Protein AF-A0A2Z7CE31-F1 (afdb_monomer)

Solvent-accessible surface area (backbone atoms only — not comparable to full-atom values): 53200 Å² total; per-residue (Å²): 110,72,85,60,47,41,34,57,87,75,77,52,59,68,64,74,80,53,51,58,86,46,82,67,89,71,88,80,63,85,91,50,94,76,80,75,41,53,88,39,74,42,76,45,78,42,63,72,42,73,66,54,48,52,50,51,48,63,40,43,36,76,95,76,28,34,38,52,33,36,34,39,34,23,24,37,86,67,54,70,67,60,54,52,55,57,65,70,40,66,67,36,58,78,31,50,78,43,79,46,69,64,26,63,40,55,28,48,75,54,100,46,32,34,26,49,78,36,78,56,40,42,40,55,54,67,31,79,73,84,48,59,66,60,28,52,52,50,38,47,51,46,17,52,21,55,36,14,52,32,61,64,71,53,47,26,61,42,43,27,22,41,50,57,81,84,61,62,102,84,59,80,85,50,75,61,51,40,46,30,49,54,32,49,52,43,25,49,56,48,46,57,48,40,56,77,71,45,86,90,44,52,91,58,74,56,30,38,31,40,33,41,46,42,50,75,48,74,46,66,49,54,58,82,50,58,27,37,45,48,36,44,54,65,74,40,97,45,65,80,57,37,42,79,43,77,41,80,36,95,83,76,55,75,62,40,80,43,80,46,73,70,46,84,88,38,68,66,50,61,69,31,37,78,30,44,46,67,60,38,50,51,52,51,50,50,52,51,52,52,52,40,69,74,32,70,81,52,52,80,75,66,76,93,67,87,84,45,78,67,54,52,52,53,46,40,72,75,37,66,94,47,31,69,59,51,50,55,52,52,50,52,51,50,51,50,51,50,50,57,47,51,40,61,76,57,48,40,66,61,54,40,42,51,50,50,27,39,40,52,28,78,40,54,74,66,54,54,54,48,47,47,68,74,50,71,84,52,52,72,65,60,57,48,39,52,51,38,46,48,40,72,54,42,58,82,60,70,77,72,65,55,54,61,56,52,41,60,64,63,68,63,58,73,68,58,50,43,33,45,60,44,52,63,74,44,54,59,89,69,84,74,73,75,84,71,90,69,82,92,74,98,70,94,75,90,72,82,77,71,71,33,77,47,75,88,62,91,89,61,82,59,93,41,84,68,55,69,81,75,54,59,62,55,60,51,51,54,27,50,76,72,70,67,54,56,57,82,54,39,39,51,75,75,56,83,76,87,76,90,73,78,97,73,90,79,90,81,80,88,80,88,80,82,82,82,85,80,81,88,71,90,74,90,76,81,97,80,79,75,81,78,82,76,93,69,89,79,58,81,70,55,61,63,48,49,60,65,59,54,58,80,75,33,51,69,38,38,36,39,34,28,40,48,38,34,32,60,68,53,50,46,43,30,58,54,44,21,69,74,68,44,24,51,34,33,40,36,18,25,25,80,38,44,39,70,55,45,52,51,54,48,26,57,39,63,62,82,57,70,71,63,76,63,71,82,81,75,91,78,84,85,89,84,91,85,92,88,84,83,86,86,84,80,89,80,88,78,85,89,85,89,88,82,86,84,89,84,88,86,89,84,84,83,88,80,82,68,68,58,66,62,55,56,65,64,64,73,77,76,74,94,75,81,90,78,86,61,78,87,78,76,84,76,75,73,77,56,68,41,83,43,67,42,85,91,76,72,47,76,41,81,38,45,46,67,62,53,34,48,75,56,31,38,47,76,44,63,54,70,31,42,65,69,56,30,52,52,51,47,53,50,50,54,49,51,36,71,75,46,42,88,50,62,35,36,38,40,33,34,27,62,21,55,44,68,68,36,49,48,53,49,51,55,48,64,71,70,50,78,25,53,40,27,17,33,29,66,47,28,21,22,37,57,28,32,50,55,35,32,67,25,40,88,82,39,13,33,26,22,82,81,15,42,37,28,39,44,64,83,85,86,86,73,83,73,55,74,66,55,36,48,53,52,49,52,50,53,51,52,53,42,55,50,54,45,53,51,48,20,66,56,31,72,47,60,55,69,55,52,54,62,52,28,73,44,78,38,77,27,51,39,66,55,28,39,77,57,27,48,28,64,47,77,49,74,86,77,79,81,58,93,84,62,75,84,73,71,96,81,68,62,99,114

Sequence (894 aa):
MHRFYGNVRCGIVEFEWTMDYVIFAVVEDIHKRRQPLPTMDAIYFIQPTKENIVIFLSDMSGRSPLYRKAFVFFSSPVSRELVSHIKKDGTVLSRIGALREMNLEYFSIDSQGFVTDNDRALEDLFGDEESSRKGDACLNLMATRIATVFASLREFPSVRYRAAKSLDPNTMTTFRDLIPTKLAAAIWNCLMKYKSSLPNFPQAETCELIILDRSIDQIAPIIHEWTYDAMCHDLLNMEGNKYVHQVPSKTGGPPEKKEVLLEDHDPIWLELRHSHIADASERLHEKMTNFVSKNKAAQIHGRDGELSTRDLQKMVQALPQYSEQIEKLSLHVDIAGKLNKTIRESGLKEVGQLEQDLVFGDAGTKDLINFLRVKEDVSRENKLRLLMIYAAVYPEKFEDGKIAKLMELARLPMDDMNAVYNMKFLEGSSETKKSSIVPFSLKFDVNKKKHGARKDRPGEESTWQLSRFYPVIEDLVEKLSKGELPKNDYPCMNDPSPTFHGTAQGASARTGQLPPPHSMRSRRTPTWARPRNSDDGYSSDSILRHASSDFTKMGQRIFVFIVGGATRSELRVCHKLSTKLKREIVLGSSSLDDPPQFITSFSLCYKFFSCWNCHLSLFFMDYHFSLFPFCSCASKVFVGLRAQFPNSYGIGKPNLNVEFHNQVYKSIALSGIKPIQGRVSMMPIGTPRVPYRNVAEGTWQWVDLWNALYRERVIFIGQHIDEEFSNQILATMLYLDSVDDSKKLFFYINGPGGDLTPSMAIYDTMQSLKSPIGTHCVGFAYNLATFLLAAGEKGYRYAMPLSRIALQSPAGSARGQADDIRNEADELLRIRDYLFKELAKKTGQPIDKIYSDLSRMKRFNSQEALEYGLIDRIVRPSRIKADAPPKDSTVGLG

Secondary structure (DSSP, 8-state):
-HHHHTTGGGT---HHHHTTTS--S----TTS----BTTS-EEEEE---HHHHHHHHHHH-SSS-SBS-EEEEESSPPPHHHHHHHHT-HHHHTTEEEEEE----SEEEETTEEE---TTHHHHHHSS---HHHHHHHHHHHHHHHHHHHHHHT--EEEEEPPP----TTSPPPTTTTHHHHHHHHHHHHHHHHHHHSTT--SS--EEEEEEEGGG-SSTTTS---BHHHHHHHHS--BTTEEEEEEPPTTSSSPEEEEEE--TT-HHHHHHTTSBHHHHHHHHHHHHHHHHHH-HHHHTT-SSSPPPHHHHHHHHHH-GGGHHHHHHHHHHHHHHHHHHHHHHHTTHHHHHHHHHHHHHTSS-HHHHHHHHHH-TTS-HHHHHHHHHHHHHH-GGGGSSSHHHHHHHHHT--HHHHHHHHHGGGG--------------------------SS-PPTT---S-GGG----HHHHHHHHHHHT-S-TTTS-BTTSPP----------------PPPP---------S--PPP-------HHHHHHHHHHHGGG-EEEEEEEEET-B-HHHHHHHHHHHHHHTEEEEEEES-B--HHHHHHHHHHTTTTSTTTTTTTS----------------------------------------SSHHHHHHHHTTS---PPP-PPP-PPPPP--EEEEE-TTT--EEEEEHHHHHHHTTEEEE-S-B-HHHHHHHHHHHHHHHHH-TTS-EEEEEEE--B-HHHHHHHHHHHHH-SS-EEEEEEEEEETHHHHHHHHSPTT-EEE-TT-EEEE--------SSHHHHHHHHHHHHHHHHHHHHHHHHHH---HHHHHHHHSS-EEE-HHHHHHHTS-SEE--PPP--TTPPPPPTTS---

Nearest PDB structures (foldseek):
  6ttz-assembly1_D-2  TM=9.715E-01  e=7.898E-20  Staphylococcus aureus
  8oll-assembly1_H  TM=9.672E-01  e=2.491E-19  Staphylococcus aureus
  3sta-assembly1_A  TM=9.580E-01  e=3.782E-19  Staphylococcus aureus subsp. aureus MW2
  4ryf-assembly1_J  TM=9.826E-01  e=1.548E-18  Listeria monocytogenes
  8wuz-assembly1_A  TM=9.743E-01  e=7.035E-18  Homo sapiens

pLDDT: mean 73.2, std 24.53, range [20.45, 97.5]

Mean predicted aligned error: 19.74 Å

InterPro domains:
  IPR001619 Sec1-like protein [PF00995] (27-600)
  IPR001619 Sec1-like protein [PTHR11679] (26-601)
  IPR001907 ATP-dependent Clp protease proteolytic subunit [MF_00444] (686-878)
  IPR001907 ATP-dependent Clp protease proteolytic subunit [PR00127] (704-719)
  IPR001907 ATP-dependent Clp protease proteolytic subunit [PR00127] (744-764)
  IPR001907 ATP-dependent Clp protease proteolytic subunit [PR00127] (775-792)
  IPR001907 ATP-dependent Clp protease proteolytic subunit [PR00127] (796-815)
  IPR001907 ATP-dependent Clp protease proteolytic subunit [PR00127] (853-872)
  IPR001907 ATP-dependent Clp protease proteolytic subunit [cd07017] (704-874)
  IPR023562 Clp protease proteolytic subunit /Translocation-enhancing protein TepA [PF00574] (701-876)
  IPR027482 Sec1-like, domain 2 [G3DSA:3.40.50.1910] (113-600)
  IPR029045 ClpP/crotonase-like domain superfamily [SSF52096] (698-878)
  IPR036045 Sec1-like superfamily [SSF56815] (26-603)
  IPR043127 Sec1-like, domain 3a [G3DSA:3.90.830.10] (225-345)
  IPR043154 Sec1-like, domain 1 [G3DSA:3.40.50.2060] (16-101)

Radius of gyration: 35.06 Å; Cα contacts (8 Å, |Δi|>4): 1117; chains: 1; bounding box: 99×90×94 Å

Structure (mmCIF, N/CA/C/O backbone):
data_AF-A0A2Z7CE31-F1
#
_entry.id   AF-A0A2Z7CE31-F1
#
loop_
_atom_site.group_PDB
_atom_site.id
_atom_site.type_symbol
_atom_site.label_atom_id
_atom_site.label_alt_id
_atom_site.label_comp_id
_atom_site.label_asym_id
_atom_site.label_entity_id
_atom_site.label_seq_id
_atom_site.pdbx_PDB_ins_code
_atom_site.Cartn_x
_atom_site.Cartn_y
_atom_site.Cartn_z
_atom_site.occupancy
_atom_site.B_iso_or_equiv
_atom_site.auth_seq_id
_atom_site.auth_comp_id
_atom_site.auth_asym_id
_atom_site.auth_atom_id
_atom_site.pdbx_PDB_model_num
ATOM 1 N N . MET A 1 1 ? 9.824 -1.131 -8.475 1.00 28.33 1 MET A N 1
ATOM 2 C CA . MET A 1 1 ? 10.294 0.205 -8.038 1.00 28.33 1 MET A CA 1
ATOM 3 C C . MET A 1 1 ? 9.334 0.891 -7.067 1.00 28.33 1 MET A C 1
ATOM 5 O O . MET A 1 1 ? 9.833 1.319 -6.043 1.00 28.33 1 MET A O 1
ATOM 9 N N . HIS A 1 2 ? 8.006 0.940 -7.281 1.00 26.72 2 HIS A N 1
ATOM 10 C CA . HIS A 1 2 ? 7.072 1.491 -6.267 1.00 26.72 2 HIS A CA 1
ATOM 11 C C . HIS A 1 2 ? 7.153 0.809 -4.893 1.00 26.72 2 HIS A C 1
ATOM 13 O O . HIS A 1 2 ? 7.263 1.493 -3.884 1.00 26.72 2 HIS A O 1
ATOM 19 N N . ARG A 1 3 ? 7.225 -0.529 -4.860 1.00 30.19 3 ARG A N 1
ATOM 20 C CA . ARG A 1 3 ? 7.438 -1.307 -3.622 1.00 30.19 3 ARG A CA 1
ATOM 21 C C . ARG A 1 3 ? 8.833 -1.156 -2.999 1.00 30.19 3 ARG A C 1
ATOM 23 O O . ARG A 1 3 ? 9.042 -1.562 -1.871 1.00 30.19 3 ARG A O 1
ATOM 30 N N . PHE A 1 4 ? 9.788 -0.578 -3.729 1.00 30.94 4 PHE A N 1
ATOM 31 C CA . PHE A 1 4 ? 11.167 -0.387 -3.265 1.00 30.94 4 PHE A CA 1
ATOM 32 C C . PHE A 1 4 ? 11.294 0.849 -2.360 1.00 30.94 4 PHE A C 1
ATOM 34 O O . PHE A 1 4 ? 12.249 0.948 -1.602 1.00 30.94 4 PHE A O 1
ATOM 41 N N . TYR A 1 5 ? 10.354 1.800 -2.470 1.00 36.75 5 TYR A N 1
ATOM 42 C CA . TYR A 1 5 ? 10.481 3.130 -1.873 1.00 36.75 5 TYR A CA 1
ATOM 43 C C . TYR A 1 5 ? 9.700 3.313 -0.570 1.00 36.75 5 TYR A C 1
ATOM 45 O O . TYR A 1 5 ? 10.231 3.961 0.325 1.00 36.75 5 TYR A O 1
ATOM 53 N N . GLY A 1 6 ? 8.526 2.684 -0.409 1.00 30.77 6 GLY A N 1
ATOM 54 C CA . GLY A 1 6 ? 7.728 2.747 0.832 1.00 30.77 6 GLY A CA 1
ATOM 55 C C . GLY A 1 6 ? 8.522 2.434 2.112 1.00 30.77 6 GLY A C 1
ATOM 56 O O . GLY A 1 6 ? 8.334 3.095 3.128 1.00 30.77 6 GLY A O 1
ATOM 57 N N . ASN A 1 7 ? 9.495 1.520 2.024 1.00 33.50 7 ASN A N 1
ATOM 58 C CA . ASN A 1 7 ? 10.224 0.976 3.177 1.00 33.50 7 ASN A CA 1
ATOM 59 C C . ASN A 1 7 ? 11.610 1.596 3.446 1.00 33.50 7 ASN A C 1
ATOM 61 O O . ASN A 1 7 ? 12.314 1.172 4.365 1.00 33.50 7 ASN A O 1
ATOM 65 N N . VAL A 1 8 ? 12.020 2.638 2.710 1.00 33.94 8 VAL A N 1
ATOM 66 C CA . VAL A 1 8 ? 13.333 3.286 2.934 1.00 33.94 8 VAL A CA 1
ATOM 67 C C . VAL A 1 8 ? 13.368 4.082 4.251 1.00 33.94 8 VAL A C 1
ATOM 69 O O . VAL A 1 8 ? 14.441 4.278 4.818 1.00 33.94 8 VAL A O 1
ATOM 72 N N . ARG A 1 9 ? 12.206 4.444 4.816 1.00 32.16 9 ARG A N 1
ATOM 73 C CA . ARG A 1 9 ? 12.107 5.094 6.136 1.00 32.16 9 ARG A CA 1
ATOM 74 C C . ARG A 1 9 ? 12.542 4.187 7.296 1.00 32.16 9 ARG A C 1
ATOM 76 O O . ARG A 1 9 ? 13.072 4.684 8.283 1.00 32.16 9 ARG A O 1
ATOM 83 N N . CYS A 1 10 ? 12.383 2.868 7.153 1.00 25.97 10 CYS A N 1
ATOM 84 C CA . CYS A 1 10 ? 12.765 1.874 8.165 1.00 25.97 10 CYS A CA 1
ATOM 85 C C . CYS A 1 10 ? 14.128 1.211 7.902 1.00 25.97 10 CYS A C 1
ATOM 87 O O . CYS A 1 10 ? 14.525 0.328 8.657 1.00 25.97 10 CYS A O 1
ATOM 89 N N . GLY A 1 11 ? 14.863 1.607 6.855 1.00 28.39 11 GLY A N 1
ATOM 90 C CA . GLY A 1 11 ? 16.184 1.041 6.552 1.00 28.39 11 GLY A CA 1
ATOM 91 C C . GLY A 1 11 ? 16.179 -0.437 6.134 1.00 28.39 11 GLY A C 1
ATOM 92 O O . GLY A 1 11 ? 17.246 -1.045 6.071 1.00 28.39 11 GLY A O 1
ATOM 93 N N . ILE A 1 12 ? 15.015 -1.015 5.828 1.00 29.75 12 ILE A N 1
ATOM 94 C CA . ILE A 1 12 ? 14.874 -2.411 5.411 1.00 29.75 12 ILE A CA 1
ATOM 95 C C . ILE A 1 12 ? 14.052 -2.424 4.127 1.00 29.75 12 ILE A C 1
ATOM 97 O O . ILE A 1 12 ? 12.832 -2.542 4.135 1.00 29.75 12 ILE A O 1
ATOM 101 N N . VAL A 1 13 ? 14.734 -2.300 2.990 1.00 35.00 13 VAL A N 1
ATOM 102 C CA . VAL A 1 13 ? 14.213 -2.957 1.792 1.00 35.00 13 VAL A CA 1
ATOM 103 C C . VAL A 1 13 ? 14.348 -4.450 2.079 1.00 35.00 13 VAL A C 1
ATOM 105 O O . VAL A 1 13 ? 15.434 -4.881 2.473 1.00 35.00 13 VAL A O 1
ATOM 108 N N . GLU A 1 14 ? 13.285 -5.240 1.924 1.00 38.88 14 GLU A N 1
ATOM 109 C CA . GLU A 1 14 ? 13.441 -6.694 1.863 1.00 38.88 14 GLU A CA 1
ATOM 110 C C . GLU A 1 14 ? 14.426 -6.993 0.728 1.00 38.88 14 GLU A C 1
ATOM 112 O O . GLU A 1 14 ? 14.106 -6.865 -0.457 1.00 38.88 14 GLU A O 1
ATOM 117 N N . PHE A 1 15 ? 15.666 -7.319 1.104 1.00 40.00 15 PHE A N 1
ATOM 118 C CA . PHE A 1 15 ? 16.771 -7.557 0.177 1.00 40.00 15 PHE A CA 1
ATOM 119 C C . PHE A 1 15 ? 16.407 -8.623 -0.868 1.00 40.00 15 PHE A C 1
ATOM 121 O O . PHE A 1 15 ? 16.886 -8.544 -2.001 1.00 40.00 15 PHE A O 1
ATOM 128 N N . GLU A 1 16 ? 15.505 -9.546 -0.517 1.00 37.59 16 GLU A N 1
ATOM 129 C CA . GLU A 1 16 ? 14.978 -10.608 -1.377 1.00 37.59 16 GLU A CA 1
ATOM 130 C C . GLU A 1 16 ? 14.401 -10.090 -2.702 1.00 37.59 16 GLU A C 1
ATOM 132 O O . GLU A 1 16 ? 14.834 -10.540 -3.760 1.00 37.59 16 GLU A O 1
ATOM 137 N N . TRP A 1 17 ? 13.536 -9.067 -2.696 1.00 32.25 17 TRP A N 1
ATOM 138 C CA . TRP A 1 17 ? 12.890 -8.575 -3.928 1.00 32.25 17 TRP A CA 1
ATOM 139 C C . TRP A 1 17 ? 13.833 -7.823 -4.871 1.00 32.25 17 TRP A C 1
ATOM 141 O O . TRP A 1 17 ? 13.514 -7.583 -6.040 1.00 32.25 17 TRP A O 1
ATOM 151 N N . THR A 1 18 ? 14.983 -7.386 -4.362 1.00 38.00 18 THR A N 1
ATOM 152 C CA . THR A 1 18 ? 15.924 -6.556 -5.118 1.00 38.00 18 THR A CA 1
ATOM 153 C C . THR A 1 18 ? 16.852 -7.384 -6.002 1.00 38.00 18 THR A C 1
ATOM 155 O O . THR A 1 18 ? 17.264 -6.898 -7.054 1.00 38.00 18 THR A O 1
ATOM 158 N N . MET A 1 19 ? 17.128 -8.639 -5.627 1.00 37.53 19 MET A N 1
ATOM 159 C CA . MET A 1 19 ? 18.130 -9.492 -6.276 1.00 37.53 19 MET A CA 1
ATOM 160 C C . MET A 1 19 ? 17.639 -10.221 -7.537 1.00 37.53 19 MET A C 1
ATOM 162 O O . MET A 1 19 ? 18.469 -10.671 -8.328 1.00 37.53 19 MET A O 1
ATOM 166 N N . ASP A 1 20 ? 16.326 -10.301 -7.774 1.00 38.94 20 ASP A N 1
ATOM 167 C CA . ASP A 1 20 ? 15.754 -11.147 -8.836 1.00 38.94 20 ASP A CA 1
ATOM 168 C C . ASP A 1 20 ? 15.888 -10.590 -10.265 1.00 38.94 20 ASP A C 1
ATOM 170 O O . ASP A 1 20 ? 15.811 -11.342 -11.237 1.00 38.94 20 ASP A O 1
ATOM 174 N N . TYR A 1 21 ? 16.115 -9.281 -10.430 1.00 41.09 21 TYR A N 1
ATOM 175 C CA . TYR A 1 21 ? 16.166 -8.635 -11.757 1.00 41.09 21 TYR A CA 1
ATOM 176 C C . TYR A 1 21 ? 17.451 -7.836 -12.019 1.00 41.09 21 TYR A C 1
ATOM 178 O O . TYR A 1 21 ? 17.825 -7.636 -13.177 1.00 41.09 21 TYR A O 1
ATOM 186 N N . VAL A 1 22 ? 18.145 -7.397 -10.964 1.00 43.12 22 VAL A N 1
ATOM 187 C CA . VAL A 1 22 ? 19.453 -6.725 -10.994 1.00 43.12 22 VAL A CA 1
ATOM 188 C C . VAL A 1 22 ? 20.182 -7.136 -9.717 1.00 43.12 22 VAL A C 1
ATOM 190 O O . VAL A 1 22 ? 19.671 -6.904 -8.631 1.00 43.12 22 VAL A O 1
ATOM 193 N N . ILE A 1 23 ? 21.374 -7.732 -9.812 1.00 47.19 23 ILE A N 1
ATOM 194 C CA . ILE A 1 23 ? 22.172 -8.045 -8.615 1.00 47.19 23 ILE A CA 1
ATOM 195 C C . ILE A 1 23 ? 22.702 -6.720 -8.048 1.00 47.19 23 ILE A C 1
ATOM 197 O O . ILE A 1 23 ? 23.782 -6.260 -8.422 1.00 47.19 23 ILE A O 1
ATOM 201 N N . PHE A 1 24 ? 21.936 -6.079 -7.167 1.00 55.09 24 PHE A N 1
ATOM 202 C CA . PHE A 1 24 ? 22.456 -5.027 -6.302 1.00 55.09 24 PHE A CA 1
ATOM 203 C C . PHE A 1 24 ? 23.330 -5.704 -5.249 1.00 55.09 24 PHE A C 1
ATOM 205 O O . PHE A 1 24 ? 22.833 -6.314 -4.309 1.00 55.09 24 PHE A O 1
ATOM 212 N N . ALA A 1 25 ? 24.648 -5.653 -5.440 1.00 64.38 25 ALA A N 1
ATOM 213 C CA . ALA A 1 25 ? 25.585 -6.237 -4.483 1.00 64.38 25 ALA A CA 1
ATOM 214 C C . ALA A 1 25 ? 25.553 -5.504 -3.129 1.00 64.38 25 ALA A C 1
ATOM 216 O O . ALA A 1 25 ? 25.796 -6.118 -2.094 1.00 64.38 25 ALA A O 1
ATOM 217 N N . VAL A 1 26 ? 25.266 -4.195 -3.150 1.00 78.31 26 VAL A N 1
ATOM 218 C CA . VAL A 1 26 ? 25.222 -3.308 -1.981 1.00 78.31 26 VAL A CA 1
ATOM 219 C C . VAL A 1 26 ? 24.189 -2.202 -2.230 1.00 78.31 26 VAL A C 1
ATOM 221 O O . VAL A 1 26 ? 24.093 -1.689 -3.346 1.00 78.31 26 VAL A O 1
ATOM 224 N N . VAL A 1 27 ? 23.440 -1.821 -1.191 1.00 81.12 27 VAL A N 1
ATOM 225 C CA . VAL A 1 27 ? 22.619 -0.600 -1.155 1.00 81.12 27 VAL A CA 1
ATOM 226 C C . VAL A 1 27 ? 23.312 0.400 -0.236 1.00 81.12 27 VAL A C 1
ATOM 228 O O . VAL A 1 27 ? 23.612 0.077 0.912 1.00 81.12 27 VAL A O 1
ATOM 231 N N . GLU A 1 28 ? 23.585 1.603 -0.736 1.00 82.88 28 GLU A N 1
ATOM 232 C CA . GLU A 1 28 ? 24.320 2.631 0.002 1.00 82.88 28 GLU A CA 1
ATOM 233 C C . GLU A 1 28 ? 23.536 3.949 0.058 1.00 82.88 28 GLU A C 1
ATOM 235 O O . GLU A 1 28 ? 22.881 4.345 -0.904 1.00 82.88 28 GLU A O 1
ATOM 240 N N . ASP A 1 29 ? 23.640 4.649 1.186 1.00 85.88 29 ASP A N 1
ATOM 241 C CA . ASP A 1 29 ? 23.074 5.985 1.382 1.00 85.88 29 ASP A CA 1
ATOM 242 C C . ASP A 1 29 ? 24.025 7.046 0.808 1.00 85.88 29 ASP A C 1
ATOM 244 O O . ASP A 1 29 ? 25.203 7.104 1.179 1.00 85.88 29 ASP A O 1
ATOM 248 N N . ILE A 1 30 ? 23.510 7.904 -0.078 1.00 88.62 30 ILE A N 1
ATOM 249 C CA . ILE A 1 30 ? 24.296 8.946 -0.746 1.00 88.62 30 ILE A CA 1
ATOM 250 C C . ILE A 1 30 ? 24.908 9.952 0.242 1.00 88.62 30 ILE A C 1
ATOM 252 O O . ILE A 1 30 ? 26.011 10.443 -0.003 1.00 88.62 30 ILE A O 1
ATOM 256 N N . HIS A 1 31 ? 24.255 10.209 1.381 1.00 88.38 31 HIS A N 1
ATOM 257 C CA . HIS A 1 31 ? 24.725 11.160 2.393 1.00 88.38 31 HIS A CA 1
ATOM 258 C C . HIS A 1 31 ? 25.777 10.562 3.340 1.00 88.38 31 HIS A C 1
ATOM 260 O O . HIS A 1 31 ? 26.419 11.293 4.100 1.00 88.38 31 HIS A O 1
ATOM 266 N N . LYS A 1 32 ? 25.997 9.241 3.297 1.00 89.06 32 LYS A N 1
ATOM 267 C CA . LYS A 1 32 ? 27.029 8.564 4.091 1.00 89.06 32 LYS A CA 1
ATOM 268 C C . LYS A 1 32 ? 28.334 8.431 3.309 1.00 89.06 32 LYS A C 1
ATOM 270 O O . LYS A 1 32 ? 28.371 8.422 2.078 1.00 89.06 32 LYS A O 1
ATOM 275 N N . ARG A 1 33 ? 29.440 8.301 4.051 1.00 84.50 33 ARG A N 1
A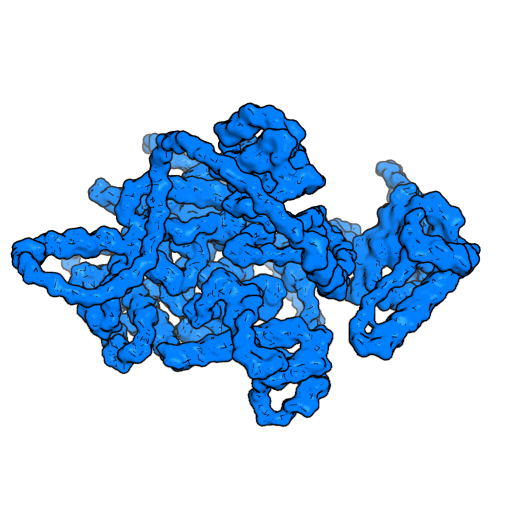TOM 276 C CA . ARG A 1 33 ? 30.738 7.940 3.465 1.00 84.50 33 ARG A CA 1
ATOM 277 C C . ARG A 1 33 ? 30.685 6.493 2.988 1.00 84.50 33 ARG A C 1
ATOM 279 O O . ARG A 1 33 ? 30.341 5.608 3.766 1.00 84.50 33 ARG A O 1
ATOM 286 N N . ARG A 1 34 ? 31.055 6.284 1.729 1.00 88.06 34 ARG A N 1
ATOM 287 C CA . ARG A 1 34 ? 30.938 5.011 1.012 1.00 88.06 34 ARG A CA 1
ATOM 288 C C . ARG A 1 34 ? 32.310 4.488 0.609 1.00 88.06 34 ARG A C 1
ATOM 290 O O . ARG A 1 34 ? 33.259 5.264 0.456 1.00 88.06 34 ARG A O 1
ATOM 297 N N . GLN A 1 35 ? 32.435 3.170 0.499 1.00 84.88 35 GLN A N 1
ATOM 298 C CA . GLN A 1 35 ? 33.704 2.545 0.136 1.00 84.88 35 GLN A CA 1
ATOM 299 C C . GLN A 1 35 ? 33.925 2.668 -1.382 1.00 84.88 35 GLN A C 1
ATOM 301 O O . GLN A 1 35 ? 33.004 2.393 -2.146 1.00 84.88 35 GLN A O 1
ATOM 306 N N . PRO A 1 36 ? 35.129 3.039 -1.858 1.00 86.38 36 PRO A N 1
ATOM 307 C CA . PRO A 1 36 ? 35.412 3.048 -3.290 1.00 86.38 36 PRO A CA 1
ATOM 308 C C . PRO A 1 36 ? 35.332 1.641 -3.891 1.00 86.38 36 PRO A C 1
ATOM 310 O O . PRO A 1 36 ? 36.093 0.751 -3.508 1.00 86.38 36 PRO A O 1
ATOM 313 N N . LEU A 1 37 ? 34.450 1.466 -4.874 1.00 89.12 37 LEU A N 1
ATOM 314 C CA . LEU A 1 37 ? 34.239 0.235 -5.636 1.00 89.12 37 LEU A CA 1
ATOM 315 C C . LEU A 1 37 ? 34.397 0.521 -7.145 1.00 89.12 37 LEU A C 1
ATOM 317 O O . LEU A 1 37 ? 33.444 0.390 -7.917 1.00 89.12 37 LEU A O 1
ATOM 321 N N . PRO A 1 38 ? 35.608 0.886 -7.615 1.00 86.94 38 PRO A N 1
ATOM 322 C CA . PRO A 1 38 ? 35.835 1.372 -8.982 1.00 86.94 38 PRO A CA 1
ATOM 323 C C . PRO A 1 38 ? 35.652 0.301 -10.070 1.00 86.94 38 PRO A C 1
ATOM 325 O O . PRO A 1 38 ? 35.716 0.612 -11.258 1.00 86.94 38 PRO A O 1
ATOM 328 N N . THR A 1 39 ? 35.459 -0.965 -9.692 1.00 87.19 39 THR A N 1
ATOM 329 C CA . THR A 1 39 ? 35.160 -2.083 -10.599 1.00 87.19 39 THR A CA 1
ATOM 330 C C . THR A 1 39 ? 33.661 -2.275 -10.835 1.00 87.19 39 THR A C 1
ATOM 332 O O . THR A 1 39 ? 33.290 -2.923 -11.816 1.00 87.19 39 THR A O 1
ATOM 335 N N . MET A 1 40 ? 32.811 -1.707 -9.974 1.00 87.19 40 MET A N 1
ATOM 336 C CA . MET A 1 40 ? 31.357 -1.838 -10.026 1.00 87.19 40 MET A CA 1
ATOM 337 C C . MET A 1 40 ? 30.702 -0.635 -10.702 1.00 87.19 40 MET A C 1
ATOM 339 O O . MET A 1 40 ? 31.192 0.490 -10.618 1.00 87.19 40 MET A O 1
ATOM 343 N N . ASP A 1 41 ? 29.581 -0.882 -11.376 1.00 89.62 41 ASP A N 1
ATOM 344 C CA . ASP A 1 41 ? 28.706 0.185 -11.854 1.00 89.62 41 ASP A CA 1
ATOM 345 C C . ASP A 1 41 ? 27.711 0.554 -10.747 1.00 89.62 41 ASP A C 1
ATOM 347 O O . ASP A 1 41 ? 27.242 -0.320 -10.019 1.00 89.62 41 ASP A O 1
ATOM 351 N N . ALA A 1 42 ? 27.377 1.838 -10.639 1.00 89.81 42 ALA A N 1
ATOM 352 C CA . ALA A 1 42 ? 26.435 2.350 -9.653 1.00 89.81 42 ALA A CA 1
ATOM 353 C C . ALA A 1 42 ? 25.119 2.774 -10.305 1.00 89.81 42 ALA A C 1
ATOM 355 O O . ALA A 1 42 ? 25.098 3.408 -11.364 1.00 89.81 42 ALA A O 1
ATOM 356 N N . ILE A 1 43 ? 24.016 2.452 -9.636 1.00 91.06 43 ILE A N 1
ATOM 357 C CA . ILE A 1 43 ? 22.681 2.934 -9.974 1.00 91.06 43 ILE A CA 1
ATOM 358 C C . ILE A 1 43 ? 22.308 3.981 -8.928 1.00 91.06 43 ILE A C 1
ATOM 360 O O . ILE A 1 43 ? 22.123 3.661 -7.759 1.00 91.06 43 ILE A O 1
ATOM 364 N N . TYR A 1 44 ? 22.203 5.232 -9.358 1.00 92.38 44 TYR A N 1
ATOM 365 C CA . TYR A 1 44 ? 21.748 6.335 -8.525 1.00 92.38 44 TYR A CA 1
ATOM 366 C C . TYR A 1 44 ? 20.252 6.495 -8.735 1.00 92.38 44 TYR A C 1
ATOM 368 O O . TYR A 1 44 ? 19.839 6.935 -9.802 1.00 92.38 44 TYR A O 1
ATOM 376 N N . PHE A 1 45 ? 19.445 6.170 -7.732 1.00 91.94 45 PHE A N 1
ATOM 377 C CA . PHE A 1 45 ? 18.069 6.647 -7.673 1.00 91.94 45 PHE A CA 1
ATOM 378 C C . PHE A 1 45 ? 18.010 7.757 -6.632 1.00 91.94 45 PHE A C 1
ATOM 380 O O . PHE A 1 45 ? 18.141 7.487 -5.442 1.00 91.94 45 PHE A O 1
ATOM 387 N N . ILE A 1 46 ? 17.888 9.004 -7.079 1.00 92.00 46 ILE A N 1
ATOM 388 C CA . ILE A 1 46 ? 18.051 10.177 -6.214 1.00 92.00 46 ILE A CA 1
ATOM 389 C C . ILE A 1 46 ? 17.026 11.256 -6.540 1.00 92.00 46 ILE A C 1
ATOM 391 O O . ILE A 1 46 ? 16.597 11.408 -7.684 1.00 92.00 46 ILE A O 1
ATOM 395 N N . GLN A 1 47 ? 16.679 12.063 -5.540 1.00 91.50 47 GLN A N 1
ATOM 396 C CA . GLN A 1 47 ? 15.924 13.289 -5.781 1.00 91.50 47 GLN A CA 1
ATOM 397 C C . GLN A 1 47 ? 16.777 14.297 -6.561 1.00 91.50 47 GLN A C 1
ATOM 399 O O . GLN A 1 47 ? 17.977 14.410 -6.275 1.00 91.50 47 GLN A O 1
ATOM 404 N N . PRO A 1 48 ? 16.192 15.055 -7.511 1.00 91.44 48 PRO A N 1
ATOM 405 C CA . PRO A 1 48 ? 16.894 16.071 -8.293 1.00 91.44 48 PRO A CA 1
ATOM 406 C C . PRO A 1 48 ? 17.147 17.342 -7.462 1.00 91.44 48 PRO A C 1
ATOM 408 O O . PRO A 1 48 ? 16.727 18.440 -7.821 1.00 91.44 48 PRO A O 1
ATOM 411 N N . THR A 1 49 ? 17.842 17.210 -6.332 1.00 91.38 49 THR A N 1
ATOM 412 C CA . THR A 1 49 ? 18.256 18.334 -5.488 1.00 91.38 49 THR A CA 1
ATOM 413 C C . THR A 1 49 ? 19.684 18.755 -5.818 1.00 91.38 49 THR A C 1
ATOM 415 O O . THR A 1 49 ? 20.510 17.968 -6.290 1.00 91.38 49 THR A O 1
ATOM 418 N N . LYS A 1 50 ? 20.002 20.024 -5.544 1.00 92.38 50 LYS A N 1
ATOM 419 C CA . LYS A 1 50 ? 21.361 20.547 -5.727 1.00 92.38 50 LYS A CA 1
ATOM 420 C C . LYS A 1 50 ? 22.382 19.769 -4.892 1.00 92.38 50 LYS A C 1
ATOM 422 O O . LYS A 1 50 ? 23.472 19.501 -5.380 1.00 92.38 50 LYS A O 1
ATOM 427 N N . GLU A 1 51 ? 22.023 19.403 -3.665 1.00 93.19 51 GLU A N 1
ATOM 428 C CA . GLU A 1 51 ? 22.883 18.640 -2.757 1.00 93.19 51 GLU A CA 1
ATOM 429 C C . GLU A 1 51 ? 23.209 17.251 -3.314 1.00 93.19 51 GLU A C 1
ATOM 431 O O . GLU A 1 51 ? 24.385 16.927 -3.480 1.00 93.19 51 GLU A O 1
ATOM 436 N N . ASN A 1 52 ? 22.191 16.482 -3.712 1.00 94.00 52 ASN A N 1
ATOM 437 C CA . ASN A 1 52 ? 22.386 15.138 -4.259 1.00 94.00 52 ASN A CA 1
ATOM 438 C C . ASN A 1 52 ? 23.242 15.158 -5.525 1.00 94.00 52 ASN A C 1
ATOM 440 O O . ASN A 1 52 ? 24.093 14.293 -5.715 1.00 94.00 52 ASN A O 1
ATOM 444 N N . ILE A 1 53 ? 23.055 16.166 -6.379 1.00 92.62 53 ILE A N 1
ATOM 445 C CA . ILE A 1 53 ? 23.843 16.314 -7.604 1.00 92.62 53 ILE A CA 1
ATOM 446 C C . ILE A 1 53 ? 25.294 16.675 -7.290 1.00 92.62 53 ILE A C 1
ATOM 448 O O . ILE A 1 53 ? 26.193 16.145 -7.934 1.00 92.62 53 ILE A O 1
ATOM 452 N N . VAL A 1 54 ? 25.550 17.530 -6.298 1.00 93.00 54 VAL A N 1
ATOM 453 C CA . VAL A 1 54 ? 26.922 17.850 -5.873 1.00 93.00 54 VAL A CA 1
ATOM 454 C C . VAL A 1 54 ? 27.628 16.605 -5.333 1.00 93.00 54 VAL A C 1
ATOM 456 O O . VAL A 1 54 ? 28.774 16.359 -5.706 1.00 93.00 54 VAL A O 1
ATOM 459 N N . ILE A 1 55 ? 26.949 15.795 -4.515 1.00 92.12 55 ILE A N 1
ATOM 460 C CA . ILE A 1 55 ? 27.516 14.544 -3.995 1.00 92.12 55 ILE A CA 1
ATOM 461 C C . ILE A 1 55 ? 27.771 13.553 -5.140 1.00 92.12 55 ILE A C 1
ATOM 463 O O . ILE A 1 55 ? 28.871 13.021 -5.257 1.00 92.12 55 ILE A O 1
ATOM 467 N N . PHE A 1 56 ? 26.806 13.375 -6.045 1.00 93.25 56 PHE A N 1
ATOM 468 C CA . PHE A 1 56 ? 26.958 12.539 -7.238 1.00 93.25 56 PHE A CA 1
ATOM 469 C C . PHE A 1 56 ? 28.162 12.955 -8.103 1.00 93.25 56 PHE A C 1
ATOM 471 O O . PHE A 1 56 ? 28.959 12.111 -8.518 1.00 93.25 56 PHE A O 1
ATOM 478 N N . LEU A 1 57 ? 28.326 14.256 -8.362 1.00 92.19 57 LEU A N 1
ATOM 479 C CA . LEU A 1 57 ? 29.475 14.768 -9.110 1.00 92.19 57 LEU A CA 1
ATOM 480 C C . LEU A 1 57 ? 30.784 14.522 -8.348 1.00 92.19 57 LEU A C 1
ATOM 482 O O . LEU A 1 57 ? 31.783 14.147 -8.957 1.00 92.19 57 LEU A O 1
ATOM 486 N N . SER A 1 58 ? 30.781 14.665 -7.021 1.00 90.81 58 SER A N 1
ATOM 487 C CA . SER A 1 58 ? 31.940 14.344 -6.182 1.00 90.81 58 SER A CA 1
ATOM 488 C C . SER A 1 58 ? 32.330 12.864 -6.256 1.00 90.81 58 SER A C 1
ATOM 490 O O . SER A 1 58 ? 33.521 12.567 -6.273 1.00 90.81 58 SER A O 1
ATOM 492 N N . ASP A 1 59 ? 31.367 11.943 -6.330 1.00 91.62 59 ASP A N 1
ATOM 493 C CA . ASP A 1 59 ? 31.638 10.501 -6.414 1.00 91.62 59 ASP A CA 1
ATOM 494 C C . ASP A 1 59 ? 32.269 10.098 -7.758 1.00 91.62 59 ASP A C 1
ATOM 496 O O . ASP A 1 59 ? 33.090 9.181 -7.826 1.00 91.62 59 ASP A O 1
ATOM 500 N N . MET A 1 60 ? 31.863 10.760 -8.844 1.00 90.94 60 MET A N 1
ATOM 501 C CA . MET A 1 60 ? 32.194 10.352 -10.215 1.00 90.94 60 MET A CA 1
ATOM 502 C C . MET A 1 60 ? 33.306 11.183 -10.866 1.00 90.94 60 MET A C 1
ATOM 504 O O . MET A 1 60 ? 33.834 10.784 -11.912 1.00 90.94 60 MET A O 1
ATOM 508 N N . SER A 1 61 ? 33.650 12.336 -10.291 1.00 87.19 61 SER A N 1
ATOM 509 C CA . SER A 1 61 ? 34.677 13.236 -10.823 1.00 87.19 61 SER A CA 1
ATOM 510 C C . SER A 1 61 ? 36.101 12.749 -10.521 1.00 87.19 61 SER A C 1
ATOM 512 O O . SER A 1 61 ? 36.365 11.977 -9.599 1.00 87.19 61 SER A O 1
ATOM 514 N N . GLY A 1 62 ? 37.060 13.207 -11.329 1.00 80.62 62 GLY A N 1
ATOM 515 C CA . GLY A 1 62 ? 38.485 12.957 -11.105 1.00 80.62 62 GLY A CA 1
ATOM 516 C C . GLY A 1 62 ? 39.031 11.632 -11.663 1.00 80.62 62 GLY A C 1
ATOM 517 O O . GLY A 1 62 ? 38.402 10.923 -12.458 1.00 80.62 62 GLY A O 1
ATOM 518 N N . ARG A 1 63 ? 40.290 11.336 -11.298 1.00 75.94 63 ARG A N 1
ATOM 519 C CA . ARG A 1 63 ? 41.058 10.185 -11.819 1.00 75.94 63 ARG A CA 1
ATOM 520 C C . ARG A 1 63 ? 40.689 8.861 -11.144 1.00 75.94 63 ARG A C 1
ATOM 522 O O . ARG A 1 63 ? 40.774 7.822 -11.790 1.00 75.94 63 ARG A O 1
ATOM 529 N N . SER A 1 64 ? 40.265 8.909 -9.885 1.00 81.94 64 SER A N 1
ATOM 530 C CA . SER A 1 64 ? 39.870 7.755 -9.070 1.00 81.94 64 SER A CA 1
ATOM 531 C C . SER A 1 64 ? 38.418 7.922 -8.602 1.00 81.94 64 SER A C 1
ATOM 533 O O . SER A 1 64 ? 38.205 8.353 -7.468 1.00 81.94 64 SER A O 1
ATOM 535 N N . PRO A 1 65 ? 37.425 7.657 -9.469 1.00 88.88 65 PRO A N 1
ATOM 536 C CA . PRO A 1 65 ? 36.022 7.740 -9.077 1.00 88.88 65 PRO A CA 1
ATOM 537 C C . PRO A 1 65 ? 35.675 6.632 -8.080 1.00 88.88 65 PRO A C 1
ATOM 539 O O . PRO A 1 65 ? 36.346 5.596 -8.018 1.00 88.88 65 PRO A O 1
ATOM 542 N N . LEU A 1 66 ? 34.584 6.830 -7.348 1.00 90.62 66 LEU A N 1
ATOM 543 C CA . LEU A 1 66 ? 34.050 5.841 -6.422 1.00 90.62 66 LEU A CA 1
ATOM 544 C C . LEU A 1 66 ? 33.529 4.597 -7.161 1.00 90.62 66 LEU A C 1
ATOM 546 O O . LEU A 1 66 ? 33.695 3.488 -6.663 1.00 90.62 66 LEU A O 1
ATOM 550 N N . TYR A 1 67 ? 32.982 4.776 -8.369 1.00 92.38 67 TYR A N 1
ATOM 551 C CA . TYR A 1 67 ? 32.416 3.709 -9.202 1.00 92.38 67 TYR A CA 1
ATOM 552 C C . TYR A 1 67 ? 32.872 3.812 -10.665 1.00 92.38 67 TYR A C 1
ATOM 554 O O . TYR A 1 67 ? 33.330 4.858 -11.134 1.00 92.38 67 TYR A O 1
ATOM 562 N N . ARG A 1 68 ? 32.729 2.718 -11.420 1.00 90.44 68 ARG A N 1
ATOM 563 C CA . ARG A 1 68 ? 33.154 2.617 -12.824 1.00 90.44 68 ARG A CA 1
ATOM 564 C C . ARG A 1 68 ? 32.292 3.463 -13.766 1.00 90.44 68 ARG A C 1
ATOM 566 O O . ARG A 1 68 ? 32.821 4.281 -14.523 1.00 90.44 68 ARG A O 1
ATOM 573 N N . LYS A 1 69 ? 30.975 3.242 -13.733 1.00 92.44 69 LYS A N 1
ATOM 574 C CA . LYS A 1 69 ? 29.939 3.971 -14.483 1.00 92.44 69 LYS A CA 1
ATOM 575 C C . LYS A 1 69 ? 28.756 4.284 -13.576 1.00 92.44 69 LYS A C 1
ATOM 577 O O . LYS A 1 69 ? 28.509 3.552 -12.623 1.00 92.44 69 LYS A O 1
ATOM 582 N N . ALA A 1 70 ? 28.008 5.329 -13.917 1.00 92.56 70 ALA A N 1
ATOM 583 C CA . ALA A 1 70 ? 26.799 5.724 -13.204 1.00 92.56 70 ALA A CA 1
ATOM 584 C C . ALA A 1 70 ? 25.555 5.655 -14.098 1.00 92.56 70 ALA A C 1
ATOM 586 O O . ALA A 1 70 ? 25.539 6.195 -15.204 1.00 92.56 70 ALA A O 1
ATOM 587 N N . PHE A 1 71 ? 24.491 5.040 -13.594 1.00 93.38 71 PHE A N 1
ATOM 588 C CA . PHE A 1 71 ? 23.150 5.075 -14.171 1.00 93.38 71 PHE A CA 1
ATOM 589 C C . PHE A 1 71 ? 22.260 5.904 -13.250 1.00 93.38 71 PHE A C 1
ATOM 591 O O . PHE A 1 71 ? 21.942 5.473 -12.146 1.00 93.38 71 PHE A O 1
ATOM 598 N N . VAL A 1 72 ? 21.909 7.112 -13.681 1.00 93.19 72 VAL A N 1
ATOM 599 C CA . VAL A 1 72 ? 21.209 8.101 -12.860 1.00 93.19 72 VAL A CA 1
ATOM 600 C C . VAL A 1 72 ? 19.724 8.111 -13.205 1.00 93.19 72 VAL A C 1
ATOM 602 O O . VAL A 1 72 ? 19.328 8.345 -14.347 1.00 93.19 72 VAL A O 1
ATOM 605 N N . PHE A 1 73 ? 18.903 7.873 -12.195 1.00 93.69 73 PHE A N 1
ATOM 606 C CA . PHE A 1 73 ? 17.453 7.863 -12.242 1.00 93.69 73 PHE A CA 1
ATOM 607 C C . PHE A 1 73 ? 16.937 8.897 -11.241 1.00 93.69 73 PHE A C 1
ATOM 609 O O . PHE A 1 73 ? 17.075 8.730 -10.031 1.00 93.69 73 PHE A O 1
ATOM 616 N N . PHE A 1 74 ? 16.366 9.990 -11.736 1.00 93.00 74 PHE A N 1
ATOM 617 C CA . PHE A 1 74 ? 15.759 11.001 -10.879 1.00 93.00 74 PHE A CA 1
ATOM 618 C C . PHE A 1 74 ? 14.346 10.584 -10.469 1.00 93.00 74 PHE A C 1
ATOM 620 O O . PHE A 1 74 ? 13.571 10.108 -11.305 1.00 93.00 74 PHE A O 1
ATOM 627 N N . SER A 1 75 ? 14.003 10.775 -9.193 1.00 90.69 75 SER A N 1
ATOM 628 C CA . SER A 1 75 ? 12.664 10.470 -8.666 1.00 90.69 75 SER A CA 1
ATOM 629 C C . SER A 1 75 ? 11.573 11.357 -9.272 1.00 90.69 75 SER A C 1
ATOM 631 O O . SER A 1 75 ? 10.467 10.881 -9.504 1.00 90.69 75 SER A O 1
ATOM 633 N N . SER A 1 76 ? 11.883 12.615 -9.585 1.00 89.69 76 SER A N 1
ATOM 634 C CA . SER A 1 76 ? 10.973 13.618 -10.156 1.00 89.69 76 SER A CA 1
ATOM 635 C C . SER A 1 76 ? 11.639 14.390 -11.309 1.00 89.69 76 SER A C 1
ATOM 637 O O . SER A 1 76 ? 12.833 14.185 -11.567 1.00 89.69 76 SER A O 1
ATOM 639 N N . PRO A 1 77 ? 10.898 15.248 -12.041 1.00 89.19 77 PRO A N 1
ATOM 640 C CA . PRO A 1 77 ? 11.452 16.004 -13.162 1.00 89.19 77 PRO A CA 1
ATOM 641 C C . PRO A 1 77 ? 12.626 16.892 -12.753 1.00 89.19 77 PRO A C 1
ATOM 643 O O . PRO A 1 77 ? 12.548 17.640 -11.776 1.00 89.19 77 PRO A O 1
ATOM 646 N N . VAL A 1 78 ? 13.712 16.852 -13.527 1.00 90.25 78 VAL A N 1
ATOM 647 C CA . VAL A 1 78 ? 14.933 17.602 -13.214 1.00 90.25 78 VAL A CA 1
ATOM 648 C C . VAL A 1 78 ? 14.924 18.977 -13.885 1.00 90.25 78 VAL A C 1
ATOM 650 O O . VAL A 1 78 ? 14.581 19.142 -15.057 1.00 90.25 78 VAL A O 1
ATOM 653 N N . SER A 1 79 ? 15.329 20.013 -13.145 1.00 90.50 79 SER A N 1
ATOM 654 C CA . SER A 1 79 ? 15.414 21.363 -13.704 1.00 90.50 79 SER A CA 1
ATOM 655 C C . SER A 1 79 ? 16.568 21.490 -14.711 1.00 90.50 79 SER A C 1
ATOM 657 O O . SER A 1 79 ? 17.631 20.875 -14.576 1.00 90.50 79 SER A O 1
ATOM 659 N N . ARG A 1 80 ? 16.398 22.353 -15.722 1.00 90.56 80 ARG A N 1
ATOM 660 C CA . ARG A 1 80 ? 17.432 22.594 -16.750 1.00 90.56 80 ARG A CA 1
ATOM 661 C C . ARG A 1 80 ? 18.744 23.121 -16.163 1.00 90.56 80 ARG A C 1
ATOM 663 O O . ARG A 1 80 ? 19.810 22.838 -16.704 1.00 90.56 80 ARG A O 1
ATOM 670 N N . GLU A 1 81 ? 18.674 23.861 -15.060 1.00 92.94 81 GLU A N 1
ATOM 671 C CA . GLU A 1 81 ? 19.842 24.392 -14.350 1.00 92.94 81 GLU A CA 1
ATOM 672 C C . GLU A 1 81 ? 20.715 23.271 -13.780 1.00 92.94 81 GLU A C 1
ATOM 674 O O . GLU A 1 81 ? 21.937 23.285 -13.941 1.00 92.94 81 GLU A O 1
ATOM 679 N N . LEU A 1 82 ? 20.084 22.266 -13.173 1.00 92.00 82 LEU A N 1
ATOM 680 C CA . LEU A 1 82 ? 20.761 21.113 -12.591 1.00 92.00 82 LEU A CA 1
ATOM 681 C C . LEU A 1 82 ? 21.369 20.212 -13.669 1.00 92.00 82 LEU A C 1
ATOM 683 O O . LEU A 1 82 ? 22.527 19.809 -13.557 1.00 92.00 82 LEU A O 1
ATOM 687 N N . VAL A 1 83 ? 20.652 19.991 -14.775 1.00 91.56 83 VAL A N 1
ATOM 688 C CA . VAL A 1 83 ? 21.205 19.292 -15.949 1.00 91.56 83 VAL A CA 1
ATOM 689 C C . VAL A 1 83 ? 22.395 20.057 -16.530 1.00 91.56 83 VAL A C 1
ATOM 691 O O . VAL A 1 83 ? 23.426 19.463 -16.851 1.00 91.56 83 VAL A O 1
ATOM 694 N N . SER A 1 84 ? 22.301 21.389 -16.627 1.00 92.25 84 SER A N 1
ATOM 695 C CA . SER A 1 84 ? 23.428 22.210 -17.068 1.00 92.25 84 SER A CA 1
ATOM 696 C C . SER A 1 84 ? 24.611 22.118 -16.110 1.00 92.25 84 SER A C 1
ATOM 698 O O . SER A 1 84 ? 25.744 22.235 -16.572 1.00 92.25 84 SER A O 1
ATOM 700 N N . HIS A 1 85 ? 24.382 21.928 -14.809 1.00 90.44 85 HIS A N 1
ATOM 701 C CA . HIS A 1 85 ? 25.454 21.762 -13.837 1.00 90.44 85 HIS A CA 1
ATOM 702 C C . HIS A 1 85 ? 26.206 20.447 -14.058 1.00 90.44 85 HIS A C 1
ATOM 704 O O . HIS A 1 85 ? 27.430 20.472 -14.141 1.00 90.44 85 HIS A O 1
ATOM 710 N N . ILE A 1 86 ? 25.485 19.343 -14.279 1.00 90.69 86 ILE A N 1
ATOM 711 C CA . ILE A 1 86 ? 26.080 18.042 -14.628 1.00 90.69 86 ILE A CA 1
ATOM 712 C C . ILE A 1 86 ? 26.878 18.145 -15.935 1.00 90.69 86 ILE A C 1
ATOM 714 O O . ILE A 1 86 ? 27.997 17.647 -16.027 1.00 90.69 86 ILE A O 1
ATOM 718 N N . LYS A 1 87 ? 26.347 18.865 -16.932 1.00 91.31 87 LYS A N 1
ATOM 719 C CA . LYS A 1 87 ? 27.006 19.059 -18.233 1.00 91.31 87 LYS A CA 1
ATOM 720 C C . LYS A 1 87 ? 28.344 19.810 -18.150 1.00 91.31 87 LYS A C 1
ATOM 722 O O . LYS A 1 87 ? 29.149 19.694 -19.070 1.00 91.31 87 LYS A O 1
ATOM 727 N N . LYS A 1 88 ? 28.594 20.589 -17.089 1.00 89.56 88 LYS A N 1
ATOM 728 C CA . LYS A 1 88 ? 29.859 21.330 -16.929 1.00 89.56 88 LYS A CA 1
ATOM 729 C C . LYS A 1 88 ? 31.050 20.410 -16.652 1.00 89.56 88 LYS A C 1
ATOM 731 O O . LYS A 1 88 ? 32.167 20.787 -16.993 1.00 89.56 88 LYS A O 1
ATOM 736 N N . ASP A 1 89 ? 30.833 19.229 -16.070 1.00 85.19 89 ASP A N 1
ATOM 737 C CA . ASP A 1 89 ? 31.909 18.279 -15.783 1.00 85.19 89 ASP A CA 1
ATOM 738 C C . ASP A 1 89 ? 32.056 17.242 -16.908 1.00 85.19 89 ASP A C 1
ATOM 740 O O . ASP A 1 89 ? 31.363 16.222 -16.965 1.00 85.19 89 ASP A O 1
ATOM 744 N N . GLY A 1 90 ? 33.002 17.500 -17.814 1.00 81.75 90 GLY A N 1
ATOM 745 C CA . GLY A 1 90 ? 33.292 16.613 -18.941 1.00 81.75 90 GLY A CA 1
ATOM 746 C C . GLY A 1 90 ? 33.780 15.218 -18.533 1.00 81.75 90 GLY A C 1
ATOM 747 O O . GLY A 1 90 ? 33.565 14.260 -19.277 1.00 81.75 90 GLY A O 1
ATOM 748 N N . THR A 1 91 ? 34.397 15.073 -17.354 1.00 84.62 91 THR A N 1
ATOM 749 C CA . THR A 1 91 ? 34.893 13.769 -16.888 1.00 84.62 91 THR A CA 1
ATOM 750 C C . THR A 1 91 ? 33.741 12.861 -16.479 1.00 84.62 91 THR A C 1
ATOM 752 O O . THR A 1 91 ? 33.709 11.694 -16.877 1.00 84.62 91 THR A O 1
ATOM 755 N N . VAL A 1 92 ? 32.747 13.416 -15.783 1.00 88.50 92 VAL A N 1
ATOM 756 C CA . VAL A 1 92 ? 31.549 12.689 -15.351 1.00 88.50 92 VAL A CA 1
ATOM 757 C C . VAL A 1 92 ? 30.676 12.301 -16.545 1.00 88.50 92 VAL A C 1
ATOM 759 O O . VAL A 1 92 ? 30.192 11.172 -16.592 1.00 88.50 92 VAL A O 1
ATOM 762 N N . LEU A 1 93 ? 30.536 13.171 -17.555 1.00 88.44 93 LEU A N 1
ATOM 763 C CA . LEU A 1 93 ? 29.731 12.889 -18.755 1.00 88.44 93 LEU A CA 1
ATOM 764 C C . LEU A 1 93 ? 30.139 11.590 -19.464 1.00 88.44 93 LEU A C 1
ATOM 766 O O . LEU A 1 93 ? 29.275 10.836 -19.901 1.00 88.44 93 LEU A O 1
ATOM 770 N N . SER A 1 94 ? 31.441 11.295 -19.530 1.00 89.19 94 SER A N 1
ATOM 771 C CA . SER A 1 94 ? 31.948 10.056 -20.141 1.00 89.19 94 SER A CA 1
ATOM 772 C C . SER A 1 94 ? 31.597 8.782 -19.355 1.00 89.19 94 SER A C 1
ATOM 774 O O . SER A 1 94 ? 31.632 7.680 -19.904 1.00 89.19 94 SER A O 1
ATOM 776 N N . ARG A 1 95 ? 31.255 8.924 -18.068 1.00 91.06 95 ARG A N 1
ATOM 777 C CA . ARG A 1 95 ? 30.968 7.823 -17.138 1.00 91.06 95 ARG A CA 1
ATOM 778 C C . ARG A 1 95 ? 29.468 7.600 -16.913 1.00 91.06 95 ARG A C 1
ATOM 780 O O . ARG A 1 95 ? 29.102 6.580 -16.328 1.00 91.06 95 ARG A O 1
ATOM 787 N N . ILE A 1 96 ? 28.604 8.512 -17.364 1.00 93.38 96 ILE A N 1
ATOM 788 C CA . ILE A 1 96 ? 27.145 8.365 -17.269 1.00 93.38 96 ILE A CA 1
ATOM 789 C C . ILE A 1 96 ? 26.662 7.389 -18.351 1.00 93.38 96 ILE A C 1
ATOM 791 O O . ILE A 1 96 ? 26.762 7.663 -19.544 1.00 93.38 96 ILE A O 1
ATOM 795 N N . GLY A 1 97 ? 26.123 6.244 -17.932 1.00 90.94 97 GLY A N 1
ATOM 796 C CA . GLY A 1 97 ? 25.534 5.236 -18.818 1.00 90.94 97 GLY A CA 1
ATOM 797 C C . GLY A 1 97 ? 24.066 5.506 -19.158 1.00 90.94 97 GLY A C 1
ATOM 798 O O . GLY A 1 97 ? 23.621 5.206 -20.263 1.00 90.94 97 GLY A O 1
ATOM 799 N N . ALA A 1 98 ? 23.313 6.090 -18.225 1.00 91.88 98 ALA A N 1
ATOM 800 C CA . ALA A 1 98 ? 21.947 6.552 -18.448 1.00 91.88 98 ALA A CA 1
ATOM 801 C C . ALA A 1 98 ? 21.625 7.724 -17.519 1.00 91.88 98 ALA A C 1
ATOM 803 O O . ALA A 1 98 ? 22.120 7.773 -16.396 1.00 91.88 98 ALA A O 1
ATOM 804 N N . LEU A 1 99 ? 20.773 8.634 -17.988 1.00 92.50 99 LEU A N 1
ATOM 805 C CA . LEU A 1 99 ? 20.181 9.703 -17.191 1.00 92.50 99 LEU A CA 1
ATOM 806 C C . LEU A 1 99 ? 18.695 9.776 -17.546 1.00 92.50 99 LEU A C 1
ATOM 808 O O . LEU A 1 99 ? 18.358 10.078 -18.692 1.00 92.50 99 LEU A O 1
ATOM 812 N N . ARG A 1 100 ? 17.816 9.401 -16.612 1.00 90.94 100 ARG A N 1
ATOM 813 C CA . ARG A 1 100 ? 16.365 9.296 -16.843 1.00 90.94 100 ARG A CA 1
ATOM 814 C C . ARG A 1 100 ? 15.564 9.837 -15.666 1.00 90.94 100 ARG A C 1
ATOM 816 O O . ARG A 1 100 ? 16.010 9.776 -14.528 1.00 90.94 100 ARG A O 1
ATOM 823 N N . GLU A 1 101 ? 14.366 10.321 -15.953 1.00 89.75 101 GLU A N 1
ATOM 824 C CA . GLU A 1 101 ? 13.362 10.692 -14.955 1.00 89.75 101 GLU A CA 1
ATOM 825 C C . GLU A 1 101 ? 12.390 9.522 -14.793 1.00 89.75 101 GLU A C 1
ATOM 827 O O . GLU A 1 101 ? 11.885 8.997 -15.788 1.00 89.75 101 GLU A O 1
ATOM 832 N N . MET A 1 102 ? 12.154 9.090 -13.557 1.00 88.12 102 MET A N 1
ATOM 833 C CA . MET A 1 102 ? 11.267 7.961 -13.266 1.00 88.12 102 MET A CA 1
ATOM 834 C C . MET A 1 102 ? 9.860 8.404 -12.866 1.00 88.12 102 MET A C 1
ATOM 836 O O . MET A 1 102 ? 8.923 7.642 -13.078 1.00 88.12 102 MET A O 1
ATOM 840 N N . ASN A 1 103 ? 9.706 9.626 -12.341 1.00 90.19 103 ASN A N 1
ATOM 841 C CA . ASN A 1 103 ? 8.443 10.152 -11.812 1.00 90.19 103 ASN A CA 1
ATOM 842 C C . ASN A 1 103 ? 7.819 9.204 -10.771 1.00 90.19 103 ASN A C 1
ATOM 844 O O . ASN A 1 103 ? 6.658 8.827 -10.888 1.00 90.19 103 ASN A O 1
ATOM 848 N N . LEU A 1 104 ? 8.604 8.826 -9.759 1.00 90.19 104 LEU A N 1
ATOM 849 C CA . LEU A 1 104 ? 8.204 7.988 -8.626 1.00 90.19 104 LEU A CA 1
ATOM 850 C C . LEU A 1 104 ? 8.696 8.638 -7.321 1.00 90.19 104 LEU A C 1
ATOM 852 O O . LEU A 1 104 ? 9.608 8.126 -6.674 1.00 90.19 104 LEU A O 1
ATOM 856 N N . GLU A 1 105 ? 8.150 9.801 -6.963 1.00 90.56 105 GLU A N 1
ATOM 857 C CA . GLU A 1 105 ? 8.527 10.519 -5.740 1.00 90.56 105 GLU A CA 1
ATOM 858 C C . GLU A 1 105 ? 7.366 10.563 -4.744 1.00 90.56 105 GLU A C 1
ATOM 860 O O . GLU A 1 105 ? 6.806 11.614 -4.453 1.00 90.56 105 GLU A O 1
ATOM 865 N N . TYR A 1 106 ? 6.986 9.392 -4.244 1.00 90.81 106 TYR A N 1
ATOM 866 C CA . TYR A 1 106 ? 5.992 9.218 -3.190 1.00 90.81 106 TYR A CA 1
ATOM 867 C C . TYR A 1 106 ? 6.184 7.858 -2.515 1.00 90.81 106 TYR A C 1
ATOM 869 O O . TYR A 1 106 ? 6.843 6.969 -3.065 1.00 90.81 106 TYR A O 1
ATOM 877 N N . PHE A 1 107 ? 5.576 7.684 -1.346 1.00 89.56 107 PHE A N 1
ATOM 878 C CA . PHE A 1 107 ? 5.659 6.452 -0.568 1.00 89.56 107 PHE A CA 1
ATOM 879 C C . PHE A 1 107 ? 4.281 5.803 -0.504 1.00 89.56 107 PHE A C 1
ATOM 881 O O . PHE A 1 107 ? 3.305 6.465 -0.169 1.00 89.56 107 PHE A O 1
ATOM 888 N N . SER A 1 108 ? 4.178 4.523 -0.854 1.00 88.56 108 SER A N 1
ATOM 889 C CA . SER A 1 108 ? 2.939 3.761 -0.676 1.00 88.56 108 SER A CA 1
ATOM 890 C C . SER A 1 108 ? 2.782 3.363 0.788 1.00 88.56 108 SER A C 1
ATOM 892 O O . SER A 1 108 ? 3.733 2.842 1.367 1.00 88.56 108 SER A O 1
ATOM 894 N N . ILE A 1 109 ? 1.593 3.569 1.350 1.00 86.12 109 ILE A N 1
ATOM 895 C CA . ILE A 1 109 ? 1.207 3.015 2.653 1.00 86.12 109 ILE A CA 1
ATOM 896 C C . ILE A 1 109 ? 0.772 1.560 2.450 1.00 86.12 109 ILE A C 1
ATOM 898 O O . ILE A 1 109 ? 1.317 0.652 3.064 1.00 86.12 109 ILE A O 1
ATOM 902 N N . ASP A 1 110 ? -0.193 1.356 1.554 1.00 86.56 110 ASP A N 1
ATOM 903 C CA . ASP A 1 110 ? -0.727 0.056 1.158 1.00 86.56 110 ASP A CA 1
ATOM 904 C C . ASP A 1 110 ? -1.227 0.119 -0.300 1.00 86.56 110 ASP A C 1
ATOM 906 O O . ASP A 1 110 ? -0.901 1.050 -1.043 1.00 86.56 110 ASP A O 1
ATOM 910 N N . SER A 1 111 ? -2.014 -0.868 -0.733 1.00 84.94 111 SER A N 1
ATOM 911 C CA . SER A 1 111 ? -2.595 -0.893 -2.086 1.00 84.94 111 SER A CA 1
ATOM 912 C C . SER A 1 111 ? -3.489 0.306 -2.449 1.00 84.94 111 SER A C 1
ATOM 914 O O . SER A 1 111 ? -3.651 0.575 -3.638 1.00 84.94 111 SER A O 1
ATOM 916 N N . GLN A 1 112 ? -4.046 1.036 -1.475 1.00 90.44 112 GLN A N 1
ATOM 917 C CA . GLN A 1 112 ? -4.974 2.155 -1.685 1.00 90.44 112 GLN A CA 1
ATOM 918 C C . GLN A 1 112 ? -4.544 3.439 -0.953 1.00 90.44 112 GLN A C 1
ATOM 920 O O . GLN A 1 112 ? -5.347 4.362 -0.808 1.00 90.44 112 GLN A O 1
ATOM 925 N N . GLY A 1 113 ? -3.289 3.525 -0.507 1.00 92.31 113 GLY A N 1
ATOM 926 C CA . GLY A 1 113 ? -2.774 4.632 0.293 1.00 92.31 113 GLY A CA 1
ATOM 927 C C . GLY A 1 113 ? -1.383 5.088 -0.146 1.00 92.31 113 GLY A C 1
ATOM 928 O O . GLY A 1 113 ? -0.508 4.265 -0.411 1.00 92.31 113 GLY A O 1
ATOM 929 N N . PHE A 1 114 ? -1.135 6.397 -0.172 1.00 94.94 114 PHE A N 1
ATOM 930 C CA . PHE A 1 114 ? 0.202 6.965 -0.359 1.00 94.94 114 PHE A CA 1
ATOM 931 C C . PHE A 1 114 ? 0.430 8.234 0.473 1.00 94.94 114 PHE A C 1
ATOM 933 O O . PHE A 1 114 ? -0.507 8.948 0.823 1.00 94.94 114 PHE A O 1
ATOM 940 N N . VAL A 1 115 ? 1.695 8.549 0.748 1.00 95.00 115 VAL A N 1
ATOM 941 C CA . VAL A 1 115 ? 2.110 9.803 1.384 1.00 95.00 115 VAL A CA 1
ATOM 942 C C . VAL A 1 115 ? 3.158 10.529 0.561 1.00 95.00 115 VAL A C 1
ATOM 944 O O . VAL A 1 115 ? 3.972 9.917 -0.141 1.00 95.00 115 VAL A O 1
ATOM 947 N N . THR A 1 116 ? 3.154 11.856 0.665 1.00 93.19 116 THR A N 1
ATOM 948 C CA . THR A 1 116 ? 4.214 12.683 0.097 1.00 93.19 116 THR A CA 1
ATOM 949 C C . THR A 1 116 ? 5.410 12.809 1.023 1.00 93.19 116 THR A C 1
ATOM 951 O O . THR A 1 116 ? 6.368 13.394 0.562 1.00 93.19 116 THR A O 1
ATOM 954 N N . ASP A 1 117 ? 5.416 12.264 2.247 1.00 89.06 117 ASP A N 1
ATOM 955 C CA . ASP A 1 117 ? 6.550 12.327 3.195 1.00 89.06 117 ASP A CA 1
ATOM 956 C C . ASP A 1 117 ? 6.919 13.772 3.577 1.00 89.06 117 ASP A C 1
ATOM 958 O O . ASP A 1 117 ? 8.042 14.250 3.403 1.00 89.06 117 ASP A O 1
ATOM 962 N N . ASN A 1 118 ? 5.905 14.502 4.039 1.00 88.31 118 ASN A N 1
ATOM 963 C CA . ASN A 1 118 ? 5.995 15.874 4.521 1.00 88.31 118 ASN A CA 1
ATOM 964 C C . ASN A 1 118 ? 5.432 15.960 5.951 1.00 88.31 118 ASN A C 1
ATOM 966 O O . ASN A 1 118 ? 4.429 16.627 6.175 1.00 88.31 118 ASN A O 1
ATOM 970 N N . ASP A 1 119 ? 6.072 15.308 6.924 1.00 82.81 119 ASP A N 1
ATOM 971 C CA . ASP A 1 119 ? 5.585 15.235 8.319 1.00 82.81 119 ASP A CA 1
ATOM 972 C C . ASP A 1 119 ? 5.416 16.602 8.990 1.00 82.81 119 ASP A C 1
ATOM 974 O O . ASP A 1 119 ? 4.543 16.797 9.828 1.00 82.81 119 ASP A O 1
ATOM 978 N N . ARG A 1 120 ? 6.228 17.587 8.591 1.00 83.62 120 ARG A N 1
ATOM 979 C CA . ARG A 1 120 ? 6.120 18.966 9.085 1.00 83.62 120 ARG A CA 1
ATOM 980 C C . ARG A 1 120 ? 5.086 19.801 8.341 1.00 83.62 120 ARG A C 1
ATOM 982 O O . ARG A 1 120 ? 4.979 20.988 8.610 1.00 83.62 120 ARG A O 1
ATOM 989 N N . ALA A 1 121 ? 4.302 19.225 7.426 1.00 86.38 121 ALA A N 1
ATOM 990 C CA . ALA A 1 121 ? 3.288 19.973 6.683 1.00 86.38 121 ALA A CA 1
ATOM 991 C C . ALA A 1 121 ? 2.275 20.654 7.612 1.00 86.38 121 ALA A C 1
ATOM 993 O O . ALA A 1 121 ? 1.828 21.756 7.307 1.00 86.38 121 ALA A O 1
ATOM 994 N N . LEU A 1 122 ? 1.938 20.034 8.748 1.00 85.00 122 LEU A N 1
ATOM 995 C CA . LEU A 1 122 ? 1.050 20.648 9.733 1.00 85.00 122 LEU A CA 1
ATOM 996 C C . LEU A 1 122 ? 1.678 21.926 10.324 1.00 85.00 122 LEU A C 1
ATOM 998 O O . LEU A 1 122 ? 1.043 22.976 10.323 1.00 85.00 122 LEU A O 1
ATOM 1002 N N . GLU A 1 123 ? 2.949 21.863 10.726 1.00 82.81 123 GLU A N 1
ATOM 1003 C CA . GLU A 1 123 ? 3.711 22.999 11.267 1.00 82.81 123 GLU A CA 1
ATOM 1004 C C . GLU A 1 123 ? 3.972 24.087 10.210 1.00 82.81 123 GLU A C 1
ATOM 1006 O O . GLU A 1 123 ? 3.742 25.269 10.457 1.00 82.81 123 GLU A O 1
ATOM 1011 N N . ASP A 1 124 ? 4.410 23.695 9.012 1.00 84.12 124 ASP A N 1
ATOM 1012 C CA . ASP A 1 124 ? 4.826 24.606 7.940 1.00 84.12 124 ASP A CA 1
ATOM 1013 C C . ASP A 1 124 ? 3.647 25.336 7.273 1.00 84.12 124 ASP A C 1
ATOM 1015 O O . ASP A 1 124 ? 3.833 26.419 6.712 1.00 84.12 124 ASP A O 1
ATOM 1019 N N . LEU A 1 125 ? 2.447 24.741 7.278 1.00 84.06 125 LEU A N 1
ATOM 1020 C CA . LEU A 1 125 ? 1.265 25.287 6.595 1.00 84.06 125 LEU A CA 1
ATOM 1021 C C . LEU A 1 125 ? 0.244 25.895 7.556 1.00 84.06 125 LEU A C 1
ATOM 1023 O O . LEU A 1 125 ? -0.405 26.882 7.205 1.00 84.06 125 LEU A O 1
ATOM 1027 N N . PHE A 1 126 ? 0.092 25.314 8.749 1.00 79.12 126 PHE A N 1
ATOM 1028 C CA . PHE A 1 126 ? -0.877 25.761 9.750 1.00 79.12 126 PHE A CA 1
ATOM 1029 C C . PHE A 1 126 ? -0.224 26.439 10.953 1.00 79.12 126 PHE A C 1
ATOM 1031 O O . PHE A 1 126 ? -0.951 26.829 11.860 1.00 79.12 126 PHE A O 1
ATOM 1038 N N . GLY A 1 127 ? 1.100 26.615 10.973 1.00 73.25 127 GLY A N 1
ATOM 1039 C CA . GLY A 1 127 ? 1.807 27.401 11.985 1.00 73.25 127 GLY A CA 1
ATOM 1040 C C . GLY A 1 127 ? 1.548 28.910 11.885 1.00 73.25 127 GLY A C 1
ATOM 1041 O O . GLY A 1 127 ? 0.882 29.399 10.967 1.00 73.25 127 GLY A O 1
ATOM 1042 N N . ASP A 1 128 ? 2.060 29.652 12.867 1.00 62.50 128 ASP A N 1
ATOM 1043 C CA . ASP A 1 128 ? 1.865 31.107 13.003 1.00 62.50 128 ASP A CA 1
ATOM 1044 C C . ASP A 1 128 ? 2.906 31.948 12.239 1.00 62.50 128 ASP A C 1
ATOM 1046 O O . ASP A 1 128 ? 2.683 33.122 11.951 1.00 62.50 128 ASP A O 1
ATOM 1050 N N . GLU A 1 129 ? 4.054 31.362 11.868 1.00 56.91 129 GLU A N 1
ATOM 1051 C CA . GLU A 1 129 ? 5.052 32.068 11.059 1.00 56.91 129 GLU A CA 1
ATOM 1052 C C . GLU A 1 129 ? 4.524 32.266 9.629 1.00 56.91 129 GLU A C 1
ATOM 1054 O O . GLU A 1 129 ? 4.588 31.357 8.802 1.00 56.91 129 GLU A O 1
ATOM 1059 N N . GLU A 1 130 ? 4.091 33.487 9.296 1.00 53.16 130 GLU A N 1
ATOM 1060 C CA . GLU A 1 130 ? 3.770 33.949 7.934 1.00 53.16 130 GLU A CA 1
ATOM 1061 C C . GLU A 1 130 ? 4.996 33.975 6.991 1.00 53.16 130 GLU A C 1
ATOM 1063 O O . GLU A 1 130 ? 5.185 34.874 6.167 1.00 53.16 130 GLU A O 1
ATOM 1068 N N . SER A 1 131 ? 5.864 32.965 7.026 1.00 59.03 131 SER A N 1
ATOM 1069 C CA . SER A 1 131 ? 6.772 32.727 5.916 1.00 59.03 131 SER A CA 1
ATOM 1070 C C . SER A 1 131 ? 5.996 32.044 4.793 1.00 59.03 131 SER A C 1
ATOM 1072 O O . SER A 1 131 ? 6.193 30.864 4.512 1.00 59.03 131 SER A O 1
ATOM 1074 N N . SER A 1 132 ? 5.142 32.813 4.101 1.00 67.19 132 SER A N 1
ATOM 1075 C CA . SER A 1 132 ? 4.407 32.379 2.896 1.00 67.19 132 SER A CA 1
ATOM 1076 C C . SER A 1 132 ? 5.325 31.638 1.908 1.00 67.19 132 SER A C 1
ATOM 1078 O O . SER A 1 132 ? 4.921 30.674 1.271 1.00 67.19 132 SER A O 1
ATOM 1080 N N . ARG A 1 133 ? 6.621 31.992 1.875 1.00 79.19 133 ARG A N 1
ATOM 1081 C CA . ARG A 1 133 ? 7.655 31.304 1.086 1.00 79.19 133 ARG A CA 1
ATOM 1082 C C . ARG A 1 133 ? 7.936 29.860 1.520 1.00 79.19 133 ARG A C 1
ATOM 1084 O O . ARG A 1 133 ? 8.104 29.018 0.642 1.00 79.19 133 ARG A O 1
ATOM 1091 N N . LYS A 1 134 ? 8.034 29.568 2.826 1.00 81.81 134 LYS A N 1
ATOM 1092 C CA . LYS A 1 134 ? 8.229 28.194 3.333 1.00 81.81 134 LYS A CA 1
ATOM 1093 C C . LYS A 1 134 ? 6.997 27.343 3.015 1.00 81.81 134 LYS A C 1
ATOM 1095 O O . LYS A 1 134 ? 7.142 26.263 2.447 1.00 81.81 134 LYS A O 1
ATOM 1100 N N . GLY A 1 135 ? 5.803 27.878 3.282 1.00 84.62 135 GLY A N 1
ATOM 1101 C CA . GLY A 1 135 ? 4.538 27.216 2.963 1.00 84.62 135 GLY A CA 1
ATOM 1102 C C . GLY A 1 135 ? 4.369 26.960 1.461 1.00 84.62 135 GLY A C 1
ATOM 1103 O O . GLY A 1 135 ? 4.086 25.837 1.056 1.00 84.62 135 GLY A O 1
ATOM 1104 N N . ASP A 1 136 ? 4.638 27.954 0.609 1.00 87.56 136 ASP A N 1
ATOM 1105 C CA . ASP A 1 136 ? 4.593 27.796 -0.851 1.00 87.56 136 ASP A CA 1
ATOM 1106 C C . ASP A 1 136 ? 5.628 26.767 -1.346 1.00 87.56 136 ASP A C 1
ATOM 1108 O O . ASP A 1 136 ? 5.340 25.987 -2.255 1.00 87.56 136 ASP A O 1
ATOM 1112 N N . ALA A 1 137 ? 6.830 26.715 -0.760 1.00 88.50 137 ALA A N 1
ATOM 1113 C CA . ALA A 1 137 ? 7.825 25.693 -1.091 1.00 88.50 137 ALA A CA 1
ATOM 1114 C C . ALA A 1 137 ? 7.345 24.281 -0.706 1.00 88.50 137 ALA A C 1
ATOM 1116 O O . ALA A 1 137 ? 7.481 23.355 -1.508 1.00 88.50 137 ALA A O 1
ATOM 1117 N N . CYS A 1 138 ? 6.731 24.134 0.473 1.00 91.12 138 CYS A N 1
ATOM 1118 C CA . CYS A 1 138 ? 6.121 22.885 0.930 1.00 91.12 138 CYS A CA 1
ATOM 1119 C C . CYS A 1 138 ? 4.993 22.432 -0.017 1.00 91.12 138 CYS A C 1
ATOM 1121 O O . CYS A 1 138 ? 5.011 21.300 -0.505 1.00 91.12 138 CYS A O 1
ATOM 1123 N N . LEU A 1 139 ? 4.076 23.336 -0.386 1.00 93.12 139 LEU A N 1
ATOM 1124 C CA . LEU A 1 139 ? 2.990 23.059 -1.336 1.00 93.12 139 LEU A CA 1
ATOM 1125 C C . LEU A 1 139 ? 3.509 22.647 -2.719 1.00 93.12 139 LEU A C 1
ATOM 1127 O O . LEU A 1 139 ? 2.995 21.699 -3.308 1.00 93.12 139 LEU A O 1
ATOM 1131 N N . ASN A 1 140 ? 4.543 23.316 -3.235 1.00 92.50 140 ASN A N 1
ATOM 1132 C CA . ASN A 1 140 ? 5.140 22.975 -4.530 1.00 92.50 140 ASN A CA 1
ATOM 1133 C C . ASN A 1 140 ? 5.835 21.606 -4.518 1.00 92.50 140 ASN A C 1
ATOM 1135 O O . ASN A 1 140 ? 5.759 20.862 -5.503 1.00 92.50 140 ASN A O 1
ATOM 1139 N N . LEU A 1 141 ? 6.498 21.258 -3.411 1.00 91.81 141 LEU A N 1
ATOM 1140 C CA . LEU A 1 141 ? 7.099 19.939 -3.235 1.00 91.81 141 LEU A CA 1
ATOM 1141 C C . LEU A 1 141 ? 6.015 18.854 -3.220 1.00 91.81 141 LEU A C 1
ATOM 1143 O O . LEU A 1 141 ? 6.089 17.916 -4.013 1.00 91.81 141 LEU A O 1
ATOM 1147 N N . MET A 1 142 ? 4.968 19.024 -2.406 1.00 94.56 142 MET A N 1
ATOM 1148 C CA . MET A 1 142 ? 3.826 18.103 -2.377 1.00 94.56 142 MET A CA 1
ATOM 1149 C C . MET A 1 142 ? 3.166 17.980 -3.751 1.00 94.56 142 MET A C 1
ATOM 1151 O O . MET A 1 142 ? 2.932 16.870 -4.217 1.00 94.56 142 MET A O 1
ATOM 1155 N N . ALA A 1 143 ? 2.933 19.094 -4.449 1.00 96.00 143 ALA A N 1
ATOM 1156 C CA . ALA A 1 143 ? 2.357 19.091 -5.791 1.00 96.00 143 ALA A CA 1
ATOM 1157 C C . ALA A 1 143 ? 3.196 18.286 -6.791 1.00 96.00 143 ALA A C 1
ATOM 1159 O O . ALA A 1 143 ? 2.647 17.542 -7.604 1.00 96.00 143 ALA A O 1
ATOM 1160 N N . THR A 1 144 ? 4.524 18.412 -6.723 1.00 93.75 144 THR A N 1
ATOM 1161 C CA . THR A 1 144 ? 5.448 17.637 -7.562 1.00 93.75 144 THR A CA 1
ATOM 1162 C C . THR A 1 144 ? 5.318 16.146 -7.261 1.00 93.75 144 THR A C 1
ATOM 1164 O O . THR A 1 144 ? 5.121 15.358 -8.186 1.00 93.75 144 THR A O 1
ATOM 1167 N N . ARG A 1 145 ? 5.344 15.770 -5.976 1.00 95.00 145 ARG A N 1
ATOM 1168 C CA . ARG A 1 145 ? 5.203 14.384 -5.504 1.00 95.00 145 ARG A CA 1
ATOM 1169 C C . ARG A 1 145 ? 3.860 13.772 -5.913 1.00 95.00 145 ARG A C 1
ATOM 1171 O O . ARG A 1 145 ? 3.838 12.719 -6.547 1.00 95.00 145 ARG A O 1
ATOM 1178 N N . ILE A 1 146 ? 2.751 14.478 -5.698 1.00 96.44 146 ILE A N 1
ATOM 1179 C CA . ILE A 1 146 ? 1.404 14.062 -6.130 1.00 96.44 146 ILE A CA 1
ATOM 1180 C C . ILE A 1 146 ? 1.341 13.898 -7.650 1.00 96.44 146 ILE A C 1
ATOM 1182 O O . ILE A 1 146 ? 0.822 12.901 -8.145 1.00 96.44 146 ILE A O 1
ATOM 1186 N N . ALA A 1 147 ? 1.906 14.831 -8.419 1.00 95.31 147 ALA A N 1
ATOM 1187 C CA . ALA A 1 147 ? 1.925 14.712 -9.873 1.00 95.31 147 ALA A CA 1
ATOM 1188 C C . ALA A 1 147 ? 2.693 13.459 -10.334 1.00 95.31 147 ALA A C 1
ATOM 1190 O O . ALA A 1 147 ? 2.306 12.844 -11.328 1.00 95.31 147 ALA A O 1
ATOM 1191 N N . THR A 1 148 ? 3.750 13.046 -9.618 1.00 93.81 148 THR A N 1
ATOM 1192 C CA . THR A 1 148 ? 4.458 11.793 -9.933 1.00 93.81 148 THR A CA 1
ATOM 1193 C C . THR A 1 148 ? 3.579 10.546 -9.768 1.00 93.81 148 THR A C 1
ATOM 1195 O O . THR A 1 148 ? 3.698 9.626 -10.574 1.00 93.81 148 THR A O 1
ATOM 1198 N N . VAL A 1 149 ? 2.616 10.542 -8.835 1.00 94.19 149 VAL A N 1
ATOM 1199 C CA . VAL A 1 149 ? 1.610 9.464 -8.707 1.00 94.19 149 VAL A CA 1
ATOM 1200 C C . VAL A 1 149 ? 0.837 9.307 -10.013 1.00 94.19 149 VAL A C 1
ATOM 1202 O O . VAL A 1 149 ? 0.838 8.235 -10.615 1.00 94.19 149 VAL A O 1
ATOM 1205 N N . PHE A 1 150 ? 0.271 10.398 -10.522 1.00 94.25 150 PHE A N 1
ATOM 1206 C CA . PHE A 1 150 ? -0.488 10.393 -11.775 1.00 94.25 150 PHE A CA 1
ATOM 1207 C C . PHE A 1 150 ? 0.370 10.040 -12.996 1.00 94.25 150 PHE A C 1
ATOM 1209 O O . PHE A 1 150 ? -0.076 9.300 -13.874 1.00 94.25 150 PHE A O 1
ATOM 1216 N N . ALA A 1 151 ? 1.625 10.498 -13.037 1.00 91.25 151 ALA A N 1
ATOM 1217 C CA . ALA A 1 151 ? 2.567 10.115 -14.088 1.00 91.25 151 ALA A CA 1
ATOM 1218 C C . ALA A 1 151 ? 2.862 8.605 -14.080 1.00 91.25 151 ALA A C 1
ATOM 1220 O O . ALA A 1 151 ? 2.898 7.979 -15.141 1.00 91.25 151 ALA A O 1
ATOM 1221 N N . SER A 1 152 ? 3.037 8.016 -12.895 1.00 90.25 152 SER A N 1
ATOM 1222 C CA . SER A 1 152 ? 3.347 6.594 -12.731 1.00 90.25 152 SER A CA 1
ATOM 1223 C C . SER A 1 152 ? 2.166 5.674 -13.060 1.00 90.25 152 SER A C 1
ATOM 1225 O O . SER A 1 152 ? 2.346 4.658 -13.734 1.00 90.25 152 SER A O 1
ATOM 1227 N N . LEU A 1 153 ? 0.949 6.074 -12.671 1.00 90.00 153 LEU A N 1
ATOM 1228 C CA . LEU A 1 153 ? -0.296 5.360 -12.963 1.00 90.00 153 LEU A CA 1
ATOM 1229 C C . LEU A 1 153 ? -0.807 5.613 -14.388 1.00 90.00 153 LEU A C 1
ATOM 1231 O O . LEU A 1 153 ? -1.685 4.894 -14.856 1.00 90.00 153 LEU A O 1
ATOM 1235 N N . ARG A 1 154 ? -0.233 6.600 -15.092 1.00 90.44 154 ARG A N 1
ATOM 1236 C CA . ARG A 1 154 ? -0.690 7.094 -16.401 1.00 90.44 154 ARG A CA 1
ATOM 1237 C C . ARG A 1 154 ? -2.147 7.537 -16.369 1.00 90.44 154 ARG A C 1
ATOM 1239 O O . ARG A 1 154 ? -2.929 7.197 -17.254 1.00 90.44 154 ARG A O 1
ATOM 1246 N N . GLU A 1 155 ? -2.482 8.325 -15.362 1.00 91.62 155 GLU A N 1
ATOM 1247 C CA . GLU A 1 155 ? -3.820 8.866 -15.175 1.00 91.62 155 GLU A CA 1
ATOM 1248 C C . GLU A 1 155 ? -3.822 10.388 -15.232 1.00 91.62 155 GLU A C 1
ATOM 1250 O O . GLU A 1 155 ? -2.869 11.042 -14.814 1.00 91.62 155 GLU A O 1
ATOM 1255 N N . PHE A 1 156 ? -4.911 10.954 -15.743 1.00 93.75 156 PHE A N 1
ATOM 1256 C CA . PHE A 1 156 ? -5.130 12.390 -15.794 1.00 93.75 156 PHE A CA 1
ATOM 1257 C C . PHE A 1 156 ? -6.400 12.753 -15.004 1.00 93.75 156 PHE A C 1
ATOM 1259 O O . PHE A 1 156 ? -7.500 12.397 -15.436 1.00 93.75 156 PHE A O 1
ATOM 1266 N N . PRO A 1 157 ? -6.278 13.418 -13.841 1.00 95.19 157 PRO A N 1
ATOM 1267 C CA . PRO A 1 157 ? -7.419 13.672 -12.972 1.00 95.19 157 PRO A CA 1
ATOM 1268 C C . PRO A 1 157 ? -8.242 14.905 -13.373 1.00 95.19 157 PRO A C 1
ATOM 1270 O O . PRO A 1 157 ? -7.706 15.930 -13.798 1.00 95.19 157 PRO A O 1
ATOM 1273 N N . SER A 1 158 ? -9.548 14.840 -13.113 1.00 93.62 158 SER A N 1
ATOM 1274 C CA . SER A 1 158 ? -10.388 16.016 -12.866 1.00 93.62 158 SER A CA 1
ATOM 1275 C C . SER A 1 158 ? -10.097 16.538 -11.457 1.00 93.62 158 SER A C 1
ATOM 1277 O O . SER A 1 158 ? -10.459 15.882 -10.476 1.00 93.62 158 SER A O 1
ATOM 1279 N N . VAL A 1 159 ? -9.439 17.696 -11.341 1.00 95.00 159 VAL A N 1
ATOM 1280 C CA . VAL A 1 159 ? -8.960 18.222 -10.051 1.00 95.00 159 VAL A CA 1
ATOM 1281 C C . VAL A 1 159 ? -10.029 19.097 -9.406 1.00 95.00 159 VAL A C 1
ATOM 1283 O O . VAL A 1 159 ? -10.336 20.188 -9.885 1.00 95.00 159 VAL A O 1
ATOM 1286 N N . ARG A 1 160 ? -10.581 18.623 -8.292 1.00 94.75 160 ARG A N 1
ATOM 1287 C CA . ARG A 1 160 ? -11.485 19.345 -7.395 1.00 94.75 160 ARG A CA 1
ATOM 1288 C C . ARG A 1 160 ? -10.751 19.706 -6.114 1.00 94.75 160 ARG A C 1
ATOM 1290 O O . ARG A 1 160 ? -9.890 18.961 -5.649 1.00 94.75 160 ARG A O 1
ATOM 1297 N N . TYR A 1 161 ? -11.101 20.828 -5.511 1.00 93.75 161 TYR A N 1
ATOM 1298 C CA . TYR A 1 161 ? -10.488 21.268 -4.261 1.00 93.75 161 TYR A CA 1
ATOM 1299 C C . TYR A 1 161 ? -11.503 21.994 -3.403 1.00 93.75 161 TYR A C 1
ATOM 1301 O O . TYR A 1 161 ? -12.459 22.557 -3.925 1.00 93.75 161 TYR A O 1
ATOM 1309 N N . ARG A 1 162 ? -11.295 21.999 -2.088 1.00 89.75 162 ARG A N 1
ATOM 1310 C CA . ARG A 1 162 ? -12.131 22.791 -1.190 1.00 89.75 162 ARG A CA 1
ATOM 1311 C C . ARG A 1 162 ? -11.874 24.288 -1.399 1.00 89.75 162 ARG A C 1
ATOM 1313 O O . ARG A 1 162 ? -10.754 24.755 -1.187 1.00 89.75 162 ARG A O 1
ATOM 1320 N N . ALA A 1 163 ? -12.897 25.034 -1.802 1.00 85.06 163 ALA A N 1
ATOM 1321 C CA . ALA A 1 163 ? -12.810 26.481 -1.951 1.00 85.06 163 ALA A CA 1
ATOM 1322 C C . ALA A 1 163 ? -12.655 27.175 -0.590 1.00 85.06 163 ALA A C 1
ATOM 1324 O O . ALA A 1 163 ? -13.237 26.752 0.412 1.00 85.06 163 ALA A O 1
ATOM 1325 N N . ALA A 1 164 ? -11.908 28.281 -0.571 1.00 77.44 164 ALA A N 1
ATOM 1326 C CA . ALA A 1 164 ? -11.937 29.203 0.556 1.00 77.44 164 ALA A CA 1
ATOM 1327 C C . ALA A 1 164 ? -13.348 29.800 0.665 1.00 77.44 164 ALA A C 1
ATOM 1329 O O . ALA A 1 164 ? -13.884 30.320 -0.317 1.00 77.44 164 ALA A O 1
ATOM 1330 N N . LYS A 1 165 ? -13.960 29.735 1.849 1.00 66.12 165 LYS A N 1
ATOM 1331 C CA . LYS A 1 165 ? -15.248 30.390 2.083 1.00 66.12 165 LYS A CA 1
ATOM 1332 C C . LYS A 1 165 ? -15.019 31.901 2.106 1.00 66.12 165 LYS A C 1
ATOM 1334 O O . LYS A 1 165 ? -14.331 32.404 2.989 1.00 66.12 165 LYS A O 1
ATOM 1339 N N . SER A 1 166 ? -15.593 32.635 1.155 1.00 49.44 166 SER A N 1
ATOM 1340 C CA . SER A 1 166 ? -15.661 34.093 1.253 1.00 49.44 166 SER A CA 1
ATOM 1341 C C . SER A 1 166 ? -16.678 34.460 2.336 1.00 49.44 166 SER A C 1
ATOM 1343 O O . SER A 1 166 ? -17.886 34.431 2.091 1.00 49.44 166 SER A O 1
ATOM 1345 N N . LEU A 1 167 ? -16.210 34.773 3.542 1.00 48.03 167 LEU A N 1
ATOM 1346 C CA . LEU A 1 167 ? -16.980 35.631 4.441 1.00 48.03 167 LEU A CA 1
ATOM 1347 C C . LEU A 1 167 ? -16.904 37.077 3.941 1.00 48.03 167 LEU A C 1
ATOM 1349 O O . LEU A 1 167 ? -16.132 37.370 3.031 1.00 48.03 167 LEU A O 1
ATOM 1353 N N . ASP A 1 168 ? -17.786 37.918 4.479 1.00 46.88 168 ASP A N 1
ATOM 1354 C CA . ASP A 1 168 ? -18.045 39.311 4.103 1.00 46.88 168 ASP A CA 1
ATOM 1355 C C . ASP A 1 168 ? -16.819 40.088 3.566 1.00 46.88 168 ASP A C 1
ATOM 1357 O O . ASP A 1 168 ? -15.699 39.838 4.007 1.00 46.88 168 ASP A O 1
ATOM 1361 N N . PRO A 1 169 ? -17.004 41.118 2.711 1.00 48.91 169 PRO A N 1
ATOM 1362 C CA . PRO A 1 169 ? -15.925 41.942 2.132 1.00 48.91 169 PRO A CA 1
ATOM 1363 C C . PRO A 1 169 ? -14.877 42.515 3.114 1.00 48.91 169 PRO A C 1
ATOM 1365 O O . PRO A 1 169 ? -13.871 43.064 2.673 1.00 48.91 169 PRO A O 1
ATOM 1368 N N . ASN A 1 170 ? -15.118 42.411 4.425 1.00 47.84 170 ASN A N 1
ATOM 1369 C CA . ASN A 1 170 ? -14.269 42.888 5.512 1.00 47.84 170 ASN A CA 1
ATOM 1370 C C . ASN A 1 170 ? -13.368 41.811 6.156 1.00 47.84 170 ASN A C 1
ATOM 1372 O O . ASN A 1 170 ? -12.496 42.177 6.943 1.00 47.84 170 ASN A O 1
ATOM 1376 N N . THR A 1 171 ? -13.541 40.512 5.875 1.00 52.50 171 THR A N 1
ATOM 1377 C CA . THR A 1 171 ? -12.692 39.446 6.444 1.00 52.50 171 THR A CA 1
ATOM 1378 C C . THR A 1 171 ? -11.615 39.045 5.435 1.00 52.50 171 THR A C 1
ATOM 1380 O O . THR A 1 171 ? -11.918 38.510 4.371 1.00 52.50 171 THR A O 1
ATOM 1383 N N . MET A 1 172 ? -10.341 39.309 5.747 1.00 53.34 172 MET A N 1
ATOM 1384 C CA . MET A 1 172 ? -9.225 38.909 4.882 1.00 53.34 172 MET A CA 1
ATOM 1385 C C . MET A 1 172 ? -9.135 37.380 4.782 1.00 53.34 172 MET A C 1
ATOM 1387 O O . MET A 1 172 ? -9.050 36.696 5.799 1.00 53.34 172 MET A O 1
ATOM 1391 N N . THR A 1 173 ? -9.107 36.846 3.557 1.00 64.12 173 THR A N 1
ATOM 1392 C CA . THR A 1 173 ? -8.806 35.429 3.298 1.00 64.12 173 THR A CA 1
ATOM 1393 C C . THR A 1 173 ? -7.390 35.120 3.763 1.00 64.12 173 THR A C 1
ATOM 1395 O O . THR A 1 173 ? -6.435 35.725 3.266 1.00 64.12 173 THR A O 1
ATOM 1398 N N . THR A 1 174 ? -7.239 34.185 4.696 1.00 73.31 174 THR A N 1
ATOM 1399 C CA . THR A 1 174 ? -5.920 33.837 5.230 1.00 73.31 174 THR A CA 1
ATOM 1400 C C . THR A 1 174 ? -5.169 32.908 4.273 1.00 73.31 174 THR A C 1
ATOM 1402 O O . THR A 1 174 ? -5.762 32.243 3.421 1.00 73.31 174 THR A O 1
ATOM 1405 N N . PHE A 1 175 ? -3.840 32.818 4.412 1.00 77.44 175 PHE A N 1
ATOM 1406 C CA . PHE A 1 175 ? -3.037 31.836 3.667 1.00 77.44 175 PHE A CA 1
ATOM 1407 C C . PHE A 1 175 ? -3.557 30.401 3.871 1.00 77.44 175 PHE A C 1
ATOM 1409 O O . PHE A 1 175 ? -3.543 29.609 2.928 1.00 77.44 175 PHE A O 1
ATOM 1416 N N . ARG A 1 176 ? -4.061 30.092 5.075 1.00 77.94 176 ARG A N 1
ATOM 1417 C CA . ARG A 1 176 ? -4.568 28.771 5.470 1.00 77.94 176 ARG A CA 1
ATOM 1418 C C . ARG A 1 176 ? -5.806 28.369 4.670 1.00 77.94 176 ARG A C 1
ATOM 1420 O O . ARG A 1 176 ? -5.861 27.262 4.141 1.00 77.94 176 ARG A O 1
ATOM 1427 N N . ASP A 1 177 ? -6.741 29.298 4.476 1.00 79.00 177 ASP A N 1
ATOM 1428 C CA . ASP A 1 177 ? -7.948 29.061 3.670 1.00 79.00 177 ASP A CA 1
ATOM 1429 C C . ASP A 1 177 ? -7.618 28.759 2.199 1.00 79.00 177 ASP A C 1
ATOM 1431 O O . ASP A 1 177 ? -8.357 28.060 1.504 1.00 79.00 177 ASP A O 1
ATOM 1435 N N . LEU A 1 178 ? -6.482 29.270 1.718 1.00 86.19 178 LEU A N 1
ATOM 1436 C CA . LEU A 1 178 ? -6.025 29.110 0.341 1.00 86.19 178 LEU A CA 1
ATOM 1437 C C . LEU A 1 178 ? -5.175 27.851 0.115 1.00 86.19 178 LEU A C 1
ATOM 1439 O O . LEU A 1 178 ? -4.835 27.581 -1.038 1.00 86.19 178 LEU A O 1
ATOM 1443 N N . ILE A 1 179 ? -4.853 27.064 1.152 1.00 90.06 179 ILE A N 1
ATOM 1444 C CA . ILE A 1 179 ? -3.995 25.868 1.044 1.00 90.06 179 ILE A CA 1
ATOM 1445 C C . ILE A 1 179 ? -4.497 24.889 -0.039 1.00 90.06 179 ILE A C 1
ATOM 1447 O 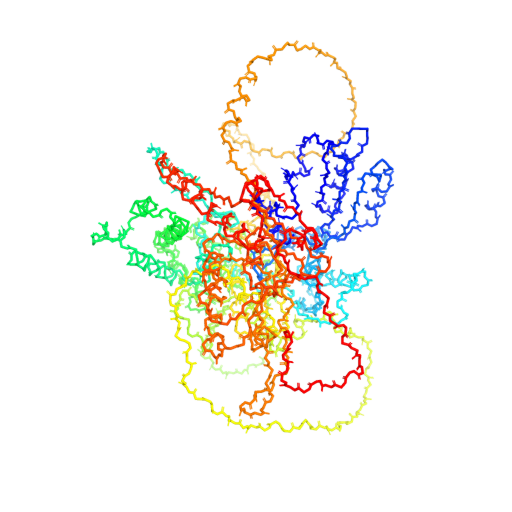O . ILE A 1 179 ? -3.724 24.610 -0.964 1.00 90.06 179 ILE A O 1
ATOM 1451 N N . PRO A 1 180 ? -5.764 24.409 -0.024 1.00 92.12 180 PRO A N 1
ATOM 1452 C CA . PRO A 1 180 ? -6.250 23.486 -1.054 1.00 92.12 180 PRO A CA 1
ATOM 1453 C C . PRO A 1 180 ? -6.228 24.098 -2.458 1.00 92.12 180 PRO A C 1
ATOM 1455 O O . PRO A 1 180 ? -5.891 23.419 -3.425 1.00 92.12 180 PRO A O 1
ATOM 1458 N N . THR A 1 181 ? -6.537 25.395 -2.567 1.00 91.56 181 THR A N 1
ATOM 1459 C CA . THR A 1 181 ? -6.577 26.123 -3.846 1.00 91.56 181 THR A CA 1
ATOM 1460 C C . THR A 1 181 ? -5.179 26.252 -4.453 1.00 91.56 181 THR A C 1
ATOM 1462 O O . THR A 1 181 ? -4.968 25.946 -5.628 1.00 91.56 181 THR A O 1
ATOM 1465 N N . LYS A 1 182 ? -4.193 26.667 -3.648 1.00 92.00 182 LYS A N 1
ATOM 1466 C CA . LYS A 1 182 ? -2.792 26.779 -4.069 1.00 92.00 182 LYS A CA 1
ATOM 1467 C C . LYS A 1 182 ? -2.219 25.421 -4.464 1.00 92.00 182 LYS A C 1
ATOM 1469 O O . LYS A 1 182 ? -1.554 25.322 -5.496 1.00 92.00 182 LYS A O 1
ATOM 1474 N N . LEU A 1 183 ? -2.505 24.377 -3.682 1.00 95.00 183 LEU A N 1
ATOM 1475 C CA . LEU A 1 183 ? -2.061 23.020 -3.988 1.00 95.00 183 LEU A CA 1
ATOM 1476 C C . LEU A 1 183 ? -2.681 22.506 -5.295 1.00 95.00 183 LEU A C 1
ATOM 1478 O O . LEU A 1 183 ? -1.959 21.980 -6.140 1.00 95.00 183 LEU A O 1
ATOM 1482 N N . ALA A 1 184 ? -3.983 22.718 -5.505 1.00 95.00 184 ALA A N 1
ATOM 1483 C CA . ALA A 1 184 ? -4.673 22.343 -6.739 1.00 95.00 184 ALA A CA 1
ATOM 1484 C C . ALA A 1 184 ? -4.060 23.016 -7.972 1.00 95.00 184 ALA A C 1
ATOM 1486 O O . ALA A 1 184 ? -3.771 22.344 -8.962 1.00 95.00 184 ALA A O 1
ATOM 1487 N N . ALA A 1 185 ? -3.791 24.322 -7.892 1.00 94.06 185 ALA A N 1
ATOM 1488 C CA . ALA A 1 185 ? -3.138 25.065 -8.965 1.00 94.06 185 ALA A CA 1
ATOM 1489 C C . ALA A 1 185 ? -1.716 24.547 -9.247 1.00 94.06 185 ALA A C 1
ATOM 1491 O O . ALA A 1 185 ? -1.335 24.370 -10.407 1.00 94.06 185 ALA A O 1
ATOM 1492 N N . ALA A 1 186 ? -0.933 24.258 -8.203 1.00 95.31 186 ALA A N 1
ATOM 1493 C CA . ALA A 1 186 ? 0.415 23.715 -8.348 1.00 95.31 186 ALA A CA 1
ATOM 1494 C C . ALA A 1 186 ? 0.409 22.310 -8.983 1.00 95.31 186 ALA A C 1
ATOM 1496 O O . ALA A 1 186 ? 1.181 22.057 -9.910 1.00 95.31 186 ALA A O 1
ATOM 1497 N N . ILE A 1 187 ? -0.500 21.424 -8.556 1.00 96.06 187 ILE A N 1
ATOM 1498 C CA . ILE A 1 187 ? -0.679 20.086 -9.144 1.00 96.06 187 ILE A CA 1
ATOM 1499 C C . ILE A 1 187 ? -1.086 20.209 -10.611 1.00 96.06 187 ILE A C 1
ATOM 1501 O O . ILE A 1 187 ? -0.473 19.578 -11.472 1.00 96.06 187 ILE A O 1
ATOM 1505 N N . TRP A 1 188 ? -2.072 21.056 -10.915 1.00 94.62 188 TRP A N 1
ATOM 1506 C CA . TRP A 1 188 ? -2.542 21.282 -12.280 1.00 94.62 188 TRP A CA 1
ATOM 1507 C C . TRP A 1 188 ? -1.410 21.740 -13.205 1.00 94.62 188 TRP A C 1
ATOM 1509 O O . TRP A 1 188 ? -1.225 21.185 -14.287 1.00 94.62 188 TRP A O 1
ATOM 1519 N N . ASN A 1 189 ? -0.577 22.679 -12.748 1.00 93.69 189 ASN A N 1
ATOM 1520 C CA . ASN A 1 189 ? 0.591 23.142 -13.496 1.00 93.69 189 ASN A CA 1
ATOM 1521 C C . ASN A 1 189 ? 1.587 22.009 -13.797 1.00 93.69 189 ASN A C 1
ATOM 1523 O O . ASN A 1 189 ? 2.157 21.962 -14.890 1.00 93.69 189 ASN A O 1
ATOM 1527 N N . CYS A 1 190 ? 1.806 21.090 -12.854 1.00 93.75 190 CYS A N 1
ATOM 1528 C CA . CYS A 1 190 ? 2.653 19.914 -13.065 1.00 93.75 190 CYS A CA 1
ATOM 1529 C C . CYS A 1 190 ? 2.024 18.923 -14.059 1.00 93.75 190 CYS A C 1
ATOM 1531 O O . CYS A 1 190 ? 2.700 18.470 -14.983 1.00 93.75 190 CYS A O 1
ATOM 1533 N N . LEU A 1 191 ? 0.724 18.644 -13.935 1.00 93.56 191 LEU A N 1
ATOM 1534 C CA . LEU A 1 191 ? -0.003 17.748 -14.839 1.00 93.56 191 LEU A CA 1
ATOM 1535 C C . LEU A 1 191 ? -0.053 18.283 -16.278 1.00 93.56 191 LEU A C 1
ATOM 1537 O O . LEU A 1 191 ? 0.120 17.520 -17.227 1.00 93.56 191 LEU A O 1
ATOM 1541 N N . MET A 1 192 ? -0.220 19.597 -16.461 1.00 92.31 192 MET A N 1
ATOM 1542 C CA . MET A 1 192 ? -0.178 20.230 -17.785 1.00 92.31 192 MET A CA 1
ATOM 1543 C C . MET A 1 192 ? 1.192 20.082 -18.452 1.00 92.31 192 MET A C 1
ATOM 1545 O O . MET A 1 192 ? 1.267 19.828 -19.655 1.00 92.31 192 MET A O 1
ATOM 1549 N N . LYS A 1 193 ? 2.283 20.161 -17.678 1.00 91.19 193 LYS A N 1
ATOM 1550 C CA . LYS A 1 193 ? 3.628 19.873 -18.200 1.00 91.19 193 LYS A CA 1
ATOM 1551 C C . LYS A 1 193 ? 3.716 18.426 -18.676 1.00 91.19 193 LYS A C 1
ATOM 1553 O O . LYS A 1 193 ? 4.100 18.211 -19.822 1.00 91.19 193 LYS A O 1
ATOM 1558 N N . TYR A 1 194 ? 3.272 17.465 -17.867 1.00 90.25 194 TYR A N 1
ATOM 1559 C CA . TYR A 1 194 ? 3.247 16.043 -18.230 1.00 90.25 194 TYR A CA 1
ATOM 1560 C C . TYR A 1 194 ? 2.417 15.735 -19.471 1.00 90.25 194 TYR A C 1
ATOM 1562 O O . TYR A 1 194 ? 2.875 14.979 -20.324 1.00 90.25 194 TYR A O 1
ATOM 1570 N N . LYS A 1 195 ? 1.270 16.395 -19.641 1.00 89.25 195 LYS A N 1
ATOM 1571 C CA . LYS A 1 195 ? 0.446 16.278 -20.850 1.00 89.25 195 LYS A CA 1
ATOM 1572 C C . LYS A 1 195 ? 1.210 16.624 -22.132 1.00 89.25 195 LYS A C 1
ATOM 1574 O O . LYS A 1 195 ? 0.935 16.036 -23.176 1.00 89.25 195 LYS A O 1
ATOM 1579 N N . SER A 1 196 ? 2.165 17.553 -22.044 1.00 88.56 196 SER A N 1
ATOM 1580 C CA . SER A 1 196 ? 3.012 17.976 -23.166 1.00 88.56 196 SER A CA 1
ATOM 1581 C C . SER A 1 196 ? 4.345 17.222 -23.278 1.00 88.56 196 SER A C 1
ATOM 1583 O O . SER A 1 196 ? 4.871 17.094 -24.380 1.00 88.56 196 SER A O 1
ATOM 1585 N N . SER A 1 197 ? 4.910 16.741 -22.163 1.00 85.12 197 SER A N 1
ATOM 1586 C CA . SER A 1 197 ? 6.276 16.204 -22.111 1.00 85.12 197 SER A CA 1
ATOM 1587 C C . SER A 1 197 ? 6.365 14.677 -22.061 1.00 85.12 197 SER A C 1
ATOM 1589 O O . SER A 1 197 ? 7.367 14.127 -22.521 1.00 85.12 197 SER A O 1
ATOM 1591 N N . LEU A 1 198 ? 5.363 13.980 -21.510 1.00 85.75 198 LEU A N 1
ATOM 1592 C CA . LEU A 1 198 ? 5.391 12.524 -21.339 1.00 85.75 198 LEU A CA 1
ATOM 1593 C C . LEU A 1 198 ? 4.724 11.800 -22.522 1.00 85.75 198 LEU A C 1
ATOM 1595 O O . LEU A 1 198 ? 3.567 12.076 -22.848 1.00 85.75 198 LEU A O 1
ATOM 1599 N N . PRO A 1 199 ? 5.403 10.819 -23.147 1.00 80.50 199 PRO A N 1
ATOM 1600 C CA . PRO A 1 199 ? 4.808 10.022 -24.211 1.00 80.50 199 PRO A CA 1
ATOM 1601 C C . PRO A 1 199 ? 3.721 9.096 -23.647 1.00 80.50 199 PRO A C 1
ATOM 1603 O O . PRO A 1 199 ? 3.922 8.439 -22.625 1.00 80.50 199 PRO A O 1
ATOM 1606 N N . ASN A 1 200 ? 2.593 8.983 -24.354 1.00 81.62 200 ASN A N 1
ATOM 1607 C CA . ASN A 1 200 ? 1.444 8.140 -23.988 1.00 81.62 200 ASN A CA 1
ATOM 1608 C C . ASN A 1 200 ? 0.748 8.524 -22.663 1.00 81.62 200 ASN A C 1
ATOM 1610 O O . ASN A 1 200 ? 0.162 7.657 -22.013 1.00 81.62 200 ASN A O 1
ATOM 1614 N N . PHE A 1 201 ? 0.804 9.798 -22.261 1.00 87.62 201 PHE A N 1
ATOM 1615 C CA . PHE A 1 201 ? 0.002 10.324 -21.153 1.00 87.62 201 PHE A CA 1
ATOM 1616 C C . PHE A 1 201 ? -1.424 10.691 -21.629 1.00 87.62 201 PHE A C 1
ATOM 1618 O O . PHE A 1 201 ? -1.559 11.246 -22.730 1.00 87.62 201 PHE A O 1
ATOM 1625 N N . PRO A 1 202 ? -2.492 10.393 -20.856 1.00 88.75 202 PRO A N 1
ATOM 1626 C CA . PRO A 1 202 ? -3.868 10.648 -21.281 1.00 88.75 202 PRO A CA 1
ATOM 1627 C C . PRO A 1 202 ? -4.142 12.121 -21.593 1.00 88.75 202 PRO A C 1
ATOM 1629 O O . PRO A 1 202 ? -3.693 13.026 -20.893 1.00 88.75 202 PRO A O 1
ATOM 1632 N N . GLN A 1 203 ? -4.910 12.358 -22.660 1.00 87.19 203 GLN A N 1
ATOM 1633 C CA . GLN A 1 203 ? -5.287 13.712 -23.083 1.00 87.19 203 GLN A CA 1
ATOM 1634 C C . GLN A 1 203 ? -6.642 14.166 -22.525 1.00 87.19 203 GLN A C 1
ATOM 1636 O O . GLN A 1 203 ? -6.893 15.372 -22.447 1.00 87.19 203 GLN A O 1
ATOM 1641 N N . ALA A 1 204 ? -7.482 13.209 -22.137 1.00 87.56 204 ALA A N 1
ATOM 1642 C CA . ALA A 1 204 ? -8.769 13.409 -21.486 1.00 87.56 204 ALA A CA 1
ATOM 1643 C C . ALA A 1 204 ? -8.717 12.886 -20.046 1.00 87.56 204 ALA A C 1
ATOM 1645 O O . ALA A 1 204 ? -7.823 12.113 -19.698 1.00 87.56 204 ALA A O 1
ATOM 1646 N N . GLU A 1 205 ? -9.665 13.325 -19.224 1.00 90.38 205 GLU A N 1
ATOM 1647 C CA . GLU A 1 205 ? -9.777 12.940 -17.816 1.00 90.38 205 GLU A CA 1
ATOM 1648 C C . GLU A 1 205 ? -10.070 11.445 -17.672 1.00 90.38 205 GLU A C 1
ATOM 1650 O O . GLU A 1 205 ? -10.996 10.916 -18.286 1.00 90.38 205 GLU A O 1
ATOM 1655 N N . THR A 1 206 ? -9.270 10.761 -16.856 1.00 90.94 206 THR A N 1
ATOM 1656 C CA . THR A 1 206 ? -9.372 9.318 -16.597 1.00 90.94 206 THR A CA 1
ATOM 1657 C C . THR A 1 206 ? -9.737 8.997 -15.157 1.00 90.94 206 THR A C 1
ATOM 1659 O O . THR A 1 206 ? -10.166 7.882 -14.890 1.00 90.94 206 THR A O 1
ATOM 1662 N N . CYS A 1 207 ? -9.570 9.936 -14.223 1.00 93.94 207 CYS A N 1
ATOM 1663 C CA . CYS A 1 207 ? -9.877 9.771 -12.800 1.00 93.94 207 CYS A CA 1
ATOM 1664 C C . CYS A 1 207 ? -10.338 11.095 -12.174 1.00 93.94 207 CYS A C 1
ATOM 1666 O O . CYS A 1 207 ? -10.332 12.135 -12.831 1.00 93.94 207 CYS A O 1
ATOM 1668 N N . GLU A 1 208 ? -10.770 11.057 -10.919 1.00 94.81 208 GLU A N 1
ATOM 1669 C CA . GLU A 1 208 ? -11.148 12.244 -10.147 1.00 94.81 208 GLU A CA 1
ATOM 1670 C C . GLU A 1 208 ? -10.159 12.440 -8.996 1.00 94.81 208 GLU A C 1
ATOM 1672 O O . GLU A 1 208 ? -9.771 11.467 -8.359 1.00 94.81 208 GLU A O 1
ATOM 1677 N N . LEU A 1 209 ? -9.761 13.681 -8.711 1.00 96.56 209 LEU A N 1
ATOM 1678 C CA . LEU A 1 209 ? -8.942 14.039 -7.550 1.00 96.56 209 LEU A CA 1
ATOM 1679 C C . LEU A 1 209 ? -9.685 15.086 -6.723 1.00 96.56 209 LEU A C 1
ATOM 1681 O O . LEU A 1 209 ? -10.047 16.126 -7.263 1.00 96.56 209 LEU A O 1
ATOM 1685 N N . ILE A 1 210 ? -9.864 14.851 -5.425 1.00 96.25 210 ILE A N 1
ATOM 1686 C CA . ILE A 1 210 ? -10.359 15.848 -4.474 1.00 96.25 210 ILE A CA 1
ATOM 1687 C C . ILE A 1 210 ? -9.263 16.218 -3.472 1.00 96.25 210 ILE A C 1
ATOM 1689 O O . ILE A 1 210 ? -8.692 15.352 -2.812 1.00 96.25 210 ILE A O 1
ATOM 1693 N N . ILE A 1 211 ? -8.962 17.512 -3.371 1.00 96.50 211 ILE A N 1
ATOM 1694 C CA . ILE A 1 211 ? -7.956 18.061 -2.458 1.00 96.50 211 ILE A CA 1
ATOM 1695 C C . ILE A 1 211 ? -8.655 18.684 -1.253 1.00 96.50 211 ILE A C 1
ATOM 1697 O O . ILE A 1 211 ? -9.484 19.590 -1.389 1.00 96.50 211 ILE A O 1
ATOM 1701 N N . LEU A 1 212 ? -8.283 18.188 -0.081 1.00 94.19 212 LEU A N 1
ATOM 1702 C CA . LEU A 1 212 ? -8.795 18.545 1.231 1.00 94.19 212 LEU A CA 1
ATOM 1703 C C . LEU A 1 212 ? -7.627 18.938 2.142 1.00 94.19 212 LEU A C 1
ATOM 1705 O O . LEU A 1 212 ? -6.464 18.660 1.859 1.00 94.19 212 LEU A O 1
ATOM 1709 N N . ASP A 1 213 ? -7.942 19.551 3.267 1.00 91.38 213 ASP A N 1
ATOM 1710 C CA . ASP A 1 213 ? -7.000 19.916 4.319 1.00 91.38 213 ASP A CA 1
ATOM 1711 C C . ASP A 1 213 ? -7.608 19.605 5.690 1.00 91.38 213 ASP A C 1
ATOM 1713 O O . ASP A 1 213 ? -8.828 19.501 5.817 1.00 91.38 213 ASP A O 1
ATOM 1717 N N . ARG A 1 214 ? -6.775 19.461 6.725 1.00 89.75 214 ARG A N 1
ATOM 1718 C CA . ARG A 1 214 ? -7.181 18.891 8.023 1.00 89.75 214 ARG A CA 1
ATOM 1719 C C . ARG A 1 214 ? -8.377 19.569 8.699 1.00 89.75 214 ARG A C 1
ATOM 1721 O O . ARG A 1 214 ? -9.086 18.932 9.477 1.00 89.75 214 ARG A O 1
ATOM 1728 N N . SER A 1 215 ? -8.668 20.821 8.357 1.00 85.69 215 SER A N 1
ATOM 1729 C CA . SER A 1 215 ? -9.838 21.538 8.866 1.00 85.69 215 SER A CA 1
ATOM 1730 C C . SER A 1 215 ? -11.194 20.941 8.442 1.00 85.69 215 SER A C 1
ATOM 1732 O O . SER A 1 215 ? -12.212 21.322 9.016 1.00 85.69 215 SER A O 1
ATOM 1734 N N . ILE A 1 216 ? -11.254 19.995 7.485 1.00 87.56 216 ILE A N 1
ATOM 1735 C CA . ILE A 1 216 ? -12.510 19.278 7.177 1.00 87.56 216 ILE A CA 1
ATOM 1736 C C . ILE A 1 216 ? -12.969 18.340 8.297 1.00 87.56 216 ILE A C 1
ATOM 1738 O O . ILE A 1 216 ? -14.164 18.070 8.410 1.00 87.56 216 ILE A O 1
ATOM 1742 N N . ASP A 1 217 ? -12.045 17.841 9.118 1.00 90.69 217 ASP A N 1
ATOM 1743 C CA . ASP A 1 217 ? -12.343 16.902 10.194 1.00 90.69 217 ASP A CA 1
ATOM 1744 C C . ASP A 1 217 ? -11.209 16.919 11.221 1.00 90.69 217 ASP A C 1
ATOM 1746 O O . ASP A 1 217 ? -10.174 16.283 11.045 1.00 90.69 217 ASP A O 1
ATOM 1750 N N . GLN A 1 218 ? -11.403 17.660 12.305 1.00 89.56 218 GLN A N 1
ATOM 1751 C CA . GLN A 1 218 ? -10.423 17.764 13.386 1.00 89.56 218 GLN A CA 1
ATOM 1752 C C . GLN A 1 218 ? -10.514 16.597 14.385 1.00 89.56 218 GLN A C 1
ATOM 1754 O O . GLN A 1 218 ? -9.649 16.457 15.240 1.00 89.56 218 GLN A O 1
ATOM 1759 N N . ILE A 1 219 ? -11.571 15.779 14.308 1.00 92.12 219 ILE A N 1
ATOM 1760 C CA . ILE A 1 219 ? -11.874 14.732 15.295 1.00 92.12 219 ILE A CA 1
ATOM 1761 C C . ILE A 1 219 ? -11.218 13.411 14.889 1.00 92.12 219 ILE A C 1
ATOM 1763 O O . ILE A 1 219 ? -10.706 12.704 15.755 1.00 92.12 219 ILE A O 1
ATOM 1767 N N . ALA A 1 220 ? -11.195 13.091 13.589 1.00 93.50 220 ALA A N 1
ATOM 1768 C CA . ALA A 1 220 ? -10.633 11.834 13.083 1.00 93.50 220 ALA A CA 1
ATOM 1769 C C . ALA A 1 220 ? -9.197 11.527 13.569 1.00 93.50 220 ALA A C 1
ATOM 1771 O O . ALA A 1 220 ? -8.958 10.374 13.919 1.00 93.50 220 ALA A O 1
ATOM 1772 N N . PRO A 1 221 ? -8.260 12.497 13.662 1.00 93.00 221 PRO A N 1
ATOM 1773 C CA . PRO A 1 221 ? -6.903 12.234 14.161 1.00 93.00 221 PRO A CA 1
ATOM 1774 C C . PRO A 1 221 ? -6.802 12.023 15.674 1.00 93.00 221 PRO A C 1
ATOM 1776 O O . PRO A 1 221 ? -5.738 11.665 16.164 1.00 93.00 221 PRO A O 1
ATOM 1779 N N . ILE A 1 222 ? -7.871 12.295 16.427 1.00 93.44 222 ILE A N 1
ATOM 1780 C CA . ILE A 1 222 ? -7.837 12.385 17.892 1.00 93.44 222 ILE A CA 1
ATOM 1781 C C . ILE A 1 222 ? -8.720 11.319 18.535 1.00 93.44 222 ILE A C 1
ATOM 1783 O O . ILE A 1 222 ? -8.425 10.870 19.632 1.00 93.44 222 ILE A O 1
ATOM 1787 N N . ILE A 1 223 ? -9.814 10.895 17.911 1.00 94.00 223 ILE A N 1
ATOM 1788 C CA . ILE A 1 223 ? -10.731 9.920 18.515 1.00 94.00 223 ILE A CA 1
ATOM 1789 C C . ILE A 1 223 ? -10.117 8.516 18.590 1.00 94.00 223 ILE A C 1
ATOM 1791 O O . ILE A 1 223 ? -9.349 8.132 17.708 1.00 94.00 223 ILE A O 1
ATOM 1795 N N . HIS A 1 224 ? -10.428 7.742 19.634 1.00 94.69 224 HIS A N 1
ATOM 1796 C CA . HIS A 1 224 ? -10.023 6.337 19.685 1.00 94.69 224 HIS A CA 1
ATOM 1797 C C . HIS A 1 224 ? -10.779 5.523 18.633 1.00 94.69 224 HIS A C 1
ATOM 1799 O O . HIS A 1 224 ? -12.013 5.498 18.590 1.00 94.69 224 HIS A O 1
ATOM 1805 N N . GLU A 1 225 ? -10.023 4.805 17.810 1.00 93.12 225 GLU A N 1
ATOM 1806 C CA . GLU A 1 225 ? -10.547 3.936 16.762 1.00 93.12 225 GLU A CA 1
ATOM 1807 C C . GLU A 1 225 ? -10.397 2.466 17.156 1.00 93.12 225 GLU A C 1
ATOM 1809 O O . GLU A 1 225 ? -9.322 2.002 17.527 1.00 93.12 225 GLU A O 1
ATOM 1814 N N . TRP A 1 226 ? -11.496 1.714 17.067 1.00 94.19 226 TRP A N 1
ATOM 1815 C CA . TRP A 1 226 ? -11.607 0.357 17.627 1.00 94.19 226 TRP A CA 1
ATOM 1816 C C . TRP A 1 226 ? -11.313 -0.760 16.618 1.00 94.19 226 TRP A C 1
ATOM 1818 O O . TRP A 1 226 ? -11.577 -1.937 16.877 1.00 94.19 226 TRP A O 1
ATOM 1828 N N . THR A 1 227 ? -10.773 -0.408 15.452 1.00 94.19 227 THR A N 1
ATOM 1829 C CA . THR A 1 227 ? -10.295 -1.383 14.464 1.00 94.19 227 THR A CA 1
ATOM 1830 C C . THR A 1 227 ? -8.862 -1.805 14.741 1.00 94.19 227 THR A C 1
ATOM 1832 O O . THR A 1 227 ? -8.069 -0.997 15.216 1.00 94.19 227 THR A O 1
ATOM 1835 N N . TYR A 1 228 ? -8.531 -3.052 14.405 1.00 95.00 228 TYR A N 1
ATOM 1836 C CA . TYR A 1 228 ? -7.275 -3.697 14.788 1.00 95.00 228 TYR A CA 1
ATOM 1837 C C . TYR A 1 228 ? -6.019 -2.876 14.447 1.00 95.00 228 TYR A C 1
ATOM 1839 O O . TYR A 1 228 ? -5.219 -2.625 15.341 1.00 95.00 228 TYR A O 1
ATOM 1847 N N . ASP A 1 229 ? -5.874 -2.400 13.204 1.00 93.31 229 ASP A N 1
ATOM 1848 C CA . ASP A 1 229 ? -4.720 -1.588 12.771 1.00 93.31 229 ASP A CA 1
ATOM 1849 C C . ASP A 1 229 ? -4.614 -0.268 13.545 1.00 93.31 229 ASP A C 1
ATOM 1851 O O . ASP A 1 229 ? -3.620 -0.009 14.220 1.00 93.31 229 ASP A O 1
ATOM 1855 N N . ALA A 1 230 ? -5.686 0.529 13.530 1.00 93.00 230 ALA A N 1
ATOM 1856 C CA . ALA A 1 230 ? -5.720 1.814 14.224 1.00 93.00 230 ALA A CA 1
ATOM 1857 C C . ALA A 1 230 ? -5.407 1.673 15.724 1.00 93.00 230 ALA A C 1
ATOM 1859 O O . ALA A 1 230 ? -4.632 2.452 16.266 1.00 93.00 230 ALA A O 1
ATOM 1860 N N . MET A 1 231 ? -5.945 0.641 16.375 1.00 93.94 231 MET A N 1
ATOM 1861 C CA . MET A 1 231 ? -5.730 0.393 17.797 1.00 93.94 231 MET A CA 1
ATOM 1862 C C . MET A 1 231 ? -4.318 -0.121 18.113 1.00 93.94 231 MET A C 1
ATOM 1864 O O . MET A 1 231 ? -3.788 0.200 19.176 1.00 93.94 231 MET A O 1
ATOM 1868 N N . CYS A 1 232 ? -3.694 -0.889 17.209 1.00 93.88 232 CYS A N 1
ATOM 1869 C CA . CYS A 1 232 ? -2.280 -1.253 17.331 1.00 93.88 232 CYS A CA 1
ATOM 1870 C C . CYS A 1 232 ? -1.411 0.002 17.377 1.00 93.88 232 CYS A C 1
ATOM 1872 O O . CYS A 1 232 ? -0.615 0.146 18.294 1.00 93.88 232 CYS A O 1
ATOM 1874 N N . HIS A 1 233 ? -1.613 0.919 16.438 1.00 91.62 233 HIS A N 1
ATOM 1875 C CA . HIS A 1 233 ? -0.833 2.148 16.336 1.00 91.62 233 HIS A CA 1
ATOM 1876 C C . HIS A 1 233 ? -1.114 3.168 17.447 1.00 91.62 233 HIS A C 1
ATOM 1878 O O . HIS A 1 233 ? -0.222 3.921 17.830 1.00 91.62 233 HIS A O 1
ATOM 1884 N N . ASP A 1 234 ? -2.337 3.185 17.977 1.00 92.38 234 ASP A N 1
ATOM 1885 C CA . ASP A 1 234 ? -2.724 4.070 19.078 1.00 92.38 234 ASP A CA 1
ATOM 1886 C C . ASP A 1 234 ? -2.153 3.589 20.428 1.00 92.38 234 ASP A C 1
ATOM 1888 O O . ASP A 1 234 ? -1.640 4.375 21.218 1.00 92.38 234 ASP A O 1
ATOM 1892 N N . LEU A 1 235 ? -2.205 2.276 20.702 1.00 92.00 235 LEU A N 1
ATOM 1893 C CA . LEU A 1 235 ? -1.890 1.726 22.032 1.00 92.00 235 LEU A CA 1
ATOM 1894 C C . LEU A 1 235 ? -0.528 1.033 22.138 1.00 92.00 235 LEU A C 1
ATOM 1896 O O . LEU A 1 235 ? -0.036 0.806 23.248 1.00 92.00 235 LEU A O 1
ATOM 1900 N N . LEU A 1 236 ? 0.067 0.629 21.019 1.00 87.62 236 LEU A N 1
ATOM 1901 C CA . LEU A 1 236 ? 1.381 0.001 20.973 1.00 87.62 236 LEU A CA 1
ATOM 1902 C C . LEU A 1 236 ? 2.316 1.012 20.323 1.00 87.62 236 LEU A C 1
ATOM 1904 O O . LEU A 1 236 ? 2.092 1.398 19.186 1.00 87.62 236 LEU A O 1
ATOM 1908 N N . ASN A 1 237 ? 3.355 1.446 21.039 1.00 81.69 237 ASN A N 1
ATOM 1909 C CA . ASN A 1 237 ? 4.346 2.411 20.548 1.00 81.69 237 ASN A CA 1
ATOM 1910 C C . ASN A 1 237 ? 5.090 1.870 19.308 1.00 81.69 237 ASN A C 1
ATOM 1912 O O . ASN A 1 237 ? 6.189 1.322 19.427 1.00 81.69 237 ASN A O 1
ATOM 1916 N N . MET A 1 238 ? 4.466 1.983 18.139 1.00 84.00 238 MET A N 1
ATOM 1917 C CA . MET A 1 238 ? 4.958 1.517 16.850 1.00 84.00 238 MET A CA 1
ATOM 1918 C C . MET A 1 238 ? 5.684 2.649 16.121 1.00 84.00 238 MET A C 1
ATOM 1920 O O . MET A 1 238 ? 5.284 3.810 16.178 1.00 84.00 238 MET A O 1
ATOM 1924 N N . GLU A 1 239 ? 6.765 2.308 15.421 1.00 78.56 239 GLU A N 1
ATOM 1925 C CA . GLU A 1 239 ? 7.505 3.246 14.570 1.00 78.56 239 GLU A CA 1
ATOM 1926 C C . GLU A 1 239 ? 7.191 2.936 13.104 1.00 78.56 239 GLU A C 1
ATOM 1928 O O . GLU A 1 239 ? 7.757 2.015 12.512 1.00 78.56 239 GLU A O 1
ATOM 1933 N N . GLY A 1 240 ? 6.236 3.662 12.515 1.00 80.50 240 GLY A N 1
ATOM 1934 C CA . GLY A 1 240 ? 5.636 3.227 11.251 1.00 80.50 240 GLY A CA 1
ATOM 1935 C C . GLY A 1 240 ? 5.016 1.839 11.431 1.00 80.50 240 GLY A C 1
ATOM 1936 O O . GLY A 1 240 ? 4.406 1.571 12.458 1.00 80.50 240 GLY A O 1
ATOM 1937 N N . ASN A 1 241 ? 5.224 0.919 10.491 1.00 83.00 241 ASN A N 1
ATOM 1938 C CA . ASN A 1 241 ? 4.663 -0.439 10.575 1.00 83.00 241 ASN A CA 1
ATOM 1939 C C . ASN A 1 241 ? 5.515 -1.412 11.418 1.00 83.00 241 ASN A C 1
ATOM 1941 O O . ASN A 1 241 ? 5.287 -2.624 11.406 1.00 83.00 241 ASN A O 1
ATOM 1945 N N . LYS A 1 242 ? 6.524 -0.906 12.135 1.00 86.44 242 LYS A N 1
ATOM 1946 C CA . LYS A 1 242 ? 7.448 -1.715 12.929 1.00 86.44 242 LYS A CA 1
ATOM 1947 C C . LYS A 1 242 ? 6.907 -1.942 14.336 1.00 86.44 242 LYS A C 1
ATOM 1949 O O . LYS A 1 242 ? 6.737 -1.004 15.115 1.00 86.44 242 LYS A O 1
ATOM 1954 N N . TYR A 1 243 ? 6.729 -3.211 14.682 1.00 87.75 243 TYR A N 1
ATOM 1955 C CA . TYR A 1 243 ? 6.371 -3.669 16.016 1.00 87.75 243 TYR A CA 1
ATOM 1956 C C . TYR A 1 243 ? 7.549 -4.390 16.682 1.00 87.75 243 TYR A C 1
ATOM 1958 O O . TYR A 1 243 ? 8.188 -5.261 16.091 1.00 87.75 243 TYR A O 1
ATOM 1966 N N . VAL A 1 244 ? 7.839 -4.044 17.938 1.00 85.81 244 VAL A N 1
ATOM 1967 C CA . VAL A 1 244 ? 8.902 -4.687 18.724 1.00 85.81 244 VAL A CA 1
ATOM 1968 C C . VAL A 1 244 ? 8.273 -5.629 19.746 1.00 85.81 244 VAL A C 1
ATOM 1970 O O . VAL A 1 244 ? 7.699 -5.200 20.749 1.00 85.81 244 VAL A O 1
ATOM 1973 N N . HIS A 1 245 ? 8.408 -6.931 19.506 1.00 81.31 245 HIS A N 1
ATOM 1974 C CA . HIS A 1 245 ? 7.891 -7.988 20.367 1.00 81.31 245 HIS A CA 1
ATOM 1975 C C . HIS A 1 245 ? 9.003 -8.571 21.260 1.00 81.31 245 HIS A C 1
ATOM 1977 O O . HIS A 1 245 ? 10.148 -8.722 20.838 1.00 81.31 245 HIS A O 1
ATOM 1983 N N . GLN A 1 246 ? 8.677 -8.904 22.512 1.00 78.69 246 GLN A N 1
ATOM 1984 C CA . GLN A 1 246 ? 9.614 -9.523 23.456 1.00 78.69 246 GLN A CA 1
ATOM 1985 C C . GLN A 1 246 ? 9.429 -11.040 23.457 1.00 78.69 246 GLN A C 1
ATOM 1987 O O . GLN A 1 246 ? 8.431 -11.541 23.970 1.00 78.69 246 GLN A O 1
ATOM 1992 N N . VAL A 1 247 ? 10.409 -11.765 22.923 1.00 73.06 247 VAL A N 1
ATOM 1993 C CA . VAL A 1 247 ? 10.409 -13.229 22.855 1.00 73.06 247 VAL A CA 1
ATOM 1994 C C . VAL A 1 247 ? 11.195 -13.800 24.044 1.00 73.06 247 VAL A C 1
ATOM 1996 O O . VAL A 1 247 ? 12.286 -13.316 24.349 1.00 73.06 247 VAL A O 1
ATOM 1999 N N . PRO A 1 248 ? 10.707 -14.851 24.727 1.00 66.81 248 PRO A N 1
ATOM 2000 C CA . PRO A 1 248 ? 11.494 -15.561 25.733 1.00 66.81 248 PRO A CA 1
ATOM 2001 C C . PRO A 1 248 ? 12.797 -16.121 25.138 1.00 66.81 248 PRO A C 1
ATOM 2003 O O . PRO A 1 248 ? 12.772 -16.778 24.097 1.00 66.81 248 PRO A O 1
ATOM 2006 N N . SER A 1 249 ? 13.932 -15.892 25.804 1.00 64.38 249 SER A N 1
ATOM 2007 C CA . SER A 1 249 ? 15.239 -16.374 25.340 1.00 64.38 249 SER A CA 1
ATOM 2008 C C . SER A 1 249 ? 15.308 -17.907 25.320 1.00 64.38 249 SER A C 1
ATOM 2010 O O . SER A 1 249 ? 14.975 -18.565 26.308 1.00 64.38 249 SER A O 1
ATOM 2012 N N . LYS A 1 250 ? 15.817 -18.483 24.220 1.00 62.84 250 LYS A N 1
ATOM 2013 C CA . LYS A 1 250 ? 16.027 -19.939 24.068 1.00 62.84 250 LYS A CA 1
ATOM 2014 C C . LYS A 1 250 ? 17.047 -20.515 25.062 1.00 62.84 250 LYS A C 1
ATOM 2016 O O . LYS A 1 250 ? 17.054 -21.719 25.291 1.00 62.84 250 LYS A O 1
ATOM 2021 N N . THR A 1 251 ? 17.897 -19.673 25.651 1.00 59.06 251 THR A N 1
ATOM 2022 C CA . THR A 1 251 ? 18.992 -20.056 26.559 1.00 59.06 251 THR A CA 1
ATOM 2023 C C . THR A 1 251 ? 18.762 -19.618 28.011 1.00 59.06 251 THR A C 1
ATOM 2025 O O . THR A 1 251 ? 19.694 -19.636 28.809 1.00 59.06 251 THR A O 1
ATOM 2028 N N . GLY A 1 252 ? 17.530 -19.240 28.382 1.00 58.28 252 GLY A N 1
ATOM 2029 C CA . GLY A 1 252 ? 17.190 -18.851 29.760 1.00 58.28 252 GLY A CA 1
ATOM 2030 C C . GLY A 1 252 ? 17.692 -17.461 30.179 1.00 58.28 252 GLY A C 1
ATOM 2031 O O . GLY A 1 252 ? 17.717 -17.157 31.369 1.00 58.28 252 GLY A O 1
ATOM 2032 N N . GLY A 1 253 ? 18.097 -16.624 29.218 1.00 69.69 253 GLY A N 1
ATOM 2033 C CA . GLY A 1 253 ? 18.460 -15.221 29.437 1.00 69.69 253 GLY A CA 1
ATOM 2034 C C . GLY A 1 253 ? 17.255 -14.264 29.493 1.00 69.69 253 GLY A C 1
ATOM 2035 O O . GLY A 1 253 ? 16.105 -14.704 29.388 1.00 69.69 253 GLY A O 1
ATOM 2036 N N . PRO A 1 254 ? 17.495 -12.943 29.637 1.00 71.44 254 PRO A N 1
ATOM 2037 C CA . PRO A 1 254 ? 16.440 -11.933 29.542 1.00 71.44 254 PRO A CA 1
ATOM 2038 C C . PRO A 1 254 ? 15.722 -12.013 28.181 1.00 71.44 254 PRO A C 1
ATOM 2040 O O . PRO A 1 254 ? 16.333 -12.448 27.201 1.00 71.44 254 PRO A O 1
ATOM 2043 N N . PRO A 1 255 ? 14.437 -11.620 28.105 1.00 74.12 255 PRO A N 1
ATOM 2044 C CA . PRO A 1 255 ? 13.666 -11.694 26.868 1.00 74.12 255 PRO A CA 1
ATOM 2045 C C . PRO A 1 255 ? 14.348 -10.911 25.741 1.00 74.12 255 PRO A C 1
ATOM 2047 O O . PRO A 1 255 ? 14.793 -9.776 25.925 1.00 74.12 255 PRO A O 1
ATOM 2050 N N . GLU A 1 256 ? 14.430 -11.536 24.572 1.00 78.56 256 GLU A N 1
ATOM 2051 C CA . GLU A 1 256 ? 15.034 -10.978 23.370 1.00 78.56 256 GLU A CA 1
ATOM 2052 C C . GLU A 1 256 ? 14.016 -10.080 22.656 1.00 78.56 256 GLU A C 1
ATOM 2054 O O . GLU A 1 256 ? 12.843 -10.432 22.521 1.00 78.56 256 GLU A O 1
ATOM 2059 N N . LYS A 1 257 ? 14.444 -8.896 22.208 1.00 81.94 257 LYS A N 1
ATOM 2060 C CA . LYS A 1 257 ? 13.591 -7.999 21.422 1.00 81.94 257 LYS A CA 1
ATOM 2061 C C . LYS A 1 257 ? 13.675 -8.404 19.957 1.00 81.94 257 LYS A C 1
ATOM 2063 O O . LYS A 1 257 ? 14.732 -8.269 19.349 1.00 81.94 257 LYS A O 1
ATOM 2068 N N . LYS A 1 258 ? 12.561 -8.869 19.401 1.00 83.38 258 LYS A N 1
ATOM 2069 C CA . LYS A 1 258 ? 12.418 -9.160 17.978 1.00 83.38 258 LYS A CA 1
ATOM 2070 C C . LYS A 1 258 ? 11.619 -8.050 17.309 1.00 83.38 258 LYS A C 1
ATOM 2072 O O . LYS A 1 258 ? 10.529 -7.702 17.758 1.00 83.38 258 LYS A O 1
ATOM 2077 N N . GLU A 1 259 ? 12.174 -7.503 16.240 1.00 84.81 259 GLU A N 1
ATOM 2078 C CA . GLU A 1 259 ? 11.510 -6.507 15.405 1.00 84.81 259 GLU A CA 1
ATOM 2079 C C . GLU A 1 259 ? 10.741 -7.221 14.292 1.00 84.81 259 GLU A C 1
ATOM 2081 O O . GLU A 1 259 ? 11.287 -8.109 13.634 1.00 84.81 259 GLU A O 1
ATOM 2086 N N . VAL A 1 260 ? 9.472 -6.862 14.111 1.00 86.12 260 VAL A N 1
ATOM 2087 C CA . VAL A 1 260 ? 8.590 -7.425 13.084 1.00 86.12 260 VAL A CA 1
ATOM 2088 C C . VAL A 1 260 ? 7.890 -6.289 12.345 1.00 86.12 260 VAL A C 1
ATOM 2090 O O . VAL A 1 260 ? 7.517 -5.289 12.956 1.00 86.12 260 VAL A O 1
ATOM 2093 N N . LEU A 1 261 ? 7.722 -6.437 11.033 1.00 85.56 261 LEU A N 1
ATOM 2094 C CA . LEU A 1 261 ? 6.992 -5.495 10.188 1.00 85.56 261 LEU A CA 1
ATOM 2095 C C . LEU A 1 261 ? 5.577 -6.028 9.937 1.00 85.56 261 LEU A C 1
ATOM 2097 O O . LEU A 1 261 ? 5.418 -7.171 9.512 1.00 85.56 261 LEU A O 1
ATOM 2101 N N . LEU A 1 262 ? 4.561 -5.211 10.218 1.00 87.12 262 LEU A N 1
ATOM 2102 C CA . LEU A 1 262 ? 3.156 -5.532 9.957 1.00 87.12 262 LEU A CA 1
ATOM 2103 C C . LEU A 1 262 ? 2.758 -4.969 8.586 1.00 87.12 262 LEU A C 1
ATOM 2105 O O . LEU A 1 262 ? 2.475 -3.781 8.446 1.00 87.12 262 LEU A O 1
ATOM 2109 N N . GLU A 1 263 ? 2.781 -5.815 7.557 1.00 81.94 263 GLU A N 1
ATOM 2110 C CA . GLU A 1 263 ? 2.586 -5.416 6.157 1.00 81.94 263 GLU A CA 1
ATOM 2111 C C . GLU A 1 263 ? 1.586 -6.320 5.422 1.00 81.94 263 GLU A C 1
ATOM 2113 O O . GLU A 1 263 ? 1.172 -7.362 5.926 1.00 81.94 263 GLU A O 1
ATOM 2118 N N . ASP A 1 264 ? 1.239 -5.955 4.184 1.00 80.69 264 ASP A N 1
ATOM 2119 C CA . ASP A 1 264 ? 0.307 -6.699 3.319 1.00 80.69 264 ASP A CA 1
ATOM 2120 C C . ASP A 1 264 ? 0.781 -8.126 2.963 1.00 80.69 264 ASP A C 1
ATOM 2122 O O . ASP A 1 264 ? -0.008 -8.933 2.471 1.00 80.69 264 ASP A O 1
ATOM 2126 N N . HIS A 1 265 ? 2.056 -8.454 3.207 1.00 77.56 265 HIS A N 1
ATOM 2127 C CA . HIS A 1 265 ? 2.602 -9.809 3.058 1.00 77.56 265 HIS A CA 1
ATOM 2128 C C . HIS A 1 265 ? 2.207 -10.746 4.211 1.00 77.56 265 HIS A C 1
ATOM 2130 O O . HIS A 1 265 ? 2.315 -11.969 4.075 1.00 77.56 265 HIS A O 1
ATOM 2136 N N . ASP A 1 266 ? 1.755 -10.201 5.345 1.00 88.06 266 ASP A N 1
ATOM 2137 C CA . ASP A 1 266 ? 1.175 -10.992 6.422 1.00 88.06 266 ASP A CA 1
ATOM 2138 C C . ASP A 1 266 ? -0.331 -11.202 6.156 1.00 88.06 266 ASP A C 1
ATOM 2140 O O . ASP A 1 266 ? -1.125 -10.260 6.250 1.00 88.06 266 ASP A O 1
ATOM 2144 N N . PRO A 1 267 ? -0.764 -12.436 5.830 1.00 86.62 267 PRO A N 1
ATOM 2145 C CA . PRO A 1 267 ? -2.163 -12.709 5.517 1.00 86.62 267 PRO A CA 1
ATOM 2146 C C . PRO A 1 267 ? -3.087 -12.519 6.726 1.00 86.62 267 PRO A C 1
ATOM 2148 O O . PRO A 1 267 ? -4.260 -12.195 6.547 1.00 86.62 267 PRO A O 1
ATOM 2151 N N . ILE A 1 268 ? -2.579 -12.705 7.950 1.00 90.44 268 ILE A N 1
ATOM 2152 C CA . ILE A 1 268 ? -3.359 -12.513 9.175 1.00 90.44 268 ILE A CA 1
ATOM 2153 C C . ILE A 1 268 ? -3.560 -11.017 9.407 1.00 90.44 268 ILE A C 1
ATOM 2155 O O . ILE A 1 268 ? -4.679 -10.586 9.682 1.00 90.44 268 ILE A O 1
ATOM 2159 N N . TRP A 1 269 ? -2.515 -10.209 9.220 1.00 91.62 269 TRP A N 1
ATOM 2160 C CA . TRP A 1 269 ? -2.643 -8.753 9.265 1.00 91.62 269 TRP A CA 1
ATOM 2161 C C . TRP A 1 269 ? -3.652 -8.234 8.236 1.00 91.62 269 TRP A C 1
ATOM 2163 O O . TRP A 1 269 ? -4.565 -7.496 8.604 1.00 91.62 269 TRP A O 1
ATOM 2173 N N . LEU A 1 270 ? -3.539 -8.655 6.971 1.00 89.94 270 LEU A N 1
ATOM 2174 C CA . LEU A 1 270 ? -4.417 -8.201 5.888 1.00 89.94 270 LEU A CA 1
ATOM 2175 C C . LEU A 1 270 ? -5.900 -8.502 6.164 1.00 89.94 270 LEU A C 1
ATOM 2177 O O . LEU A 1 270 ? -6.768 -7.680 5.870 1.00 89.94 270 LEU A O 1
ATOM 2181 N N . GLU A 1 271 ? -6.194 -9.658 6.759 1.00 90.25 271 GLU A N 1
ATOM 2182 C CA . GLU A 1 271 ? -7.554 -10.051 7.135 1.00 90.25 271 GLU A CA 1
ATOM 2183 C C . GLU A 1 271 ? -8.087 -9.261 8.344 1.00 90.25 271 GLU A C 1
ATOM 2185 O O . GLU A 1 271 ? -9.263 -8.881 8.388 1.00 90.25 271 GLU A O 1
ATOM 2190 N N . LEU A 1 272 ? -7.237 -9.014 9.344 1.00 92.75 272 LEU A N 1
ATOM 2191 C CA . LEU A 1 272 ? -7.662 -8.453 10.627 1.00 92.75 272 LEU A CA 1
ATOM 2192 C C . LEU A 1 272 ? -7.619 -6.926 10.682 1.00 92.75 272 LEU A C 1
ATOM 2194 O O . LEU A 1 272 ? -8.422 -6.346 11.410 1.00 92.75 272 LEU A O 1
ATOM 2198 N N . ARG A 1 273 ? -6.746 -6.261 9.913 1.00 92.31 273 ARG A N 1
ATOM 2199 C CA . ARG A 1 273 ? -6.426 -4.822 10.025 1.00 92.31 273 ARG A CA 1
ATOM 2200 C C . ARG A 1 273 ? -7.641 -3.889 10.080 1.00 92.31 273 ARG A C 1
ATOM 2202 O O . ARG A 1 273 ? -7.631 -2.906 10.817 1.00 92.31 273 ARG A O 1
ATOM 2209 N N . HIS A 1 274 ? -8.710 -4.199 9.345 1.00 92.19 274 HIS A N 1
ATOM 2210 C CA . HIS A 1 274 ? -9.932 -3.381 9.292 1.00 92.19 274 HIS A CA 1
ATOM 2211 C C . HIS A 1 274 ? -11.097 -3.936 10.126 1.00 92.19 274 HIS A C 1
ATOM 2213 O O . HIS A 1 274 ? -12.162 -3.319 10.163 1.00 92.19 274 HIS A O 1
ATOM 2219 N N . SER A 1 275 ? -10.911 -5.076 10.791 1.00 92.31 275 SER A N 1
ATOM 2220 C CA . SER A 1 275 ? -11.914 -5.684 11.668 1.00 92.31 275 SER A CA 1
ATOM 2221 C C . SER A 1 275 ? -11.930 -4.989 13.033 1.00 92.31 275 SER A C 1
ATOM 2223 O O . SER A 1 275 ? -10.905 -4.474 13.490 1.00 92.31 275 SER A O 1
ATOM 2225 N N . HIS A 1 276 ? -13.086 -4.972 13.699 1.00 93.81 276 HIS A N 1
ATOM 2226 C CA . HIS A 1 276 ? -13.192 -4.487 15.076 1.00 93.81 276 HIS A CA 1
ATOM 2227 C C . HIS A 1 276 ? -12.358 -5.379 16.015 1.00 93.81 276 HIS A C 1
ATOM 2229 O O . HIS A 1 276 ? -12.268 -6.586 15.798 1.00 93.81 276 HIS A O 1
ATOM 2235 N N . ILE A 1 277 ? -11.753 -4.821 17.069 1.00 92.88 277 ILE A N 1
ATOM 2236 C CA . ILE A 1 277 ? -10.841 -5.559 17.967 1.00 92.88 277 ILE A CA 1
ATOM 2237 C C . ILE A 1 277 ? -11.488 -6.795 18.620 1.00 92.88 277 ILE A C 1
ATOM 2239 O O . ILE A 1 277 ? -10.818 -7.809 18.834 1.00 92.88 277 ILE A O 1
ATOM 2243 N N . ALA A 1 278 ? -12.794 -6.732 18.903 1.00 90.38 278 ALA A N 1
ATOM 2244 C CA . ALA A 1 278 ? -13.549 -7.871 19.425 1.00 90.38 278 ALA A CA 1
ATOM 2245 C C . ALA A 1 278 ? -13.631 -9.007 18.390 1.00 90.38 278 ALA A C 1
ATOM 2247 O O . ALA A 1 278 ? -13.217 -10.125 18.690 1.00 90.38 278 ALA A O 1
ATOM 2248 N N . ASP A 1 279 ? -14.041 -8.687 17.157 1.00 91.56 279 ASP A N 1
ATOM 2249 C CA . ASP A 1 279 ? -14.112 -9.641 16.041 1.00 91.56 279 ASP A CA 1
ATOM 2250 C C . ASP A 1 279 ? -12.729 -10.211 15.707 1.00 91.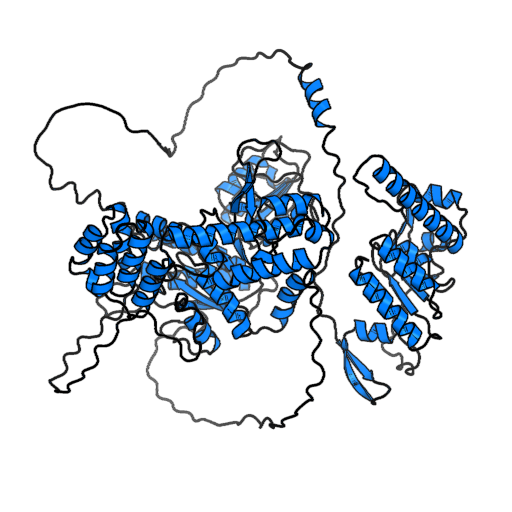56 279 ASP A C 1
ATOM 2252 O O . ASP A 1 279 ? -12.581 -11.396 15.421 1.00 91.56 279 ASP A O 1
ATOM 2256 N N . ALA A 1 280 ? -11.687 -9.376 15.757 1.00 92.19 280 ALA A N 1
ATOM 2257 C CA . ALA A 1 280 ? -10.320 -9.809 15.503 1.00 92.19 280 ALA A CA 1
ATOM 2258 C C . ALA A 1 280 ? -9.844 -10.824 16.554 1.00 92.19 280 ALA A C 1
ATOM 2260 O O . ALA A 1 280 ? -9.225 -11.827 16.203 1.00 92.19 280 ALA A O 1
ATOM 2261 N N . SER A 1 281 ? -10.169 -10.593 17.830 1.00 90.31 281 SER A N 1
ATOM 2262 C CA . SER A 1 281 ? -9.835 -11.517 18.921 1.00 90.31 281 SER A CA 1
ATOM 2263 C C . SER A 1 281 ? -10.566 -12.857 18.772 1.00 90.31 281 SER A C 1
ATOM 2265 O O . SER A 1 281 ? -9.955 -13.908 18.959 1.00 90.31 281 SER A O 1
ATOM 2267 N N . GLU A 1 282 ? -11.846 -12.830 18.389 1.00 89.31 282 GLU A N 1
ATOM 2268 C CA . GLU A 1 282 ? -12.647 -14.034 18.133 1.00 89.31 282 GLU A CA 1
ATOM 2269 C C . GLU A 1 282 ? -12.093 -14.836 16.948 1.00 89.31 282 GLU A C 1
ATOM 2271 O O . GLU A 1 282 ? -11.774 -16.014 17.098 1.00 89.31 282 GLU A O 1
ATOM 2276 N N . ARG A 1 283 ? -11.839 -14.187 15.804 1.00 90.25 283 ARG A N 1
ATOM 2277 C CA . ARG A 1 283 ? -11.257 -14.844 14.619 1.00 90.25 283 ARG A CA 1
ATOM 2278 C C . ARG A 1 283 ? -9.876 -15.436 14.883 1.00 90.25 283 ARG A C 1
ATOM 2280 O O . ARG A 1 283 ? -9.558 -16.510 14.373 1.00 90.25 283 ARG A O 1
ATOM 2287 N N . LEU A 1 284 ? -9.039 -14.758 15.670 1.00 90.06 284 LEU A N 1
ATOM 2288 C CA . LEU A 1 284 ? -7.737 -15.292 16.080 1.00 90.06 284 LEU A CA 1
ATOM 2289 C C . LEU A 1 284 ? -7.897 -16.553 16.934 1.00 90.06 284 LEU A C 1
ATOM 2291 O O . LEU A 1 284 ? -7.183 -17.535 16.718 1.00 90.06 284 LEU A O 1
ATOM 2295 N N . HIS A 1 285 ? -8.851 -16.549 17.866 1.00 85.12 285 HIS A N 1
ATOM 2296 C CA . HIS A 1 285 ? -9.157 -17.710 18.696 1.00 85.12 285 HIS A CA 1
ATOM 2297 C C . HIS A 1 285 ? -9.691 -18.891 17.868 1.00 85.12 285 HIS A C 1
ATOM 2299 O O . HIS A 1 285 ? -9.231 -20.024 18.039 1.00 85.12 285 HIS A O 1
ATOM 2305 N N . GLU A 1 286 ? -10.597 -18.635 16.922 1.00 86.81 286 GLU A N 1
ATOM 2306 C CA . GLU A 1 286 ? -11.111 -19.642 15.988 1.00 86.81 286 GLU A CA 1
ATOM 2307 C C . GLU A 1 286 ? -9.997 -20.230 15.118 1.00 86.81 286 GLU A C 1
ATOM 2309 O O . GLU A 1 286 ? -9.858 -21.451 15.036 1.00 86.81 286 GLU A O 1
ATOM 2314 N N . LYS A 1 287 ? -9.147 -19.387 14.512 1.00 85.94 287 LYS A N 1
ATOM 2315 C CA . LYS A 1 287 ? -8.003 -19.837 13.700 1.00 85.94 287 LYS A CA 1
ATOM 2316 C C . LYS A 1 287 ? -7.036 -20.696 14.510 1.00 85.94 287 LYS A C 1
ATOM 2318 O O . LYS A 1 287 ? -6.594 -21.732 14.016 1.00 85.94 287 LYS A O 1
ATOM 2323 N N . MET A 1 288 ? -6.749 -20.316 15.754 1.00 79.94 288 MET A N 1
ATOM 2324 C CA . MET A 1 288 ? -5.892 -21.097 16.649 1.00 79.94 288 MET A CA 1
ATOM 2325 C C . MET A 1 288 ? -6.518 -22.455 16.997 1.00 79.94 288 MET A C 1
ATOM 2327 O O . MET A 1 288 ? -5.857 -23.490 16.905 1.00 79.94 288 MET A O 1
ATOM 2331 N N . THR A 1 289 ? -7.809 -22.480 17.322 1.00 79.56 289 THR A N 1
ATOM 2332 C CA . THR A 1 289 ? -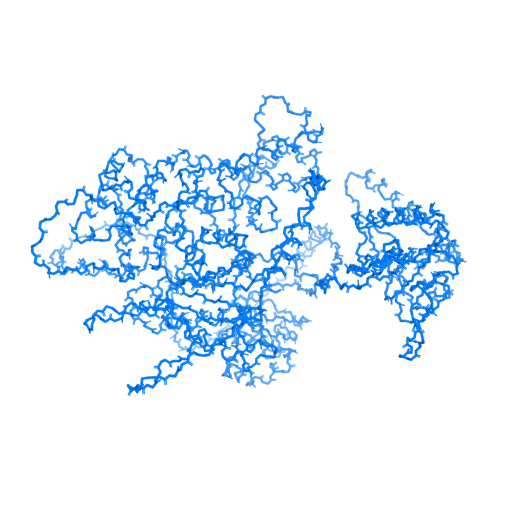8.544 -23.715 17.639 1.00 79.56 289 THR A CA 1
ATOM 2333 C C . THR A 1 289 ? -8.641 -24.646 16.426 1.00 79.56 289 THR A C 1
ATOM 2335 O O . THR A 1 289 ? -8.409 -25.855 16.528 1.00 79.56 289 THR A O 1
ATOM 2338 N N . ASN A 1 290 ? -8.903 -24.090 15.243 1.00 83.12 290 ASN A N 1
ATOM 2339 C CA . ASN A 1 290 ? -8.919 -24.821 13.977 1.00 83.12 290 ASN A CA 1
ATOM 2340 C C . ASN A 1 290 ? -7.534 -25.382 13.630 1.00 83.12 290 ASN A C 1
ATOM 2342 O O . ASN A 1 290 ? -7.423 -26.523 13.183 1.00 83.12 290 ASN A O 1
ATOM 2346 N N . PHE A 1 291 ? -6.466 -24.627 13.892 1.00 77.25 291 PHE A N 1
ATOM 2347 C CA . PHE A 1 291 ? -5.098 -25.095 13.683 1.00 77.25 291 PHE A CA 1
ATOM 2348 C C . PHE A 1 291 ? -4.746 -26.280 14.595 1.00 77.25 291 PHE A C 1
ATOM 2350 O O . PHE A 1 291 ? -4.196 -27.283 14.135 1.00 77.25 291 PHE A O 1
ATOM 2357 N N . VAL A 1 292 ? -5.090 -26.192 15.884 1.00 71.75 292 VAL A N 1
ATOM 2358 C CA . VAL A 1 292 ? -4.846 -27.263 16.864 1.00 71.75 292 VAL A CA 1
ATOM 2359 C C . VAL A 1 292 ? -5.669 -28.511 16.537 1.00 71.75 292 VAL A C 1
ATOM 2361 O O . VAL A 1 292 ? -5.155 -29.626 16.606 1.00 71.75 292 VAL A O 1
ATOM 2364 N N . SER A 1 293 ? -6.935 -28.348 16.147 1.00 72.88 293 SER A N 1
ATOM 2365 C CA . SER A 1 293 ? -7.826 -29.476 15.849 1.00 72.88 293 SER A CA 1
ATOM 2366 C C . SER A 1 293 ? -7.460 -30.217 14.558 1.00 72.88 293 SER A C 1
ATOM 2368 O O . SER A 1 293 ? -7.545 -31.446 14.536 1.00 72.88 293 SER A O 1
ATOM 2370 N N . LYS A 1 294 ? -6.997 -29.514 13.513 1.00 73.12 294 LYS A N 1
ATOM 2371 C CA . LYS A 1 294 ? -6.558 -30.128 12.244 1.00 73.12 294 LYS A CA 1
ATOM 2372 C C . LYS A 1 294 ? -5.219 -30.878 12.377 1.00 73.12 294 LYS A C 1
ATOM 2374 O O . LYS A 1 294 ? -4.965 -31.811 11.617 1.00 73.12 294 LYS A O 1
ATOM 2379 N N . ASN A 1 295 ? -4.393 -30.551 13.376 1.00 71.00 295 ASN A N 1
ATOM 2380 C CA . ASN A 1 295 ? -3.069 -31.148 13.569 1.00 71.00 295 ASN A CA 1
ATOM 2381 C C . ASN A 1 295 ? -3.042 -32.160 14.733 1.00 71.00 295 ASN A C 1
ATOM 2383 O O . ASN A 1 295 ? -2.877 -31.794 15.894 1.00 71.00 295 ASN A O 1
ATOM 2387 N N . LYS A 1 296 ? -3.113 -33.468 14.431 1.00 58.28 296 LYS A N 1
ATOM 2388 C CA . LYS A 1 296 ? -3.088 -34.558 15.441 1.00 58.28 296 LYS A CA 1
ATOM 2389 C C . LYS A 1 296 ? -1.873 -34.527 16.384 1.00 58.28 296 LYS A C 1
ATOM 2391 O O . LYS A 1 296 ? -1.998 -34.922 17.537 1.00 58.28 296 LYS A O 1
ATOM 2396 N N . ALA A 1 297 ? -0.720 -34.025 15.933 1.00 54.22 297 ALA A N 1
ATOM 2397 C CA . ALA A 1 297 ? 0.467 -33.839 16.776 1.00 54.22 297 ALA A CA 1
ATOM 2398 C C . ALA A 1 297 ? 0.297 -32.726 17.834 1.00 54.22 297 ALA A C 1
ATOM 2400 O O . ALA A 1 297 ? 0.923 -32.785 18.888 1.00 54.22 297 ALA A O 1
ATOM 2401 N N . ALA A 1 298 ? -0.578 -31.742 17.589 1.00 53.41 298 ALA A N 1
ATOM 2402 C CA . ALA A 1 298 ? -0.906 -30.674 18.536 1.00 53.41 298 ALA A CA 1
ATOM 2403 C C . ALA A 1 298 ? -1.908 -31.127 19.616 1.00 53.41 298 ALA A C 1
ATOM 2405 O O . ALA A 1 298 ? -1.873 -30.634 20.741 1.00 53.41 298 ALA A O 1
ATOM 2406 N N . GLN A 1 299 ? -2.761 -32.113 19.310 1.00 53.84 299 GLN A N 1
ATOM 2407 C CA . GLN A 1 299 ? -3.752 -32.656 20.252 1.00 53.84 299 GLN A CA 1
ATOM 2408 C C . GLN A 1 299 ? -3.133 -33.461 21.407 1.00 53.84 299 GLN A C 1
ATOM 2410 O O . GLN A 1 299 ? -3.746 -33.581 22.464 1.00 53.84 299 GLN A O 1
ATOM 2415 N N . ILE A 1 300 ? -1.909 -33.981 21.251 1.00 49.19 300 ILE A N 1
ATOM 2416 C CA . ILE A 1 300 ? -1.240 -34.811 22.273 1.00 49.19 300 ILE A CA 1
ATOM 2417 C C . ILE A 1 300 ? -0.889 -33.996 23.540 1.00 49.19 300 ILE A C 1
ATOM 2419 O O . ILE A 1 300 ? -0.671 -34.572 24.606 1.00 49.19 300 ILE A O 1
ATOM 2423 N N . HIS A 1 301 ? -0.895 -32.659 23.466 1.00 49.81 301 HIS A N 1
ATOM 2424 C CA . HIS A 1 301 ? -0.500 -31.775 24.570 1.00 49.81 301 HIS A CA 1
ATOM 2425 C C . HIS A 1 301 ? -1.621 -30.893 25.147 1.00 49.81 301 HIS A C 1
ATOM 2427 O O . HIS A 1 301 ? -1.372 -30.179 26.117 1.00 49.81 301 HIS A O 1
ATOM 2433 N N . GLY A 1 302 ? -2.847 -30.956 24.618 1.00 45.22 302 GLY A N 1
ATOM 2434 C CA . GLY A 1 302 ? -3.979 -30.164 25.107 1.00 45.22 302 GLY A CA 1
ATOM 2435 C C . GLY A 1 302 ? -4.904 -30.961 26.028 1.00 45.22 302 GLY A C 1
ATOM 2436 O O . GLY A 1 302 ? -5.855 -31.573 25.552 1.00 45.22 302 GLY A O 1
ATOM 2437 N N . ARG A 1 303 ? -4.661 -30.943 27.344 1.00 42.19 303 ARG A N 1
ATOM 2438 C CA . ARG A 1 303 ? -5.706 -31.242 28.342 1.00 42.19 303 ARG A CA 1
ATOM 2439 C C . ARG A 1 303 ? -6.201 -29.921 28.937 1.00 42.19 303 ARG A C 1
ATOM 2441 O O . ARG A 1 303 ? -5.459 -29.281 29.672 1.00 42.19 303 ARG A O 1
ATOM 2448 N N . ASP A 1 304 ? -7.431 -29.554 28.578 1.00 39.97 304 ASP A N 1
ATOM 2449 C CA . ASP A 1 304 ? -8.350 -28.614 29.245 1.00 39.97 304 ASP A CA 1
ATOM 2450 C C . ASP A 1 304 ? -7.760 -27.318 29.841 1.00 39.97 304 ASP A C 1
ATOM 2452 O O . ASP A 1 304 ? -7.907 -27.044 31.032 1.00 39.97 304 ASP A O 1
ATOM 2456 N N . GLY A 1 305 ? -7.151 -26.467 29.008 1.00 45.84 305 GLY A N 1
ATOM 2457 C CA . GLY A 1 305 ? -6.769 -25.107 29.407 1.00 45.84 305 GLY A CA 1
ATOM 2458 C C . GLY A 1 305 ? -6.433 -24.186 28.231 1.00 45.84 305 GLY A C 1
ATOM 2459 O O . GLY A 1 305 ? -6.077 -24.662 27.153 1.00 45.84 305 GLY A O 1
ATOM 2460 N N . GLU A 1 306 ? -6.552 -22.866 28.444 1.00 48.09 306 GLU A N 1
ATOM 2461 C CA . GLU A 1 306 ? -6.084 -21.828 27.511 1.00 48.09 306 GLU A CA 1
ATOM 2462 C C . GLU A 1 306 ? -4.633 -22.109 27.086 1.00 48.09 306 GLU A C 1
ATOM 2464 O O . GLU A 1 306 ? -3.735 -22.215 27.924 1.00 48.09 306 GLU A O 1
ATOM 2469 N N . LEU A 1 307 ? -4.401 -22.230 25.776 1.00 56.41 307 LEU A N 1
ATOM 2470 C CA . LEU A 1 307 ? -3.075 -22.471 25.208 1.00 56.41 307 LEU A CA 1
ATOM 2471 C C . LEU A 1 307 ? -2.143 -21.292 25.511 1.00 56.41 307 LEU A C 1
ATOM 2473 O O . LEU A 1 307 ? -2.371 -20.171 25.055 1.00 56.41 307 LEU A O 1
ATOM 2477 N N . SER A 1 308 ? -1.067 -21.546 26.259 1.00 57.41 308 SER A N 1
ATOM 2478 C CA . SER A 1 308 ? -0.086 -20.516 26.601 1.00 57.41 308 SER A CA 1
ATOM 2479 C C . SER A 1 308 ? 0.922 -20.289 25.466 1.00 57.41 308 SER A C 1
ATOM 2481 O O . SER A 1 308 ? 1.188 -21.171 24.646 1.00 57.41 308 SER A O 1
ATOM 2483 N N . THR A 1 309 ? 1.588 -19.128 25.456 1.00 55.62 309 THR A N 1
ATOM 2484 C CA . THR A 1 309 ? 2.708 -18.828 24.535 1.00 55.62 309 THR A CA 1
ATOM 2485 C C . THR A 1 309 ? 3.848 -19.854 24.614 1.00 55.62 309 THR A C 1
ATOM 2487 O O . THR A 1 309 ? 4.604 -20.029 23.659 1.00 55.62 309 THR A O 1
ATOM 2490 N N . ARG A 1 310 ? 3.961 -20.586 25.730 1.00 60.22 310 ARG A N 1
ATOM 2491 C CA . ARG A 1 310 ? 4.931 -21.677 25.909 1.00 60.22 310 ARG A CA 1
ATOM 2492 C C . ARG A 1 310 ? 4.502 -22.963 25.207 1.00 60.22 310 ARG A C 1
ATOM 2494 O O . ARG A 1 310 ? 5.358 -23.687 24.703 1.00 60.22 310 ARG A O 1
ATOM 2501 N N . ASP A 1 311 ? 3.205 -23.241 25.149 1.00 64.12 311 ASP A N 1
ATOM 2502 C CA . ASP A 1 311 ? 2.670 -24.406 24.439 1.00 64.12 311 ASP A CA 1
ATOM 2503 C C . ASP A 1 311 ? 2.775 -24.200 22.924 1.00 64.12 311 ASP A C 1
ATOM 2505 O O . ASP A 1 311 ? 3.181 -25.109 22.202 1.00 64.12 311 ASP A O 1
ATOM 2509 N N . LEU A 1 312 ? 2.587 -22.957 22.468 1.00 61.94 312 LEU A N 1
ATOM 2510 C CA . LEU A 1 312 ? 2.886 -22.516 21.103 1.00 61.94 312 LEU A CA 1
ATOM 2511 C C . LEU A 1 312 ? 4.355 -22.756 20.711 1.00 61.94 312 LEU A C 1
ATOM 2513 O O . LEU A 1 312 ? 4.620 -23.316 19.650 1.00 61.94 312 LEU A O 1
ATOM 2517 N N . GLN A 1 313 ? 5.322 -22.417 21.572 1.00 62.19 313 GLN A N 1
ATOM 2518 C CA . GLN A 1 313 ? 6.743 -22.690 21.298 1.00 62.19 313 GLN A CA 1
ATOM 2519 C C . GLN A 1 313 ? 7.047 -24.188 21.160 1.00 62.19 313 GLN A C 1
ATOM 2521 O O . GLN A 1 313 ? 7.834 -24.579 20.297 1.00 62.19 313 GLN A O 1
ATOM 2526 N N . LYS A 1 314 ? 6.411 -25.036 21.976 1.00 63.91 314 LYS A N 1
ATOM 2527 C CA . LYS A 1 314 ? 6.539 -26.497 21.861 1.00 63.91 314 LYS A CA 1
ATOM 2528 C C . LYS A 1 314 ? 5.898 -27.021 20.575 1.00 63.91 314 LYS A C 1
ATOM 2530 O O . LYS A 1 314 ? 6.448 -27.920 19.946 1.00 63.91 314 LYS A O 1
ATOM 2535 N N . MET A 1 315 ? 4.786 -26.429 20.139 1.00 62.59 315 MET A N 1
ATOM 2536 C CA . MET A 1 315 ? 4.147 -26.762 18.863 1.00 62.59 315 MET A CA 1
ATOM 2537 C C . MET A 1 315 ? 5.012 -26.381 17.655 1.00 62.59 315 MET A C 1
ATOM 2539 O O . MET A 1 315 ? 5.125 -27.182 16.731 1.00 62.59 315 MET A O 1
ATOM 2543 N N . VAL A 1 316 ? 5.680 -25.219 17.675 1.00 64.06 316 VAL A N 1
ATOM 2544 C CA . VAL A 1 316 ? 6.647 -24.824 16.627 1.00 64.06 316 VAL A CA 1
ATOM 2545 C C . VAL A 1 316 ? 7.787 -25.838 16.518 1.00 64.06 316 VAL A C 1
ATOM 2547 O O . VAL A 1 316 ? 8.213 -26.169 15.414 1.00 64.06 316 VAL A O 1
ATOM 2550 N N . GLN A 1 317 ? 8.266 -26.364 17.651 1.00 65.38 317 GLN A N 1
ATOM 2551 C CA . GLN A 1 317 ? 9.302 -27.403 17.668 1.00 65.38 317 GLN A CA 1
ATOM 2552 C C . GLN A 1 317 ? 8.801 -28.745 17.115 1.00 65.38 317 GLN A C 1
ATOM 2554 O O . GLN A 1 317 ? 9.571 -29.462 16.482 1.00 65.38 317 GLN A O 1
ATOM 2559 N N . ALA A 1 318 ? 7.526 -29.078 17.329 1.00 64.62 318 ALA A N 1
ATOM 2560 C CA . ALA A 1 318 ? 6.922 -30.322 16.857 1.00 64.62 318 ALA A CA 1
ATOM 2561 C C . ALA A 1 318 ? 6.518 -30.292 15.368 1.00 64.62 318 ALA A C 1
ATOM 2563 O O . ALA A 1 318 ? 6.422 -31.346 14.744 1.00 64.62 318 ALA A O 1
ATOM 2564 N N . LEU A 1 319 ? 6.264 -29.106 14.799 1.00 69.00 319 LEU A N 1
ATOM 2565 C CA . LEU A 1 319 ? 5.738 -28.923 13.440 1.00 69.00 319 LEU A CA 1
ATOM 2566 C C . LEU A 1 319 ? 6.546 -27.874 12.641 1.00 69.00 319 LEU A C 1
ATOM 2568 O O . LEU A 1 319 ? 6.033 -26.791 12.345 1.00 69.00 319 LEU A O 1
ATOM 2572 N N . PRO A 1 320 ? 7.794 -28.177 12.230 1.00 69.62 320 PRO A N 1
ATOM 2573 C CA . PRO A 1 320 ? 8.672 -27.212 11.559 1.00 69.62 320 PRO A CA 1
ATOM 2574 C C . PRO A 1 320 ? 8.144 -26.745 10.193 1.00 69.62 320 PRO A C 1
ATOM 2576 O O . PRO A 1 320 ? 8.374 -25.600 9.809 1.00 69.62 320 PRO A O 1
ATOM 2579 N N . GLN A 1 321 ? 7.376 -27.585 9.494 1.00 73.06 321 GLN A N 1
ATOM 2580 C CA . GLN A 1 321 ? 6.729 -27.250 8.216 1.00 73.06 321 GLN A CA 1
ATOM 2581 C C . GLN A 1 321 ? 5.658 -26.148 8.326 1.00 73.06 321 GLN A C 1
ATOM 2583 O O . GLN A 1 321 ? 5.362 -25.487 7.340 1.00 73.06 321 GLN A O 1
ATOM 2588 N N . TYR A 1 322 ? 5.111 -25.917 9.525 1.00 70.75 322 TYR A N 1
ATOM 2589 C CA . TYR A 1 322 ? 4.140 -24.852 9.805 1.00 70.75 322 TYR A CA 1
ATOM 2590 C C . TYR A 1 322 ? 4.737 -23.730 10.664 1.00 70.75 322 TYR A C 1
ATOM 2592 O O . TYR A 1 322 ? 4.001 -22.897 11.190 1.00 70.75 322 TYR A O 1
ATOM 2600 N N . SER A 1 323 ? 6.064 -23.703 10.828 1.00 73.56 323 SER A N 1
ATOM 2601 C CA . SER A 1 323 ? 6.751 -22.763 11.723 1.00 73.56 323 SER A CA 1
ATOM 2602 C C . SER A 1 323 ? 6.423 -21.301 11.412 1.00 73.56 323 SER A C 1
ATOM 2604 O O . SER A 1 323 ? 6.082 -20.563 12.331 1.00 73.56 323 SER A O 1
ATOM 2606 N N . GLU A 1 324 ? 6.425 -20.908 10.135 1.00 78.88 324 GLU A N 1
ATOM 2607 C CA . GLU A 1 324 ? 6.089 -19.541 9.714 1.00 78.88 324 GLU A CA 1
ATOM 2608 C C . GLU A 1 324 ? 4.625 -19.179 10.023 1.00 78.88 324 GLU A C 1
ATOM 2610 O O . GLU A 1 324 ? 4.335 -18.089 10.515 1.00 78.88 324 GLU A O 1
ATOM 2615 N N . GLN A 1 325 ? 3.690 -20.106 9.786 1.00 76.31 325 GLN A N 1
ATOM 2616 C CA . GLN A 1 325 ? 2.263 -19.882 10.043 1.00 76.31 325 GLN A CA 1
ATOM 2617 C C . GLN A 1 325 ? 1.978 -19.733 11.539 1.00 76.31 325 GLN A C 1
ATOM 2619 O O . GLN A 1 325 ? 1.247 -18.828 11.943 1.00 76.31 325 GLN A O 1
ATOM 2624 N N . ILE A 1 326 ? 2.576 -20.597 12.366 1.00 77.81 326 ILE A N 1
ATOM 2625 C CA . ILE A 1 326 ? 2.442 -20.519 13.823 1.00 77.81 326 ILE A CA 1
ATOM 2626 C C . ILE A 1 326 ? 3.098 -19.241 14.344 1.00 77.81 326 ILE A C 1
ATOM 2628 O O . ILE A 1 326 ? 2.561 -18.617 15.254 1.00 77.81 326 ILE A O 1
ATOM 2632 N N . GLU A 1 327 ? 4.232 -18.827 13.777 1.00 81.25 327 GLU A N 1
ATOM 2633 C CA . GLU A 1 327 ? 4.913 -17.602 14.185 1.00 81.25 327 GLU A CA 1
ATOM 2634 C C . GLU A 1 327 ? 4.051 -16.357 13.933 1.00 81.25 327 GLU A C 1
ATOM 2636 O O . GLU A 1 327 ? 3.844 -15.575 14.864 1.00 81.25 327 GLU A O 1
ATOM 2641 N N . LYS A 1 328 ? 3.474 -16.211 12.731 1.00 86.94 328 LYS A N 1
ATOM 2642 C CA . LYS A 1 328 ? 2.554 -15.103 12.411 1.00 86.94 328 LYS A CA 1
ATOM 2643 C C . LYS A 1 328 ? 1.291 -15.152 13.275 1.00 86.94 328 LYS A C 1
ATOM 2645 O O . LYS A 1 328 ? 0.903 -14.152 13.875 1.00 86.94 328 LYS A O 1
ATOM 2650 N N . LEU A 1 329 ? 0.670 -16.325 13.426 1.00 86.50 329 LEU A N 1
ATOM 2651 C CA . LEU A 1 329 ? -0.532 -16.469 14.255 1.00 86.50 329 LEU A CA 1
ATOM 2652 C C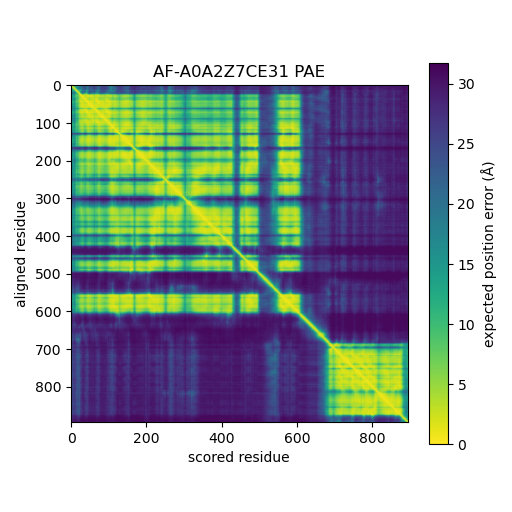 . LEU A 1 329 ? -0.253 -16.143 15.729 1.00 86.50 329 LEU A C 1
ATOM 2654 O O . LEU A 1 329 ? -1.007 -15.397 16.352 1.00 86.50 329 LEU A O 1
ATOM 2658 N N . SER A 1 330 ? 0.855 -16.646 16.274 1.00 82.94 330 SER A N 1
ATOM 2659 C CA . SER A 1 330 ? 1.284 -16.367 17.646 1.00 82.94 330 SER A CA 1
ATOM 2660 C C . SER A 1 330 ? 1.576 -14.884 17.865 1.00 82.94 330 SER A C 1
ATOM 2662 O O . SER A 1 330 ? 1.273 -14.368 18.941 1.00 82.94 330 SER A O 1
ATOM 2664 N N . LEU A 1 331 ? 2.160 -14.202 16.877 1.00 88.50 331 LEU A N 1
ATOM 2665 C CA . LEU A 1 331 ? 2.408 -12.764 16.935 1.00 88.50 331 LEU A CA 1
ATOM 2666 C C . LEU A 1 331 ? 1.097 -11.987 17.099 1.00 88.50 331 LEU A C 1
ATOM 2668 O O . LEU A 1 331 ? 0.981 -11.171 18.011 1.00 88.50 331 LEU A O 1
ATOM 2672 N N . HIS A 1 332 ? 0.095 -12.262 16.262 1.00 91.62 332 HIS A N 1
ATOM 2673 C CA . HIS A 1 332 ? -1.185 -11.555 16.324 1.00 91.62 332 HIS A CA 1
ATOM 2674 C C . HIS A 1 332 ? -1.993 -11.881 17.586 1.00 91.62 332 HIS A C 1
ATOM 2676 O O . HIS A 1 332 ? -2.636 -10.991 18.140 1.00 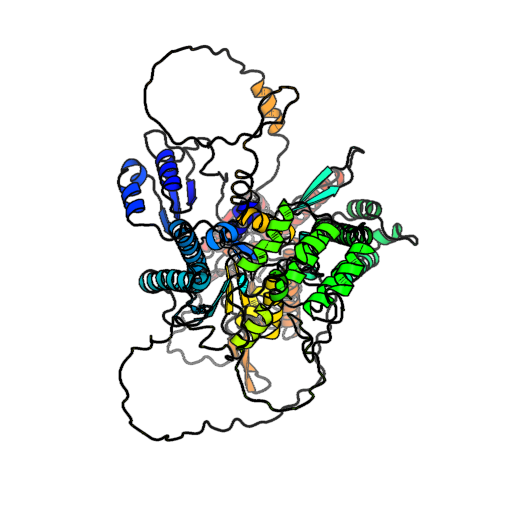91.62 332 HIS A O 1
ATOM 2682 N N . VAL A 1 333 ? -1.913 -13.113 18.100 1.00 88.00 333 VAL A N 1
ATOM 2683 C CA . VAL A 1 333 ? -2.504 -13.469 19.403 1.00 88.00 333 VAL A CA 1
ATOM 2684 C C . VAL A 1 333 ? -1.857 -12.673 20.543 1.00 88.00 333 VAL A C 1
ATOM 2686 O O . VAL A 1 333 ? -2.569 -12.158 21.406 1.00 88.00 333 VAL A O 1
ATOM 2689 N N . ASP A 1 334 ? -0.529 -12.515 20.544 1.00 86.94 334 ASP A N 1
ATOM 2690 C CA . ASP A 1 334 ? 0.166 -11.696 21.546 1.00 86.94 334 ASP A CA 1
ATOM 2691 C C . ASP A 1 334 ? -0.208 -10.210 21.443 1.00 86.94 334 ASP A C 1
ATOM 2693 O O . ASP A 1 334 ? -0.502 -9.579 22.462 1.00 86.94 334 ASP A O 1
ATOM 2697 N N . ILE A 1 335 ? -0.251 -9.661 20.225 1.00 91.94 335 ILE A N 1
ATOM 2698 C CA . ILE A 1 335 ? -0.673 -8.277 19.975 1.00 91.94 335 ILE A CA 1
ATOM 2699 C C . ILE A 1 335 ? -2.098 -8.061 20.501 1.00 91.94 335 ILE A C 1
ATOM 2701 O O . ILE A 1 335 ? -2.312 -7.179 21.333 1.00 91.94 335 ILE A O 1
ATOM 2705 N N . ALA A 1 336 ? -3.060 -8.899 20.100 1.00 92.25 336 ALA A N 1
ATOM 2706 C CA . ALA A 1 336 ? -4.445 -8.811 20.564 1.00 92.25 336 ALA A CA 1
ATOM 2707 C C . ALA A 1 336 ? -4.559 -8.968 22.092 1.00 92.25 336 ALA A C 1
ATOM 2709 O O . ALA A 1 336 ? -5.326 -8.254 22.743 1.00 92.25 336 ALA A O 1
ATOM 2710 N N . GLY A 1 337 ? -3.765 -9.861 22.690 1.00 89.81 337 GLY A N 1
ATOM 2711 C CA . GLY A 1 337 ? -3.685 -10.041 24.139 1.00 89.81 337 GLY A CA 1
ATOM 2712 C C . GLY A 1 337 ? -3.198 -8.783 24.866 1.00 89.81 337 GLY A C 1
ATOM 2713 O O . GLY A 1 337 ? -3.815 -8.362 25.851 1.00 89.81 337 GLY A O 1
ATOM 2714 N N . LYS A 1 338 ? -2.137 -8.142 24.360 1.00 91.38 338 LYS A N 1
ATOM 2715 C CA . LYS A 1 338 ? -1.609 -6.874 24.889 1.00 91.38 338 LYS A CA 1
ATOM 2716 C C . LYS A 1 338 ? -2.606 -5.734 24.737 1.00 91.38 338 LYS A C 1
ATOM 2718 O O . LYS A 1 338 ? -2.840 -5.033 25.715 1.00 91.38 338 LYS A O 1
ATOM 2723 N N . LEU A 1 339 ? -3.242 -5.592 23.574 1.00 93.62 339 LEU A N 1
ATOM 2724 C CA . LEU A 1 339 ? -4.284 -4.587 23.354 1.00 93.62 339 LEU A CA 1
ATOM 2725 C C . LEU A 1 339 ? -5.424 -4.744 24.360 1.00 93.62 339 LEU A C 1
ATOM 2727 O O . LEU A 1 339 ? -5.742 -3.810 25.091 1.00 93.62 339 LEU A O 1
ATOM 2731 N N . ASN A 1 340 ? -5.984 -5.949 24.478 1.00 92.94 340 ASN A N 1
ATOM 2732 C CA . ASN A 1 340 ? -7.067 -6.229 25.420 1.00 92.94 340 ASN A CA 1
ATOM 2733 C C . ASN A 1 340 ? -6.664 -5.978 26.880 1.00 92.94 340 ASN A C 1
ATOM 2735 O O . ASN A 1 340 ? -7.494 -5.544 27.682 1.00 92.94 340 ASN A O 1
ATOM 2739 N N . LYS A 1 341 ? -5.401 -6.234 27.241 1.00 92.94 341 LYS A N 1
ATOM 2740 C CA . LYS A 1 341 ? -4.858 -5.892 28.558 1.00 92.94 341 LYS A CA 1
ATOM 2741 C C . LYS A 1 341 ? -4.815 -4.373 28.760 1.00 92.94 341 LYS A C 1
ATOM 2743 O O . LYS A 1 341 ? -5.411 -3.895 29.723 1.00 92.94 341 LYS A O 1
ATOM 2748 N N . THR A 1 342 ? -4.218 -3.625 27.832 1.00 92.25 342 THR A N 1
ATOM 2749 C CA . THR A 1 342 ? -4.120 -2.157 27.893 1.00 92.25 342 THR A CA 1
ATOM 2750 C C . THR A 1 342 ? -5.496 -1.484 27.922 1.00 92.25 342 THR A C 1
ATOM 2752 O O . THR A 1 342 ? -5.701 -0.554 28.698 1.00 92.25 342 THR A O 1
ATOM 2755 N N . ILE A 1 343 ? -6.474 -1.976 27.151 1.00 92.50 343 ILE A N 1
ATOM 2756 C CA . ILE A 1 343 ? -7.861 -1.468 27.137 1.00 92.50 343 ILE A CA 1
ATOM 2757 C C . ILE A 1 343 ? -8.524 -1.610 28.514 1.00 92.50 343 ILE A C 1
ATOM 2759 O O . ILE A 1 343 ? -9.260 -0.719 28.940 1.00 92.50 343 ILE A O 1
ATOM 2763 N N . ARG A 1 344 ? -8.284 -2.728 29.216 1.00 91.38 344 ARG A N 1
ATOM 2764 C CA . ARG A 1 344 ? -8.833 -2.963 30.561 1.00 91.38 344 ARG A CA 1
ATOM 2765 C C . ARG A 1 344 ? -8.121 -2.128 31.619 1.00 91.38 344 ARG A C 1
ATOM 2767 O O . ARG A 1 344 ? -8.793 -1.520 32.441 1.00 91.38 344 ARG A O 1
ATOM 2774 N N . GLU A 1 345 ? -6.790 -2.097 31.589 1.00 90.19 345 GLU A N 1
ATOM 2775 C CA . GLU A 1 345 ? -5.971 -1.396 32.588 1.00 90.19 345 GLU A CA 1
ATOM 2776 C C . GLU A 1 345 ? -6.128 0.126 32.513 1.00 90.19 345 GLU A C 1
ATOM 2778 O O . GLU A 1 345 ? -6.123 0.786 33.545 1.00 90.19 345 GLU A O 1
ATOM 2783 N N . SER A 1 346 ? -6.322 0.683 31.314 1.00 87.12 346 SER A N 1
ATOM 2784 C CA . SER A 1 346 ? -6.513 2.128 31.120 1.00 87.12 346 SER A CA 1
ATOM 2785 C C . SER A 1 346 ? -7.972 2.593 31.225 1.00 87.12 346 SER A C 1
ATOM 2787 O O . SER A 1 346 ? -8.242 3.786 31.086 1.00 87.12 346 SER A O 1
ATOM 2789 N N . GLY A 1 347 ? -8.926 1.676 31.438 1.00 88.44 347 GLY A N 1
ATOM 2790 C CA . GLY A 1 347 ? -10.355 2.009 31.478 1.00 88.44 347 GLY A CA 1
ATOM 2791 C C . GLY A 1 347 ? -10.896 2.562 30.151 1.00 88.44 347 GLY A C 1
ATOM 2792 O O . GLY A 1 347 ? -11.877 3.307 30.144 1.00 88.44 347 GLY A O 1
ATOM 2793 N N . LEU A 1 348 ? -10.277 2.205 29.019 1.00 92.12 348 LEU A N 1
ATOM 2794 C CA . LEU A 1 348 ? -10.490 2.868 27.727 1.00 92.12 348 LEU A CA 1
ATOM 2795 C C . LEU A 1 348 ? -11.929 2.787 27.206 1.00 92.12 348 LEU A C 1
ATOM 2797 O O . LEU A 1 348 ? -12.367 3.658 26.465 1.00 92.12 348 LEU A O 1
ATOM 2801 N N . LYS A 1 349 ? -12.696 1.769 27.611 1.00 92.00 349 LYS A N 1
ATOM 2802 C CA . LYS A 1 349 ? -14.105 1.626 27.211 1.00 92.00 349 LYS A CA 1
ATOM 2803 C C . LYS A 1 349 ? -14.967 2.801 27.676 1.00 92.00 349 LYS A C 1
ATOM 2805 O O . LYS A 1 349 ? -15.815 3.260 26.921 1.00 92.00 349 LYS A O 1
ATOM 2810 N N . GLU A 1 350 ? -14.748 3.290 28.896 1.00 91.25 350 GLU A N 1
ATOM 2811 C CA . GLU A 1 350 ? -15.511 4.420 29.440 1.00 91.25 350 GLU A CA 1
ATOM 2812 C C . GLU A 1 350 ? -15.114 5.733 28.752 1.00 91.25 350 GLU A C 1
ATOM 2814 O O . GLU A 1 350 ? -15.980 6.531 28.401 1.00 91.25 350 GLU A O 1
ATOM 2819 N N . VAL A 1 351 ? -13.810 5.920 28.502 1.00 93.06 351 VAL A N 1
ATOM 2820 C CA . VAL A 1 351 ? -13.276 7.063 27.744 1.00 93.06 351 VAL A CA 1
ATOM 2821 C C . VAL A 1 351 ? -13.852 7.071 26.329 1.00 93.06 351 VAL A C 1
ATOM 2823 O O . VAL A 1 351 ? -14.450 8.060 25.920 1.00 93.06 351 VAL A O 1
ATOM 2826 N N . GLY A 1 352 ? -13.740 5.952 25.610 1.00 92.62 352 GLY A N 1
ATOM 2827 C CA . GLY A 1 352 ? -14.240 5.813 24.246 1.00 92.62 352 GLY A CA 1
ATOM 2828 C C . GLY A 1 352 ? -15.751 6.021 24.147 1.00 92.62 352 GLY A C 1
ATOM 2829 O O . GLY A 1 352 ? -16.214 6.639 23.195 1.00 92.62 352 GLY A O 1
ATOM 2830 N N . GLN A 1 353 ? -16.531 5.583 25.142 1.00 93.06 353 GLN A N 1
ATOM 2831 C CA . GLN A 1 353 ? -17.970 5.857 25.167 1.00 93.06 353 GLN A CA 1
ATOM 2832 C C . GLN A 1 353 ? -18.248 7.361 25.273 1.00 93.06 353 GLN A C 1
ATOM 2834 O O . GLN A 1 353 ? -19.029 7.893 24.484 1.00 93.06 353 GLN A O 1
ATOM 2839 N N . LEU A 1 354 ? -17.561 8.057 26.185 1.00 93.31 354 LEU A N 1
ATOM 2840 C CA . LEU A 1 354 ? -17.701 9.503 26.337 1.00 93.31 354 LEU A CA 1
ATOM 2841 C C . LEU A 1 354 ? -17.246 10.260 25.081 1.00 93.31 354 LEU A C 1
ATOM 2843 O O . LEU A 1 354 ? -17.890 11.234 24.701 1.00 93.31 354 LEU A O 1
ATOM 2847 N N . GLU A 1 355 ? -16.180 9.817 24.409 1.00 93.94 355 GLU A N 1
ATOM 2848 C CA . GLU A 1 355 ? -15.747 10.388 23.126 1.00 93.94 355 GLU A CA 1
ATOM 2849 C C . GLU A 1 355 ? -16.859 10.311 22.078 1.00 93.94 355 GLU A C 1
ATOM 2851 O O . GLU A 1 355 ? -17.209 11.328 21.478 1.00 93.94 355 GLU A O 1
ATOM 2856 N N . GLN A 1 356 ? -17.461 9.132 21.894 1.00 92.44 356 GLN A N 1
ATOM 2857 C CA . GLN A 1 356 ? -18.580 8.964 20.967 1.00 92.44 356 GLN A CA 1
ATOM 2858 C C . GLN A 1 356 ? -19.756 9.861 21.383 1.00 92.44 356 GLN A C 1
ATOM 2860 O O . GLN A 1 356 ? -20.271 10.627 20.571 1.00 92.44 356 GLN A O 1
ATOM 2865 N N . ASP A 1 357 ? -20.150 9.844 22.655 1.00 91.62 357 ASP A N 1
ATOM 2866 C CA . ASP A 1 357 ? -21.292 10.628 23.132 1.00 91.62 357 ASP A CA 1
ATOM 2867 C C . ASP A 1 357 ? -21.083 12.142 22.960 1.00 91.62 357 ASP A C 1
ATOM 2869 O O . ASP A 1 357 ? -22.027 12.857 22.617 1.00 91.62 357 ASP A O 1
ATOM 2873 N N . LEU A 1 358 ? -19.855 12.644 23.127 1.00 90.94 358 LEU A N 1
ATOM 2874 C CA . LEU A 1 358 ? -19.512 14.042 22.849 1.00 90.94 358 LEU A CA 1
ATOM 2875 C C . LEU A 1 358 ? -19.642 14.373 21.357 1.00 90.94 358 LEU A C 1
ATOM 2877 O O . LEU A 1 358 ? -20.209 15.408 21.005 1.00 90.94 358 LEU A O 1
ATOM 2881 N N . VAL A 1 359 ? -19.157 13.500 20.470 1.00 91.00 359 VAL A N 1
ATOM 2882 C CA . VAL A 1 359 ? -19.185 13.732 19.016 1.00 91.00 359 VAL A CA 1
ATOM 2883 C C . VAL A 1 359 ? -20.611 13.720 18.455 1.00 91.00 359 VAL A C 1
ATOM 2885 O O . VAL A 1 359 ? -20.939 14.545 17.596 1.00 91.00 359 VAL A O 1
ATOM 2888 N N . PHE A 1 360 ? -21.477 12.834 18.951 1.00 89.44 360 PHE A N 1
ATOM 2889 C CA . PHE A 1 360 ? -22.883 12.736 18.533 1.00 89.44 360 PHE A CA 1
ATOM 2890 C C . PHE A 1 360 ? -23.819 13.686 19.308 1.00 89.44 360 PHE A C 1
ATOM 2892 O O . PHE A 1 360 ? -24.976 13.878 18.927 1.00 89.44 360 PHE A O 1
ATOM 2899 N N . GLY A 1 361 ? -23.314 14.364 20.344 1.00 86.06 361 GLY A N 1
ATOM 2900 C CA . GLY A 1 361 ? -24.073 15.327 21.148 1.00 86.06 361 GLY A CA 1
ATOM 2901 C C . GLY A 1 361 ? -25.042 14.679 22.145 1.00 86.06 361 GLY A C 1
ATOM 2902 O O . GLY A 1 361 ? -26.029 15.311 22.537 1.00 86.06 361 GLY A O 1
ATOM 2903 N N . ASP A 1 362 ? -24.778 13.429 22.529 1.00 85.56 362 ASP A N 1
ATOM 2904 C CA . ASP A 1 362 ? -25.473 12.705 23.597 1.00 85.56 362 ASP A CA 1
ATOM 2905 C C . ASP A 1 362 ? -24.936 13.084 24.988 1.00 85.56 362 ASP A C 1
ATOM 2907 O O . ASP A 1 362 ? -25.708 13.112 25.947 1.00 85.56 362 ASP A O 1
ATOM 2911 N N . ALA A 1 363 ? -23.657 13.465 25.080 1.00 86.38 363 ALA A N 1
ATOM 2912 C CA . ALA A 1 363 ? -23.019 14.004 26.280 1.00 86.38 363 ALA A CA 1
ATOM 2913 C C . ALA A 1 363 ? -22.647 15.482 26.102 1.00 86.38 363 ALA A C 1
ATOM 29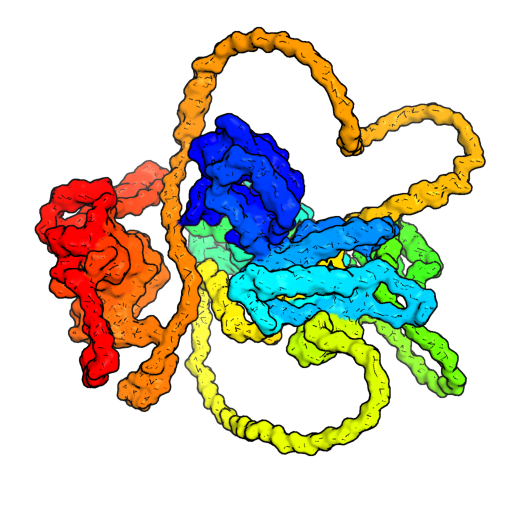15 O O . ALA A 1 363 ? -22.368 15.957 25.000 1.00 86.38 363 ALA A O 1
ATOM 2916 N N . GLY A 1 364 ? -22.622 16.229 27.207 1.00 84.44 364 GLY A N 1
ATOM 2917 C CA . GLY A 1 364 ? -22.255 17.643 27.210 1.00 84.44 364 GLY A CA 1
ATOM 2918 C C . GLY A 1 364 ? -21.208 18.005 28.260 1.00 84.44 364 GLY A C 1
ATOM 2919 O O . GLY A 1 364 ? -20.543 17.169 28.864 1.00 84.44 364 GLY A O 1
ATOM 2920 N N . THR A 1 365 ? -21.085 19.306 28.531 1.00 85.25 365 THR A N 1
ATOM 2921 C CA . THR A 1 365 ? -20.100 19.846 29.484 1.00 85.25 365 THR A CA 1
ATOM 2922 C C . THR A 1 365 ? -20.236 19.250 30.892 1.00 85.25 365 THR A C 1
ATOM 2924 O O . THR A 1 365 ? -19.241 19.097 31.590 1.00 85.25 365 THR A O 1
ATOM 2927 N N . LYS A 1 366 ? -21.462 18.930 31.332 1.00 87.25 366 LYS A N 1
ATOM 2928 C CA . LYS A 1 366 ? -21.713 18.379 32.674 1.00 87.25 366 LYS A CA 1
ATOM 2929 C C . LYS A 1 366 ? -21.141 16.973 32.822 1.00 87.25 366 LYS A C 1
ATOM 2931 O O . LYS A 1 366 ? -20.507 16.696 33.834 1.00 87.25 366 LYS A O 1
ATOM 2936 N N . ASP A 1 367 ? -21.343 16.134 31.814 1.00 88.94 367 ASP A N 1
ATOM 2937 C CA . ASP A 1 367 ? -20.893 14.743 31.806 1.00 88.94 367 ASP A CA 1
ATOM 2938 C C . ASP A 1 367 ? -19.367 14.682 31.746 1.00 88.94 367 ASP A C 1
ATOM 2940 O O . ASP A 1 367 ? -18.754 13.962 32.527 1.00 88.94 367 ASP A O 1
ATOM 2944 N N . LEU A 1 368 ? -18.748 15.551 30.935 1.00 88.19 368 LEU A N 1
ATOM 2945 C CA . LEU A 1 368 ? -17.294 15.718 30.892 1.00 88.19 368 LEU A CA 1
ATOM 2946 C C . LEU A 1 368 ? -16.714 16.166 32.246 1.00 88.19 368 LEU A C 1
ATOM 2948 O O . LEU A 1 368 ? -15.745 15.582 32.723 1.00 88.19 368 LEU A O 1
ATOM 2952 N N . ILE A 1 369 ? -17.315 17.171 32.900 1.00 87.94 369 ILE A N 1
ATOM 2953 C CA . ILE A 1 369 ? -16.884 17.617 34.240 1.00 87.94 369 ILE A CA 1
ATOM 2954 C C . ILE A 1 369 ? -17.032 16.489 35.263 1.00 87.94 369 ILE A C 1
ATOM 2956 O O . ILE A 1 369 ? -16.159 16.315 36.111 1.00 87.94 369 ILE A O 1
ATOM 2960 N N . ASN A 1 370 ? -18.141 15.751 35.210 1.00 90.06 370 ASN A N 1
ATOM 2961 C CA . ASN A 1 370 ? -18.388 14.642 36.120 1.00 90.06 370 ASN A CA 1
ATOM 2962 C C . ASN A 1 370 ? -17.350 13.531 35.919 1.00 90.06 370 ASN A C 1
ATOM 2964 O O . ASN A 1 370 ? -16.749 13.076 36.886 1.00 90.06 370 ASN A O 1
ATOM 2968 N N . PHE A 1 371 ? -17.069 13.166 34.668 1.00 90.56 371 PHE A N 1
ATOM 2969 C CA . PHE A 1 371 ? -16.063 12.167 34.325 1.00 90.56 371 PHE A CA 1
ATOM 2970 C C . PHE A 1 371 ? -14.671 12.557 34.839 1.00 90.56 371 PHE A C 1
ATOM 2972 O O . PHE A 1 371 ? -14.050 11.785 35.565 1.00 90.56 371 PHE A O 1
ATOM 2979 N N . LEU A 1 372 ? -14.223 13.789 34.564 1.00 87.62 372 LEU A N 1
ATOM 2980 C CA . LEU A 1 372 ? -12.919 14.292 35.016 1.00 87.62 372 LEU A CA 1
ATOM 2981 C C . LEU A 1 372 ? -12.787 14.363 36.548 1.00 87.62 372 LEU A C 1
ATOM 2983 O O . LEU A 1 372 ? -11.674 14.283 37.060 1.00 87.62 372 LEU A O 1
ATOM 2987 N N . ARG A 1 373 ? -13.899 14.514 37.282 1.00 86.31 373 ARG A N 1
ATOM 2988 C CA . ARG A 1 373 ? -13.919 14.503 38.758 1.00 86.31 373 ARG A CA 1
ATOM 2989 C C . ARG A 1 373 ? -13.907 13.101 39.347 1.00 86.31 373 ARG A C 1
ATOM 2991 O O . ARG A 1 373 ? -13.277 12.886 40.373 1.00 86.31 373 ARG A O 1
ATOM 2998 N N . VAL A 1 374 ? -14.668 12.185 38.753 1.00 86.81 374 VAL A N 1
ATOM 2999 C CA . VAL A 1 374 ? -14.864 10.832 39.293 1.00 86.81 374 VAL A CA 1
ATOM 3000 C C . VAL A 1 374 ? -13.681 9.925 38.951 1.00 86.81 374 VAL A C 1
ATOM 3002 O O . VAL A 1 374 ? -13.308 9.085 39.765 1.00 86.81 374 VAL A O 1
ATOM 3005 N N . LYS A 1 375 ? -13.080 10.093 37.768 1.00 82.00 375 LYS A N 1
ATOM 3006 C CA . LYS A 1 375 ? -12.028 9.218 37.231 1.00 82.00 375 LYS A CA 1
ATOM 3007 C C . LYS A 1 375 ? -10.691 9.957 37.138 1.00 82.00 375 LYS A C 1
ATOM 3009 O O . LYS A 1 375 ? -10.250 10.379 36.067 1.00 82.00 375 LYS A O 1
ATOM 3014 N N . GLU A 1 376 ? -10.043 10.151 38.289 1.00 78.56 376 GLU A N 1
ATOM 3015 C CA . GLU A 1 376 ? -8.734 10.822 38.353 1.00 78.56 376 GLU A CA 1
ATOM 3016 C C . GLU A 1 376 ? -7.591 9.979 37.752 1.00 78.56 376 GLU A C 1
ATOM 3018 O O . GLU A 1 376 ? -6.599 10.550 37.294 1.00 78.56 376 GLU A O 1
ATOM 3023 N N . ASP A 1 377 ? -7.749 8.655 37.700 1.00 82.56 377 ASP A N 1
ATOM 3024 C CA . ASP A 1 377 ? -6.781 7.640 37.260 1.00 82.56 377 ASP A CA 1
ATOM 3025 C C . ASP A 1 377 ? -6.573 7.558 35.736 1.00 82.56 377 ASP A C 1
ATOM 3027 O O . ASP A 1 377 ? -5.632 6.916 35.270 1.00 82.56 377 ASP A O 1
ATOM 3031 N N . VAL A 1 378 ? -7.402 8.250 34.950 1.00 87.06 378 VAL A N 1
ATOM 3032 C CA . VAL A 1 378 ? -7.284 8.293 33.485 1.00 87.06 378 VAL A CA 1
ATOM 3033 C C . VAL A 1 378 ? -5.972 8.961 33.056 1.00 87.06 378 VAL A C 1
ATOM 3035 O O . VAL A 1 378 ? -5.548 9.974 33.630 1.00 87.06 378 VAL A O 1
ATOM 3038 N N . SER A 1 379 ? -5.349 8.417 32.005 1.00 88.75 379 SER A N 1
ATOM 3039 C CA . SER A 1 379 ? -4.093 8.930 31.455 1.00 88.75 379 SER A CA 1
ATOM 3040 C C . SER A 1 379 ? -4.202 10.402 31.033 1.00 88.75 379 SER A C 1
ATOM 3042 O O . SER A 1 379 ? -5.253 10.891 30.607 1.00 88.75 379 SER A O 1
ATOM 3044 N N . ARG A 1 380 ? -3.077 11.118 31.139 1.00 88.31 380 ARG A N 1
ATOM 3045 C CA . ARG A 1 380 ? -2.936 12.516 30.698 1.00 88.31 380 ARG A CA 1
ATOM 3046 C C . ARG A 1 380 ? -3.384 12.699 29.243 1.00 88.31 380 ARG A C 1
ATOM 3048 O O . ARG A 1 380 ? -4.128 13.627 28.945 1.00 88.31 380 ARG A O 1
ATOM 3055 N N . GLU A 1 381 ? -2.973 11.786 28.370 1.00 88.44 381 GLU A N 1
ATOM 3056 C CA . GLU A 1 381 ? -3.290 11.813 26.942 1.00 88.44 381 GLU A CA 1
ATOM 3057 C C . GLU A 1 381 ? -4.790 11.648 26.669 1.00 88.44 381 GLU A C 1
ATOM 3059 O O . GLU A 1 381 ? -5.368 12.434 25.924 1.00 88.44 381 GLU A O 1
ATOM 3064 N N . ASN A 1 382 ? -5.464 10.715 27.346 1.00 91.19 382 ASN A N 1
ATOM 3065 C CA . ASN A 1 382 ? -6.905 10.503 27.170 1.00 91.19 382 ASN A CA 1
ATOM 3066 C C . ASN A 1 382 ? -7.723 11.713 27.646 1.00 91.19 382 ASN A C 1
ATOM 3068 O O . ASN A 1 382 ? -8.694 12.110 27.002 1.00 91.19 382 ASN A O 1
ATOM 3072 N N . LYS A 1 383 ? -7.307 12.355 28.747 1.00 90.69 383 LYS A N 1
ATOM 3073 C CA . LYS A 1 383 ? -7.918 13.613 29.213 1.00 90.69 383 LYS A CA 1
ATOM 3074 C C . LYS A 1 383 ? -7.735 14.736 28.192 1.00 90.69 383 LYS A C 1
ATOM 3076 O O . LYS A 1 383 ? -8.672 15.495 27.947 1.00 90.69 383 LYS A O 1
ATOM 3081 N N . LEU A 1 384 ? -6.550 14.832 27.588 1.00 90.06 384 LEU A N 1
ATOM 3082 C CA . LEU A 1 384 ? -6.259 15.804 26.539 1.00 90.06 384 LEU A CA 1
ATOM 3083 C C . LEU A 1 384 ? -7.127 15.565 25.293 1.00 90.06 384 LEU A C 1
ATOM 3085 O O . LEU A 1 384 ? -7.773 16.502 24.825 1.00 90.06 384 LEU A O 1
ATOM 3089 N N . ARG A 1 385 ? -7.227 14.318 24.816 1.00 92.31 385 ARG A N 1
ATOM 3090 C CA . ARG A 1 385 ? -8.078 13.921 23.677 1.00 92.31 385 ARG A CA 1
ATOM 3091 C C . ARG A 1 385 ? -9.539 14.310 23.894 1.00 92.31 385 ARG A C 1
ATOM 3093 O O . ARG A 1 385 ? -10.121 14.973 23.038 1.00 92.31 385 ARG A O 1
ATOM 3100 N N . LEU A 1 386 ? -10.103 14.010 25.067 1.00 91.75 386 LEU A N 1
ATOM 3101 C CA . LEU A 1 386 ? -11.470 14.410 25.431 1.00 91.75 386 LEU A CA 1
ATOM 3102 C C . LEU A 1 386 ? -11.679 15.931 25.354 1.00 91.75 386 LEU A C 1
ATOM 3104 O O . LEU A 1 386 ? -12.704 16.391 24.847 1.00 91.75 386 LEU A O 1
ATOM 3108 N N . LEU A 1 387 ? -10.713 16.724 25.830 1.00 89.62 387 LEU A N 1
ATOM 3109 C CA . LEU A 1 387 ? -10.787 18.186 25.765 1.00 89.62 387 LEU A CA 1
ATOM 3110 C C . LEU A 1 387 ? -10.635 18.722 24.336 1.00 89.62 387 LEU A C 1
ATOM 3112 O O . LEU A 1 387 ? -11.334 19.670 23.982 1.00 89.62 387 LEU A O 1
ATOM 3116 N N . MET A 1 388 ? -9.774 18.121 23.511 1.00 89.44 388 MET A N 1
ATOM 3117 C CA . MET A 1 388 ? -9.626 18.491 22.099 1.00 89.44 388 MET A CA 1
ATOM 3118 C C . MET A 1 388 ? -10.878 18.134 21.284 1.00 89.44 388 MET A C 1
ATOM 3120 O O . MET A 1 388 ? -11.341 18.949 20.491 1.00 89.44 388 MET A O 1
ATOM 3124 N N . ILE A 1 389 ? -11.491 16.970 21.522 1.00 90.81 389 ILE A N 1
ATOM 3125 C CA . ILE A 1 389 ? -12.774 16.592 20.904 1.00 90.81 389 ILE A CA 1
ATOM 3126 C C . ILE A 1 389 ? -13.869 17.569 21.338 1.00 90.81 389 ILE A C 1
ATOM 3128 O O . ILE A 1 389 ? -14.619 18.078 20.507 1.00 90.81 389 ILE A O 1
ATOM 3132 N N . TYR A 1 390 ? -13.930 17.900 22.630 1.00 88.75 390 TYR A N 1
ATOM 3133 C CA . TYR A 1 390 ? -14.855 18.913 23.132 1.00 88.75 390 TYR A CA 1
ATOM 3134 C C . TYR A 1 390 ? -14.623 20.290 22.478 1.00 88.75 390 TYR A C 1
ATOM 3136 O O . TYR A 1 390 ? -15.595 21.006 22.225 1.00 88.75 390 TYR A O 1
ATOM 3144 N N . ALA A 1 391 ? -13.369 20.632 22.153 1.00 85.75 391 ALA A N 1
ATOM 3145 C CA . ALA A 1 391 ? -13.012 21.829 21.392 1.00 85.75 391 ALA A CA 1
ATOM 3146 C C . ALA A 1 391 ? -13.558 21.834 19.976 1.00 85.75 391 ALA A C 1
ATOM 3148 O O . ALA A 1 391 ? -14.229 22.788 19.590 1.00 85.75 391 ALA A O 1
ATOM 3149 N N . ALA A 1 392 ? -13.360 20.737 19.254 1.00 86.19 392 ALA A N 1
ATOM 3150 C CA . ALA A 1 392 ? -13.866 20.590 17.899 1.00 86.19 392 ALA A CA 1
ATOM 3151 C C . ALA A 1 392 ? -15.408 20.610 17.831 1.00 86.19 392 ALA A C 1
ATOM 3153 O O . ALA A 1 392 ? -15.978 21.069 16.843 1.00 86.19 392 ALA A O 1
ATOM 3154 N N . VAL A 1 393 ? -16.105 20.115 18.864 1.00 85.44 393 VAL A N 1
ATOM 3155 C CA . VAL A 1 393 ? -17.582 20.054 18.894 1.00 85.44 393 VAL A CA 1
ATOM 3156 C C . VAL A 1 393 ? -18.219 21.377 19.348 1.00 85.44 393 VAL A C 1
ATOM 3158 O O . VAL A 1 393 ? -19.286 21.744 18.851 1.00 85.44 393 VAL A O 1
ATOM 3161 N N . TYR A 1 394 ? -17.606 22.097 20.295 1.00 82.00 394 TYR A N 1
ATOM 3162 C CA . TYR A 1 394 ? -18.175 23.308 20.904 1.00 82.00 394 TYR A CA 1
ATOM 3163 C C . TYR A 1 394 ? -17.254 24.537 20.808 1.00 82.00 394 TYR A C 1
ATOM 3165 O O . TYR A 1 394 ? -16.954 25.124 21.853 1.00 82.00 394 TYR A O 1
ATOM 3173 N N . PRO A 1 395 ? -16.869 24.989 19.603 1.00 74.00 395 PRO A N 1
ATOM 3174 C CA . PRO A 1 395 ? -15.889 26.067 19.420 1.00 74.00 395 PRO A CA 1
ATOM 3175 C C . PRO A 1 395 ? -16.319 27.390 20.078 1.00 74.00 395 PRO A C 1
ATOM 3177 O O . PRO A 1 395 ? -15.538 28.035 20.771 1.00 74.00 395 PRO A O 1
ATOM 3180 N N . GLU A 1 396 ? -17.613 27.718 20.016 1.00 72.31 396 GLU A N 1
ATOM 3181 C CA . GLU A 1 396 ? -18.238 28.903 20.637 1.00 72.31 396 GLU A CA 1
ATOM 3182 C C . GLU A 1 396 ? -17.963 29.009 22.152 1.00 72.31 396 GLU A C 1
ATOM 3184 O O . GLU A 1 396 ? -17.895 30.086 22.737 1.00 72.31 396 GLU A O 1
ATOM 3189 N N . LYS A 1 397 ? -17.808 27.868 22.841 1.00 69.88 397 LYS A N 1
ATOM 3190 C CA . LYS A 1 397 ? -17.565 27.841 24.294 1.00 69.88 397 LYS A CA 1
ATOM 3191 C C . LYS A 1 397 ? -16.109 28.148 24.653 1.00 69.88 397 LYS A C 1
ATOM 3193 O O . LYS A 1 397 ? -15.787 28.185 25.845 1.00 69.88 397 LYS A O 1
ATOM 3198 N N . PHE A 1 398 ? -15.249 28.359 23.654 1.00 65.00 398 PHE A N 1
ATOM 3199 C CA . PHE A 1 398 ? -13.821 28.609 23.815 1.00 65.00 398 PHE A CA 1
ATOM 3200 C C . PHE A 1 398 ? -13.445 30.081 23.975 1.00 65.00 398 PHE A C 1
ATOM 3202 O O . PHE A 1 398 ? -12.264 30.380 24.163 1.00 65.00 398 PHE A O 1
ATOM 3209 N N . GLU A 1 399 ? -14.412 30.994 23.962 1.00 59.31 399 GLU A N 1
ATOM 3210 C CA . GLU A 1 399 ? -14.181 32.426 24.198 1.00 59.31 399 GLU A CA 1
ATOM 3211 C C . GLU A 1 399 ? -14.290 32.817 25.693 1.00 59.31 399 GLU A C 1
ATOM 3213 O O . GLU A 1 399 ? -13.631 33.747 26.144 1.00 59.31 399 GLU A O 1
ATOM 3218 N N . ASP A 1 400 ? -15.015 32.041 26.510 1.00 57.66 400 ASP A N 1
ATOM 3219 C CA . ASP A 1 400 ? -15.485 32.450 27.853 1.00 57.66 400 ASP A CA 1
ATOM 3220 C C . ASP A 1 400 ? -14.569 32.099 29.058 1.00 57.66 400 ASP A C 1
ATOM 3222 O O . ASP A 1 400 ? -15.027 32.078 30.205 1.00 57.66 400 ASP A O 1
ATOM 3226 N N . GLY A 1 401 ? -13.304 31.704 28.869 1.00 61.97 401 GLY A N 1
ATOM 3227 C CA . GLY A 1 401 ? -12.407 31.310 29.983 1.00 61.97 401 GLY A CA 1
ATOM 3228 C C . GLY A 1 401 ? -12.830 30.050 30.774 1.00 61.97 401 GLY A C 1
ATOM 3229 O O . GLY A 1 401 ? -12.153 29.630 31.714 1.00 61.97 401 GLY A O 1
ATOM 3230 N N . LYS A 1 402 ? -13.932 29.391 30.387 1.00 69.56 402 LYS A N 1
ATOM 3231 C CA . LYS A 1 402 ? -14.448 28.152 31.002 1.00 69.56 402 LYS A CA 1
ATOM 3232 C C . LYS A 1 402 ? -13.511 26.956 30.803 1.00 69.56 402 LYS A C 1
ATOM 3234 O O . LYS A 1 402 ? -13.492 26.062 31.643 1.00 69.56 402 LYS A O 1
ATOM 3239 N N . ILE A 1 403 ? -12.719 26.944 29.731 1.00 72.38 403 ILE A N 1
ATOM 3240 C CA . ILE A 1 403 ? -11.759 25.869 29.445 1.00 72.38 403 ILE A CA 1
ATOM 3241 C C . ILE A 1 403 ? -10.539 25.919 30.343 1.00 72.38 403 ILE A C 1
ATOM 3243 O O . ILE A 1 403 ? -10.107 24.860 30.770 1.00 72.38 403 ILE A O 1
ATOM 3247 N N . ALA A 1 404 ? -10.057 27.103 30.730 1.00 73.38 404 ALA A N 1
ATOM 3248 C CA . ALA A 1 404 ? -8.982 27.205 31.717 1.00 73.38 404 ALA A CA 1
ATOM 3249 C C . ALA A 1 404 ? -9.359 26.469 33.020 1.00 73.38 404 ALA A C 1
ATOM 3251 O O . ALA A 1 404 ? -8.556 25.721 33.565 1.00 73.38 404 ALA A O 1
ATOM 3252 N N . LYS A 1 405 ? -10.631 26.568 33.440 1.00 79.06 405 LYS A N 1
ATOM 3253 C CA . LYS A 1 405 ? -11.171 25.830 34.596 1.00 79.06 405 LYS A CA 1
ATOM 3254 C C . LYS A 1 405 ? -11.312 24.323 34.347 1.00 79.06 405 LYS A C 1
ATOM 3256 O O . LYS A 1 405 ? -11.110 23.535 35.264 1.00 79.06 405 LYS A O 1
ATOM 3261 N N . LEU A 1 406 ? -11.677 23.904 33.131 1.00 80.81 406 LEU A N 1
ATOM 3262 C CA . LEU A 1 406 ? -11.729 22.480 32.755 1.00 80.81 406 LEU A CA 1
ATOM 3263 C C . LEU A 1 406 ? -10.328 21.858 32.676 1.00 80.81 406 LEU A C 1
ATOM 3265 O O . LEU A 1 406 ? -10.148 20.710 33.067 1.00 80.81 406 LEU A O 1
ATOM 3269 N N . MET A 1 407 ? -9.343 22.618 32.205 1.00 77.00 407 MET A N 1
ATOM 3270 C CA . MET A 1 407 ? -7.937 22.219 32.132 1.00 77.00 407 MET A CA 1
ATOM 3271 C C . MET A 1 407 ? -7.315 22.110 33.524 1.00 77.00 407 MET A C 1
ATOM 3273 O O . MET A 1 407 ? -6.624 21.133 33.804 1.00 77.00 407 MET A O 1
ATOM 3277 N N . GLU A 1 408 ? -7.613 23.066 34.409 1.00 81.12 408 GLU A N 1
ATOM 3278 C CA . GLU A 1 408 ? -7.225 23.012 35.822 1.00 81.12 408 GLU A CA 1
ATOM 3279 C C . GLU A 1 408 ? -7.827 21.776 36.506 1.00 81.12 408 GLU A C 1
ATOM 3281 O O . GLU A 1 408 ? -7.118 21.028 37.177 1.00 81.12 408 GLU A O 1
ATOM 3286 N N . LEU A 1 409 ? -9.111 21.493 36.249 1.00 84.31 409 LEU A N 1
ATOM 3287 C CA . LEU A 1 409 ? -9.782 20.286 36.736 1.00 84.31 409 LEU A CA 1
ATOM 3288 C C . LEU A 1 409 ? -9.118 19.002 36.210 1.00 84.31 409 LEU A C 1
ATOM 3290 O O . LEU A 1 409 ? -8.965 18.042 36.960 1.00 84.31 409 LEU A O 1
ATOM 3294 N N . ALA A 1 410 ? -8.708 18.985 34.939 1.00 83.00 410 ALA A N 1
ATOM 3295 C CA . ALA A 1 410 ? -8.040 17.844 34.315 1.00 83.00 410 ALA A CA 1
ATOM 3296 C C . ALA A 1 410 ? -6.579 17.653 34.773 1.00 83.00 410 ALA A C 1
ATOM 3298 O O . ALA A 1 410 ? -5.993 16.608 34.481 1.00 83.00 410 ALA A O 1
ATOM 3299 N N . ARG A 1 411 ? -5.999 18.626 35.500 1.00 83.50 411 ARG A N 1
ATOM 3300 C CA . ARG A 1 411 ? -4.597 18.647 35.963 1.00 83.50 411 ARG A CA 1
ATOM 3301 C C . ARG A 1 411 ? -3.580 18.465 34.820 1.00 83.50 411 ARG A C 1
ATOM 3303 O O . ARG A 1 411 ? -2.570 17.783 34.989 1.00 83.50 411 ARG A O 1
ATOM 3310 N N . LEU A 1 412 ? -3.850 19.053 33.651 1.00 81.56 412 LEU A N 1
ATOM 3311 C CA . LEU A 1 412 ? -2.948 18.994 32.494 1.00 81.56 412 LEU A CA 1
ATOM 3312 C C . LEU A 1 412 ? -1.858 20.082 32.567 1.00 81.56 412 LEU A C 1
ATOM 3314 O O . LEU A 1 412 ? -2.134 21.195 33.021 1.00 81.56 412 LEU A O 1
ATOM 3318 N N . PRO A 1 413 ? -0.623 19.802 32.115 1.00 80.25 413 PRO A N 1
ATOM 3319 C CA . PRO A 1 413 ? 0.443 20.798 32.062 1.00 80.25 413 PRO A CA 1
ATOM 3320 C C . PRO A 1 413 ? 0.214 21.837 30.958 1.00 80.25 413 PRO A C 1
ATOM 3322 O O . PRO A 1 413 ? -0.483 21.591 29.977 1.00 80.25 413 PRO A O 1
ATOM 3325 N N . MET A 1 414 ? 0.872 22.992 31.095 1.00 72.94 414 MET A N 1
ATOM 3326 C CA . MET A 1 414 ? 0.754 24.132 30.169 1.00 72.94 414 MET A CA 1
ATOM 3327 C C . MET A 1 414 ? 1.080 23.773 28.711 1.00 72.94 414 MET A C 1
ATOM 3329 O O . MET A 1 414 ? 0.434 24.282 27.801 1.00 72.94 414 MET A O 1
ATOM 3333 N N . ASP A 1 415 ? 2.012 22.847 28.476 1.00 74.62 415 ASP A N 1
ATOM 3334 C CA . ASP A 1 415 ? 2.363 22.396 27.121 1.00 74.62 415 ASP A CA 1
ATOM 3335 C C . ASP A 1 415 ? 1.196 21.717 26.379 1.00 74.62 415 ASP A C 1
ATOM 3337 O O . ASP A 1 415 ? 1.073 21.855 25.160 1.00 74.62 415 ASP A O 1
ATOM 3341 N N . ASP A 1 416 ? 0.312 21.027 27.104 1.00 80.38 416 ASP A N 1
ATOM 3342 C CA . ASP A 1 416 ? -0.878 20.383 26.530 1.00 80.38 416 ASP A CA 1
ATOM 3343 C C . ASP A 1 416 ? -2.005 21.382 26.293 1.00 80.38 416 ASP A C 1
ATOM 3345 O O . ASP A 1 416 ? -2.845 21.188 25.413 1.00 80.38 416 ASP A O 1
ATOM 3349 N N . MET A 1 417 ? -2.018 22.476 27.061 1.00 73.38 417 MET A N 1
ATOM 3350 C CA . MET A 1 417 ? -2.999 23.541 26.874 1.00 73.38 417 MET A CA 1
ATOM 3351 C C . MET A 1 417 ? -2.874 24.143 25.481 1.00 73.38 417 MET A C 1
ATOM 3353 O O . MET A 1 417 ? -3.893 24.411 24.846 1.00 73.38 417 MET A O 1
ATOM 3357 N N . ASN A 1 418 ? -1.642 24.279 24.981 1.00 78.25 418 ASN A N 1
ATOM 3358 C CA . ASN A 1 418 ? -1.390 24.757 23.627 1.00 78.25 418 ASN A CA 1
ATOM 3359 C C . ASN A 1 418 ? -2.112 23.887 22.596 1.00 78.25 418 ASN A C 1
ATOM 3361 O O . ASN A 1 418 ? -2.800 24.436 21.751 1.00 78.25 418 ASN A O 1
ATOM 3365 N N . ALA A 1 419 ? -2.065 22.554 22.702 1.00 80.81 419 ALA A N 1
ATOM 3366 C CA . ALA A 1 419 ? -2.740 21.671 21.746 1.00 80.81 419 ALA A CA 1
ATOM 3367 C C . ALA A 1 419 ? -4.260 21.912 21.695 1.00 80.81 419 ALA A C 1
ATOM 3369 O O . ALA A 1 419 ? -4.840 21.966 20.617 1.00 80.81 419 ALA A O 1
ATOM 3370 N N . VAL A 1 420 ? -4.911 22.130 22.841 1.00 81.75 420 VAL A N 1
ATOM 3371 C CA . VAL A 1 420 ? -6.354 22.423 22.893 1.00 81.75 420 VAL A CA 1
ATOM 3372 C C . VAL A 1 420 ? -6.672 23.818 22.350 1.00 81.75 420 VAL A C 1
ATOM 3374 O O . VAL A 1 420 ? -7.637 23.975 21.606 1.00 81.75 420 VAL A O 1
ATOM 3377 N N . TYR A 1 421 ? -5.877 24.837 22.695 1.00 78.88 421 TYR A N 1
ATOM 3378 C CA . TYR A 1 421 ? -6.061 26.189 22.151 1.00 78.88 421 TYR A CA 1
ATOM 3379 C C . TYR A 1 421 ? -5.822 26.231 20.645 1.00 78.88 421 TYR A C 1
ATOM 3381 O O . TYR A 1 421 ? -6.552 26.918 19.928 1.00 78.88 421 TYR A O 1
ATOM 3389 N N . ASN A 1 422 ? -4.855 25.448 20.169 1.00 78.94 422 ASN A N 1
ATOM 3390 C CA . ASN A 1 422 ? -4.485 25.407 18.769 1.00 78.94 422 ASN A CA 1
ATOM 3391 C C . ASN A 1 422 ? -5.605 24.846 17.891 1.00 78.94 422 ASN A C 1
ATOM 3393 O O . ASN A 1 422 ? -5.646 25.179 16.710 1.00 78.94 422 ASN A O 1
ATOM 3397 N N . MET A 1 423 ? -6.550 24.071 18.447 1.00 78.75 423 MET A N 1
ATOM 3398 C CA . MET A 1 423 ? -7.692 23.516 17.700 1.00 78.75 423 MET A CA 1
ATOM 3399 C C . MET A 1 423 ? -8.490 24.608 16.981 1.00 78.75 423 MET A C 1
ATOM 3401 O O . MET A 1 423 ? -8.939 24.396 15.856 1.00 78.75 423 MET A O 1
ATOM 3405 N N . LYS A 1 424 ? -8.560 25.811 17.566 1.00 71.69 424 LYS A N 1
ATOM 3406 C CA . LYS A 1 424 ? -9.175 26.988 16.935 1.00 71.69 424 LYS A CA 1
ATOM 3407 C C . LYS A 1 424 ? -8.523 27.363 15.609 1.00 71.69 424 LYS A C 1
ATOM 3409 O O . LYS A 1 424 ? -9.187 27.849 14.707 1.00 71.69 424 LYS A O 1
ATOM 3414 N N . PHE A 1 425 ? -7.218 27.155 15.466 1.00 68.25 425 PHE A N 1
ATOM 3415 C CA . PHE A 1 425 ? -6.491 27.515 14.250 1.00 68.25 425 PHE A CA 1
ATOM 3416 C C . PHE A 1 425 ? -6.689 26.515 13.107 1.00 68.25 425 PHE A C 1
ATOM 3418 O O . PHE A 1 425 ? -6.388 26.847 11.961 1.00 68.25 425 PHE A O 1
ATOM 3425 N N . LEU A 1 426 ? -7.208 25.318 13.404 1.00 70.44 426 LEU A N 1
ATOM 3426 C CA . LEU A 1 426 ? -7.709 24.379 12.401 1.00 70.44 426 LEU A CA 1
ATOM 3427 C C . LEU A 1 426 ? -9.171 24.651 12.040 1.00 70.44 426 LEU A C 1
ATOM 3429 O O . LEU A 1 426 ? -9.718 23.938 11.197 1.00 70.44 426 LEU A O 1
ATOM 3433 N N . GLU A 1 427 ? -9.848 25.621 12.661 1.00 63.59 427 GLU A N 1
ATOM 3434 C CA . GLU A 1 427 ? -11.174 26.024 12.206 1.00 63.59 427 GLU A CA 1
ATOM 3435 C C . GLU A 1 427 ? -11.037 26.745 10.867 1.00 63.59 427 GLU A C 1
ATOM 3437 O O . GLU A 1 427 ? -10.676 27.916 10.785 1.00 63.59 427 GLU A O 1
ATOM 3442 N N . GLY A 1 428 ? -11.368 26.037 9.787 1.00 51.53 428 GLY A N 1
ATOM 3443 C CA . GLY A 1 428 ? -11.850 26.717 8.595 1.00 51.53 428 GLY A CA 1
ATOM 3444 C C . GLY A 1 428 ? -13.149 27.412 8.982 1.00 51.53 428 GLY A C 1
ATOM 3445 O O . GLY A 1 428 ? -14.024 26.765 9.556 1.00 51.53 428 GLY A O 1
ATOM 3446 N N . SER A 1 429 ? -13.253 28.711 8.704 1.00 41.69 429 SER A N 1
ATOM 3447 C CA . SER A 1 429 ? -14.381 29.564 9.099 1.00 41.69 429 SER A CA 1
ATOM 3448 C C . SER A 1 429 ? -15.736 28.823 9.133 1.00 41.69 429 SER A C 1
ATOM 3450 O O . SER A 1 429 ? -16.309 28.412 8.111 1.00 41.69 429 SER A O 1
ATOM 3452 N N . SER A 1 430 ? -16.224 28.562 10.348 1.00 35.28 430 SER A N 1
ATOM 3453 C CA . SER A 1 430 ? -17.534 27.954 10.583 1.00 35.28 430 SER A CA 1
ATOM 3454 C C . SER A 1 430 ? -18.628 29.009 10.426 1.00 35.28 430 SER A C 1
ATOM 3456 O O . SER A 1 430 ? -18.399 30.202 10.623 1.00 35.28 430 SER A O 1
ATOM 3458 N N . GLU A 1 431 ? -19.825 28.572 10.038 1.00 35.03 431 GLU A N 1
ATOM 3459 C CA . GLU A 1 431 ? -21.010 29.417 9.937 1.00 35.03 431 GLU A CA 1
ATOM 3460 C C . GLU A 1 431 ? -21.357 30.015 11.310 1.00 35.03 431 GLU A C 1
ATOM 3462 O O . GLU A 1 431 ? -22.083 29.404 12.097 1.00 35.03 431 GLU A O 1
ATOM 3467 N N . THR A 1 432 ? -20.949 31.256 11.578 1.00 30.92 432 THR A N 1
ATOM 3468 C CA . THR A 1 432 ? -21.735 32.091 12.484 1.00 30.92 432 THR A CA 1
ATOM 3469 C C . THR A 1 432 ? -23.091 32.271 11.815 1.00 30.92 432 THR A C 1
ATOM 3471 O O . THR A 1 432 ? -23.252 32.983 10.821 1.00 30.92 432 THR A O 1
ATOM 3474 N N . LYS A 1 433 ? -24.098 31.546 12.313 1.00 31.03 433 LYS A N 1
ATOM 3475 C CA . LYS A 1 433 ? -25.487 31.774 11.919 1.00 31.03 433 LYS A CA 1
ATOM 3476 C C . LYS A 1 433 ? -25.762 33.261 12.075 1.00 31.03 433 LYS A C 1
ATOM 3478 O O . LYS A 1 433 ? -25.713 33.777 13.188 1.00 31.03 433 LYS A O 1
ATOM 3483 N N . LYS A 1 434 ? -26.061 33.919 10.953 1.00 28.67 434 LYS A N 1
ATOM 3484 C CA . LYS A 1 434 ? -26.537 35.301 10.902 1.00 28.67 434 LYS A CA 1
ATOM 3485 C C . LYS A 1 434 ? -27.508 35.533 12.058 1.00 28.67 434 LYS A C 1
ATOM 3487 O O . LYS A 1 434 ? -28.573 34.912 12.097 1.00 28.67 434 LYS A O 1
ATOM 3492 N N . SER A 1 435 ? -27.177 36.450 12.962 1.00 28.44 435 SER A N 1
ATOM 3493 C CA . SER A 1 435 ? -28.174 37.102 13.802 1.00 28.44 435 SER A CA 1
ATOM 3494 C C . SER A 1 435 ? -29.003 38.013 12.894 1.00 28.44 435 SER A C 1
ATOM 3496 O O . SER A 1 435 ? -28.851 39.230 12.851 1.00 28.44 435 SER A O 1
ATOM 3498 N N . SER A 1 436 ? -29.871 37.415 12.078 1.00 29.20 436 SER A N 1
ATOM 3499 C CA . SER A 1 436 ? -30.860 38.189 11.348 1.00 29.20 436 SER A CA 1
ATOM 3500 C C . SER A 1 436 ? -31.822 38.768 12.377 1.00 29.20 436 SER A C 1
ATOM 3502 O O . SER A 1 436 ? -32.636 38.047 12.956 1.00 29.20 436 SER A O 1
ATOM 3504 N N . ILE A 1 437 ? -31.711 40.073 12.599 1.00 35.75 437 ILE A N 1
ATOM 3505 C CA . ILE A 1 437 ? -32.780 40.896 13.148 1.00 35.75 437 ILE A CA 1
ATOM 3506 C C . ILE A 1 437 ? -34.000 40.668 12.243 1.00 35.75 437 ILE A C 1
ATOM 3508 O O . ILE A 1 437 ? -34.036 41.135 11.108 1.00 35.75 437 ILE A O 1
ATOM 3512 N N . VAL A 1 438 ? -34.974 39.894 12.724 1.00 30.89 438 VAL A N 1
ATOM 3513 C CA . VAL A 1 438 ? -36.305 39.745 12.120 1.00 30.89 438 VAL A CA 1
ATOM 3514 C C . VAL A 1 438 ? -37.326 40.063 13.218 1.00 30.89 438 VAL A C 1
ATOM 3516 O O . VAL A 1 438 ? -37.110 39.660 14.365 1.00 30.89 438 VAL A O 1
ATOM 3519 N N . PRO A 1 439 ? -38.403 40.816 12.928 1.00 29.66 439 PRO A N 1
ATOM 3520 C CA . PRO A 1 439 ? -39.315 41.316 13.948 1.00 29.66 439 PRO A CA 1
ATOM 3521 C C . PRO A 1 439 ? -40.089 40.175 14.614 1.00 29.66 439 PRO A C 1
ATOM 3523 O O . PRO A 1 439 ? -40.405 39.168 13.984 1.00 29.66 439 PRO A O 1
ATOM 3526 N N . PHE A 1 440 ? -40.397 40.382 15.893 1.00 30.80 440 PHE A N 1
ATOM 3527 C CA . PHE A 1 440 ? -41.199 39.542 16.785 1.00 30.80 440 PHE A CA 1
ATOM 3528 C C . PHE A 1 440 ? -42.240 38.650 16.074 1.00 30.80 440 PHE A C 1
ATOM 3530 O O . PHE A 1 440 ? -43.258 39.127 15.573 1.00 30.80 440 PHE A O 1
ATOM 3537 N N . SER A 1 441 ? -42.035 37.331 16.122 1.00 25.70 441 SER A N 1
ATOM 3538 C CA . SER A 1 441 ? -43.098 36.338 15.952 1.00 25.70 441 SER A CA 1
ATOM 3539 C C . SER A 1 441 ? -42.979 35.312 17.074 1.00 25.70 441 SER A C 1
ATOM 3541 O O . SER A 1 441 ? -42.027 34.536 17.139 1.00 25.70 441 SER A O 1
ATOM 3543 N N . LEU A 1 442 ? -43.933 35.360 18.004 1.00 30.72 442 LEU A N 1
ATOM 3544 C CA . LEU A 1 442 ? -44.072 34.414 19.104 1.00 30.72 442 LEU A CA 1
ATOM 3545 C C . LEU A 1 442 ? -44.475 33.043 18.547 1.00 30.72 442 LEU A C 1
ATOM 3547 O O . LEU A 1 442 ? -45.650 32.799 18.274 1.00 30.72 442 LEU A O 1
ATOM 3551 N N . LYS A 1 443 ? -43.512 32.129 18.416 1.00 28.83 443 LYS A N 1
ATOM 3552 C CA . LYS A 1 443 ? -43.778 30.687 18.381 1.00 28.83 443 LYS A CA 1
ATOM 3553 C C . LYS A 1 443 ? -42.863 29.990 19.380 1.00 28.83 443 LYS A C 1
ATOM 3555 O O . LYS A 1 443 ? -41.644 30.028 19.259 1.00 28.83 443 LYS A O 1
ATOM 3560 N N . PHE A 1 444 ? -43.486 29.395 20.393 1.00 30.44 444 PHE A N 1
ATOM 3561 C CA . PHE A 1 444 ? -42.846 28.493 21.342 1.00 30.44 444 PHE A CA 1
ATOM 3562 C C . PHE A 1 444 ? -42.394 27.233 20.594 1.00 30.44 444 PHE A C 1
ATOM 3564 O O . PHE A 1 444 ? -43.221 26.382 20.279 1.00 30.44 444 PHE A O 1
ATOM 3571 N N . ASP A 1 445 ? -41.096 27.116 20.317 1.00 24.55 445 ASP A N 1
ATOM 3572 C CA . ASP A 1 445 ? -40.478 25.886 19.817 1.00 24.55 445 ASP A CA 1
ATOM 3573 C C . ASP A 1 445 ? -39.627 25.272 20.942 1.00 24.55 445 ASP A C 1
ATOM 3575 O O . ASP A 1 445 ? -38.590 25.805 21.338 1.00 24.55 445 ASP A O 1
ATOM 3579 N N . VAL A 1 446 ? -40.113 24.168 21.516 1.00 29.23 446 VAL A N 1
ATOM 3580 C CA . VAL A 1 446 ? -39.591 23.507 22.733 1.00 29.23 446 VAL A CA 1
ATOM 3581 C C . VAL A 1 446 ? -38.453 22.510 22.429 1.00 29.23 446 VAL A C 1
ATOM 3583 O O . VAL A 1 446 ? -38.015 21.765 23.299 1.00 29.23 446 VAL A O 1
ATOM 3586 N N . ASN A 1 447 ? -37.870 22.521 21.229 1.00 27.28 447 ASN A N 1
ATOM 3587 C CA . ASN A 1 447 ? -36.785 21.599 20.880 1.00 27.28 447 ASN A CA 1
ATOM 3588 C C . ASN A 1 447 ? -35.408 22.276 20.924 1.00 27.28 447 ASN A C 1
ATOM 3590 O O . ASN A 1 447 ? -34.935 22.853 19.943 1.00 27.28 447 ASN A O 1
ATOM 3594 N N . LYS A 1 448 ? -34.714 22.141 22.064 1.00 32.25 448 LYS A N 1
ATOM 3595 C CA . LYS A 1 448 ? -33.260 22.361 22.153 1.00 32.25 448 LYS A CA 1
ATOM 3596 C C . LYS A 1 448 ? -32.564 21.471 21.113 1.00 32.25 448 LYS A C 1
ATOM 3598 O O . LYS A 1 448 ? -32.480 20.261 21.300 1.00 32.25 448 LYS A O 1
ATOM 3603 N N . LYS A 1 449 ? -32.062 22.048 20.015 1.00 36.62 449 LYS A N 1
ATOM 3604 C CA . LYS A 1 449 ? -31.253 21.323 19.019 1.00 36.62 449 LYS A CA 1
ATOM 3605 C C . LYS A 1 449 ? -30.016 20.718 19.702 1.00 36.62 449 LYS A C 1
ATOM 3607 O O . LYS A 1 449 ? -29.141 21.474 20.130 1.00 36.62 449 LYS A O 1
ATOM 3612 N N . LYS A 1 450 ? -29.934 19.381 19.779 1.00 43.81 450 LYS A N 1
ATOM 3613 C CA . LYS A 1 450 ? -28.700 18.646 20.119 1.00 43.81 450 LYS A CA 1
ATOM 3614 C C . LYS A 1 450 ? -27.573 19.142 19.199 1.00 43.81 450 LYS A C 1
ATOM 3616 O O . LYS A 1 450 ? -27.712 19.098 17.978 1.00 43.81 450 LYS A O 1
ATOM 3621 N N . HIS A 1 451 ? -26.511 19.692 19.780 1.00 55.16 451 HIS A N 1
ATOM 3622 C CA . HIS A 1 451 ? -25.311 20.134 19.063 1.00 55.16 451 HIS A CA 1
ATOM 3623 C C . HIS A 1 451 ? -24.322 18.961 19.040 1.00 55.16 451 HIS A C 1
ATOM 3625 O O . HIS A 1 451 ? -23.507 18.843 19.952 1.00 55.16 451 HIS A O 1
ATOM 3631 N N . GLY A 1 452 ? -24.467 18.072 18.054 1.00 59.06 452 GLY A N 1
ATOM 3632 C CA . GLY A 1 452 ? -23.497 17.019 17.734 1.00 59.06 452 GLY A CA 1
ATOM 3633 C C . GLY A 1 452 ? -22.733 17.371 16.456 1.00 59.06 452 GLY A C 1
ATOM 3634 O O . GLY A 1 452 ? -23.321 17.924 15.522 1.00 59.06 452 GLY A O 1
ATOM 3635 N N . ALA A 1 453 ? -21.435 17.063 16.413 1.00 70.75 453 ALA A N 1
ATOM 3636 C CA . ALA A 1 453 ? -20.584 17.245 15.232 1.00 70.75 453 ALA A CA 1
ATOM 3637 C C . ALA A 1 453 ? -20.825 16.168 14.157 1.00 70.75 453 ALA A C 1
ATOM 3639 O O . ALA A 1 453 ? -20.488 16.364 12.985 1.00 70.75 453 ALA A O 1
ATOM 3640 N N . ARG A 1 454 ? -21.415 15.029 14.541 1.00 83.19 454 ARG A N 1
ATOM 3641 C CA . ARG A 1 454 ? -21.890 13.967 13.642 1.00 83.19 454 ARG A CA 1
ATOM 3642 C C . ARG A 1 454 ? -23.358 13.652 13.913 1.00 83.19 454 ARG A C 1
ATOM 3644 O O . ARG A 1 454 ? -23.917 14.040 14.937 1.00 83.19 454 ARG A O 1
ATOM 3651 N N . LYS A 1 455 ? -23.991 12.972 12.959 1.00 81.38 455 LYS A N 1
ATOM 3652 C CA . LYS A 1 455 ? -25.353 12.442 13.083 1.00 81.38 455 LYS A CA 1
ATOM 3653 C C . LYS A 1 455 ? -25.321 10.947 12.819 1.00 81.38 455 LYS A C 1
ATOM 3655 O O . LYS A 1 455 ? -24.546 10.505 11.975 1.00 81.38 455 LYS A O 1
ATOM 3660 N N . ASP A 1 456 ? -26.178 10.198 13.501 1.00 78.25 456 ASP A N 1
ATOM 3661 C CA . ASP A 1 456 ? -26.335 8.772 13.227 1.00 78.25 456 ASP A CA 1
ATOM 3662 C C . ASP A 1 456 ? -26.796 8.546 11.784 1.00 78.25 456 ASP A C 1
ATOM 3664 O O . ASP A 1 456 ? -27.623 9.293 11.241 1.00 78.25 456 ASP A O 1
ATOM 3668 N N . ARG A 1 457 ? -26.242 7.511 11.150 1.00 71.38 457 ARG A N 1
ATOM 3669 C CA . ARG A 1 457 ? -26.553 7.176 9.763 1.00 71.38 457 ARG A CA 1
ATOM 3670 C C . ARG A 1 457 ? -27.836 6.346 9.686 1.00 71.38 457 ARG A C 1
ATOM 3672 O O . ARG A 1 457 ? -27.922 5.300 10.325 1.00 71.38 457 ARG A O 1
ATOM 3679 N N . PRO A 1 458 ? -28.830 6.756 8.881 1.00 55.94 458 PRO A N 1
ATOM 3680 C CA . PRO A 1 458 ? -30.049 5.976 8.717 1.00 55.94 458 PRO A CA 1
ATOM 3681 C C . PRO A 1 458 ? -29.758 4.691 7.922 1.00 55.94 458 PRO A C 1
ATOM 3683 O O . PRO A 1 458 ? -29.381 4.759 6.754 1.00 55.94 458 PRO A O 1
ATOM 3686 N N . GLY A 1 459 ? -29.959 3.523 8.543 1.00 55.22 459 GLY A N 1
ATOM 3687 C CA . GLY A 1 459 ? -29.905 2.207 7.883 1.00 55.22 459 GLY A CA 1
ATOM 3688 C C . GLY A 1 459 ? -28.603 1.406 8.036 1.00 55.22 459 GLY A C 1
ATOM 3689 O O . GLY A 1 459 ? -28.575 0.254 7.615 1.00 55.22 459 GLY A O 1
ATOM 3690 N N . GLU A 1 460 ? -27.560 1.963 8.657 1.00 58.31 460 GLU A N 1
ATOM 3691 C CA . GLU A 1 460 ? -26.388 1.214 9.143 1.00 58.31 460 GLU A CA 1
ATOM 3692 C C . GLU A 1 460 ? -26.468 1.194 10.682 1.00 58.31 460 GLU A C 1
ATOM 3694 O O . GLU A 1 460 ? -25.970 2.104 11.341 1.00 58.31 460 GLU A O 1
ATOM 3699 N N . GLU A 1 461 ? -27.143 0.201 11.278 1.00 49.72 461 GLU A N 1
ATOM 3700 C CA . GLU A 1 461 ? -27.005 -0.039 12.722 1.00 49.72 461 GLU A CA 1
ATOM 3701 C C . GLU A 1 461 ? -25.565 -0.494 12.971 1.00 49.72 461 GLU A C 1
ATOM 3703 O O . GLU A 1 461 ? -25.174 -1.589 12.565 1.00 49.72 461 GLU A O 1
ATOM 3708 N N . SER A 1 462 ? -24.742 0.365 13.579 1.00 57.31 462 SER A N 1
ATOM 3709 C CA . SER A 1 462 ? -23.405 -0.054 13.992 1.00 57.31 462 SER A CA 1
ATOM 3710 C C . SER A 1 462 ? -23.561 -1.140 15.051 1.00 57.31 462 SER A C 1
ATOM 3712 O O . SER A 1 462 ? -24.112 -0.887 16.124 1.00 57.31 462 SER A O 1
ATOM 3714 N N . THR A 1 463 ? -23.066 -2.344 14.757 1.00 65.56 463 THR A N 1
ATOM 3715 C CA . THR A 1 463 ? -23.047 -3.485 15.687 1.00 65.56 463 THR A CA 1
ATOM 3716 C C . THR A 1 463 ? -22.364 -3.126 17.015 1.00 65.56 463 THR A C 1
ATOM 3718 O O . THR A 1 463 ? -22.626 -3.747 18.043 1.00 65.56 463 THR A O 1
ATOM 3721 N N . TRP A 1 464 ? -21.511 -2.094 17.008 1.00 76.19 464 TRP A N 1
ATOM 3722 C CA . TRP A 1 464 ? -20.662 -1.694 18.121 1.00 76.19 464 TRP A CA 1
ATOM 3723 C C . TRP A 1 464 ? -20.931 -0.240 18.534 1.00 76.19 464 TRP A C 1
ATOM 3725 O O . TRP A 1 464 ? -20.617 0.701 17.805 1.00 76.19 464 TRP A O 1
ATOM 3735 N N . GLN A 1 465 ? -21.443 -0.033 19.753 1.00 77.06 465 GLN A N 1
ATOM 3736 C CA . GLN A 1 465 ? -21.723 1.310 20.299 1.00 77.06 465 GLN A CA 1
ATOM 3737 C C . GLN A 1 465 ? -20.478 2.214 20.371 1.00 77.06 465 GLN A C 1
ATOM 3739 O O . GLN A 1 465 ? -20.578 3.430 20.200 1.00 77.06 465 GLN A O 1
ATOM 3744 N N . LEU A 1 466 ? -19.300 1.612 20.563 1.00 83.50 466 LEU A N 1
ATOM 3745 C CA . LEU A 1 466 ? -18.003 2.295 20.608 1.00 83.50 466 LEU A CA 1
ATOM 3746 C C . LEU A 1 466 ? -17.438 2.630 19.213 1.00 83.50 466 LEU A C 1
ATOM 3748 O O . LEU A 1 466 ? -16.379 3.237 19.111 1.00 83.50 466 LEU A O 1
ATOM 3752 N N . SER A 1 467 ? -18.125 2.259 18.129 1.00 87.31 467 SER A N 1
ATOM 3753 C CA . SER A 1 467 ? -17.690 2.485 16.741 1.00 87.31 467 SER A CA 1
ATOM 3754 C C . SER A 1 467 ? -18.798 3.123 15.899 1.00 87.31 467 SER A C 1
ATOM 3756 O O . SER A 1 467 ? -19.087 2.681 14.786 1.00 87.31 467 SER A O 1
ATOM 3758 N N . ARG A 1 468 ? -19.465 4.148 16.444 1.00 89.62 468 ARG A N 1
ATOM 3759 C CA . ARG A 1 468 ? -20.440 4.961 15.693 1.00 89.62 468 ARG A CA 1
ATOM 3760 C C . ARG A 1 468 ? -19.755 5.980 14.782 1.00 89.62 468 ARG A C 1
ATOM 3762 O O . ARG A 1 468 ? -20.280 6.301 13.718 1.00 89.62 468 ARG A O 1
ATOM 3769 N N . PHE A 1 469 ? -18.611 6.510 15.214 1.00 91.00 469 PHE A N 1
ATOM 3770 C CA . PHE A 1 469 ? -17.865 7.537 14.496 1.00 91.00 469 PHE A CA 1
ATOM 3771 C C . PHE A 1 469 ? -17.495 7.108 13.075 1.00 91.00 469 PHE A C 1
ATOM 3773 O O . PHE A 1 469 ? -17.063 5.982 12.833 1.00 91.00 469 PHE A O 1
ATOM 3780 N N . TYR A 1 470 ? -17.618 8.055 12.147 1.00 90.81 470 TYR A N 1
ATOM 3781 C CA . TYR A 1 470 ? -17.141 7.918 10.783 1.00 90.81 470 TYR A CA 1
ATOM 3782 C C . TYR A 1 470 ? -16.432 9.214 10.335 1.00 90.81 470 TYR A C 1
ATOM 3784 O O . TYR A 1 470 ? -16.926 10.319 10.614 1.00 90.81 470 TYR A O 1
ATOM 3792 N N . PRO A 1 471 ? -15.281 9.103 9.642 1.00 93.62 471 PRO A N 1
ATOM 3793 C CA . PRO A 1 471 ? -14.589 10.246 9.051 1.00 93.62 471 PRO A CA 1
ATOM 3794 C C . PRO A 1 471 ? -15.438 10.990 8.011 1.00 93.62 471 PRO A C 1
ATOM 3796 O O . PRO A 1 471 ? -16.139 10.371 7.207 1.00 93.62 471 PRO A O 1
ATOM 3799 N N . VAL A 1 472 ? -15.319 12.323 7.953 1.00 92.06 472 VAL A N 1
ATOM 3800 C CA . VAL A 1 472 ? -16.075 13.170 6.995 1.00 92.06 472 VAL A CA 1
ATOM 3801 C C . VAL A 1 472 ? -15.837 12.771 5.540 1.00 92.06 472 VAL A C 1
ATOM 3803 O O . VAL A 1 472 ? -16.737 12.906 4.706 1.00 92.06 472 VAL A O 1
ATOM 3806 N N . ILE A 1 473 ? -14.649 12.251 5.225 1.00 94.12 473 ILE A N 1
ATOM 3807 C CA . ILE A 1 473 ? -14.321 11.820 3.866 1.00 94.12 473 ILE A CA 1
ATOM 3808 C C . ILE A 1 473 ? -15.268 10.734 3.348 1.00 94.12 473 ILE A C 1
ATOM 3810 O O . ILE A 1 473 ? -15.474 10.654 2.141 1.00 94.12 473 ILE A O 1
ATOM 3814 N N . GLU A 1 474 ? -15.883 9.938 4.231 1.00 93.25 474 GLU A N 1
ATOM 3815 C CA . GLU A 1 474 ? -16.818 8.896 3.815 1.00 93.25 474 GLU A CA 1
ATOM 3816 C C . GLU A 1 474 ? -18.035 9.516 3.112 1.00 93.25 474 GLU A C 1
ATOM 3818 O O . GLU A 1 474 ? -18.383 9.120 2.000 1.00 93.25 474 GLU A O 1
ATOM 3823 N N . ASP A 1 475 ? -18.616 10.565 3.702 1.00 91.50 475 ASP A N 1
ATOM 3824 C CA . ASP A 1 475 ? -19.745 11.295 3.116 1.00 91.50 475 ASP A CA 1
ATOM 3825 C C . ASP A 1 475 ? -19.328 12.069 1.854 1.00 91.50 475 ASP A C 1
ATOM 3827 O O . ASP A 1 475 ? -20.097 12.162 0.894 1.00 91.50 475 ASP A O 1
ATOM 3831 N N . LEU A 1 476 ? -18.120 12.648 1.841 1.00 92.38 476 LEU A N 1
ATOM 3832 C CA . LEU A 1 476 ? -17.617 13.407 0.690 1.00 92.38 476 LEU A CA 1
ATOM 3833 C C . LEU A 1 476 ? -17.411 12.512 -0.532 1.00 92.38 476 LEU A C 1
ATOM 3835 O O . LEU A 1 476 ? -17.830 12.881 -1.629 1.00 92.38 476 LEU A O 1
ATOM 3839 N N . VAL A 1 477 ? -16.815 11.334 -0.349 1.00 93.88 477 VAL A N 1
ATOM 3840 C CA . VAL A 1 477 ? -16.577 10.381 -1.438 1.00 93.88 477 VAL A CA 1
ATOM 3841 C C . VAL A 1 477 ? -17.888 9.766 -1.925 1.00 93.88 477 VAL A C 1
ATOM 3843 O O . VAL A 1 477 ? -18.076 9.627 -3.134 1.00 93.88 477 VAL A O 1
ATOM 3846 N N . GLU A 1 478 ? -18.839 9.463 -1.034 1.00 92.81 478 GLU A N 1
ATOM 3847 C CA . GLU A 1 478 ? -20.172 9.007 -1.449 1.00 92.81 478 GLU A CA 1
ATOM 3848 C C . GLU A 1 478 ? -20.911 10.067 -2.283 1.00 92.81 478 GLU A C 1
ATOM 3850 O O . GLU A 1 478 ? -21.472 9.739 -3.333 1.00 92.81 478 GLU A O 1
ATOM 3855 N N . LYS A 1 479 ? -20.883 11.342 -1.865 1.00 91.88 479 LYS A N 1
ATOM 3856 C CA . LYS A 1 479 ? -21.476 12.457 -2.626 1.00 91.88 479 LYS A CA 1
ATOM 3857 C C . LYS A 1 479 ? -20.768 12.687 -3.955 1.00 91.88 479 LYS A C 1
ATOM 3859 O O . LYS A 1 479 ? -21.437 12.902 -4.964 1.00 91.88 479 LYS A O 1
ATOM 3864 N N . LEU A 1 480 ? -19.436 12.621 -3.975 1.00 91.62 480 LEU A N 1
ATOM 3865 C CA . LEU A 1 480 ? -18.643 12.742 -5.198 1.00 91.62 480 LEU A CA 1
ATOM 3866 C C . LEU A 1 480 ? -18.996 11.623 -6.184 1.00 91.62 480 LEU A C 1
ATOM 3868 O O . LEU A 1 480 ? -19.287 11.903 -7.342 1.00 91.62 480 LEU A O 1
ATOM 3872 N N . SER A 1 481 ? -19.082 10.377 -5.709 1.00 90.62 481 SER A N 1
ATOM 3873 C CA . SER A 1 481 ? -19.434 9.222 -6.540 1.00 90.62 481 SER A CA 1
ATOM 3874 C C . SER A 1 481 ? -20.839 9.322 -7.150 1.00 90.62 481 SER A C 1
ATOM 3876 O O . SER A 1 481 ? -21.057 8.862 -8.270 1.00 90.62 481 SER A O 1
ATOM 3878 N N . LYS A 1 482 ? -21.780 9.969 -6.449 1.00 90.38 482 LYS A N 1
ATOM 3879 C CA . LYS A 1 482 ? -23.141 10.262 -6.938 1.00 90.38 482 LYS A CA 1
ATOM 3880 C C . LYS A 1 482 ? -23.237 11.526 -7.806 1.00 90.38 482 LYS A C 1
ATOM 3882 O O . LYS A 1 482 ? -24.289 11.772 -8.388 1.00 90.38 482 LYS A O 1
ATOM 3887 N N . GLY A 1 483 ? -22.181 12.338 -7.889 1.00 86.94 483 GLY A N 1
ATOM 3888 C CA . GLY A 1 483 ? -22.214 13.646 -8.554 1.00 86.94 483 GLY A CA 1
ATOM 3889 C C . GLY A 1 483 ? -23.006 14.720 -7.793 1.00 86.94 483 GLY A C 1
ATOM 3890 O O . GLY A 1 483 ? -23.393 15.729 -8.378 1.00 86.94 483 GLY A O 1
ATOM 3891 N N . GLU A 1 484 ? -23.245 14.520 -6.495 1.00 90.44 484 GLU A N 1
ATOM 3892 C CA . GLU A 1 484 ? -24.023 15.405 -5.611 1.00 90.44 484 GLU A CA 1
ATOM 3893 C C . GLU A 1 484 ? -23.139 16.397 -4.830 1.00 90.44 484 GLU A C 1
ATOM 3895 O O . GLU A 1 484 ? -23.620 17.122 -3.956 1.00 90.44 484 GLU A O 1
ATOM 3900 N N . LEU A 1 485 ? -21.831 16.429 -5.106 1.00 89.00 485 LEU A N 1
ATOM 3901 C CA . LEU A 1 485 ? -20.902 17.320 -4.416 1.00 89.00 485 LEU A CA 1
ATOM 3902 C C . LEU A 1 485 ? -21.152 18.794 -4.821 1.00 89.00 485 LEU A C 1
ATOM 3904 O O . LEU A 1 485 ? -21.158 19.096 -6.020 1.00 89.00 485 LEU A O 1
ATOM 3908 N N . PRO A 1 486 ? -21.340 19.732 -3.868 1.00 87.12 486 PRO A N 1
ATOM 3909 C CA . PRO A 1 486 ? -21.621 21.132 -4.183 1.00 87.12 486 PRO A CA 1
ATOM 3910 C C . PRO A 1 486 ? -20.486 21.790 -4.978 1.00 87.12 486 PRO A C 1
ATOM 3912 O O . PRO A 1 486 ? -19.357 21.882 -4.503 1.00 87.12 486 PRO A O 1
ATOM 3915 N N . LYS A 1 487 ? -20.789 22.302 -6.179 1.00 85.19 487 LYS A N 1
ATOM 3916 C CA . LYS A 1 487 ? -19.787 22.922 -7.068 1.00 85.19 487 LYS A CA 1
ATOM 3917 C C . LYS A 1 487 ? -19.194 24.228 -6.528 1.00 85.19 487 LYS A C 1
ATOM 3919 O O . LYS A 1 487 ? -18.071 24.559 -6.883 1.00 85.19 487 LYS A O 1
ATOM 3924 N N . ASN A 1 488 ? -19.936 24.954 -5.690 1.00 84.50 488 ASN A N 1
ATOM 3925 C CA . ASN A 1 488 ? -19.454 26.194 -5.074 1.00 84.50 488 ASN A CA 1
ATOM 3926 C C . ASN A 1 488 ? -18.397 25.911 -3.998 1.00 84.50 488 ASN A C 1
ATOM 3928 O O . ASN A 1 488 ? -17.410 26.633 -3.909 1.00 84.50 488 ASN A O 1
ATOM 3932 N N . ASP A 1 489 ? -18.590 24.842 -3.223 1.00 84.75 489 ASP A N 1
ATOM 3933 C CA . ASP A 1 489 ? -17.677 24.457 -2.142 1.00 84.75 489 ASP A CA 1
ATOM 3934 C C . ASP A 1 489 ? -16.488 23.645 -2.673 1.00 84.75 489 ASP A C 1
ATOM 3936 O O . ASP A 1 489 ? -15.401 23.684 -2.096 1.00 84.75 489 ASP A O 1
ATOM 3940 N N . TYR A 1 490 ? -16.694 22.919 -3.779 1.00 90.50 490 TYR A N 1
ATOM 3941 C CA . TYR A 1 490 ? -15.698 22.065 -4.426 1.00 90.50 490 TYR A CA 1
ATOM 3942 C C . TYR A 1 490 ? -15.591 22.345 -5.936 1.00 90.50 490 TYR A C 1
ATOM 3944 O O . TYR A 1 490 ? -15.995 21.501 -6.754 1.00 90.50 490 TYR A O 1
ATOM 3952 N N . PRO A 1 491 ? -15.078 23.528 -6.328 1.00 90.62 491 PRO A N 1
ATOM 3953 C CA . PRO A 1 491 ? -14.848 23.879 -7.726 1.00 90.62 491 PRO A CA 1
ATOM 3954 C C . PRO A 1 491 ? -13.874 22.910 -8.403 1.00 90.62 491 PRO A C 1
ATOM 3956 O O . PRO A 1 491 ? -13.021 22.292 -7.760 1.00 90.62 491 PRO A O 1
ATOM 3959 N N . CYS A 1 492 ? -14.006 22.787 -9.724 1.00 89.62 492 CYS A N 1
ATOM 3960 C CA . CYS A 1 492 ? -13.131 21.970 -10.553 1.00 89.62 492 CYS A CA 1
ATOM 3961 C C . CYS A 1 492 ? -12.199 22.857 -11.385 1.00 89.62 492 CYS A C 1
ATOM 3963 O O . CYS A 1 492 ? -12.656 23.779 -12.055 1.00 89.62 492 CYS A O 1
ATOM 3965 N N . MET A 1 493 ? -10.899 22.556 -11.374 1.00 86.88 493 MET A N 1
ATOM 3966 C CA . MET A 1 493 ? -9.890 23.258 -12.181 1.00 86.88 493 MET A CA 1
ATOM 3967 C C . MET A 1 493 ? -10.080 23.048 -13.689 1.00 86.88 493 MET A C 1
ATOM 3969 O O . MET A 1 493 ? -9.566 23.826 -14.489 1.00 86.88 493 MET A O 1
ATOM 3973 N N . ASN A 1 494 ? -10.781 21.979 -14.069 1.00 80.50 494 ASN A N 1
ATOM 3974 C CA . ASN A 1 494 ? -10.979 21.567 -15.452 1.00 80.50 494 ASN A CA 1
ATOM 3975 C C . ASN A 1 494 ? -12.161 22.294 -16.119 1.00 80.50 494 ASN A C 1
ATOM 3977 O O . ASN A 1 494 ? -12.251 22.306 -17.348 1.00 80.50 494 ASN A O 1
ATOM 3981 N N . ASP A 1 495 ? -13.052 22.909 -15.333 1.00 77.44 495 ASP A N 1
ATOM 3982 C CA . ASP A 1 495 ? -14.179 23.677 -15.861 1.00 77.44 495 ASP A CA 1
ATOM 3983 C C . ASP A 1 495 ? -13.673 24.994 -16.495 1.00 77.44 495 ASP A C 1
ATOM 3985 O O . ASP A 1 495 ? -12.774 25.641 -15.949 1.00 77.44 495 ASP A O 1
ATOM 3989 N N . PRO A 1 496 ? -14.226 25.434 -17.643 1.00 51.66 496 PRO A N 1
ATOM 3990 C CA . PRO A 1 496 ? -13.836 26.699 -18.255 1.00 51.66 496 PRO A CA 1
ATOM 3991 C C . PRO A 1 496 ? -14.107 27.858 -17.288 1.00 51.66 496 PRO A C 1
ATOM 3993 O O . PRO A 1 496 ? -15.213 27.995 -16.761 1.00 51.66 496 PRO A O 1
ATOM 3996 N N . SER A 1 497 ? -13.091 28.695 -17.061 1.00 38.09 497 SER A N 1
ATOM 3997 C CA . SER A 1 497 ? -13.164 29.846 -16.160 1.00 38.09 497 SER A CA 1
ATOM 3998 C C . SER A 1 497 ? -14.396 30.709 -16.466 1.00 38.09 497 SER A C 1
ATOM 4000 O O . SER A 1 497 ? -14.647 30.993 -17.641 1.00 38.09 497 SER A O 1
ATOM 4002 N N . PRO A 1 498 ? -15.147 31.195 -15.461 1.00 32.44 498 PRO A N 1
ATOM 4003 C CA . PRO A 1 498 ? -16.227 32.139 -15.706 1.00 32.44 498 PRO A CA 1
ATOM 4004 C C . PRO A 1 498 ? -15.621 33.478 -16.143 1.00 32.44 498 PRO A C 1
ATOM 4006 O O . PRO A 1 498 ? -15.229 34.306 -15.323 1.00 32.44 498 PRO A O 1
ATOM 4009 N N . THR A 1 499 ? -15.507 33.702 -17.451 1.00 28.34 499 THR A N 1
ATOM 4010 C CA . THR A 1 499 ? -15.224 35.031 -17.997 1.00 28.34 499 THR A CA 1
ATOM 4011 C C . THR A 1 499 ? -16.379 35.962 -17.661 1.00 28.34 499 THR A C 1
ATOM 4013 O O . THR A 1 499 ? -17.516 35.767 -18.085 1.00 28.34 499 THR A O 1
ATOM 4016 N N . PHE A 1 500 ? -16.054 36.988 -16.888 1.00 30.95 500 PHE A N 1
ATOM 4017 C CA . PHE A 1 500 ? -16.901 38.119 -16.560 1.00 30.95 500 PHE A CA 1
ATOM 4018 C C . PHE A 1 500 ? -17.241 38.896 -17.845 1.00 30.95 500 PHE A C 1
ATOM 4020 O O . PHE A 1 500 ? -16.412 39.655 -18.331 1.00 30.95 500 PHE A O 1
ATOM 4027 N N . HIS A 1 501 ? -18.438 38.711 -18.412 1.00 27.12 501 HIS A N 1
ATOM 4028 C CA . HIS A 1 501 ? -19.049 39.671 -19.339 1.00 27.12 501 HIS A CA 1
ATOM 4029 C C . HIS A 1 501 ? -20.579 39.540 -19.372 1.00 27.12 501 HIS A C 1
ATOM 4031 O O . HIS A 1 501 ? -21.114 38.498 -19.727 1.00 27.12 501 HIS A O 1
ATOM 4037 N N . GLY A 1 502 ? -21.243 40.651 -19.034 1.00 24.27 502 GLY A N 1
ATOM 4038 C CA . GLY A 1 502 ? -22.394 41.210 -19.748 1.00 24.27 502 GLY A CA 1
ATOM 4039 C C . GLY A 1 502 ? -23.654 40.358 -19.892 1.00 24.27 502 GLY A C 1
ATOM 4040 O O . GLY A 1 502 ? -23.724 39.442 -20.701 1.00 24.27 502 GLY A O 1
ATOM 4041 N N . THR A 1 503 ? -24.714 40.791 -19.214 1.00 28.52 503 THR A N 1
ATOM 4042 C CA . THR A 1 503 ? -26.109 40.529 -19.587 1.00 28.52 503 THR A CA 1
ATOM 4043 C C . THR A 1 503 ? -26.331 40.569 -21.103 1.00 28.52 503 THR A C 1
ATOM 4045 O O . THR A 1 503 ? -26.201 41.627 -21.716 1.00 28.52 503 THR A O 1
ATOM 4048 N N . ALA A 1 504 ? -26.775 39.452 -21.676 1.00 24.83 504 ALA A N 1
ATOM 4049 C CA . ALA A 1 504 ? -27.547 39.438 -22.911 1.00 24.83 504 ALA A CA 1
ATOM 4050 C C . ALA A 1 504 ? -28.634 38.360 -22.809 1.00 24.83 504 ALA A C 1
ATOM 4052 O O . ALA A 1 504 ? -28.360 37.168 -22.683 1.00 24.83 504 ALA A O 1
ATOM 4053 N N . GLN A 1 505 ? -29.884 38.816 -22.820 1.00 30.62 505 GLN A N 1
ATOM 4054 C CA . GLN A 1 505 ? -31.064 37.992 -23.044 1.00 30.62 505 GLN A CA 1
ATOM 4055 C C . GLN A 1 505 ? -30.983 37.345 -24.432 1.00 30.62 505 GLN A C 1
ATOM 4057 O O . GLN A 1 505 ? -30.644 38.007 -25.409 1.00 30.62 505 GLN A O 1
ATOM 4062 N N . GLY A 1 506 ? -31.361 36.072 -24.526 1.00 26.97 506 GLY A N 1
ATOM 4063 C CA . GLY A 1 506 ? -31.506 35.377 -25.800 1.00 26.97 506 GLY A CA 1
ATOM 4064 C C . GLY A 1 506 ? -32.029 33.966 -25.594 1.00 26.97 506 GLY A C 1
ATOM 4065 O O . GLY A 1 506 ? -31.263 33.029 -25.402 1.00 26.97 506 GLY A O 1
ATOM 4066 N N . ALA A 1 507 ? -33.352 33.829 -25.593 1.00 30.53 507 ALA A N 1
ATOM 4067 C CA . ALA A 1 507 ? -34.035 32.547 -25.610 1.00 30.53 507 ALA A CA 1
ATOM 4068 C C . ALA A 1 507 ? -33.665 31.738 -26.867 1.00 30.53 507 ALA A C 1
ATOM 4070 O O . ALA A 1 507 ? -33.653 32.281 -27.968 1.00 30.53 507 ALA A O 1
ATOM 4071 N N . SER A 1 508 ? -33.472 30.425 -26.724 1.00 26.48 508 SER A N 1
ATOM 4072 C CA . SER A 1 508 ? -33.848 29.485 -27.781 1.00 26.48 508 SER A CA 1
ATOM 4073 C C . SER A 1 508 ? -34.167 28.111 -27.206 1.00 26.48 508 SER A C 1
ATOM 4075 O O . SER A 1 508 ? -33.602 27.661 -26.211 1.00 26.48 508 SER A O 1
ATOM 4077 N N . ALA A 1 509 ? -35.176 27.513 -27.818 1.00 28.30 509 ALA A N 1
ATOM 4078 C CA . ALA A 1 509 ? -36.000 26.441 -27.315 1.00 28.30 509 ALA A CA 1
ATOM 4079 C C . ALA A 1 509 ? -35.342 25.060 -27.415 1.00 28.30 509 ALA A C 1
ATOM 4081 O O . ALA A 1 509 ? -34.571 24.751 -28.322 1.00 28.30 509 ALA A O 1
ATOM 4082 N N . ARG A 1 510 ? -35.764 24.199 -26.488 1.00 27.31 510 ARG A N 1
ATOM 4083 C CA . ARG A 1 510 ? -35.615 22.745 -26.542 1.00 27.31 510 ARG A CA 1
ATOM 4084 C C . ARG A 1 510 ? -36.192 22.194 -27.850 1.00 27.31 510 ARG A C 1
ATOM 4086 O O . ARG A 1 510 ? -37.350 22.454 -28.162 1.00 27.31 510 ARG A O 1
ATOM 4093 N N . THR A 1 511 ? -35.451 21.310 -28.509 1.00 26.59 511 THR A N 1
ATOM 4094 C CA . THR A 1 511 ? -36.037 20.207 -29.282 1.00 26.59 511 THR A CA 1
ATOM 4095 C C . THR A 1 511 ? -35.570 18.903 -28.648 1.00 26.59 511 THR A C 1
ATOM 4097 O O . THR A 1 511 ? -34.380 18.668 -28.460 1.00 26.59 511 THR A O 1
ATOM 4100 N N . GLY A 1 512 ? -36.539 18.114 -28.184 1.00 28.27 512 GLY A N 1
ATOM 4101 C CA . GLY A 1 512 ? -36.303 16.850 -27.504 1.00 28.27 512 GLY A CA 1
ATOM 4102 C C . GLY A 1 512 ? -36.066 15.714 -28.491 1.00 28.27 512 GLY A C 1
ATOM 4103 O O . GLY A 1 512 ? -36.778 15.589 -29.485 1.00 28.27 512 GLY A O 1
ATOM 4104 N N . GLN A 1 513 ? -35.121 14.841 -28.155 1.00 25.62 513 GLN A N 1
ATOM 4105 C CA . GLN A 1 513 ? -35.110 13.458 -28.614 1.00 25.62 513 GLN A CA 1
ATOM 4106 C C . GLN A 1 513 ? -35.010 12.545 -27.390 1.00 25.62 513 GLN A C 1
ATOM 4108 O O . GLN A 1 513 ? -34.092 12.647 -26.580 1.00 25.62 513 GLN A O 1
ATOM 4113 N N . LEU A 1 514 ? -36.033 11.703 -27.243 1.00 28.53 514 LEU A N 1
ATOM 4114 C CA . LEU A 1 514 ? -36.150 10.643 -26.245 1.00 28.53 514 LEU A CA 1
ATOM 4115 C C . LEU A 1 514 ? -35.113 9.535 -26.513 1.00 28.53 514 LEU A C 1
ATOM 4117 O O . LEU A 1 514 ? -34.950 9.150 -27.673 1.00 28.53 514 LEU A O 1
ATOM 4121 N N . PRO A 1 515 ? -34.469 8.955 -25.483 1.00 32.69 515 PRO A N 1
ATOM 4122 C CA . PRO A 1 515 ? -33.746 7.697 -25.634 1.00 32.69 515 PRO A CA 1
ATOM 4123 C C . PRO A 1 515 ? -34.728 6.507 -25.747 1.00 32.69 515 PRO A C 1
ATOM 4125 O O . PRO A 1 515 ? -35.817 6.550 -25.164 1.00 32.69 515 PRO A O 1
ATOM 4128 N N . PRO A 1 516 ? -34.382 5.441 -26.495 1.00 31.92 516 PRO A N 1
ATOM 4129 C CA . PRO A 1 516 ? -35.274 4.311 -26.743 1.00 31.92 516 PRO A CA 1
ATOM 4130 C C . PRO A 1 516 ? -35.480 3.428 -25.493 1.00 31.92 516 PRO A C 1
ATOM 4132 O O . PRO A 1 516 ? -34.623 3.386 -24.607 1.00 31.92 516 PRO A O 1
ATOM 4135 N N . PRO A 1 517 ? -36.610 2.699 -25.406 1.00 27.88 517 PRO A N 1
ATOM 4136 C CA . PRO A 1 517 ? -37.020 1.982 -24.202 1.00 27.88 517 PRO A CA 1
ATOM 4137 C C . PRO A 1 517 ? -36.215 0.691 -24.002 1.00 27.88 517 PRO A C 1
ATOM 4139 O O . PRO A 1 517 ? -36.282 -0.233 -24.814 1.00 27.88 517 PRO A O 1
ATOM 4142 N N . HIS A 1 518 ? -35.504 0.574 -22.877 1.00 30.50 518 HIS A N 1
ATOM 4143 C CA . HIS A 1 518 ? -34.964 -0.714 -22.444 1.00 30.50 518 HIS A CA 1
ATOM 4144 C C . HIS A 1 518 ? -36.063 -1.557 -21.785 1.00 30.50 518 HIS A C 1
ATOM 4146 O O . HIS A 1 518 ? -36.553 -1.274 -20.695 1.00 30.50 518 HIS A O 1
ATOM 4152 N N . SER A 1 519 ? -36.436 -2.620 -22.495 1.00 27.42 519 SER A N 1
ATOM 4153 C CA . SER A 1 519 ? -37.331 -3.693 -22.070 1.00 27.42 519 SER A CA 1
ATOM 4154 C C . SER A 1 519 ? -36.868 -4.341 -20.759 1.00 27.42 519 SER A C 1
ATOM 4156 O O . SER A 1 519 ? -35.875 -5.073 -20.730 1.00 27.42 519 SER A O 1
ATOM 4158 N N . MET A 1 520 ? -37.660 -4.178 -19.697 1.00 31.30 520 MET A N 1
ATOM 4159 C CA . MET A 1 520 ? -37.619 -5.049 -18.526 1.00 31.30 520 MET A CA 1
ATOM 4160 C C . MET A 1 520 ? -38.174 -6.426 -18.897 1.00 31.30 520 MET A C 1
ATOM 4162 O O . MET A 1 520 ? -39.385 -6.634 -18.937 1.00 31.30 520 MET A O 1
ATOM 4166 N N . ARG A 1 521 ? -37.289 -7.403 -19.117 1.00 26.97 521 ARG A N 1
ATOM 4167 C CA . ARG A 1 521 ? -37.665 -8.817 -19.026 1.00 26.97 521 ARG A CA 1
ATOM 4168 C C . ARG A 1 521 ? -36.835 -9.488 -17.943 1.00 26.97 521 ARG A C 1
ATOM 4170 O O . ARG A 1 521 ? -35.695 -9.884 -18.156 1.00 26.97 521 ARG A O 1
ATOM 4177 N N . SER A 1 522 ? -37.461 -9.591 -16.773 1.00 33.97 522 SER A N 1
ATOM 4178 C CA . SER A 1 522 ? -37.112 -10.518 -15.698 1.00 33.97 522 SER A CA 1
ATOM 4179 C C . SER A 1 522 ? -36.822 -11.901 -16.285 1.00 33.97 522 SER A C 1
ATOM 4181 O O . SER A 1 522 ? -37.707 -12.543 -16.854 1.00 33.97 522 SER A O 1
ATOM 4183 N N . ARG A 1 523 ? -35.575 -12.359 -16.160 1.00 27.28 523 ARG A N 1
ATOM 4184 C CA . ARG A 1 523 ? -35.217 -13.763 -16.342 1.00 27.28 523 ARG A CA 1
ATOM 4185 C C . ARG A 1 523 ? -34.712 -14.270 -14.996 1.00 27.28 523 ARG A C 1
ATOM 4187 O O . ARG A 1 523 ? -33.552 -14.093 -14.648 1.00 27.28 523 ARG A O 1
ATOM 4194 N N . ARG A 1 524 ? -35.629 -14.869 -14.232 1.00 33.97 524 ARG A N 1
ATOM 4195 C CA . ARG A 1 524 ? -35.303 -15.764 -13.118 1.00 33.97 524 ARG A CA 1
ATOM 4196 C C . ARG A 1 524 ? -34.415 -16.886 -13.665 1.00 33.97 524 ARG A C 1
ATOM 4198 O O . ARG A 1 524 ? -34.836 -17.591 -14.580 1.00 33.97 524 ARG A O 1
ATOM 4205 N N . THR A 1 525 ? -33.214 -17.039 -13.122 1.00 28.00 525 THR A N 1
ATOM 4206 C CA . THR A 1 525 ? -32.369 -18.226 -13.301 1.00 28.00 525 THR A CA 1
ATOM 4207 C C . THR A 1 525 ? -32.260 -18.999 -11.980 1.00 28.00 525 THR A C 1
ATOM 4209 O O . THR A 1 525 ? -32.410 -18.401 -10.913 1.00 28.00 525 THR A O 1
ATOM 4212 N N . PRO A 1 526 ? -32.093 -20.334 -12.031 1.00 25.84 526 PRO A N 1
ATOM 4213 C CA . PRO A 1 526 ? -32.434 -21.244 -10.939 1.00 25.84 526 PRO A CA 1
ATOM 4214 C C . PRO A 1 526 ? -31.315 -21.407 -9.902 1.00 25.84 526 PRO A C 1
ATOM 4216 O O . PRO A 1 526 ? -30.128 -21.430 -10.217 1.00 25.84 526 PRO A O 1
ATOM 4219 N N . THR A 1 527 ? -31.732 -21.595 -8.655 1.00 27.38 527 THR A N 1
ATOM 4220 C CA . THR A 1 527 ? -30.950 -21.575 -7.410 1.00 27.38 527 THR A CA 1
ATOM 4221 C C . THR A 1 527 ? -30.186 -22.879 -7.094 1.00 27.38 527 THR A C 1
ATOM 4223 O O . THR A 1 527 ? -30.231 -23.337 -5.957 1.00 27.38 527 THR A O 1
ATOM 4226 N N . TRP A 1 528 ? -29.493 -23.505 -8.057 1.00 29.14 528 TRP A N 1
ATOM 4227 C CA . TRP A 1 528 ? -28.838 -24.821 -7.842 1.00 29.14 528 TRP A CA 1
ATOM 4228 C C . TRP A 1 528 ? -27.331 -24.909 -8.154 1.00 29.14 528 TRP A C 1
ATOM 4230 O O . TRP A 1 528 ? -26.778 -26.002 -8.191 1.00 29.14 528 TRP A O 1
ATOM 4240 N N . ALA A 1 529 ? -26.626 -23.782 -8.285 1.00 26.14 529 ALA A N 1
ATOM 4241 C CA . ALA A 1 529 ? -25.161 -23.771 -8.365 1.00 26.14 529 ALA A CA 1
ATOM 4242 C C . ALA A 1 529 ? -24.566 -22.733 -7.401 1.00 26.14 529 ALA A C 1
ATOM 4244 O O . ALA A 1 529 ? -24.151 -21.648 -7.798 1.00 26.14 529 ALA A O 1
ATOM 4245 N N . ARG A 1 530 ? -24.549 -23.066 -6.106 1.00 27.17 530 ARG A N 1
ATOM 4246 C CA . ARG A 1 530 ? -23.569 -22.493 -5.174 1.00 27.17 530 ARG A CA 1
ATOM 4247 C C . ARG A 1 530 ? -22.309 -23.359 -5.274 1.00 27.17 530 ARG A C 1
ATOM 4249 O O . ARG A 1 530 ? -22.439 -24.568 -5.073 1.00 27.17 530 ARG A O 1
ATOM 4256 N N . PRO A 1 531 ? -21.114 -22.809 -5.546 1.00 26.73 531 PRO A N 1
ATOM 4257 C CA . PRO A 1 531 ? -19.891 -23.524 -5.221 1.00 26.73 531 PRO A CA 1
ATOM 4258 C C . PRO A 1 531 ? -19.898 -23.730 -3.705 1.00 26.73 531 PRO A C 1
ATOM 4260 O O . PRO A 1 531 ? -20.111 -22.785 -2.944 1.00 26.73 531 PRO A O 1
ATOM 4263 N N . ARG A 1 532 ? -19.745 -24.975 -3.256 1.00 25.39 532 ARG A N 1
ATOM 4264 C CA . ARG A 1 532 ? -19.377 -25.235 -1.865 1.00 25.39 532 ARG A CA 1
ATOM 4265 C C . ARG A 1 532 ? -18.002 -24.606 -1.661 1.00 25.39 532 ARG A C 1
ATOM 4267 O O . ARG A 1 532 ? -17.073 -24.969 -2.373 1.00 25.39 532 ARG A O 1
ATOM 4274 N N . ASN A 1 533 ? -17.902 -23.667 -0.725 1.00 25.08 533 ASN A N 1
ATOM 4275 C CA . ASN A 1 533 ? -16.622 -23.197 -0.211 1.00 25.08 533 ASN A CA 1
ATOM 4276 C C . ASN A 1 533 ? -15.856 -24.422 0.309 1.00 25.08 533 ASN A C 1
ATOM 4278 O O . ASN A 1 533 ? -16.311 -25.066 1.255 1.00 25.08 533 ASN A O 1
ATOM 4282 N N . SER A 1 534 ? -14.743 -24.771 -0.334 1.00 29.23 534 SER A N 1
ATOM 4283 C CA . SER A 1 534 ? -13.716 -25.597 0.291 1.00 29.23 534 SER A CA 1
ATOM 4284 C C . SER A 1 534 ? -12.990 -24.714 1.300 1.00 29.23 534 SER A C 1
ATOM 4286 O O . SER A 1 534 ? -12.405 -23.691 0.941 1.00 29.23 534 SER A O 1
ATOM 4288 N N . ASP A 1 535 ? -13.104 -25.092 2.567 1.00 36.41 535 ASP A N 1
ATOM 4289 C CA . ASP A 1 535 ? -12.519 -24.456 3.748 1.00 36.41 535 ASP A CA 1
ATOM 4290 C C . ASP A 1 535 ? -11.017 -24.784 3.880 1.00 36.41 535 ASP A C 1
ATOM 4292 O O . ASP A 1 535 ? -10.518 -25.226 4.919 1.00 36.41 535 ASP A O 1
ATOM 4296 N N . ASP A 1 536 ? -10.298 -24.563 2.780 1.00 33.47 536 ASP A N 1
ATOM 4297 C CA . ASP A 1 536 ? -8.862 -24.795 2.653 1.00 33.47 536 ASP A CA 1
ATOM 4298 C C . ASP A 1 536 ? -8.202 -23.432 2.416 1.00 33.47 536 ASP A C 1
ATOM 4300 O O . ASP A 1 536 ? -7.545 -23.164 1.410 1.00 33.47 536 ASP A O 1
ATOM 4304 N N . GLY A 1 537 ? -8.482 -22.496 3.322 1.00 46.47 537 GLY A N 1
ATOM 4305 C CA . GLY A 1 537 ? -7.941 -21.149 3.262 1.00 46.47 537 GLY A CA 1
ATOM 4306 C C . GLY A 1 537 ? -6.462 -21.153 3.606 1.00 46.47 537 GLY A C 1
ATOM 4307 O O . GLY A 1 537 ? -6.156 -20.955 4.763 1.00 46.47 537 GLY A O 1
ATOM 4308 N N . TYR A 1 538 ? -5.572 -21.392 2.641 1.00 42.28 538 TYR A N 1
ATOM 4309 C CA . TYR A 1 538 ? -4.170 -20.936 2.643 1.00 42.28 538 TYR A CA 1
ATOM 4310 C C . TYR A 1 538 ? -3.536 -21.211 1.265 1.00 42.28 538 TYR A C 1
ATOM 4312 O O . TYR A 1 538 ? -2.685 -22.078 1.105 1.00 42.28 538 TYR A O 1
ATOM 4320 N N . SER A 1 539 ? -3.947 -20.446 0.249 1.00 32.31 539 SER A N 1
ATOM 4321 C CA . SER A 1 539 ? -3.123 -20.220 -0.946 1.00 32.31 539 SER A CA 1
ATOM 4322 C C . SER A 1 539 ? -2.783 -18.734 -1.004 1.00 32.31 539 SER A C 1
ATOM 4324 O O . SER A 1 539 ? -3.604 -17.909 -1.414 1.00 32.31 539 SER A O 1
ATOM 4326 N N . SER A 1 540 ? -1.582 -18.385 -0.536 1.00 37.72 540 SER A N 1
ATOM 4327 C CA . SER A 1 540 ? -1.074 -17.006 -0.472 1.00 37.72 540 SER A CA 1
ATOM 4328 C C . SER A 1 540 ? -0.994 -16.328 -1.847 1.00 37.72 540 SER A C 1
ATOM 4330 O O . SER A 1 540 ? -1.006 -15.101 -1.921 1.00 37.72 540 SER A O 1
ATOM 4332 N N . ASP A 1 541 ? -0.987 -17.100 -2.941 1.00 30.95 541 ASP A N 1
ATOM 4333 C CA . ASP A 1 541 ? -0.950 -16.558 -4.305 1.00 30.95 541 ASP A CA 1
ATOM 4334 C C . ASP A 1 541 ? -2.353 -16.206 -4.843 1.00 30.95 541 ASP A C 1
ATOM 4336 O O . ASP A 1 541 ? -2.493 -15.387 -5.753 1.00 30.95 541 ASP A O 1
ATOM 4340 N N . SER A 1 542 ? -3.419 -16.754 -4.243 1.00 33.66 542 SER A N 1
ATOM 4341 C CA . SER A 1 542 ? -4.798 -16.472 -4.663 1.00 33.66 542 SER A CA 1
ATOM 4342 C C . SER A 1 542 ? -5.275 -15.080 -4.220 1.00 33.66 542 SER A C 1
ATOM 4344 O O . SER A 1 542 ? -5.842 -14.345 -5.024 1.00 33.66 542 SER A O 1
ATOM 4346 N N . ILE A 1 543 ? -4.979 -14.645 -2.989 1.00 36.94 543 ILE A N 1
ATOM 4347 C CA . ILE A 1 543 ? -5.517 -13.390 -2.422 1.00 36.94 543 ILE A CA 1
ATOM 4348 C C . ILE A 1 543 ? -4.905 -12.146 -3.093 1.00 36.94 543 ILE A C 1
ATOM 4350 O O . ILE A 1 543 ? -5.625 -11.205 -3.434 1.00 36.94 543 ILE A O 1
ATOM 4354 N N . LEU A 1 544 ? -3.597 -12.159 -3.379 1.00 34.41 544 LEU A N 1
ATOM 4355 C CA . LEU A 1 544 ? -2.926 -11.056 -4.082 1.00 34.41 544 LEU A CA 1
ATOM 4356 C C . LEU A 1 544 ? -3.312 -10.987 -5.569 1.00 34.41 544 LEU A C 1
ATOM 4358 O O . LEU A 1 544 ? -3.443 -9.891 -6.126 1.00 34.41 544 LEU A O 1
ATOM 4362 N N . ARG A 1 545 ? -3.558 -12.135 -6.220 1.00 31.22 545 ARG A N 1
ATOM 4363 C CA . ARG A 1 545 ? -4.086 -12.155 -7.594 1.00 31.22 545 ARG A CA 1
ATOM 4364 C C . ARG A 1 545 ? -5.538 -11.692 -7.656 1.00 31.22 545 ARG A C 1
ATOM 4366 O O . ARG A 1 545 ? -5.876 -10.974 -8.600 1.00 31.22 545 ARG A O 1
ATOM 4373 N N . HIS A 1 546 ? -6.354 -12.008 -6.650 1.00 30.59 546 HIS A N 1
ATOM 4374 C CA . HIS A 1 546 ? -7.741 -11.550 -6.577 1.00 30.59 546 HIS A CA 1
ATOM 4375 C C . HIS A 1 546 ? -7.848 -10.026 -6.456 1.00 30.59 546 HIS A C 1
ATOM 4377 O O . HIS A 1 546 ? -8.568 -9.437 -7.263 1.00 30.59 546 HIS A O 1
ATOM 4383 N N . ALA A 1 547 ? -7.033 -9.380 -5.610 1.00 36.34 547 ALA A N 1
ATOM 4384 C CA . ALA A 1 547 ? -6.995 -7.916 -5.520 1.00 36.34 547 ALA A CA 1
ATOM 4385 C C . ALA A 1 547 ? -6.703 -7.263 -6.886 1.00 36.34 547 ALA A C 1
ATOM 4387 O O . ALA A 1 547 ? -7.446 -6.396 -7.329 1.00 36.34 547 ALA A O 1
ATOM 4388 N N . SER A 1 548 ? -5.685 -7.736 -7.621 1.00 35.97 548 SER A N 1
ATOM 4389 C CA . SER A 1 548 ? -5.338 -7.168 -8.938 1.00 35.97 548 SER A CA 1
ATOM 4390 C C . SER A 1 548 ? -6.385 -7.429 -10.034 1.00 35.97 548 SER A C 1
ATOM 4392 O O . SER A 1 548 ? -6.560 -6.610 -10.938 1.00 35.97 548 SER A O 1
ATOM 4394 N N . SER A 1 549 ? -7.094 -8.562 -9.963 1.00 34.75 549 SER A N 1
ATOM 4395 C CA . SER A 1 549 ? -8.078 -8.963 -10.973 1.00 34.75 549 SER A CA 1
ATOM 4396 C C . SER A 1 549 ? -9.423 -8.240 -10.831 1.00 34.75 549 SER A C 1
ATOM 4398 O O . SER A 1 549 ? -10.116 -8.043 -11.835 1.00 34.75 549 SER A O 1
ATOM 4400 N N . ASP A 1 550 ? -9.762 -7.777 -9.622 1.00 46.34 550 ASP A N 1
ATOM 4401 C CA . ASP A 1 550 ? -11.029 -7.099 -9.333 1.00 46.34 550 ASP A CA 1
ATOM 4402 C C . ASP A 1 550 ? -11.055 -5.633 -9.800 1.00 46.34 550 ASP A C 1
ATOM 4404 O O . ASP A 1 550 ? -12.105 -5.156 -10.243 1.00 46.34 550 ASP A O 1
ATOM 4408 N N . PHE A 1 551 ? -9.906 -4.940 -9.839 1.00 49.62 551 PHE A N 1
ATOM 4409 C CA . PHE A 1 551 ? -9.824 -3.546 -10.310 1.00 49.62 551 PHE A CA 1
ATOM 4410 C C . PHE A 1 551 ? -10.192 -3.376 -11.793 1.00 49.62 551 PHE A C 1
ATOM 4412 O O . PHE A 1 551 ? -10.688 -2.326 -12.193 1.00 49.62 551 PHE A O 1
ATOM 4419 N N . THR A 1 552 ? -10.036 -4.416 -12.622 1.00 48.19 552 THR A N 1
ATOM 4420 C CA . THR A 1 552 ? -10.386 -4.358 -14.060 1.00 48.19 552 THR A CA 1
ATOM 4421 C C . THR A 1 552 ? -11.892 -4.237 -14.327 1.00 48.19 552 THR A C 1
ATOM 4423 O O . THR A 1 552 ? -12.298 -3.916 -15.445 1.00 48.19 552 THR A O 1
ATOM 4426 N N . LYS A 1 553 ? -12.728 -4.478 -13.307 1.00 55.06 553 LYS A N 1
ATOM 4427 C CA . LYS A 1 553 ? -14.192 -4.325 -13.349 1.00 55.06 553 LYS A CA 1
ATOM 4428 C C . LYS A 1 553 ? -14.686 -3.074 -12.616 1.00 55.06 553 LYS A C 1
ATOM 4430 O O . LYS A 1 553 ? -15.899 -2.864 -12.554 1.00 55.06 553 LYS A O 1
ATOM 4435 N N . MET A 1 554 ? -13.787 -2.287 -12.026 1.00 67.62 554 MET A N 1
ATOM 4436 C CA . MET A 1 554 ? -14.142 -1.102 -11.251 1.00 67.62 554 MET A CA 1
ATOM 4437 C C . MET A 1 554 ? -14.329 0.126 -12.149 1.00 67.62 554 MET A C 1
ATOM 4439 O O . MET A 1 554 ? -13.732 0.237 -13.218 1.00 67.62 554 MET A O 1
ATOM 4443 N N . GLY A 1 555 ? -15.205 1.039 -11.722 1.00 74.12 555 GLY A N 1
ATOM 4444 C CA . GLY A 1 555 ? -15.413 2.320 -12.399 1.00 74.12 555 GLY A CA 1
ATOM 4445 C C . GLY A 1 555 ? -14.217 3.272 -12.261 1.00 74.12 555 GLY A C 1
ATOM 4446 O O . GLY A 1 555 ? -13.186 2.927 -11.692 1.00 74.12 555 GLY A O 1
ATOM 4447 N N . GLN A 1 556 ? -14.377 4.502 -12.752 1.00 87.25 556 GLN A N 1
ATOM 4448 C CA . GLN A 1 556 ? -13.359 5.558 -12.692 1.00 87.25 556 GLN A CA 1
ATOM 4449 C C . GLN A 1 556 ? -12.769 5.729 -11.277 1.00 87.25 556 GLN A C 1
ATOM 4451 O O . GLN A 1 556 ? -13.530 5.848 -10.313 1.00 87.25 556 GLN A O 1
ATOM 4456 N N . ARG A 1 557 ? -11.436 5.790 -11.145 1.00 93.50 557 ARG A N 1
ATOM 4457 C CA . ARG A 1 557 ? -10.765 5.940 -9.839 1.00 93.50 557 ARG A CA 1
ATOM 4458 C C . ARG A 1 557 ? -11.044 7.293 -9.188 1.00 93.50 557 ARG A C 1
ATOM 4460 O O . ARG A 1 557 ? -11.196 8.297 -9.890 1.00 93.50 557 ARG A O 1
ATOM 4467 N N . ILE A 1 558 ? -11.071 7.313 -7.858 1.00 95.50 558 ILE A N 1
ATOM 4468 C CA . ILE A 1 558 ? -11.179 8.530 -7.045 1.00 95.50 558 ILE A CA 1
ATOM 4469 C C . ILE A 1 558 ? -9.936 8.646 -6.165 1.00 95.50 558 ILE A C 1
ATOM 4471 O O . ILE A 1 558 ? -9.665 7.767 -5.357 1.00 95.50 558 ILE A O 1
ATOM 4475 N N . PHE A 1 559 ? -9.220 9.757 -6.272 1.00 97.06 559 PHE A N 1
ATOM 4476 C CA . PHE A 1 559 ? -8.120 10.118 -5.389 1.00 97.06 559 PHE A CA 1
ATOM 4477 C C . PHE A 1 559 ? -8.601 11.160 -4.389 1.00 97.06 559 PHE A C 1
ATOM 4479 O O . PHE A 1 559 ? -9.190 12.170 -4.773 1.00 97.06 559 PHE A O 1
ATOM 4486 N N . VAL A 1 560 ? -8.324 10.940 -3.110 1.00 97.38 560 VAL A N 1
ATOM 4487 C CA . VAL A 1 560 ? -8.567 11.910 -2.036 1.00 97.38 560 VAL A CA 1
ATOM 4488 C C . VAL A 1 560 ? -7.214 12.313 -1.484 1.00 97.38 560 VAL A C 1
ATOM 4490 O O . VAL A 1 560 ? -6.496 11.445 -1.012 1.00 97.38 560 VAL A O 1
ATOM 4493 N N . PHE A 1 561 ? -6.848 13.592 -1.537 1.00 97.50 561 PHE A N 1
ATOM 4494 C CA . PHE A 1 561 ? -5.606 14.078 -0.935 1.00 97.50 561 PHE A CA 1
ATOM 4495 C C . PHE A 1 561 ? -5.899 14.960 0.278 1.00 97.50 561 PHE A C 1
ATOM 4497 O O . PHE A 1 561 ? -6.573 15.977 0.123 1.00 97.50 561 PHE A O 1
ATOM 4504 N N . ILE A 1 562 ? -5.387 14.602 1.459 1.00 95.81 562 ILE A N 1
ATOM 4505 C CA . ILE A 1 562 ? -5.546 15.380 2.696 1.00 95.81 562 ILE A CA 1
ATOM 4506 C C . ILE A 1 562 ? -4.226 16.070 3.052 1.00 95.81 562 ILE A C 1
ATOM 4508 O O . ILE A 1 562 ? -3.200 15.431 3.270 1.00 95.81 562 ILE A O 1
ATOM 4512 N N . VAL A 1 563 ? -4.245 17.398 3.128 1.00 93.75 563 VAL A N 1
ATOM 4513 C CA . VAL A 1 563 ? -3.106 18.193 3.597 1.00 93.75 563 VAL A CA 1
ATOM 4514 C C . VAL A 1 563 ? -3.107 18.265 5.124 1.00 93.75 563 VAL A C 1
ATOM 4516 O O . VAL A 1 563 ? -4.115 18.651 5.720 1.00 93.75 563 VAL A O 1
ATOM 4519 N N . GLY A 1 564 ? -1.961 17.974 5.745 1.00 87.75 564 GLY A N 1
ATOM 4520 C CA . GLY A 1 564 ? -1.782 18.069 7.197 1.00 87.75 564 GLY A CA 1
ATOM 4521 C C . GLY A 1 564 ? -2.111 16.779 7.947 1.00 87.75 564 GLY A C 1
ATOM 4522 O O . GLY A 1 564 ? -2.560 16.858 9.085 1.00 87.75 564 GLY A O 1
ATOM 4523 N N . GLY A 1 565 ? -1.921 15.627 7.298 1.00 91.00 565 GLY A N 1
ATOM 4524 C CA . GLY A 1 565 ? -2.049 14.322 7.936 1.00 91.00 565 GLY A CA 1
ATOM 4525 C C . GLY A 1 565 ? -3.375 13.624 7.663 1.00 91.00 565 GLY A C 1
ATOM 4526 O O . GLY A 1 565 ? -4.457 14.203 7.808 1.00 91.00 565 GLY A O 1
ATOM 4527 N N . ALA A 1 566 ? -3.285 12.348 7.298 1.00 93.94 566 ALA A N 1
ATOM 4528 C CA . ALA A 1 566 ? -4.424 11.451 7.191 1.00 93.94 566 ALA A CA 1
ATOM 4529 C C . ALA A 1 566 ? -4.311 10.366 8.251 1.00 93.94 566 ALA A C 1
ATOM 4531 O O . ALA A 1 566 ? -3.236 10.101 8.781 1.00 93.94 566 ALA A O 1
ATOM 4532 N N . THR A 1 567 ? -5.435 9.732 8.537 1.00 94.56 567 THR A N 1
ATOM 4533 C CA . THR A 1 567 ? -5.575 8.774 9.631 1.00 94.56 567 THR A CA 1
ATOM 4534 C C . THR A 1 567 ? -5.864 7.374 9.105 1.00 94.56 567 THR A C 1
ATOM 4536 O O . THR A 1 567 ? -6.320 7.176 7.973 1.00 94.56 567 THR A O 1
ATOM 4539 N N . ARG A 1 568 ? -5.653 6.364 9.949 1.00 93.19 568 ARG A N 1
ATOM 4540 C CA . ARG A 1 568 ? -5.949 4.962 9.604 1.00 93.19 568 ARG A CA 1
ATOM 4541 C C . ARG A 1 568 ? -7.439 4.699 9.424 1.00 93.19 568 ARG A C 1
ATOM 4543 O O . ARG A 1 568 ? -7.822 3.862 8.608 1.00 93.19 568 ARG A O 1
ATOM 4550 N N . SER A 1 569 ? -8.292 5.437 10.131 1.00 93.44 569 SER A N 1
ATOM 4551 C CA . SER A 1 569 ? -9.743 5.372 9.941 1.00 93.44 569 SER A CA 1
ATOM 4552 C C . SER A 1 569 ? -10.165 5.921 8.581 1.00 93.44 569 SER A C 1
ATOM 4554 O O . SER A 1 569 ? -11.007 5.319 7.915 1.00 93.44 569 SER A O 1
ATOM 4556 N N . GLU A 1 570 ? -9.539 7.005 8.122 1.00 95.62 570 GLU A N 1
ATOM 4557 C CA . GLU A 1 570 ? -9.727 7.542 6.772 1.00 95.62 570 GLU A CA 1
ATOM 4558 C C . GLU A 1 570 ? -9.246 6.555 5.695 1.00 95.62 570 GLU A C 1
ATOM 4560 O O . GLU A 1 570 ? -9.953 6.307 4.713 1.00 95.62 570 GLU A O 1
ATOM 4565 N N . LEU A 1 571 ? -8.093 5.912 5.902 1.00 94.69 571 LEU A N 1
ATOM 4566 C CA . LEU A 1 571 ? -7.606 4.868 4.995 1.00 94.69 571 LEU A CA 1
ATOM 4567 C C . LEU A 1 571 ? -8.575 3.677 4.936 1.00 94.69 571 LEU A C 1
ATOM 4569 O O . LEU A 1 571 ? -8.977 3.255 3.851 1.00 94.69 571 LEU A O 1
ATOM 4573 N N . ARG A 1 572 ? -9.037 3.183 6.091 1.00 94.19 572 ARG A N 1
ATOM 4574 C CA . ARG A 1 572 ? -10.049 2.117 6.194 1.00 94.19 572 ARG A CA 1
ATOM 4575 C C . ARG A 1 572 ? -11.327 2.463 5.431 1.00 94.19 572 ARG A C 1
ATOM 4577 O O . ARG A 1 572 ? -11.893 1.604 4.756 1.00 94.19 572 ARG A O 1
ATOM 4584 N N . VAL A 1 573 ? -11.802 3.704 5.539 1.00 93.75 573 VAL A N 1
ATOM 4585 C CA . VAL A 1 573 ? -12.988 4.166 4.805 1.00 93.75 573 VAL A CA 1
ATOM 4586 C C . VAL A 1 573 ? -12.790 4.027 3.296 1.00 93.75 573 VAL A C 1
ATOM 4588 O O . VAL A 1 573 ? -13.717 3.599 2.610 1.00 93.75 573 VAL A O 1
ATOM 4591 N N . CYS A 1 574 ? -11.598 4.315 2.771 1.00 94.81 574 CYS A N 1
ATOM 4592 C CA . CYS A 1 574 ? -11.306 4.155 1.345 1.00 94.81 574 CYS A CA 1
ATOM 4593 C C . CYS A 1 574 ? -11.419 2.685 0.899 1.00 94.81 574 CYS A C 1
ATOM 4595 O O . CYS A 1 574 ? -12.061 2.410 -0.120 1.00 94.81 574 CYS A O 1
ATOM 4597 N N . HIS A 1 575 ? -10.922 1.735 1.702 1.00 92.69 575 HIS A N 1
ATOM 4598 C CA . HIS A 1 575 ? -11.104 0.288 1.478 1.00 92.69 575 HIS A CA 1
ATOM 4599 C C . HIS A 1 575 ? -12.585 -0.123 1.512 1.00 92.69 575 HIS A C 1
ATOM 4601 O O . HIS A 1 575 ? -13.092 -0.770 0.587 1.00 92.69 575 HIS A O 1
ATOM 4607 N N . LYS A 1 576 ? -13.316 0.317 2.549 1.00 92.12 576 LYS A N 1
ATOM 4608 C CA . LYS A 1 576 ? -14.761 0.060 2.719 1.00 92.12 576 LYS A CA 1
ATOM 4609 C C . LYS A 1 576 ? -15.552 0.556 1.508 1.00 92.12 576 LYS A C 1
ATOM 4611 O O . LYS A 1 576 ? -16.342 -0.187 0.918 1.00 92.12 576 LYS A O 1
ATOM 4616 N N . LEU A 1 577 ? -15.341 1.812 1.124 1.00 92.12 577 LEU A N 1
ATOM 4617 C CA . LEU A 1 577 ? -16.069 2.444 0.033 1.00 92.12 577 LEU A CA 1
ATOM 4618 C C . LEU A 1 577 ? -15.694 1.870 -1.330 1.00 92.12 577 LEU A C 1
ATOM 4620 O O . LEU A 1 577 ? -16.559 1.822 -2.203 1.00 92.12 577 LEU A O 1
ATOM 4624 N N . SER A 1 578 ? -14.465 1.384 -1.513 1.00 92.00 578 SER A N 1
ATOM 4625 C CA . SER A 1 578 ? -14.061 0.805 -2.796 1.00 92.00 578 SER A CA 1
ATOM 4626 C C . SER A 1 578 ? -14.870 -0.445 -3.122 1.00 92.00 578 SER A C 1
ATOM 4628 O O . SER A 1 578 ? -15.381 -0.607 -4.234 1.00 92.00 578 SER A O 1
ATOM 4630 N N . THR A 1 579 ? -15.099 -1.273 -2.101 1.00 88.69 579 THR A N 1
ATOM 4631 C CA . THR A 1 579 ? -15.968 -2.450 -2.193 1.00 88.69 579 THR A CA 1
ATOM 4632 C C . THR A 1 579 ? -17.441 -2.053 -2.354 1.00 88.69 579 THR A C 1
ATOM 4634 O O . THR A 1 579 ? -18.141 -2.601 -3.209 1.00 88.69 579 THR A O 1
ATOM 4637 N N . LYS A 1 580 ? -17.919 -1.064 -1.580 1.00 90.62 580 LYS A N 1
ATOM 4638 C CA . LYS A 1 580 ? -19.324 -0.600 -1.588 1.00 90.62 580 LYS A CA 1
ATOM 4639 C C . LYS A 1 580 ? -19.731 0.044 -2.918 1.00 90.62 580 LYS A C 1
ATOM 4641 O O . LYS A 1 580 ? -20.812 -0.233 -3.432 1.00 90.62 580 LYS A O 1
ATOM 4646 N N . LEU A 1 581 ? -18.878 0.904 -3.473 1.00 89.44 581 LEU A N 1
ATOM 4647 C CA . LEU A 1 581 ? -19.160 1.715 -4.662 1.00 89.44 581 LEU A CA 1
ATOM 4648 C C . LEU A 1 581 ? -18.668 1.070 -5.964 1.00 89.44 581 LEU A C 1
ATOM 4650 O O . LEU A 1 581 ? -19.001 1.568 -7.038 1.00 89.44 581 LEU A O 1
ATOM 4654 N N . LYS A 1 582 ? -17.892 -0.023 -5.890 1.00 89.75 582 LYS A N 1
ATOM 4655 C CA . LYS A 1 582 ? -17.239 -0.671 -7.045 1.00 89.75 582 LYS A CA 1
ATOM 4656 C C . LYS A 1 582 ? -16.392 0.307 -7.874 1.00 89.75 582 LYS A C 1
ATOM 4658 O O . LYS A 1 582 ? -16.335 0.223 -9.103 1.00 89.75 582 LYS A O 1
ATOM 4663 N N . ARG A 1 583 ? -15.749 1.254 -7.193 1.00 90.75 583 ARG A N 1
ATOM 4664 C CA . ARG A 1 583 ? -14.790 2.223 -7.738 1.00 90.75 583 ARG A CA 1
ATOM 4665 C C . ARG A 1 583 ? -13.554 2.173 -6.858 1.00 90.75 583 ARG A C 1
ATOM 4667 O O . ARG A 1 583 ? -13.698 2.145 -5.645 1.00 90.75 583 ARG A O 1
ATOM 4674 N N . GLU A 1 584 ? -12.367 2.181 -7.441 1.00 92.81 584 GLU A N 1
ATOM 4675 C CA . GLU A 1 584 ? -11.133 2.210 -6.656 1.00 92.81 584 GLU A CA 1
ATOM 4676 C C . GLU A 1 584 ? -10.934 3.608 -6.057 1.00 92.81 584 GLU A C 1
ATOM 4678 O O . GLU A 1 584 ? -10.900 4.603 -6.788 1.00 92.81 584 GLU A O 1
ATOM 4683 N N . ILE A 1 585 ? -10.841 3.684 -4.728 1.00 95.44 585 ILE A N 1
ATOM 4684 C CA . ILE A 1 585 ? -10.610 4.929 -3.991 1.00 95.44 585 ILE A CA 1
ATOM 4685 C C . ILE A 1 585 ? -9.216 4.878 -3.383 1.00 95.44 585 ILE A C 1
ATOM 4687 O O . ILE A 1 585 ? -8.900 3.944 -2.652 1.00 95.44 585 ILE A O 1
ATOM 4691 N N . VAL A 1 586 ? -8.394 5.879 -3.674 1.00 96.38 586 VAL A N 1
ATOM 4692 C CA . VAL A 1 586 ? -7.006 5.959 -3.215 1.00 96.38 586 VAL A CA 1
ATOM 4693 C C . VAL A 1 586 ? -6.835 7.187 -2.327 1.00 96.38 586 VAL A C 1
ATOM 4695 O O . VAL A 1 586 ? -7.136 8.310 -2.739 1.00 96.38 586 VAL A O 1
ATOM 4698 N N . LEU A 1 587 ? -6.337 6.978 -1.111 1.00 97.44 587 LEU A N 1
ATOM 4699 C CA . LEU A 1 587 ? -6.017 8.036 -0.161 1.00 97.44 587 LEU A CA 1
ATOM 4700 C C . LEU A 1 587 ? -4.571 8.500 -0.345 1.00 97.44 587 LEU A C 1
ATOM 4702 O O . LEU A 1 587 ? -3.636 7.707 -0.328 1.00 97.44 587 LEU A O 1
ATOM 4706 N N . GLY A 1 588 ? -4.390 9.802 -0.482 1.00 96.75 588 GLY A N 1
ATOM 4707 C CA . GLY A 1 588 ? -3.114 10.493 -0.447 1.00 96.75 588 GLY A CA 1
ATOM 4708 C C . GLY A 1 588 ? -3.057 11.456 0.732 1.00 96.75 588 GLY A C 1
ATOM 4709 O O . GLY A 1 588 ? -4.070 12.047 1.106 1.00 96.75 588 GLY A O 1
ATOM 4710 N N . SER A 1 589 ? -1.877 11.658 1.307 1.00 96.38 589 SER A N 1
ATOM 4711 C CA . SER A 1 589 ? -1.688 12.659 2.361 1.00 96.38 589 SER A CA 1
ATOM 4712 C C . SER A 1 589 ? -0.265 13.210 2.410 1.00 96.38 589 SER A C 1
ATOM 4714 O O . SER A 1 589 ? 0.645 12.650 1.798 1.00 96.38 589 SER A O 1
ATOM 4716 N N . SER A 1 590 ? -0.049 14.296 3.156 1.00 94.06 590 SER A N 1
ATOM 4717 C CA . SER A 1 590 ? 1.301 14.743 3.526 1.00 94.06 590 SER A CA 1
ATOM 4718 C C . SER A 1 590 ? 2.043 13.702 4.372 1.00 94.06 590 SER A C 1
ATOM 4720 O O . SER A 1 590 ? 3.217 13.425 4.129 1.00 94.06 590 SER A O 1
ATOM 4722 N N . SER A 1 591 ? 1.331 13.102 5.324 1.00 92.38 591 SER A N 1
ATOM 4723 C CA . SER A 1 591 ? 1.801 12.099 6.286 1.00 92.38 591 SER A CA 1
ATOM 4724 C C . SER A 1 591 ? 0.630 11.207 6.724 1.00 92.38 591 SER A C 1
ATOM 4726 O O . SER A 1 591 ? -0.539 11.547 6.500 1.00 92.38 591 SER A O 1
ATOM 4728 N N . LEU A 1 592 ? 0.937 10.045 7.297 1.00 91.44 592 LEU A N 1
ATOM 4729 C CA . LEU A 1 592 ? -0.041 9.177 7.951 1.00 91.44 592 LEU A CA 1
ATOM 4730 C C . LEU A 1 592 ? 0.198 9.296 9.454 1.00 91.44 592 LEU A C 1
ATOM 4732 O O . LEU A 1 592 ? 1.214 8.803 9.938 1.00 91.44 592 LEU A O 1
ATOM 4736 N N . ASP A 1 593 ? -0.705 9.980 10.147 1.00 89.50 593 ASP A N 1
ATOM 4737 C CA . ASP A 1 593 ? -0.493 10.388 11.530 1.00 89.50 593 ASP A CA 1
ATOM 4738 C C . ASP A 1 593 ? -1.293 9.490 12.475 1.00 89.50 593 ASP A C 1
ATOM 4740 O O . ASP A 1 593 ? -2.516 9.353 12.353 1.00 89.50 593 ASP A O 1
ATOM 4744 N N . ASP A 1 594 ? -0.590 8.912 13.446 1.00 89.75 594 ASP A N 1
ATOM 4745 C CA . ASP A 1 594 ? -1.205 8.240 14.587 1.00 89.75 594 ASP A CA 1
ATOM 4746 C C . ASP A 1 594 ? -1.564 9.291 15.669 1.00 89.75 594 ASP A C 1
ATOM 4748 O O . ASP A 1 594 ? -0.881 10.321 15.768 1.00 89.75 594 ASP A O 1
ATOM 4752 N N . PRO A 1 595 ? -2.599 9.082 16.510 1.00 88.06 595 PRO A N 1
ATOM 4753 C CA . PRO A 1 595 ? -3.075 10.110 17.443 1.00 88.06 595 PRO A CA 1
ATOM 4754 C C . PRO A 1 595 ? -1.994 10.733 18.349 1.00 88.06 595 PRO A C 1
ATOM 4756 O O . PRO A 1 595 ? -1.941 11.967 18.430 1.00 88.06 595 PRO A O 1
ATOM 4759 N N . PRO A 1 596 ? -1.062 9.961 18.950 1.00 85.62 596 PRO A N 1
ATOM 4760 C CA . PRO A 1 596 ? 0.007 10.540 19.768 1.00 85.62 596 PRO A CA 1
ATOM 4761 C C . PRO A 1 596 ? 0.945 11.455 18.962 1.00 85.62 596 PRO A C 1
ATOM 4763 O O . PRO A 1 596 ? 1.404 12.493 19.453 1.00 85.62 596 PRO A O 1
ATOM 4766 N N . GLN A 1 597 ? 1.223 11.094 17.703 1.00 85.50 597 GLN A N 1
ATOM 4767 C CA . GLN A 1 597 ? 2.070 11.877 16.801 1.00 85.50 597 GLN A CA 1
ATOM 4768 C C . GLN A 1 597 ? 1.370 13.176 16.406 1.00 85.50 597 GLN A C 1
ATOM 4770 O O . GLN A 1 597 ? 1.970 14.246 16.508 1.00 85.50 597 GLN A O 1
ATOM 4775 N N . PHE A 1 598 ? 0.088 13.096 16.038 1.00 87.75 598 PHE A N 1
ATOM 4776 C CA . PHE A 1 598 ? -0.716 14.263 15.690 1.00 87.75 598 PHE A CA 1
ATOM 4777 C C . PHE A 1 598 ? -0.785 15.265 16.851 1.00 87.75 598 PHE A C 1
ATOM 4779 O O . PHE A 1 598 ? -0.483 16.444 16.668 1.00 87.75 598 PHE A O 1
ATOM 4786 N N . ILE A 1 599 ? -1.100 14.800 18.067 1.00 86.38 599 ILE A N 1
ATOM 4787 C CA . ILE A 1 599 ? -1.173 15.648 19.270 1.00 86.38 599 ILE A CA 1
ATOM 4788 C C . ILE A 1 599 ? 0.179 16.314 19.557 1.00 86.38 599 ILE A C 1
ATOM 4790 O O . ILE A 1 599 ? 0.230 17.504 19.881 1.00 86.38 599 ILE A O 1
ATOM 4794 N N . THR A 1 600 ? 1.280 15.574 19.405 1.00 83.25 600 THR A N 1
ATOM 4795 C CA . THR A 1 600 ? 2.634 16.097 19.631 1.00 83.25 600 THR A CA 1
ATOM 4796 C C . THR A 1 600 ? 2.992 17.186 18.620 1.00 83.25 600 THR A C 1
ATOM 4798 O O . THR A 1 600 ? 3.363 18.291 19.023 1.00 83.25 600 THR A O 1
ATOM 4801 N N . SER A 1 601 ? 2.831 16.916 17.322 1.00 76.94 601 SER A N 1
ATOM 4802 C CA . SER A 1 601 ? 3.073 17.889 16.246 1.00 76.94 601 SER A CA 1
ATOM 4803 C C . SER A 1 601 ? 2.213 19.141 16.427 1.00 76.94 601 SER A C 1
ATOM 4805 O O . SER A 1 601 ? 2.675 20.273 16.272 1.00 76.94 601 SER A O 1
ATOM 4807 N N . PHE A 1 602 ? 0.963 18.962 16.853 1.00 75.75 602 PHE A N 1
ATOM 4808 C CA . PHE A 1 602 ? 0.034 20.062 17.058 1.00 75.75 602 PHE A CA 1
ATOM 4809 C C . PHE A 1 602 ? 0.341 20.912 18.300 1.00 75.75 602 PHE A C 1
ATOM 4811 O O . PHE A 1 602 ? 0.167 22.133 18.276 1.00 75.75 602 PHE A O 1
ATOM 4818 N N . SER A 1 603 ? 0.857 20.304 19.375 1.00 73.25 603 SER A N 1
ATOM 4819 C CA . SER A 1 603 ? 1.383 21.034 20.540 1.00 73.25 603 SER A CA 1
ATOM 4820 C C . SER A 1 603 ? 2.595 21.900 20.161 1.00 73.25 603 SER A C 1
ATOM 4822 O O . SER A 1 603 ? 2.747 23.013 20.672 1.00 73.25 603 SER A O 1
ATOM 4824 N N . LEU A 1 604 ? 3.443 21.428 19.238 1.00 67.38 604 LEU A N 1
ATOM 4825 C CA . LEU A 1 604 ? 4.658 22.124 18.802 1.00 67.38 604 LEU A CA 1
ATOM 4826 C C . LEU A 1 604 ? 4.401 23.294 17.842 1.00 67.38 604 LEU A C 1
ATOM 4828 O O . LEU A 1 604 ? 5.166 24.259 17.886 1.00 67.38 604 LEU A O 1
ATOM 4832 N N . CYS A 1 605 ? 3.316 23.261 17.057 1.00 60.16 605 CYS A N 1
ATOM 4833 C CA . CYS A 1 605 ? 2.983 24.279 16.047 1.00 60.16 605 CYS A CA 1
ATOM 4834 C C . CYS A 1 605 ? 2.993 25.737 16.569 1.00 60.16 605 CYS A C 1
ATOM 4836 O O . CYS A 1 605 ? 3.189 26.658 15.780 1.00 60.16 605 CYS A O 1
ATOM 4838 N N . TYR A 1 606 ? 2.805 25.963 17.880 1.00 59.03 606 TYR A N 1
ATOM 4839 C CA . TYR A 1 606 ? 2.622 27.304 18.464 1.00 59.03 606 TYR A CA 1
ATOM 4840 C C . TYR A 1 606 ? 3.453 27.591 19.734 1.00 59.03 606 TYR A C 1
ATOM 4842 O O . TYR A 1 606 ? 3.191 28.562 20.445 1.00 59.03 606 TYR A O 1
ATOM 4850 N N . LYS A 1 607 ? 4.495 26.799 20.040 1.00 50.22 607 LYS A N 1
ATOM 4851 C CA . LYS A 1 607 ? 5.293 26.974 21.280 1.00 50.22 607 LYS A CA 1
ATOM 4852 C C . LYS A 1 607 ? 6.054 28.307 21.398 1.00 50.22 607 LYS A C 1
ATOM 4854 O O . LYS A 1 607 ? 6.487 28.648 22.495 1.00 50.22 607 LYS A O 1
ATOM 4859 N N . PHE A 1 608 ? 6.224 29.077 20.322 1.00 38.59 608 PHE A N 1
ATOM 4860 C CA . PHE A 1 608 ? 7.119 30.243 20.328 1.00 38.59 608 PHE A CA 1
ATOM 4861 C C . PHE A 1 608 ? 6.561 31.525 20.978 1.00 38.59 608 PHE A C 1
ATOM 4863 O O . PHE A 1 608 ? 7.347 32.425 21.267 1.00 38.59 608 PHE A O 1
ATOM 4870 N N . PHE A 1 609 ? 5.260 31.622 21.283 1.00 38.28 609 PHE A N 1
ATOM 4871 C CA . PHE A 1 609 ? 4.671 32.868 21.811 1.00 38.28 609 PHE A CA 1
ATOM 4872 C C . PHE A 1 609 ? 4.465 32.923 23.335 1.00 38.28 609 PHE A C 1
ATOM 4874 O O . PHE A 1 609 ? 4.401 34.018 23.899 1.00 38.28 609 PHE A O 1
ATOM 4881 N N . SER A 1 610 ? 4.426 31.790 24.049 1.00 35.56 610 SER A N 1
ATOM 4882 C CA . SER A 1 610 ? 4.213 31.805 25.510 1.00 35.56 610 SER A CA 1
ATOM 4883 C C . SER A 1 610 ? 5.395 32.398 26.290 1.00 35.56 610 SER A C 1
ATOM 4885 O O . SER A 1 610 ? 5.210 32.903 27.395 1.00 35.56 610 SER A O 1
ATOM 4887 N N . CYS A 1 611 ? 6.598 32.426 25.706 1.00 31.66 611 CYS A N 1
ATOM 4888 C CA . CYS A 1 611 ? 7.784 32.986 26.355 1.00 31.66 611 CYS A CA 1
ATOM 4889 C C . CYS A 1 611 ? 7.847 34.528 26.294 1.00 31.66 611 CYS A C 1
ATOM 4891 O O . CYS A 1 611 ? 8.526 35.142 27.116 1.00 31.66 611 CYS A O 1
ATOM 4893 N N . TRP A 1 612 ? 7.114 35.180 25.379 1.00 27.81 612 TRP A N 1
ATOM 4894 C CA . TRP A 1 612 ? 7.176 36.643 25.236 1.00 27.81 612 TRP A CA 1
ATOM 4895 C C . TRP A 1 612 ? 6.173 37.385 26.135 1.00 27.81 612 TRP A C 1
ATOM 4897 O O . TRP A 1 612 ? 6.491 38.452 26.659 1.00 27.81 612 TRP A O 1
ATOM 4907 N N . ASN A 1 613 ? 5.006 36.791 26.414 1.00 28.23 613 ASN A N 1
ATOM 4908 C CA . ASN A 1 613 ? 3.993 37.396 27.294 1.00 28.23 613 ASN A CA 1
ATOM 4909 C C . ASN A 1 613 ? 4.306 37.286 28.801 1.00 28.23 613 ASN A C 1
ATOM 4911 O O . ASN A 1 613 ? 3.661 37.959 29.601 1.00 28.23 613 ASN A O 1
ATOM 4915 N N . CYS A 1 614 ? 5.320 36.511 29.206 1.00 29.94 614 CYS A N 1
ATOM 4916 C CA . CYS A 1 614 ? 5.778 36.448 30.602 1.00 29.94 614 CYS A CA 1
ATOM 4917 C C . CYS A 1 614 ? 6.872 37.473 30.958 1.00 29.94 614 CYS A C 1
ATOM 4919 O O . CYS A 1 614 ? 7.235 37.581 32.127 1.00 29.94 614 CYS A O 1
ATOM 4921 N N . HIS A 1 615 ? 7.383 38.258 30.001 1.00 27.12 615 HIS A N 1
ATOM 4922 C CA . HIS A 1 615 ? 8.498 39.182 30.254 1.00 27.12 615 HIS A CA 1
ATOM 4923 C C . HIS A 1 615 ? 8.094 40.618 30.643 1.00 27.12 615 HIS A C 1
ATOM 4925 O O . HIS A 1 615 ? 8.969 41.470 30.794 1.00 27.12 615 HIS A O 1
ATOM 4931 N N . LEU A 1 616 ? 6.800 40.893 30.862 1.00 28.80 616 LEU A N 1
ATOM 4932 C CA . LEU A 1 616 ? 6.302 42.225 31.250 1.00 28.80 616 LEU A CA 1
ATOM 4933 C C . LEU A 1 616 ? 5.897 42.379 32.728 1.00 28.80 616 LEU A C 1
ATOM 4935 O O . LEU A 1 616 ? 5.390 43.434 33.099 1.00 28.80 616 LEU A O 1
ATOM 4939 N N . SER A 1 617 ? 6.146 41.388 33.593 1.00 28.12 617 SER A N 1
ATOM 4940 C CA . SER A 1 617 ? 5.754 41.468 35.015 1.00 28.12 617 SER A CA 1
ATOM 4941 C C . SER A 1 617 ? 6.857 41.181 36.039 1.00 28.12 617 SER A C 1
ATOM 4943 O O . SER A 1 617 ? 6.543 40.973 37.207 1.00 28.12 617 SER A O 1
ATOM 4945 N N . LEU A 1 618 ? 8.138 41.186 35.655 1.00 27.83 618 LEU A N 1
ATOM 4946 C CA . LEU A 1 618 ? 9.259 41.000 36.590 1.00 27.83 618 LEU A CA 1
ATOM 4947 C C . LEU A 1 618 ? 10.424 41.945 36.260 1.00 27.83 618 LEU A C 1
ATOM 4949 O O . LEU A 1 618 ? 11.507 41.531 35.864 1.00 27.83 618 LEU A O 1
ATOM 4953 N N . PHE A 1 619 ? 10.187 43.243 36.438 1.00 27.56 619 PHE A N 1
ATOM 4954 C CA . PHE A 1 619 ? 11.240 44.230 36.671 1.00 27.56 619 PHE A CA 1
ATOM 4955 C C . PHE A 1 619 ? 11.113 44.681 38.126 1.00 27.56 619 PHE A C 1
ATOM 4957 O O . PHE A 1 619 ? 10.444 45.667 38.377 1.00 27.56 619 PHE A O 1
ATOM 4964 N N . PHE A 1 620 ? 11.658 43.918 39.078 1.00 26.31 620 PHE A N 1
ATOM 4965 C CA . PHE A 1 620 ? 12.165 44.406 40.373 1.00 26.31 620 PHE A CA 1
ATOM 4966 C C . PHE A 1 620 ? 12.823 43.242 41.148 1.00 26.31 620 PHE A C 1
ATOM 4968 O O . PHE A 1 620 ? 12.199 42.208 41.359 1.00 26.31 620 PHE A O 1
ATOM 4975 N N . MET A 1 621 ? 14.057 43.483 41.609 1.00 25.30 621 MET A N 1
ATOM 4976 C CA . MET A 1 621 ? 14.854 42.736 42.609 1.00 25.30 621 MET A CA 1
ATOM 4977 C C . MET A 1 621 ? 15.702 41.526 42.159 1.00 25.30 621 MET A C 1
ATOM 4979 O O . MET A 1 621 ? 15.343 40.365 42.311 1.00 25.30 621 MET A O 1
ATOM 4983 N N . ASP A 1 622 ? 16.873 41.848 41.611 1.00 25.03 622 ASP A N 1
ATOM 4984 C CA . ASP A 1 622 ? 18.222 41.578 42.145 1.00 25.03 622 ASP A CA 1
ATOM 4985 C C . ASP A 1 622 ? 18.500 40.466 43.203 1.00 25.03 622 ASP A C 1
ATOM 4987 O O . ASP A 1 622 ? 17.956 40.464 44.303 1.00 25.03 622 ASP A O 1
ATOM 4991 N N . TYR A 1 623 ? 19.526 39.656 42.865 1.00 25.12 623 TYR A N 1
ATOM 4992 C CA . TYR A 1 623 ? 20.521 38.906 43.674 1.00 25.12 623 TYR A CA 1
ATOM 4993 C C . TYR A 1 623 ? 20.096 37.792 44.664 1.00 25.12 623 TYR A C 1
ATOM 4995 O O . TYR A 1 623 ? 19.764 38.067 45.809 1.00 25.12 623 TYR A O 1
ATOM 5003 N N . HIS A 1 624 ? 20.350 36.516 44.308 1.00 25.92 624 HIS A N 1
ATOM 5004 C CA . HIS A 1 624 ? 21.428 35.684 44.903 1.00 25.92 624 HIS A CA 1
ATOM 5005 C C . HIS A 1 624 ? 21.525 34.268 44.282 1.00 25.92 624 HIS A C 1
ATOM 5007 O O . HIS A 1 624 ? 20.534 33.589 44.037 1.00 25.92 624 HIS A O 1
ATOM 5013 N N . PHE A 1 625 ? 22.766 33.825 44.060 1.00 23.92 625 PHE A N 1
ATOM 5014 C CA . PHE A 1 625 ? 23.204 32.497 43.598 1.00 23.92 625 PHE A CA 1
ATOM 5015 C C . PHE A 1 625 ? 22.822 31.349 44.559 1.00 23.92 625 PHE A C 1
ATOM 5017 O O . PHE A 1 625 ? 23.053 31.488 45.759 1.00 23.92 625 PHE A O 1
ATOM 5024 N N . SER A 1 626 ? 22.422 30.169 44.045 1.00 22.78 626 SER A N 1
ATOM 5025 C CA . SER A 1 626 ? 23.231 28.920 44.107 1.00 22.78 626 SER A CA 1
ATOM 5026 C C . SER A 1 626 ? 22.493 27.602 43.735 1.00 22.78 626 SER A C 1
ATOM 5028 O O . SER A 1 626 ? 21.462 27.262 44.298 1.00 22.78 626 SER A O 1
ATOM 5030 N N . LEU A 1 627 ? 23.166 26.838 42.852 1.00 24.08 627 LEU A N 1
ATOM 5031 C CA . LEU A 1 627 ? 23.412 25.376 42.836 1.00 24.08 627 LEU A CA 1
ATOM 5032 C C . LEU A 1 627 ? 22.462 24.335 42.162 1.00 24.08 627 LEU A C 1
ATOM 5034 O O . LEU A 1 627 ? 21.358 24.062 42.614 1.00 24.08 627 LEU A O 1
ATOM 5038 N N . PHE A 1 628 ? 23.099 23.623 41.204 1.00 22.03 628 PHE A N 1
ATOM 5039 C CA . PHE A 1 628 ? 22.895 22.270 40.621 1.00 22.03 628 PHE A CA 1
ATOM 5040 C C . PHE A 1 628 ? 22.183 22.114 39.250 1.00 22.03 628 PHE A C 1
ATOM 5042 O O . PHE A 1 628 ? 21.330 22.919 38.892 1.00 22.03 628 PHE A O 1
ATOM 5049 N N . PRO A 1 629 ? 22.633 21.152 38.400 1.00 28.52 629 PRO A N 1
ATOM 5050 C CA . PRO A 1 629 ? 22.891 21.396 36.983 1.00 28.52 629 PRO A CA 1
ATOM 5051 C C . PRO A 1 629 ? 21.917 20.658 36.057 1.00 28.52 629 PRO A C 1
ATOM 5053 O O . PRO A 1 629 ? 21.632 19.473 36.223 1.00 28.52 629 PRO A O 1
ATOM 5056 N N . PHE A 1 630 ? 21.478 21.358 35.012 1.00 23.28 630 PHE A N 1
ATOM 5057 C CA . PHE A 1 630 ? 20.717 20.780 33.912 1.00 23.28 630 PHE A CA 1
ATOM 5058 C C . PHE A 1 630 ? 21.624 20.109 32.875 1.00 23.28 630 PHE A C 1
ATOM 5060 O O . PHE A 1 630 ? 22.668 20.628 32.475 1.00 23.28 630 PHE A O 1
ATOM 5067 N N . CYS A 1 631 ? 21.161 18.940 32.441 1.00 22.27 631 CYS A N 1
ATOM 5068 C CA . CYS A 1 631 ? 21.692 18.109 31.373 1.00 22.27 631 CYS A CA 1
ATOM 5069 C C . CYS A 1 631 ? 21.624 18.854 30.025 1.00 22.27 631 CYS A C 1
ATOM 5071 O O . CYS A 1 631 ? 20.575 19.372 29.644 1.00 22.27 631 CYS A O 1
ATOM 5073 N N . SER A 1 632 ? 22.746 18.919 29.307 1.00 23.22 632 SER A N 1
ATOM 5074 C CA . SER A 1 632 ? 22.869 19.590 28.012 1.00 23.22 632 SER A CA 1
ATOM 5075 C C . SER A 1 632 ? 22.654 18.595 26.867 1.00 23.22 632 SER A C 1
ATOM 5077 O O . SER A 1 632 ? 23.493 17.733 26.628 1.00 23.22 632 SER A O 1
ATOM 5079 N N . CYS A 1 633 ? 21.551 18.745 26.132 1.00 22.11 633 CYS A N 1
ATOM 5080 C CA . CYS A 1 633 ? 21.443 18.316 24.737 1.00 22.11 633 CYS A CA 1
ATOM 5081 C C . CYS A 1 633 ? 21.506 19.577 23.870 1.00 22.11 633 CYS A C 1
ATOM 5083 O O . CYS A 1 633 ? 20.532 20.319 23.771 1.00 22.11 633 CYS A O 1
ATOM 5085 N N . ALA A 1 634 ? 22.672 19.848 23.284 1.00 23.66 634 ALA A N 1
ATOM 5086 C CA . ALA A 1 634 ? 22.884 20.976 22.386 1.00 23.66 634 ALA A CA 1
ATOM 5087 C C . ALA A 1 634 ? 23.101 20.478 20.951 1.00 23.66 634 ALA A C 1
ATOM 5089 O O . ALA A 1 634 ? 24.193 20.047 20.584 1.00 23.66 634 ALA A O 1
ATOM 5090 N N . SER A 1 635 ? 22.062 20.603 20.128 1.00 21.95 635 SER A N 1
ATOM 5091 C CA . SER A 1 635 ? 22.175 20.618 18.670 1.00 21.95 635 SER A CA 1
ATOM 5092 C C . SER A 1 635 ? 22.730 21.979 18.244 1.00 21.95 635 SER A C 1
ATOM 5094 O O . SER A 1 635 ? 22.080 23.003 18.448 1.00 21.95 635 SER A O 1
ATOM 5096 N N . LYS A 1 636 ? 23.935 22.019 17.663 1.00 22.88 636 LYS A N 1
ATOM 5097 C CA . LYS A 1 636 ? 24.497 23.231 17.045 1.00 22.88 636 LYS A CA 1
ATOM 5098 C C . LYS A 1 636 ? 24.568 23.069 15.530 1.00 22.88 636 LYS A C 1
ATOM 5100 O O . LYS A 1 636 ? 25.400 22.334 15.009 1.00 22.88 636 LYS A O 1
ATOM 5105 N N . VAL A 1 637 ? 23.706 23.817 14.851 1.00 21.25 637 VAL A N 1
ATOM 5106 C CA . VAL A 1 637 ? 23.845 24.225 13.450 1.00 21.25 637 VAL A CA 1
ATOM 5107 C C . VAL A 1 637 ? 24.886 25.348 13.398 1.00 21.25 637 VAL A C 1
ATOM 5109 O O . VAL A 1 637 ? 24.793 26.291 14.180 1.00 21.25 637 VAL A O 1
ATOM 5112 N N . PHE A 1 638 ? 25.854 25.280 12.481 1.00 21.56 638 PHE A N 1
ATOM 5113 C CA . PHE A 1 638 ? 26.682 26.435 12.119 1.00 21.56 638 PHE A CA 1
ATOM 5114 C C . PHE A 1 638 ? 26.715 26.625 10.602 1.00 21.56 638 PHE A C 1
ATOM 5116 O O . PHE A 1 638 ? 27.139 25.753 9.846 1.00 21.56 638 PHE A O 1
ATOM 5123 N N . VAL A 1 639 ? 26.257 27.808 10.193 1.00 21.95 639 VAL A N 1
ATOM 5124 C CA . VAL A 1 639 ? 26.452 28.423 8.878 1.00 21.95 639 VAL A CA 1
ATOM 5125 C C . VAL A 1 639 ? 27.902 28.919 8.785 1.00 21.95 639 VAL A C 1
ATOM 5127 O O . VAL A 1 639 ? 28.481 29.358 9.777 1.00 21.95 639 VAL A O 1
ATOM 5130 N N . GLY A 1 640 ? 28.503 28.775 7.602 1.00 21.41 640 GLY A N 1
ATOM 5131 C CA . GLY A 1 640 ? 29.949 28.801 7.401 1.00 21.41 640 GLY A CA 1
ATOM 5132 C C . GLY A 1 640 ? 30.659 30.156 7.450 1.00 21.41 640 GLY A C 1
ATOM 5133 O O . GLY A 1 640 ? 30.064 31.216 7.298 1.00 21.41 640 GLY A O 1
ATOM 5134 N N . LEU A 1 641 ? 31.986 30.063 7.555 1.00 23.42 641 LEU A N 1
ATOM 5135 C CA . LEU A 1 641 ? 32.966 31.075 7.164 1.00 23.42 641 LEU A CA 1
ATOM 5136 C C . LEU A 1 641 ? 34.258 30.362 6.731 1.00 23.42 641 LEU A C 1
ATOM 5138 O O . LEU A 1 641 ? 34.617 29.302 7.239 1.00 23.42 641 LEU A O 1
ATOM 5142 N N . ARG A 1 642 ? 34.906 30.924 5.713 1.00 21.42 642 ARG A N 1
ATOM 5143 C CA . ARG A 1 642 ? 36.021 30.358 4.947 1.00 21.42 642 ARG A CA 1
ATOM 5144 C C . ARG A 1 642 ? 37.365 30.840 5.513 1.00 21.42 642 ARG A C 1
ATOM 5146 O O . ARG A 1 642 ? 37.482 32.023 5.806 1.00 21.42 642 ARG A O 1
ATOM 5153 N N . ALA A 1 643 ? 38.363 29.948 5.465 1.00 21.66 643 ALA A N 1
ATOM 5154 C CA . ALA A 1 643 ? 39.778 30.158 5.098 1.00 21.66 643 ALA A CA 1
ATOM 5155 C C . ALA A 1 643 ? 40.864 29.733 6.119 1.00 21.66 643 ALA A C 1
ATOM 5157 O O . ALA A 1 643 ? 40.792 30.039 7.300 1.00 21.66 643 ALA A O 1
ATOM 5158 N N . GLN A 1 644 ? 41.920 29.153 5.519 1.00 21.42 644 GLN A N 1
ATOM 5159 C CA . GLN A 1 644 ? 43.333 29.021 5.929 1.00 21.42 644 GLN A CA 1
ATOM 5160 C C . GLN A 1 644 ? 43.823 27.677 6.527 1.00 21.42 644 GLN A C 1
ATOM 5162 O O . GLN A 1 644 ? 43.575 27.324 7.671 1.00 21.42 644 GLN A O 1
ATOM 5167 N N . PHE A 1 645 ? 44.584 26.957 5.685 1.00 20.45 645 PHE A N 1
ATOM 5168 C CA . PHE A 1 645 ? 45.638 25.963 5.984 1.00 20.45 645 PHE A CA 1
ATOM 5169 C C . PHE A 1 645 ? 46.781 26.595 6.826 1.00 20.45 645 PHE A C 1
ATOM 5171 O O . PHE A 1 645 ? 46.917 27.817 6.724 1.00 20.45 645 PHE A O 1
ATOM 5178 N N . PRO A 1 646 ? 47.637 25.845 7.586 1.00 29.56 646 PRO A N 1
ATOM 5179 C CA . PRO A 1 646 ? 48.571 24.841 7.022 1.00 29.56 646 PRO A CA 1
ATOM 5180 C C . PRO A 1 646 ? 48.995 23.607 7.876 1.00 29.56 646 PRO A C 1
ATOM 5182 O O . PRO A 1 646 ? 48.930 23.598 9.096 1.00 29.56 646 PRO A O 1
ATOM 5185 N N . ASN A 1 647 ? 49.477 22.588 7.139 1.00 21.73 647 ASN A N 1
ATOM 5186 C CA . ASN A 1 647 ? 50.519 21.562 7.388 1.00 21.73 647 ASN A CA 1
ATOM 5187 C C . ASN A 1 647 ? 50.858 21.040 8.803 1.00 21.73 647 ASN A C 1
ATOM 5189 O O . ASN A 1 647 ? 51.316 21.791 9.656 1.00 21.73 647 ASN A O 1
ATOM 5193 N N . SER A 1 648 ? 50.965 19.706 8.931 1.00 23.88 648 SER A N 1
ATOM 5194 C CA . SER A 1 648 ? 52.253 19.017 9.214 1.00 23.88 648 SER A CA 1
ATOM 5195 C C . SER A 1 648 ? 52.168 17.477 9.140 1.00 23.88 648 SER A C 1
ATOM 5197 O O . SER A 1 648 ? 51.129 16.869 9.370 1.00 23.88 648 SER A O 1
ATOM 5199 N N . TYR A 1 649 ? 53.295 16.886 8.729 1.00 23.70 649 TYR A N 1
ATOM 5200 C CA . TYR A 1 649 ? 53.584 15.479 8.425 1.00 23.70 649 TYR A CA 1
ATOM 5201 C C . TYR A 1 649 ? 53.746 14.581 9.667 1.00 23.70 649 TYR A C 1
ATOM 5203 O O . TYR A 1 649 ? 54.207 15.044 10.704 1.00 23.70 649 TYR A O 1
ATOM 5211 N N . GLY A 1 650 ? 53.531 13.266 9.503 1.00 23.92 650 GLY A N 1
ATOM 5212 C CA . GLY A 1 650 ? 54.023 12.244 10.439 1.00 23.92 650 GLY A CA 1
ATOM 5213 C C . GLY A 1 650 ? 53.673 10.806 10.039 1.00 23.92 650 GLY A C 1
ATOM 5214 O O . GLY A 1 650 ? 52.559 10.351 10.260 1.00 23.92 650 GLY A O 1
ATOM 5215 N N . ILE A 1 651 ? 54.633 10.101 9.435 1.00 25.08 651 ILE A N 1
ATOM 5216 C CA . ILE A 1 651 ? 54.590 8.691 9.010 1.00 25.08 651 ILE A CA 1
ATOM 5217 C C . ILE A 1 651 ? 54.918 7.765 10.193 1.00 25.08 651 ILE A C 1
ATOM 5219 O O . ILE A 1 651 ? 55.850 8.045 10.940 1.00 25.08 651 ILE A O 1
ATOM 5223 N N . GLY A 1 652 ? 54.241 6.613 10.290 1.00 26.38 652 GLY A N 1
ATOM 5224 C CA . GLY A 1 652 ? 54.701 5.481 11.105 1.00 26.38 652 GLY A CA 1
ATOM 5225 C C . GLY A 1 652 ? 53.677 4.348 11.240 1.00 26.38 652 GLY A C 1
ATOM 5226 O O . GLY A 1 652 ? 52.807 4.404 12.099 1.00 26.38 652 GLY A O 1
ATOM 5227 N N . LYS A 1 653 ? 53.798 3.297 10.416 1.00 28.88 653 LYS A N 1
ATOM 5228 C CA . LYS A 1 653 ? 53.237 1.959 10.696 1.00 28.88 653 LYS A CA 1
ATOM 5229 C C . LYS A 1 653 ? 54.327 1.091 11.333 1.00 28.88 653 LYS A C 1
ATOM 5231 O O . LYS A 1 653 ? 55.479 1.191 10.912 1.00 28.88 653 LYS A O 1
ATOM 5236 N N . PRO A 1 654 ? 53.942 0.126 12.182 1.00 33.22 654 PRO A N 1
ATOM 5237 C CA . PRO A 1 654 ? 54.397 -1.233 11.934 1.00 33.22 654 PRO A CA 1
ATOM 5238 C C . PRO A 1 654 ? 53.251 -2.250 11.858 1.00 33.22 654 PRO A C 1
ATOM 5240 O O . PRO A 1 654 ? 52.183 -2.116 12.447 1.00 33.22 654 PRO A O 1
ATOM 5243 N N . ASN A 1 655 ? 53.533 -3.256 11.040 1.00 29.17 655 ASN A N 1
ATOM 5244 C CA . ASN A 1 655 ? 52.744 -4.404 10.620 1.00 29.17 655 ASN A CA 1
ATOM 5245 C C . ASN A 1 655 ? 52.113 -5.235 11.759 1.00 29.17 655 ASN A C 1
ATOM 5247 O O . ASN A 1 655 ? 52.832 -5.857 12.533 1.00 29.17 655 ASN A O 1
ATOM 5251 N N . LEU A 1 656 ? 50.784 -5.394 11.733 1.00 32.09 656 LEU A N 1
ATOM 5252 C CA . LEU A 1 656 ? 50.081 -6.580 12.244 1.00 32.09 656 LEU A CA 1
ATOM 5253 C C . LEU A 1 656 ? 49.495 -7.331 11.041 1.00 32.09 656 LEU A C 1
ATOM 5255 O O . LEU A 1 656 ? 48.358 -7.095 10.649 1.00 32.09 656 LEU A O 1
ATOM 5259 N N . ASN A 1 657 ? 50.291 -8.198 10.409 1.00 37.22 657 ASN A N 1
ATOM 5260 C CA . ASN A 1 657 ? 49.843 -9.002 9.262 1.00 37.22 657 ASN A CA 1
ATOM 5261 C C . ASN A 1 657 ? 49.853 -10.515 9.538 1.00 37.22 657 ASN A C 1
ATOM 5263 O O . ASN A 1 657 ? 49.943 -11.314 8.614 1.00 37.22 657 ASN A O 1
ATOM 5267 N N . VAL A 1 658 ? 49.764 -10.922 10.809 1.00 38.59 658 VAL A N 1
ATOM 5268 C CA . VAL A 1 658 ? 49.720 -12.349 11.189 1.00 38.59 658 VAL A CA 1
ATOM 5269 C C . VAL A 1 658 ? 48.471 -12.698 12.016 1.00 38.59 658 VAL A C 1
ATOM 5271 O O . VAL A 1 658 ? 47.975 -13.815 11.920 1.00 38.59 658 VAL A O 1
ATOM 5274 N N . GLU A 1 659 ? 47.853 -11.736 12.710 1.00 33.66 659 GLU A N 1
ATOM 5275 C CA . GLU A 1 659 ? 46.587 -11.958 13.438 1.00 33.66 659 GLU A CA 1
ATOM 5276 C C . GLU A 1 659 ? 45.324 -11.785 12.578 1.00 33.66 659 GLU A C 1
ATOM 5278 O O . GLU A 1 659 ? 44.326 -12.467 12.806 1.00 33.66 659 GLU A O 1
ATOM 5283 N N . PHE A 1 660 ? 45.373 -10.967 11.520 1.00 35.59 660 PHE A N 1
ATOM 5284 C CA . PHE A 1 660 ? 44.230 -10.771 10.616 1.00 35.59 660 PHE A CA 1
ATOM 5285 C C . PHE A 1 660 ? 43.964 -12.001 9.731 1.00 35.59 660 PHE A C 1
ATOM 5287 O O . PHE A 1 660 ? 42.815 -12.365 9.480 1.00 35.59 660 PHE A O 1
ATOM 5294 N N . HIS A 1 661 ? 45.016 -12.717 9.322 1.00 32.69 661 HIS A N 1
ATOM 5295 C CA . HIS A 1 661 ? 44.873 -13.884 8.447 1.00 32.69 661 HIS A CA 1
ATOM 5296 C C . HIS A 1 661 ? 44.190 -15.085 9.129 1.00 32.69 661 HIS A C 1
ATOM 5298 O O . HIS A 1 661 ? 43.539 -15.875 8.446 1.00 32.69 661 HIS A O 1
ATOM 5304 N N . ASN A 1 662 ? 44.250 -15.182 10.464 1.00 33.62 662 ASN A N 1
ATOM 5305 C CA . ASN A 1 662 ? 43.571 -16.234 11.232 1.00 33.62 662 ASN A CA 1
ATOM 5306 C C . ASN A 1 662 ? 42.110 -15.900 11.590 1.00 33.62 662 ASN A C 1
ATOM 5308 O O . ASN A 1 662 ? 41.329 -16.815 11.854 1.00 33.62 662 ASN A O 1
ATOM 5312 N N . GLN A 1 663 ? 41.705 -14.624 11.557 1.00 36.00 663 GLN A N 1
ATOM 5313 C CA . GLN A 1 663 ? 40.302 -14.227 11.762 1.00 36.00 663 GLN A CA 1
ATOM 5314 C C . GLN A 1 663 ? 39.461 -14.315 10.481 1.00 36.00 663 GLN A C 1
ATOM 5316 O O . GLN A 1 663 ? 38.290 -14.681 10.552 1.00 36.00 663 GLN A O 1
ATOM 5321 N N . VAL A 1 664 ? 40.056 -14.083 9.307 1.00 34.09 664 VAL A N 1
ATOM 5322 C CA . VAL A 1 664 ? 39.359 -14.196 8.009 1.00 34.09 664 VAL A CA 1
ATOM 5323 C C . VAL A 1 664 ? 39.068 -15.665 7.651 1.00 34.09 664 VAL A C 1
ATOM 5325 O O . VAL A 1 664 ? 38.020 -15.969 7.089 1.00 34.09 664 VAL A O 1
ATOM 5328 N N . TYR A 1 665 ? 39.919 -16.619 8.047 1.00 30.69 665 TYR A N 1
ATOM 5329 C CA . TYR A 1 665 ? 39.668 -18.039 7.751 1.00 30.69 665 TYR A CA 1
ATOM 5330 C C . TYR A 1 665 ? 38.579 -18.685 8.629 1.00 30.69 665 TYR A C 1
ATOM 5332 O O . TYR A 1 665 ? 38.025 -19.715 8.253 1.00 30.69 665 TYR A O 1
ATOM 5340 N N . LYS A 1 666 ? 38.222 -18.072 9.768 1.00 31.44 666 LYS A N 1
ATOM 5341 C CA . LYS A 1 666 ? 37.116 -18.531 10.630 1.00 31.44 666 LYS A CA 1
ATOM 5342 C C . LYS A 1 666 ? 35.749 -17.952 10.244 1.00 31.44 666 LYS A C 1
ATOM 5344 O O . LYS A 1 666 ? 34.741 -18.555 10.595 1.00 31.44 666 LYS A O 1
ATOM 5349 N N . SER A 1 667 ? 35.691 -16.849 9.494 1.00 29.56 667 SER A N 1
ATOM 5350 C CA . SER A 1 667 ? 34.431 -16.249 9.018 1.00 29.56 667 SER A CA 1
ATOM 5351 C C . SER A 1 667 ? 33.966 -16.770 7.652 1.00 29.56 667 SER A C 1
ATOM 5353 O O . SER A 1 667 ? 32.804 -16.596 7.299 1.00 29.56 667 SER A O 1
ATOM 5355 N N . ILE A 1 668 ? 34.827 -17.474 6.908 1.00 31.19 668 ILE A N 1
ATOM 5356 C CA . ILE A 1 668 ? 34.500 -18.062 5.593 1.00 31.19 668 ILE A CA 1
ATOM 5357 C C . ILE A 1 668 ? 33.836 -19.455 5.716 1.00 31.19 668 ILE A C 1
ATOM 5359 O O . ILE A 1 668 ? 33.297 -19.979 4.745 1.00 31.19 668 ILE A O 1
ATOM 5363 N N . ALA A 1 669 ? 33.777 -20.044 6.917 1.00 29.64 669 ALA A N 1
ATOM 5364 C CA . ALA A 1 669 ? 33.193 -21.372 7.146 1.00 29.64 669 ALA A CA 1
ATOM 5365 C C . ALA A 1 669 ? 31.698 -21.380 7.557 1.00 29.64 669 ALA A C 1
ATOM 5367 O O . ALA A 1 669 ? 31.177 -22.449 7.867 1.00 29.64 669 ALA A O 1
ATOM 5368 N N . LEU A 1 670 ? 30.992 -20.236 7.570 1.00 30.16 670 LEU A N 1
ATOM 5369 C CA . LEU A 1 670 ? 29.629 -20.137 8.139 1.00 30.16 670 LEU A CA 1
ATOM 5370 C C . LEU A 1 670 ? 28.570 -19.413 7.283 1.00 30.16 670 LEU A C 1
ATOM 5372 O O . LEU A 1 670 ? 27.567 -18.941 7.811 1.00 30.16 670 LEU A O 1
ATOM 5376 N N . SER A 1 671 ? 28.708 -19.374 5.958 1.00 30.00 671 SER A N 1
ATOM 5377 C CA . SER A 1 671 ? 27.640 -18.850 5.086 1.00 30.00 671 SER A CA 1
ATOM 5378 C C . SER A 1 671 ? 27.558 -19.590 3.751 1.00 30.00 671 SER A C 1
ATOM 5380 O O . SER A 1 671 ? 27.844 -19.074 2.675 1.00 30.00 671 SER A O 1
ATOM 5382 N N . GLY A 1 672 ? 27.127 -20.850 3.821 1.00 31.55 672 GLY A N 1
ATOM 5383 C CA . GLY A 1 672 ? 26.660 -21.589 2.654 1.00 31.55 672 GLY A CA 1
ATOM 5384 C C . GLY A 1 672 ? 25.231 -21.186 2.294 1.00 31.55 672 GLY A C 1
ATOM 5385 O O . GLY A 1 672 ? 24.289 -21.788 2.798 1.00 31.55 672 GLY A O 1
ATOM 5386 N N . ILE A 1 673 ? 25.059 -20.206 1.404 1.00 30.22 673 ILE A N 1
ATOM 5387 C CA . ILE A 1 673 ? 23.776 -19.949 0.732 1.00 30.22 673 ILE A CA 1
ATOM 5388 C C . ILE A 1 673 ? 24.045 -19.829 -0.772 1.00 30.22 673 ILE A C 1
ATOM 5390 O O . ILE A 1 673 ? 24.774 -18.952 -1.229 1.00 30.22 673 ILE A O 1
ATOM 5394 N N . LYS A 1 674 ? 23.505 -20.784 -1.536 1.00 28.97 674 LYS A N 1
ATOM 5395 C CA . LYS A 1 674 ? 23.555 -20.824 -3.005 1.00 28.97 674 LYS A CA 1
ATOM 5396 C C . LYS A 1 674 ? 22.473 -19.891 -3.579 1.00 28.97 674 LYS A C 1
ATOM 5398 O O . LYS A 1 674 ? 21.383 -19.856 -3.014 1.00 28.97 674 LYS A O 1
ATOM 5403 N N . PRO A 1 675 ? 22.729 -19.187 -4.697 1.00 25.77 675 PRO A N 1
ATOM 5404 C CA . PRO A 1 675 ? 21.758 -18.277 -5.298 1.00 25.77 675 PRO A CA 1
ATOM 5405 C C . PRO A 1 675 ? 20.617 -19.060 -5.962 1.00 25.77 675 PRO A C 1
ATOM 5407 O O . PRO A 1 675 ? 20.862 -19.949 -6.782 1.00 25.77 675 PRO A O 1
ATOM 5410 N N . ILE A 1 676 ? 19.380 -18.724 -5.597 1.00 27.75 676 ILE A N 1
ATOM 5411 C CA . ILE A 1 676 ? 18.146 -19.234 -6.204 1.00 27.75 676 ILE A CA 1
ATOM 5412 C C . ILE A 1 676 ? 17.771 -18.290 -7.353 1.00 27.75 676 ILE A C 1
ATOM 5414 O O . ILE A 1 676 ? 17.884 -17.075 -7.250 1.00 27.75 676 ILE A O 1
ATOM 5418 N N . GLN A 1 677 ? 17.409 -18.869 -8.493 1.00 27.17 677 GLN A N 1
ATOM 5419 C CA . GLN A 1 677 ? 17.199 -18.178 -9.760 1.00 27.17 677 GLN A CA 1
ATOM 5420 C C . GLN A 1 677 ? 15.721 -17.749 -9.871 1.00 27.17 677 GLN A C 1
ATOM 5422 O O . GLN A 1 677 ? 14.883 -18.556 -10.273 1.00 27.17 677 GLN A O 1
ATOM 5427 N N . GLY A 1 678 ? 15.394 -16.506 -9.495 1.00 29.61 678 GLY A N 1
ATOM 5428 C CA . GLY A 1 678 ? 14.036 -15.948 -9.560 1.00 29.61 678 GLY A CA 1
ATOM 5429 C C . GLY A 1 678 ? 13.502 -15.835 -10.995 1.00 29.61 678 GLY A C 1
ATOM 5430 O O . GLY A 1 678 ? 14.135 -15.255 -11.880 1.00 29.61 678 GLY A O 1
ATOM 5431 N N . ARG A 1 679 ? 12.336 -16.441 -11.259 1.00 30.09 679 ARG A N 1
ATOM 5432 C CA . ARG A 1 679 ? 11.645 -16.417 -12.560 1.00 30.09 679 ARG A CA 1
ATOM 5433 C C . ARG A 1 679 ? 10.871 -15.112 -12.759 1.00 30.09 679 ARG A C 1
ATOM 5435 O O . ARG A 1 679 ? 10.116 -14.686 -11.895 1.00 30.09 679 ARG A O 1
ATOM 5442 N N . VAL A 1 680 ? 10.968 -14.559 -13.969 1.00 24.50 680 VAL A N 1
ATOM 5443 C CA . VAL A 1 680 ? 10.150 -13.435 -14.447 1.00 24.50 680 VAL A CA 1
ATOM 5444 C C . VAL A 1 680 ? 8.682 -13.853 -14.580 1.00 24.50 680 VAL A C 1
ATOM 5446 O O . VAL A 1 680 ? 8.365 -14.705 -15.409 1.00 24.50 680 VAL A O 1
ATOM 5449 N N . SER A 1 681 ? 7.782 -13.229 -13.817 1.00 25.06 681 SER A N 1
ATOM 5450 C CA . SER A 1 681 ? 6.331 -13.307 -14.036 1.00 25.06 681 SER A CA 1
ATOM 5451 C C . SER A 1 681 ? 5.882 -12.071 -14.821 1.00 25.06 681 SER A C 1
ATOM 5453 O O . SER A 1 681 ? 5.957 -10.946 -14.328 1.00 25.06 681 SER A O 1
ATOM 5455 N N . MET A 1 682 ? 5.479 -12.259 -16.081 1.00 24.52 682 MET A N 1
ATOM 5456 C CA . MET A 1 682 ? 4.862 -11.200 -16.887 1.00 24.52 682 MET A CA 1
ATOM 5457 C C . MET A 1 682 ? 3.426 -10.945 -16.406 1.00 24.52 682 MET A C 1
ATOM 5459 O O . MET A 1 682 ? 2.677 -11.894 -16.187 1.00 24.52 682 MET A O 1
ATOM 5463 N N . MET A 1 683 ? 3.014 -9.674 -16.316 1.00 23.88 683 MET A N 1
ATOM 5464 C CA . MET A 1 683 ? 1.599 -9.303 -16.165 1.00 23.88 683 MET A CA 1
ATOM 5465 C C . MET A 1 683 ? 0.770 -9.930 -17.304 1.00 23.88 683 MET A C 1
ATOM 5467 O O . MET A 1 683 ? 1.162 -9.800 -18.469 1.00 23.88 683 MET A O 1
ATOM 5471 N N . PRO A 1 684 ? -0.363 -10.596 -17.019 1.00 35.56 684 PRO A N 1
ATOM 5472 C CA . PRO A 1 684 ? -1.153 -11.229 -18.059 1.00 35.56 684 PRO A CA 1
ATOM 5473 C C . PRO A 1 684 ? -1.892 -10.160 -18.868 1.00 35.56 684 PRO A C 1
ATOM 5475 O O . PRO A 1 684 ? -2.691 -9.388 -18.340 1.00 35.56 684 PRO A O 1
ATOM 5478 N N . ILE A 1 685 ? -1.659 -10.149 -20.181 1.00 39.03 685 ILE A N 1
ATOM 5479 C CA . ILE A 1 685 ? -2.654 -9.675 -21.148 1.00 39.03 685 ILE A CA 1
ATOM 5480 C C . ILE A 1 685 ? -3.949 -10.411 -20.784 1.00 39.03 685 ILE A C 1
ATOM 5482 O O . ILE A 1 685 ? -3.930 -11.641 -20.727 1.00 39.03 685 ILE A O 1
ATOM 5486 N N . GLY A 1 686 ? -5.030 -9.687 -20.468 1.00 44.75 686 GLY A N 1
ATOM 5487 C CA . GLY A 1 686 ? -6.304 -10.309 -20.092 1.00 44.75 686 GLY A CA 1
ATOM 5488 C C . GLY A 1 686 ? -6.654 -11.433 -21.069 1.00 44.75 686 GLY A C 1
ATOM 5489 O O . GLY A 1 686 ? -6.497 -11.249 -22.277 1.00 44.75 686 GLY A O 1
ATOM 5490 N N . THR A 1 687 ? -7.039 -12.606 -20.550 1.00 64.00 687 THR A N 1
ATOM 5491 C CA . THR A 1 687 ? -7.159 -13.825 -21.358 1.00 64.00 687 THR A CA 1
ATOM 5492 C C . THR A 1 687 ? -8.079 -13.563 -22.552 1.00 64.00 687 THR A C 1
ATOM 5494 O O . THR A 1 687 ? -9.272 -13.317 -22.353 1.00 64.00 687 THR A O 1
ATOM 5497 N N . PRO A 1 688 ? -7.555 -13.572 -23.790 1.00 71.06 688 PRO A N 1
ATOM 5498 C CA . PRO A 1 688 ? -8.354 -13.252 -24.960 1.00 71.06 688 PRO A CA 1
ATOM 5499 C C . PRO A 1 688 ? -9.510 -14.246 -25.081 1.00 71.06 688 PRO A C 1
ATOM 5501 O O . PRO A 1 688 ? -9.351 -15.440 -24.818 1.00 71.06 688 PRO A O 1
ATOM 5504 N N . ARG A 1 689 ? -10.686 -13.747 -25.470 1.00 78.75 689 ARG A N 1
ATOM 5505 C CA . ARG A 1 689 ? -11.883 -14.563 -25.691 1.00 78.75 689 ARG A CA 1
ATOM 5506 C C . ARG A 1 689 ? -12.120 -14.761 -27.173 1.00 78.75 689 ARG A C 1
ATOM 5508 O O . ARG A 1 689 ? -11.987 -13.823 -27.955 1.00 78.75 689 ARG A O 1
ATOM 5515 N N . VAL A 1 690 ? -12.508 -15.973 -27.540 1.00 79.62 690 VAL A N 1
ATOM 5516 C CA . VAL A 1 690 ? -12.812 -16.354 -28.919 1.00 79.62 690 VAL A CA 1
ATOM 5517 C C . VAL A 1 690 ? -14.250 -16.868 -29.018 1.00 79.62 690 VAL A C 1
ATOM 5519 O O . VAL A 1 690 ? -14.741 -17.503 -28.077 1.00 79.62 690 VAL A O 1
ATOM 5522 N N . PRO A 1 691 ? -14.960 -16.588 -30.126 1.00 81.88 691 PRO A N 1
ATOM 5523 C CA . PRO A 1 691 ? -16.275 -17.160 -30.350 1.00 81.88 691 PRO A CA 1
ATOM 5524 C C . PRO A 1 691 ? -16.108 -18.647 -30.676 1.00 81.88 691 PRO A C 1
ATOM 5526 O O . PRO A 1 691 ? -15.460 -19.014 -31.653 1.00 81.88 691 PRO A O 1
ATOM 5529 N N . TYR A 1 692 ? -16.698 -19.509 -29.857 1.00 79.31 692 TYR A N 1
ATOM 5530 C CA . TYR A 1 692 ? -16.701 -20.953 -30.044 1.00 79.31 692 TYR A CA 1
ATOM 5531 C C . TYR A 1 692 ? -18.130 -21.442 -30.250 1.00 79.31 692 TYR A C 1
ATOM 5533 O O . TYR A 1 692 ? -19.037 -21.106 -29.484 1.00 79.31 692 TYR A O 1
ATOM 5541 N N . ARG A 1 693 ? -18.344 -22.241 -31.293 1.00 79.00 693 ARG A N 1
ATOM 5542 C CA . ARG A 1 693 ? -19.649 -22.835 -31.580 1.00 79.00 693 ARG A CA 1
ATOM 5543 C C . ARG A 1 693 ? -19.746 -24.183 -30.886 1.00 79.00 693 ARG A C 1
ATOM 5545 O O . ARG A 1 693 ? -18.988 -25.093 -31.205 1.00 79.00 693 ARG A O 1
ATOM 5552 N N . ASN A 1 694 ? -20.685 -24.324 -29.954 1.00 69.81 694 ASN A N 1
ATOM 5553 C CA . ASN A 1 694 ? -20.945 -25.619 -29.339 1.00 69.81 694 ASN A CA 1
ATOM 5554 C C . ASN A 1 694 ? -21.585 -26.550 -30.381 1.00 69.81 694 ASN A C 1
ATOM 5556 O O . ASN A 1 694 ? -22.644 -26.230 -30.923 1.00 69.81 694 ASN A O 1
ATOM 5560 N N . VAL A 1 695 ? -20.946 -27.685 -30.670 1.00 65.75 695 VAL A N 1
ATOM 5561 C CA . VAL A 1 695 ? -21.416 -28.642 -31.687 1.00 65.75 695 VAL A CA 1
ATOM 5562 C C . VAL A 1 695 ? -22.766 -29.253 -31.288 1.00 65.75 695 VAL A C 1
ATOM 5564 O O . VAL A 1 695 ? -23.595 -29.499 -32.157 1.00 65.75 695 VAL A O 1
ATOM 5567 N N . ALA A 1 696 ? -23.023 -29.421 -29.985 1.00 66.81 696 ALA A N 1
ATOM 5568 C CA . ALA A 1 696 ? -24.263 -30.012 -29.480 1.00 66.81 696 ALA A CA 1
ATOM 5569 C C . ALA A 1 696 ? -25.465 -29.047 -29.503 1.00 66.81 696 ALA A C 1
ATOM 5571 O O . ALA A 1 696 ? -26.587 -29.464 -29.765 1.00 66.81 696 ALA A O 1
ATOM 5572 N N . GLU A 1 697 ? -25.243 -27.755 -29.239 1.00 71.75 697 GLU A N 1
ATOM 5573 C CA . GLU A 1 697 ? -26.321 -26.758 -29.085 1.00 71.75 697 GLU A CA 1
ATOM 5574 C C . GLU A 1 697 ? -26.458 -25.827 -30.300 1.00 71.75 697 GLU A C 1
ATOM 5576 O O . GLU A 1 697 ? -27.419 -25.070 -30.412 1.00 71.75 697 GLU A O 1
ATOM 5581 N N . GLY A 1 698 ? -25.480 -25.826 -31.212 1.00 74.44 698 GLY A N 1
ATOM 5582 C CA . GLY A 1 698 ? -25.450 -24.968 -32.398 1.00 74.44 698 GLY A CA 1
ATOM 5583 C C . GLY A 1 698 ? -25.236 -23.474 -32.114 1.00 74.44 698 GLY A C 1
ATOM 5584 O O . GLY A 1 698 ? -25.054 -22.708 -33.065 1.00 74.44 698 GLY A O 1
ATOM 5585 N N . THR A 1 699 ? -25.219 -23.061 -30.842 1.00 73.31 699 THR A N 1
ATOM 5586 C CA . THR A 1 699 ? -25.063 -21.672 -30.392 1.00 73.31 699 THR A CA 1
ATOM 5587 C C . THR A 1 699 ? -23.603 -21.254 -30.254 1.00 73.31 699 THR A C 1
ATOM 5589 O O . THR A 1 699 ? -22.753 -22.026 -29.803 1.00 73.31 699 THR A O 1
ATOM 5592 N N . TRP A 1 700 ? -23.328 -19.994 -30.589 1.00 78.88 700 TRP A N 1
ATOM 5593 C CA . TRP A 1 700 ? -22.033 -19.356 -30.370 1.00 78.88 700 TRP A CA 1
ATOM 5594 C C . TRP A 1 700 ? -21.910 -18.864 -28.930 1.00 78.88 700 TRP A C 1
ATOM 5596 O O . TRP A 1 700 ? -22.784 -18.154 -28.434 1.00 78.88 700 TRP A O 1
ATOM 5606 N N . GLN A 1 701 ? -20.811 -19.221 -28.275 1.00 78.25 701 GLN A N 1
ATOM 5607 C CA . GLN A 1 701 ? -20.461 -18.760 -26.938 1.00 78.25 701 GLN A CA 1
ATOM 5608 C C . GLN A 1 701 ? -19.055 -18.166 -26.955 1.00 78.25 701 GLN A C 1
ATOM 5610 O O . GLN A 1 701 ? -18.152 -18.689 -27.603 1.00 78.25 701 GLN A O 1
ATOM 5615 N N . TRP A 1 702 ? -18.863 -17.068 -26.230 1.00 80.12 702 TRP A N 1
ATOM 5616 C CA . TRP A 1 702 ? -17.538 -16.496 -26.019 1.00 80.12 702 TRP A CA 1
ATOM 5617 C C . TRP A 1 702 ? -16.830 -17.285 -24.924 1.00 80.12 702 TRP A C 1
ATOM 5619 O O . TRP A 1 702 ? -17.251 -17.243 -23.769 1.00 80.12 702 TRP A O 1
ATOM 5629 N N . VAL A 1 703 ? -15.771 -18.002 -25.290 1.00 80.75 703 VAL A N 1
ATOM 5630 C CA . VAL A 1 703 ? -14.957 -18.793 -24.360 1.00 80.75 703 VAL A CA 1
ATOM 5631 C C . VAL A 1 703 ? -13.545 -18.229 -24.295 1.00 80.75 703 VAL A C 1
ATOM 5633 O O . VAL A 1 703 ? -13.047 -17.646 -25.260 1.00 80.75 703 VAL A O 1
ATOM 5636 N N . ASP A 1 704 ? -12.895 -18.394 -23.150 1.00 83.75 704 ASP A N 1
ATOM 5637 C CA . ASP A 1 704 ? -11.495 -18.010 -22.986 1.00 83.75 704 ASP A CA 1
ATOM 5638 C C . ASP A 1 704 ? -10.591 -18.871 -23.885 1.00 83.75 704 ASP A C 1
ATOM 5640 O O . ASP A 1 704 ? -10.861 -20.057 -24.100 1.00 83.75 704 ASP A O 1
ATOM 5644 N N . LEU A 1 705 ? -9.505 -18.289 -24.401 1.00 80.19 705 LEU A N 1
ATOM 5645 C CA . LEU A 1 705 ? -8.616 -18.953 -25.360 1.00 80.19 705 LEU A CA 1
ATOM 5646 C C . LEU A 1 705 ? -8.055 -20.281 -24.834 1.00 80.19 705 LEU A C 1
ATOM 5648 O O . LEU A 1 705 ? -7.997 -21.252 -25.583 1.00 80.19 705 LEU A O 1
ATOM 5652 N N . TRP A 1 706 ? -7.699 -20.358 -23.549 1.00 82.00 706 TRP A N 1
ATOM 5653 C CA . TRP A 1 706 ? -7.216 -21.601 -22.938 1.00 82.00 706 TRP A CA 1
ATOM 5654 C C . TRP A 1 706 ? -8.274 -22.704 -22.967 1.00 82.00 706 TRP A C 1
ATOM 5656 O O . TRP A 1 706 ? -7.971 -23.834 -23.328 1.00 82.00 706 TRP A O 1
ATOM 5666 N N . ASN A 1 707 ? -9.535 -22.361 -22.695 1.00 82.00 707 ASN A N 1
ATOM 5667 C CA . ASN A 1 707 ? -10.644 -23.312 -22.768 1.00 82.00 707 ASN A CA 1
ATOM 5668 C C . ASN A 1 707 ? -10.907 -23.772 -24.206 1.00 82.00 707 ASN A C 1
ATOM 5670 O O . ASN A 1 707 ? -11.251 -24.933 -24.418 1.00 82.00 707 ASN A O 1
ATOM 5674 N N . ALA A 1 708 ? -10.728 -22.891 -25.194 1.00 82.12 708 ALA A N 1
ATOM 5675 C CA . ALA A 1 708 ? -10.775 -23.286 -26.598 1.00 82.12 708 ALA A CA 1
ATOM 5676 C C . ALA A 1 708 ? -9.637 -24.267 -26.940 1.00 82.12 708 ALA A C 1
ATOM 5678 O O . ALA A 1 708 ? -9.895 -25.305 -27.539 1.00 82.12 708 ALA A O 1
ATOM 5679 N N . LEU A 1 709 ? -8.406 -23.993 -26.496 1.00 85.25 709 LEU A N 1
ATOM 5680 C CA . LEU A 1 709 ? -7.247 -24.862 -26.733 1.00 85.25 709 LEU A CA 1
ATOM 5681 C C . LEU A 1 709 ? -7.372 -26.229 -26.047 1.00 85.25 709 LEU A C 1
ATOM 5683 O O . LEU A 1 709 ? -7.092 -27.244 -26.679 1.00 85.25 709 LEU A O 1
ATOM 5687 N N . TYR A 1 710 ? -7.856 -26.285 -24.802 1.00 86.31 710 TYR A N 1
ATOM 5688 C CA . TYR A 1 710 ? -8.083 -27.556 -24.109 1.00 86.31 710 TYR A CA 1
ATOM 5689 C C . TYR A 1 710 ? -9.129 -28.419 -24.821 1.00 86.31 710 TYR A C 1
ATOM 5691 O O . TYR A 1 710 ? -8.960 -29.633 -24.909 1.00 86.31 710 TYR A O 1
ATOM 5699 N N . ARG A 1 711 ? -10.174 -27.808 -25.396 1.00 83.19 711 ARG A N 1
ATOM 5700 C CA . ARG A 1 711 ? -11.162 -28.522 -26.228 1.00 83.19 711 ARG A CA 1
ATOM 5701 C C . ARG A 1 711 ? -10.554 -29.060 -27.524 1.00 83.19 711 ARG A C 1
ATOM 5703 O O . ARG A 1 711 ? -10.931 -30.143 -27.956 1.00 83.19 711 ARG A O 1
ATOM 5710 N N . GLU A 1 712 ? -9.577 -28.353 -28.083 1.00 83.88 712 GLU A N 1
ATOM 5711 C CA . GLU A 1 712 ? -8.734 -28.817 -29.196 1.00 83.88 712 GLU A CA 1
ATOM 5712 C C . GLU A 1 712 ? -7.602 -29.761 -28.741 1.00 83.88 712 GLU A C 1
ATOM 5714 O O . GLU A 1 712 ? -6.732 -30.108 -29.537 1.00 83.88 712 GLU A O 1
ATOM 5719 N N . ARG A 1 713 ? -7.607 -30.205 -27.472 1.00 90.38 713 ARG A N 1
ATOM 5720 C CA . ARG A 1 713 ? -6.640 -31.151 -26.885 1.00 90.38 713 ARG A CA 1
ATOM 5721 C C . ARG A 1 713 ? -5.196 -30.640 -26.847 1.00 90.38 713 ARG A C 1
ATOM 5723 O O . ARG A 1 713 ? -4.249 -31.429 -26.806 1.00 90.38 713 ARG A O 1
ATOM 5730 N N . VAL A 1 714 ? -5.027 -29.319 -26.812 1.00 90.69 714 VAL A N 1
ATOM 5731 C CA . VAL A 1 714 ? -3.733 -28.647 -26.662 1.00 90.69 714 VAL A CA 1
ATOM 5732 C C . VAL A 1 714 ? -3.587 -28.135 -25.231 1.00 90.69 714 VAL A C 1
ATOM 5734 O O . VAL A 1 714 ? -4.361 -27.290 -24.784 1.00 90.69 714 VAL A O 1
ATOM 5737 N N . ILE A 1 715 ? -2.567 -28.617 -24.519 1.00 91.88 715 ILE A N 1
ATOM 5738 C CA . ILE A 1 715 ? -2.217 -28.185 -23.160 1.00 91.88 715 ILE A CA 1
ATOM 5739 C C . ILE A 1 715 ? -0.931 -27.358 -23.217 1.00 91.88 715 ILE A C 1
ATOM 5741 O O . ILE A 1 715 ? 0.103 -27.823 -23.701 1.00 91.88 715 ILE A O 1
ATOM 5745 N N . PHE A 1 716 ? -0.981 -26.118 -22.727 1.00 90.00 716 PHE A N 1
ATOM 5746 C CA . PHE A 1 716 ? 0.159 -25.201 -22.757 1.00 90.00 716 PHE A CA 1
ATOM 5747 C C . PHE A 1 716 ? 0.915 -25.202 -21.423 1.00 90.00 716 PHE A C 1
ATOM 5749 O O . PHE A 1 716 ? 0.388 -24.783 -20.397 1.00 90.00 716 PHE A O 1
ATOM 5756 N N . ILE A 1 717 ? 2.180 -25.619 -21.447 1.00 91.06 717 ILE A N 1
ATOM 5757 C CA . ILE A 1 717 ? 3.099 -25.617 -20.303 1.00 91.06 717 ILE A CA 1
ATOM 5758 C C . ILE A 1 717 ? 4.039 -24.418 -20.460 1.00 91.06 717 ILE A C 1
ATOM 5760 O O . ILE A 1 717 ? 5.151 -24.527 -20.984 1.00 91.06 717 ILE A O 1
ATOM 5764 N N . GLY A 1 718 ? 3.548 -23.246 -20.053 1.00 86.06 718 GLY A N 1
ATOM 5765 C CA . GLY A 1 718 ? 4.251 -21.962 -20.177 1.00 86.06 718 GLY A CA 1
ATOM 5766 C C . GLY A 1 718 ? 4.826 -21.395 -18.877 1.00 86.06 718 GLY A C 1
ATOM 5767 O O . GLY A 1 718 ? 5.464 -20.346 -18.905 1.00 86.06 718 GLY A O 1
ATOM 5768 N N . GLN A 1 719 ? 4.571 -22.045 -17.739 1.00 83.56 719 GLN A N 1
ATOM 5769 C CA . GLN A 1 719 ? 4.915 -21.546 -16.403 1.00 83.56 719 GLN A CA 1
ATOM 5770 C C . GLN A 1 719 ? 5.712 -22.575 -15.584 1.00 83.56 719 GLN A C 1
ATOM 5772 O O . GLN A 1 719 ? 6.206 -23.565 -16.126 1.00 83.56 719 GLN A O 1
ATOM 5777 N N . HIS A 1 720 ? 5.951 -22.303 -14.297 1.00 87.69 720 HIS A N 1
ATOM 5778 C CA . HIS A 1 720 ? 6.582 -23.273 -13.389 1.00 87.69 720 HIS A CA 1
ATOM 5779 C C . HIS A 1 720 ? 5.643 -24.439 -13.132 1.00 87.69 720 HIS A C 1
ATOM 5781 O O . HIS A 1 720 ? 4.450 -24.228 -12.961 1.00 87.69 720 HIS A O 1
ATOM 5787 N N . ILE A 1 721 ? 6.183 -25.658 -13.152 1.00 90.56 721 ILE A N 1
ATOM 5788 C CA . ILE A 1 721 ? 5.439 -26.852 -12.754 1.00 90.56 721 ILE A CA 1
ATOM 5789 C C . ILE A 1 721 ? 5.565 -26.977 -11.237 1.00 90.56 721 ILE A C 1
ATOM 5791 O O . ILE A 1 721 ? 6.511 -27.577 -10.738 1.00 90.56 721 ILE A O 1
ATOM 5795 N N . ASP A 1 722 ? 4.662 -26.322 -10.524 1.00 90.12 722 ASP A N 1
ATOM 5796 C CA . ASP A 1 722 ? 4.427 -26.541 -9.098 1.00 90.12 722 ASP A CA 1
ATOM 5797 C C . ASP A 1 722 ? 3.327 -27.602 -8.896 1.00 90.12 722 ASP A C 1
ATOM 5799 O O . ASP A 1 722 ? 2.806 -28.186 -9.854 1.00 90.12 722 ASP A O 1
ATOM 5803 N N . GLU A 1 723 ? 3.002 -27.893 -7.640 1.00 88.31 723 GLU A N 1
ATOM 5804 C CA . GLU A 1 723 ? 1.991 -28.887 -7.277 1.00 88.31 723 GLU A CA 1
ATOM 5805 C C . GLU A 1 723 ? 0.585 -28.507 -7.775 1.00 88.31 723 GLU A C 1
ATOM 5807 O O . GLU A 1 723 ? -0.125 -29.356 -8.317 1.00 88.31 723 GLU A O 1
ATOM 5812 N N . GLU A 1 724 ? 0.196 -27.231 -7.678 1.00 90.12 724 GLU A N 1
ATOM 5813 C CA . GLU A 1 724 ? -1.123 -26.761 -8.118 1.00 90.12 724 GLU A CA 1
ATOM 5814 C C . GLU A 1 724 ? -1.280 -26.882 -9.639 1.00 90.12 724 GLU A C 1
ATOM 5816 O O . GLU A 1 724 ? -2.245 -27.478 -10.131 1.00 90.12 724 GLU A O 1
ATOM 5821 N N . PHE A 1 725 ? -0.315 -26.366 -10.401 1.00 91.00 725 PHE A N 1
ATOM 5822 C CA . PHE A 1 725 ? -0.343 -26.414 -11.857 1.00 91.00 725 PHE A CA 1
ATOM 5823 C C . PHE A 1 725 ? -0.232 -27.847 -12.380 1.00 91.00 725 PHE A C 1
ATOM 5825 O O . PHE A 1 725 ? -0.908 -28.201 -13.348 1.00 91.00 725 PHE A O 1
ATOM 5832 N N . SER A 1 726 ? 0.570 -28.694 -11.725 1.00 93.69 726 SER A N 1
ATOM 5833 C CA . SER A 1 726 ? 0.634 -30.119 -12.055 1.00 93.69 726 SER A CA 1
ATOM 5834 C C . SER A 1 726 ? -0.720 -30.792 -11.856 1.00 93.69 726 SER A C 1
ATOM 5836 O O . SER A 1 726 ? -1.226 -31.400 -12.795 1.00 93.69 726 SER A O 1
ATOM 5838 N N . ASN A 1 727 ? -1.379 -30.591 -10.712 1.00 92.38 727 ASN A N 1
ATOM 5839 C CA . ASN A 1 727 ? -2.705 -31.156 -10.454 1.00 92.38 727 ASN A CA 1
ATOM 5840 C C . ASN A 1 727 ? -3.754 -30.705 -11.487 1.00 92.38 727 ASN A C 1
ATOM 5842 O O . ASN A 1 727 ? -4.574 -31.513 -11.927 1.00 92.38 727 ASN A O 1
ATOM 5846 N N . GLN A 1 728 ? -3.700 -29.449 -11.943 1.00 91.50 728 GLN A N 1
ATOM 5847 C CA . GLN A 1 728 ? -4.568 -28.958 -13.021 1.00 91.50 728 GLN A CA 1
ATOM 5848 C C . GLN A 1 728 ? -4.289 -29.654 -14.361 1.00 91.50 728 GLN A C 1
ATOM 5850 O O . GLN A 1 728 ? -5.231 -30.058 -15.054 1.00 91.50 728 GLN A O 1
ATOM 5855 N N . ILE A 1 729 ? -3.014 -29.823 -14.730 1.00 92.19 729 ILE A N 1
ATOM 5856 C CA . ILE A 1 729 ? -2.618 -30.552 -15.942 1.00 92.19 729 ILE A CA 1
ATOM 5857 C C . ILE A 1 729 ? -3.082 -32.007 -15.849 1.00 92.19 729 ILE A C 1
ATOM 5859 O O . ILE A 1 729 ? -3.736 -32.484 -16.772 1.00 92.19 729 ILE A O 1
ATOM 5863 N N . LEU A 1 730 ? -2.820 -32.681 -14.730 1.00 93.44 730 LEU A N 1
ATOM 5864 C CA . LEU A 1 730 ? -3.213 -34.067 -14.477 1.00 93.44 730 LEU A CA 1
ATOM 5865 C C . LEU A 1 730 ? -4.721 -34.269 -14.630 1.00 93.44 730 LEU A C 1
ATOM 5867 O O . LEU A 1 730 ? -5.157 -35.125 -15.402 1.00 93.44 730 LEU A O 1
ATOM 5871 N N . ALA A 1 731 ? -5.523 -33.441 -13.955 1.00 92.69 731 ALA A N 1
ATOM 5872 C CA . ALA A 1 731 ? -6.978 -33.498 -14.051 1.00 92.69 731 ALA A CA 1
ATOM 5873 C C . ALA A 1 731 ? -7.463 -33.261 -15.489 1.00 92.69 731 ALA A C 1
ATOM 5875 O O . ALA A 1 731 ? -8.340 -33.976 -15.976 1.00 92.69 731 ALA A O 1
ATOM 5876 N N . THR A 1 732 ? -6.862 -32.298 -16.196 1.00 92.12 732 THR A N 1
ATOM 5877 C CA . THR A 1 732 ? -7.207 -31.991 -17.591 1.00 92.12 732 THR A CA 1
ATOM 5878 C C . THR A 1 732 ? -6.856 -33.150 -18.521 1.00 92.12 732 THR A C 1
ATOM 5880 O O . THR A 1 732 ? -7.661 -33.515 -19.373 1.00 92.12 732 THR A O 1
ATOM 5883 N N . MET A 1 733 ? -5.687 -33.766 -18.351 1.00 93.50 733 MET A N 1
ATOM 5884 C CA . MET A 1 733 ? -5.257 -34.916 -19.142 1.00 93.50 733 MET A CA 1
ATOM 5885 C C . MET A 1 733 ? -6.188 -36.118 -18.956 1.00 93.50 733 MET A C 1
ATOM 5887 O O . MET A 1 733 ? -6.659 -36.677 -19.944 1.00 93.50 733 MET A O 1
ATOM 5891 N N . LEU A 1 734 ? -6.487 -36.477 -17.702 1.00 93.50 734 LEU A N 1
ATOM 5892 C CA . LEU A 1 734 ? -7.394 -37.579 -17.371 1.00 93.50 734 LEU A CA 1
ATOM 5893 C C . LEU A 1 734 ? -8.805 -37.321 -17.908 1.00 93.50 734 LEU A C 1
ATOM 5895 O O . LEU A 1 734 ? -9.441 -38.222 -18.451 1.00 93.50 734 LEU A O 1
ATOM 5899 N N . TYR A 1 735 ? -9.283 -36.079 -17.808 1.00 92.75 735 TYR A N 1
ATOM 5900 C CA . TYR A 1 735 ? -10.573 -35.693 -18.365 1.00 92.75 735 TYR A CA 1
ATOM 5901 C C . TYR A 1 735 ? -10.592 -35.821 -19.893 1.00 92.75 735 TYR A C 1
ATOM 5903 O O . TYR A 1 735 ? -11.498 -36.447 -20.439 1.00 92.75 735 TYR A O 1
ATOM 5911 N N . LEU A 1 736 ? -9.595 -35.277 -20.597 1.00 90.75 736 LEU A N 1
ATOM 5912 C CA . LEU A 1 736 ? -9.552 -35.329 -22.061 1.00 90.75 736 LEU A CA 1
ATOM 5913 C C . LEU A 1 736 ? -9.416 -36.762 -22.596 1.00 90.75 736 LEU A C 1
ATOM 5915 O O . LEU A 1 736 ? -10.048 -37.086 -23.602 1.00 90.75 736 LEU A O 1
ATOM 5919 N N . ASP A 1 737 ? -8.656 -37.621 -21.913 1.00 92.00 737 ASP A N 1
ATOM 5920 C CA . ASP A 1 737 ? -8.580 -39.051 -22.234 1.00 92.00 737 ASP A CA 1
ATOM 5921 C C . ASP A 1 737 ? -9.924 -39.752 -21.993 1.00 92.00 737 ASP A C 1
ATOM 5923 O O . ASP A 1 737 ? -10.370 -40.524 -22.835 1.00 92.00 737 ASP A O 1
ATOM 5927 N N . SER A 1 738 ? -10.636 -39.409 -20.910 1.00 91.44 738 SER A N 1
ATOM 5928 C CA . SER A 1 738 ? -11.965 -39.973 -20.623 1.00 91.44 738 SER A CA 1
ATOM 5929 C C . SER A 1 738 ? -13.040 -39.568 -21.641 1.00 91.44 738 SER A C 1
ATOM 5931 O O . SER A 1 738 ? -13.982 -40.324 -21.874 1.00 91.44 738 SER A O 1
ATOM 5933 N N . VAL A 1 739 ? -12.912 -38.381 -22.248 1.00 87.88 739 VAL A N 1
ATOM 5934 C CA . VAL A 1 739 ? -13.859 -37.870 -23.250 1.00 87.88 739 VAL A CA 1
ATOM 5935 C C . VAL A 1 739 ? -13.711 -38.600 -24.583 1.00 87.88 739 VAL A C 1
ATOM 5937 O O . VAL A 1 739 ? -14.712 -38.896 -25.231 1.00 87.88 739 VAL A O 1
ATOM 5940 N N . ASP A 1 740 ? -12.480 -38.854 -25.021 1.00 85.25 740 ASP A N 1
ATOM 5941 C CA . ASP A 1 740 ? -12.192 -39.548 -26.279 1.00 85.25 740 ASP A CA 1
ATOM 5942 C C . ASP A 1 740 ? -10.741 -40.031 -26.231 1.00 85.25 740 ASP A C 1
ATOM 5944 O O . ASP A 1 740 ? -9.836 -39.232 -26.425 1.00 85.25 740 ASP A O 1
ATOM 5948 N N . ASP A 1 741 ? -10.496 -41.308 -25.961 1.00 88.31 741 ASP A N 1
ATOM 5949 C CA . ASP A 1 741 ? -9.141 -41.858 -25.799 1.00 88.31 741 ASP A CA 1
ATOM 5950 C C . ASP A 1 741 ? -8.419 -42.140 -27.136 1.00 88.31 741 ASP A C 1
ATOM 5952 O O . ASP A 1 741 ? -7.239 -42.494 -27.159 1.00 88.31 741 ASP A O 1
ATOM 5956 N N . SER A 1 742 ? -9.103 -41.946 -28.271 1.00 86.62 742 SER A N 1
ATOM 5957 C CA . SER A 1 742 ? -8.557 -42.194 -29.613 1.00 86.62 742 SER A CA 1
ATOM 5958 C C . SER A 1 742 ? -7.761 -41.010 -30.171 1.00 86.62 742 SER A C 1
ATOM 5960 O O . SER A 1 742 ? -6.907 -41.172 -31.052 1.00 86.62 742 SER A O 1
ATOM 5962 N N . LYS A 1 743 ? -8.039 -39.797 -29.678 1.00 87.00 743 LYS A N 1
ATOM 5963 C CA . LYS A 1 743 ? -7.433 -38.560 -30.179 1.00 87.00 743 LYS A CA 1
ATOM 5964 C C . LYS A 1 743 ? -6.187 -38.176 -29.398 1.00 87.00 743 LYS A C 1
ATOM 5966 O O . LYS A 1 743 ? -6.121 -38.255 -28.176 1.00 87.00 743 LYS A O 1
ATOM 5971 N N . LYS A 1 744 ? -5.213 -37.656 -30.140 1.00 89.44 744 LYS A N 1
ATOM 5972 C CA . LYS A 1 744 ? -3.929 -37.209 -29.598 1.00 89.44 744 LYS A CA 1
ATOM 5973 C C . LYS A 1 744 ? -4.087 -36.003 -28.679 1.00 89.44 744 LYS A C 1
ATOM 5975 O O . LYS A 1 744 ? -4.954 -35.156 -28.895 1.00 89.44 744 LYS A O 1
ATOM 5980 N N . LEU A 1 745 ? -3.214 -35.932 -27.682 1.00 92.88 745 LEU A N 1
ATOM 5981 C CA . LEU A 1 745 ? -3.018 -34.773 -26.814 1.00 92.88 745 LEU A CA 1
ATOM 5982 C C . LEU A 1 745 ? -1.710 -34.089 -27.215 1.00 92.88 745 LEU A C 1
ATOM 5984 O O . LEU A 1 745 ? -0.720 -34.770 -27.476 1.00 92.88 745 LEU A O 1
ATOM 5988 N N . PHE A 1 746 ? -1.679 -32.759 -27.249 1.00 93.38 746 PHE A N 1
ATOM 5989 C CA . PHE A 1 746 ? -0.465 -32.015 -27.582 1.00 93.38 746 PHE A CA 1
ATOM 5990 C C . PHE A 1 746 ? -0.019 -31.108 -26.444 1.00 93.38 746 PHE A C 1
ATOM 5992 O O . PHE A 1 746 ? -0.766 -30.244 -25.992 1.00 93.38 746 PHE A O 1
ATOM 5999 N N . PHE A 1 747 ? 1.230 -31.270 -26.012 1.00 94.75 747 PHE A N 1
ATOM 6000 C CA . PHE A 1 747 ? 1.863 -30.425 -25.005 1.00 94.75 747 PHE A CA 1
ATOM 6001 C C . PHE A 1 747 ? 2.703 -29.355 -25.672 1.00 94.75 747 PHE A C 1
ATOM 6003 O O . PHE A 1 747 ? 3.678 -29.659 -26.356 1.00 94.75 747 PHE A O 1
ATOM 6010 N N . TYR A 1 748 ? 2.345 -28.096 -25.458 1.00 93.62 748 TYR A N 1
ATOM 6011 C CA . TYR A 1 748 ? 3.097 -26.954 -25.961 1.00 93.62 748 TYR A CA 1
ATOM 6012 C C . TYR A 1 748 ? 3.971 -26.432 -24.829 1.00 93.62 748 TYR A C 1
ATOM 6014 O O . TYR A 1 748 ? 3.486 -25.807 -23.892 1.00 93.62 748 TYR A O 1
ATOM 6022 N N . ILE A 1 749 ? 5.264 -26.734 -24.900 1.00 94.44 749 ILE A N 1
ATOM 6023 C CA . ILE A 1 749 ? 6.235 -26.483 -23.840 1.00 94.44 749 ILE A CA 1
ATOM 6024 C C . ILE A 1 749 ? 7.006 -25.202 -24.157 1.00 94.44 749 ILE A C 1
ATOM 6026 O O . ILE A 1 749 ? 7.656 -25.073 -25.202 1.00 94.44 749 ILE A O 1
ATOM 6030 N N . ASN A 1 750 ? 6.942 -24.254 -23.227 1.00 92.62 750 ASN A N 1
ATOM 6031 C CA . ASN A 1 750 ? 7.716 -23.023 -23.245 1.00 92.62 750 ASN A CA 1
ATOM 6032 C C . ASN A 1 750 ? 8.114 -22.638 -21.816 1.00 92.62 750 ASN A C 1
ATOM 6034 O O . ASN A 1 750 ? 7.553 -21.713 -21.231 1.00 92.62 750 ASN A O 1
ATOM 6038 N N . GLY A 1 751 ? 9.054 -23.378 -21.231 1.00 88.69 751 GLY A N 1
ATOM 6039 C CA . GLY A 1 751 ? 9.444 -23.149 -19.849 1.00 88.69 751 GLY A CA 1
ATOM 6040 C C . GLY A 1 751 ? 10.595 -24.026 -19.345 1.00 88.69 751 GLY A C 1
ATOM 6041 O O . GLY A 1 751 ? 11.013 -24.973 -20.012 1.00 88.69 751 GLY A O 1
ATOM 6042 N N . PRO A 1 752 ? 11.122 -23.738 -18.143 1.00 81.81 752 PRO A N 1
ATOM 6043 C CA . PRO A 1 752 ? 12.219 -24.489 -17.529 1.00 81.81 752 PRO A CA 1
ATOM 6044 C C . PRO A 1 752 ? 11.812 -25.786 -16.805 1.00 81.81 752 PRO A C 1
ATOM 6046 O O . PRO A 1 752 ? 12.657 -26.391 -16.151 1.00 81.81 752 PRO A O 1
ATOM 6049 N N . GLY A 1 753 ? 10.536 -26.187 -16.847 1.00 81.06 753 GLY A N 1
ATOM 6050 C CA . GLY A 1 753 ? 9.992 -27.291 -16.041 1.00 81.06 753 GLY A CA 1
ATOM 6051 C C . GLY A 1 753 ? 9.496 -26.809 -14.678 1.00 81.06 753 GLY A C 1
ATOM 6052 O O . GLY A 1 753 ? 8.940 -25.709 -14.587 1.00 81.06 753 GLY A O 1
ATOM 6053 N N . GLY A 1 754 ? 9.724 -27.589 -13.625 1.00 86.75 754 GLY A N 1
ATOM 6054 C CA . GLY A 1 754 ? 9.424 -27.187 -12.253 1.00 86.75 754 GLY A CA 1
ATOM 6055 C C . GLY A 1 754 ? 9.959 -28.171 -11.222 1.00 86.75 754 GLY A C 1
ATOM 6056 O O . GLY A 1 754 ? 11.078 -28.657 -11.383 1.00 86.75 754 GLY A O 1
ATOM 6057 N N . ASP A 1 755 ? 9.176 -28.451 -10.188 1.00 87.62 755 ASP A N 1
ATOM 6058 C CA . ASP A 1 755 ? 9.572 -29.334 -9.096 1.00 87.62 755 ASP A CA 1
ATOM 6059 C C . ASP A 1 755 ? 9.619 -30.798 -9.550 1.00 87.62 755 ASP A C 1
ATOM 6061 O O . ASP A 1 755 ? 8.917 -31.214 -10.483 1.00 87.62 755 ASP A O 1
ATOM 6065 N N . LEU A 1 756 ? 10.465 -31.591 -8.887 1.00 88.00 756 LEU A N 1
ATOM 6066 C CA . LEU A 1 756 ? 10.735 -32.979 -9.265 1.00 88.00 756 LEU A CA 1
ATOM 6067 C C . LEU A 1 756 ? 9.472 -33.843 -9.177 1.00 88.00 756 LEU A C 1
ATOM 6069 O O . LEU A 1 756 ? 9.053 -34.405 -10.186 1.00 88.00 756 LEU A O 1
ATOM 6073 N N . THR A 1 757 ? 8.836 -33.899 -8.006 1.00 89.12 757 THR A N 1
ATOM 6074 C CA . THR A 1 757 ? 7.652 -34.739 -7.767 1.00 89.12 757 THR A CA 1
ATOM 6075 C C . THR A 1 757 ? 6.468 -34.370 -8.673 1.00 89.12 757 THR A C 1
ATOM 6077 O O . THR A 1 757 ? 5.958 -35.265 -9.349 1.00 89.12 757 THR A O 1
ATOM 6080 N N . PRO A 1 758 ? 6.070 -33.086 -8.812 1.00 92.88 758 PRO A N 1
ATOM 6081 C CA . PRO A 1 758 ? 4.991 -32.697 -9.723 1.00 92.88 758 PRO A CA 1
ATOM 6082 C C . PRO A 1 758 ? 5.285 -33.009 -11.195 1.00 92.88 758 PRO A C 1
ATOM 6084 O O . PRO A 1 758 ? 4.377 -33.404 -11.926 1.00 92.88 758 PRO A O 1
ATOM 6087 N N . SER A 1 759 ? 6.540 -32.878 -11.639 1.00 91.62 759 SER A N 1
ATOM 6088 C CA . SER A 1 759 ? 6.930 -33.221 -13.016 1.00 91.62 759 SER A CA 1
ATOM 6089 C C . SER A 1 759 ? 6.905 -34.733 -13.262 1.00 91.62 759 SER A C 1
ATOM 6091 O O . SER A 1 759 ? 6.511 -35.170 -14.344 1.00 91.62 759 SER A O 1
ATOM 6093 N N . MET A 1 760 ? 7.296 -35.534 -12.266 1.00 91.56 760 MET A N 1
ATOM 6094 C CA . MET A 1 760 ? 7.216 -36.996 -12.335 1.00 91.56 760 MET A CA 1
ATOM 6095 C C . MET A 1 760 ? 5.769 -37.487 -12.365 1.00 91.56 760 MET A C 1
ATOM 6097 O O . MET A 1 760 ? 5.457 -38.374 -13.151 1.00 91.56 760 MET A O 1
ATOM 6101 N N . ALA A 1 761 ? 4.866 -36.858 -11.609 1.00 94.00 761 ALA A N 1
ATOM 6102 C CA . ALA A 1 761 ? 3.442 -37.185 -11.657 1.00 94.00 761 ALA A CA 1
ATOM 6103 C C . ALA A 1 761 ? 2.846 -36.958 -13.059 1.00 94.00 761 ALA A C 1
ATOM 6105 O O . ALA A 1 761 ? 2.107 -37.805 -13.570 1.00 94.00 761 ALA A O 1
ATOM 6106 N N . ILE A 1 762 ? 3.216 -35.850 -13.721 1.00 94.81 762 ILE A N 1
ATOM 6107 C CA . ILE A 1 762 ? 2.835 -35.600 -15.120 1.00 94.81 762 ILE A CA 1
ATOM 6108 C C . ILE A 1 762 ? 3.408 -36.690 -16.024 1.00 94.81 762 ILE A C 1
ATOM 6110 O O . ILE A 1 762 ? 2.672 -37.221 -16.847 1.00 94.81 762 ILE A O 1
ATOM 6114 N N . TYR A 1 763 ? 4.685 -37.052 -15.872 1.00 93.88 763 TYR A N 1
ATOM 6115 C CA . TYR A 1 763 ? 5.312 -38.101 -16.682 1.00 93.88 763 TYR A CA 1
ATOM 6116 C C . TYR A 1 763 ? 4.621 -39.462 -16.537 1.00 93.88 763 TYR A C 1
ATOM 6118 O O . TYR A 1 763 ? 4.294 -40.089 -17.544 1.00 93.88 763 TYR A O 1
ATOM 6126 N N . ASP A 1 764 ? 4.355 -39.903 -15.310 1.00 94.12 764 ASP A N 1
ATOM 6127 C CA . ASP A 1 764 ? 3.687 -41.182 -15.060 1.00 94.12 764 ASP A CA 1
ATOM 6128 C C . ASP A 1 764 ? 2.272 -41.179 -15.638 1.00 94.12 764 ASP A C 1
ATOM 6130 O O . ASP A 1 764 ? 1.842 -42.155 -16.253 1.00 94.12 764 ASP A O 1
ATOM 6134 N N . THR A 1 765 ? 1.581 -40.043 -15.543 1.00 94.50 765 THR A N 1
ATOM 6135 C CA . THR A 1 765 ? 0.272 -39.873 -16.178 1.00 94.50 765 THR A CA 1
ATOM 6136 C C . THR A 1 765 ? 0.400 -39.886 -17.696 1.00 94.50 765 THR A C 1
ATOM 6138 O O . THR A 1 765 ? -0.377 -40.551 -18.364 1.00 94.50 765 THR A O 1
ATOM 6141 N N . MET A 1 766 ? 1.431 -39.264 -18.275 1.00 94.12 766 MET A N 1
ATOM 6142 C CA . MET A 1 766 ? 1.688 -39.363 -19.713 1.00 94.12 766 MET A CA 1
ATOM 6143 C C . MET A 1 766 ? 1.856 -40.814 -20.183 1.00 94.12 766 MET A C 1
ATOM 6145 O O . MET A 1 766 ? 1.476 -41.121 -21.307 1.00 94.12 766 MET A O 1
ATOM 6149 N N . GLN A 1 767 ? 2.438 -41.690 -19.355 1.00 91.19 767 GLN A N 1
ATOM 6150 C CA . GLN A 1 767 ? 2.601 -43.109 -19.689 1.00 91.19 767 GLN A CA 1
ATOM 6151 C C . GLN A 1 767 ? 1.347 -43.955 -19.396 1.00 91.19 767 GLN A C 1
ATOM 6153 O O . GLN A 1 767 ? 1.230 -45.047 -19.947 1.00 91.19 767 GLN A O 1
ATOM 6158 N N . SER A 1 768 ? 0.436 -43.497 -18.529 1.00 91.62 768 SER A N 1
ATOM 6159 C CA . SER A 1 768 ? -0.770 -44.249 -18.151 1.00 91.62 768 SER A CA 1
ATOM 6160 C C . SER A 1 768 ? -1.968 -44.007 -19.074 1.00 91.62 768 SER A C 1
ATOM 6162 O O . SER A 1 768 ? -2.864 -44.851 -19.139 1.00 91.62 768 SER A O 1
ATOM 6164 N N . LEU A 1 769 ? -1.989 -42.882 -19.793 1.00 92.62 769 LEU A N 1
ATOM 6165 C CA . LEU A 1 769 ? -3.062 -42.540 -20.727 1.00 92.62 769 LEU A CA 1
ATOM 6166 C C . LEU A 1 769 ? -3.028 -43.401 -21.988 1.00 92.62 769 LEU A C 1
ATOM 6168 O O . LEU A 1 769 ? -1.970 -43.793 -22.480 1.00 92.62 769 LEU A O 1
ATOM 6172 N N . LYS A 1 770 ? -4.213 -43.642 -22.551 1.00 92.00 770 LYS A N 1
ATOM 6173 C CA . LYS A 1 770 ? -4.361 -44.328 -23.840 1.00 92.00 770 LYS A CA 1
ATOM 6174 C C . LYS A 1 770 ? -4.151 -43.384 -25.021 1.00 92.00 770 LYS A C 1
ATOM 6176 O O . LYS A 1 770 ? -3.628 -43.800 -26.056 1.00 92.00 770 LYS A O 1
ATOM 6181 N N . SER A 1 771 ? -4.550 -42.121 -24.868 1.00 91.94 771 SER A N 1
ATOM 6182 C CA . SER A 1 771 ? -4.347 -41.083 -25.875 1.00 91.94 771 SER A CA 1
ATOM 6183 C C . SER A 1 771 ? -2.851 -40.869 -26.146 1.00 91.94 771 SER A C 1
ATOM 6185 O O . SER A 1 771 ? -2.101 -40.604 -25.204 1.00 91.94 771 SER A O 1
ATOM 6187 N N . PRO A 1 772 ? -2.388 -40.871 -27.412 1.00 91.75 772 PRO A N 1
ATOM 6188 C CA . PRO A 1 772 ? -0.988 -40.589 -27.713 1.00 91.75 772 PRO A CA 1
ATOM 6189 C C . PRO A 1 772 ? -0.657 -39.123 -27.421 1.00 91.75 772 PRO A C 1
ATOM 6191 O O . PRO A 1 772 ? -1.394 -38.224 -27.840 1.00 91.75 772 PRO A O 1
ATOM 6194 N N . ILE A 1 773 ? 0.478 -38.867 -26.767 1.00 95.19 773 ILE A N 1
ATOM 6195 C CA . ILE A 1 773 ? 0.876 -37.513 -26.358 1.00 95.19 773 ILE A CA 1
ATOM 6196 C C . ILE A 1 773 ? 2.018 -37.005 -27.234 1.00 95.19 773 ILE A C 1
ATOM 6198 O O . ILE A 1 773 ? 3.139 -37.501 -27.163 1.00 95.19 773 ILE A O 1
ATOM 6202 N N . GLY A 1 774 ? 1.746 -35.989 -28.049 1.00 95.12 774 GLY A N 1
ATOM 6203 C CA . GLY A 1 774 ? 2.761 -35.253 -28.797 1.00 95.12 774 GLY A CA 1
ATOM 6204 C C . GLY A 1 774 ? 3.292 -34.061 -28.004 1.00 95.12 774 GLY A C 1
ATOM 6205 O O . GLY A 1 774 ? 2.552 -33.405 -27.276 1.00 95.12 774 GLY A O 1
ATOM 6206 N N . THR A 1 775 ? 4.567 -33.728 -28.167 1.00 95.94 775 THR A N 1
ATOM 6207 C CA . THR A 1 775 ? 5.224 -32.629 -27.443 1.00 95.94 775 THR A CA 1
ATOM 6208 C C . THR A 1 775 ? 5.809 -31.626 -28.429 1.00 95.94 775 THR A C 1
ATOM 6210 O O . THR A 1 775 ? 6.382 -31.995 -29.448 1.00 95.94 775 THR A O 1
ATOM 6213 N N . HIS A 1 776 ? 5.651 -30.336 -28.151 1.00 94.25 776 HIS A N 1
ATOM 6214 C CA . HIS A 1 776 ? 6.075 -29.241 -29.018 1.00 94.25 776 HIS A CA 1
ATOM 6215 C C . HIS A 1 776 ? 6.835 -28.195 -28.207 1.00 94.25 776 HIS A C 1
ATOM 6217 O O . HIS A 1 776 ? 6.251 -27.485 -27.393 1.00 94.25 776 HIS A O 1
ATOM 6223 N N . CYS A 1 777 ? 8.135 -28.049 -28.451 1.00 94.44 777 CYS A N 1
ATOM 6224 C CA . CYS A 1 777 ? 8.913 -26.951 -27.891 1.00 94.44 777 CYS A CA 1
ATOM 6225 C C . CYS A 1 777 ? 8.707 -25.684 -28.731 1.00 94.44 777 CYS A C 1
ATOM 6227 O O . CYS A 1 777 ? 9.187 -25.600 -29.864 1.00 94.44 777 CYS A O 1
ATOM 6229 N N . VAL A 1 778 ? 8.011 -24.690 -28.177 1.00 90.25 778 VAL A N 1
ATOM 6230 C CA . VAL A 1 778 ? 7.667 -23.448 -28.896 1.00 90.25 778 VAL A CA 1
ATOM 6231 C C . VAL A 1 778 ? 8.769 -22.394 -28.760 1.00 90.25 778 VAL A C 1
ATOM 6233 O O . VAL A 1 778 ? 9.135 -21.751 -29.738 1.00 90.25 778 VAL A O 1
ATOM 6236 N N . GLY A 1 779 ? 9.332 -22.226 -27.562 1.00 88.44 779 GLY A N 1
ATOM 6237 C CA . GLY A 1 779 ? 10.375 -21.228 -27.290 1.00 88.44 779 GLY A CA 1
ATOM 6238 C C . GLY A 1 779 ? 11.611 -21.849 -26.657 1.00 88.44 779 GLY A C 1
ATOM 6239 O O . GLY A 1 779 ? 12.688 -21.875 -27.252 1.00 88.44 779 GLY A O 1
ATOM 6240 N N . PHE A 1 780 ? 11.465 -22.383 -25.452 1.00 93.00 780 PHE A N 1
ATOM 6241 C CA . PHE A 1 780 ? 12.530 -23.133 -24.800 1.00 93.00 780 PHE A CA 1
ATOM 6242 C C . PHE A 1 780 ? 11.972 -24.235 -23.897 1.00 93.00 780 PHE A C 1
ATOM 6244 O O . PHE A 1 780 ? 10.847 -24.147 -23.410 1.00 93.00 780 PHE A O 1
ATOM 6251 N N . ALA A 1 781 ? 12.769 -25.275 -23.680 1.00 94.31 781 ALA A N 1
ATOM 6252 C CA . ALA A 1 781 ? 12.495 -26.343 -22.726 1.00 94.31 781 ALA A CA 1
ATOM 6253 C C . ALA A 1 781 ? 13.794 -26.634 -21.981 1.00 94.31 781 ALA A C 1
ATOM 6255 O O . ALA A 1 781 ? 14.774 -27.014 -22.618 1.00 94.31 781 ALA A O 1
ATOM 6256 N N . TYR A 1 782 ? 13.837 -26.401 -20.668 1.00 91.88 782 TYR A N 1
ATOM 6257 C CA . TYR A 1 782 ? 15.022 -26.689 -19.849 1.00 91.88 782 TYR A CA 1
ATOM 6258 C C . TYR A 1 782 ? 14.716 -27.734 -18.769 1.00 91.88 782 TYR A C 1
ATOM 6260 O O . TYR A 1 782 ? 13.567 -27.899 -18.371 1.00 91.88 782 TYR A O 1
ATOM 6268 N N . ASN A 1 783 ? 15.746 -28.436 -18.294 1.00 87.75 783 ASN A N 1
ATOM 6269 C CA . ASN A 1 783 ? 15.688 -29.397 -17.187 1.00 87.75 783 ASN A CA 1
ATOM 6270 C C . ASN A 1 783 ? 14.532 -30.407 -17.337 1.00 87.75 783 ASN A C 1
ATOM 6272 O O . ASN A 1 783 ? 14.495 -31.159 -18.313 1.00 87.75 783 ASN A O 1
ATOM 6276 N N . LEU A 1 784 ? 13.579 -30.418 -16.397 1.00 90.56 784 LEU A N 1
ATOM 6277 C CA . LEU A 1 784 ? 12.449 -31.351 -16.396 1.00 90.56 784 LEU A CA 1
ATOM 6278 C C . LEU A 1 784 ? 11.444 -31.077 -17.524 1.00 90.56 784 LEU A C 1
ATOM 6280 O O . LEU A 1 784 ? 10.811 -32.012 -18.001 1.00 90.56 784 LEU A O 1
ATOM 6284 N N . ALA A 1 785 ? 11.356 -29.850 -18.053 1.00 92.81 785 ALA A N 1
ATOM 6285 C CA . ALA A 1 785 ? 10.574 -29.609 -19.269 1.00 92.81 785 ALA A CA 1
ATOM 6286 C C . ALA A 1 785 ? 11.203 -30.280 -20.498 1.00 92.81 785 ALA A C 1
ATOM 6288 O O . ALA A 1 785 ? 10.477 -30.738 -21.376 1.00 92.81 785 ALA A O 1
ATOM 6289 N N . THR A 1 786 ? 12.534 -30.389 -20.562 1.00 93.81 786 THR A N 1
ATOM 6290 C CA . THR A 1 786 ? 13.202 -31.167 -21.619 1.00 93.81 786 THR A CA 1
ATOM 6291 C C . THR A 1 786 ? 12.950 -32.657 -21.457 1.00 93.81 786 THR A C 1
ATOM 6293 O O . THR A 1 786 ? 12.761 -33.357 -22.449 1.00 93.81 786 THR A O 1
ATOM 6296 N N . PHE A 1 787 ? 12.928 -33.146 -20.217 1.00 93.38 787 PHE A N 1
ATOM 6297 C CA . PHE A 1 787 ? 12.557 -34.529 -19.942 1.00 93.38 787 PHE A CA 1
ATOM 6298 C C . PHE A 1 787 ? 11.132 -34.823 -20.435 1.00 93.38 787 PHE A C 1
ATOM 6300 O O . PHE A 1 787 ? 10.944 -35.752 -21.215 1.00 93.38 787 PHE A O 1
ATOM 6307 N N . LEU A 1 788 ? 10.159 -33.971 -20.092 1.00 94.44 788 LEU A N 1
ATOM 6308 C CA . LEU A 1 788 ? 8.780 -34.088 -20.581 1.00 94.44 788 LEU A CA 1
ATOM 6309 C C . LEU A 1 788 ? 8.681 -33.946 -22.109 1.00 94.44 788 LEU A C 1
ATOM 6311 O O . LEU A 1 788 ? 7.917 -34.667 -22.743 1.00 94.44 788 LEU A O 1
ATOM 6315 N N . LEU A 1 789 ? 9.486 -33.074 -22.726 1.00 95.25 789 LEU A N 1
ATOM 6316 C CA . LEU A 1 789 ? 9.583 -32.966 -24.186 1.00 95.25 789 LEU A CA 1
ATOM 6317 C C . LEU A 1 789 ? 10.027 -34.298 -24.812 1.00 95.25 789 LEU A C 1
ATOM 6319 O O . LEU A 1 789 ? 9.383 -34.776 -25.745 1.00 95.25 789 LEU A O 1
ATOM 6323 N N . ALA A 1 790 ? 11.084 -34.912 -24.278 1.00 94.75 790 ALA A N 1
ATOM 6324 C CA . ALA A 1 790 ? 11.614 -36.185 -24.763 1.00 94.75 790 ALA A CA 1
ATOM 6325 C C . ALA A 1 790 ? 10.700 -37.385 -24.448 1.00 94.75 790 ALA A C 1
ATOM 6327 O O . ALA A 1 790 ? 10.763 -38.394 -25.159 1.00 94.75 790 ALA A O 1
ATOM 6328 N N . ALA A 1 791 ? 9.864 -37.270 -23.410 1.00 93.94 791 ALA A N 1
ATOM 6329 C CA . ALA A 1 791 ? 8.913 -38.281 -22.952 1.00 93.94 791 ALA A CA 1
ATOM 6330 C C . ALA A 1 791 ? 7.716 -38.497 -23.887 1.00 93.94 791 ALA A C 1
ATOM 6332 O O . ALA A 1 791 ? 7.092 -39.560 -23.808 1.00 93.94 791 ALA A O 1
ATOM 6333 N N . GLY A 1 792 ? 7.413 -37.515 -24.745 1.00 93.69 792 GLY A N 1
ATOM 6334 C CA . GLY A 1 792 ? 6.350 -37.606 -25.744 1.00 93.69 792 GLY A CA 1
ATOM 6335 C C . GLY A 1 792 ? 6.486 -38.822 -26.665 1.00 93.69 792 GLY A C 1
ATOM 6336 O O . GLY A 1 792 ? 7.556 -39.424 -26.794 1.00 93.69 792 GLY A O 1
ATOM 6337 N N . GLU A 1 793 ? 5.385 -39.177 -27.317 1.00 93.38 793 GLU A N 1
ATOM 6338 C CA . GLU A 1 793 ? 5.314 -40.320 -28.219 1.00 93.38 793 GLU A CA 1
ATOM 6339 C C . GLU A 1 793 ? 6.290 -40.143 -29.389 1.00 93.38 793 GLU A C 1
ATOM 6341 O O . GLU A 1 793 ? 6.342 -39.091 -30.039 1.00 93.38 793 GLU A O 1
ATOM 6346 N N . LYS A 1 794 ? 7.081 -41.182 -29.672 1.00 91.94 794 LYS A N 1
ATOM 6347 C CA . LYS A 1 794 ? 8.121 -41.116 -30.701 1.00 91.94 794 LYS A CA 1
ATOM 6348 C C . LYS A 1 794 ? 7.495 -40.886 -32.079 1.00 91.94 794 LYS A C 1
ATOM 6350 O O . LYS A 1 794 ? 6.546 -41.552 -32.477 1.00 91.94 794 LYS A O 1
ATOM 6355 N N . GLY A 1 795 ? 8.049 -39.939 -32.823 1.00 90.44 795 GLY A N 1
ATOM 6356 C CA . GLY A 1 795 ? 7.505 -39.435 -34.083 1.00 90.44 795 GLY A CA 1
ATOM 6357 C C . GLY A 1 795 ? 6.621 -38.194 -33.921 1.00 90.44 795 GLY A C 1
ATOM 6358 O O . GLY A 1 795 ? 6.345 -37.536 -34.925 1.00 90.44 795 GLY A O 1
ATOM 6359 N N . TYR A 1 796 ? 6.230 -37.845 -32.689 1.00 92.75 796 TYR A N 1
ATOM 6360 C CA . TYR A 1 796 ? 5.398 -36.683 -32.361 1.00 92.75 796 TYR A CA 1
ATOM 6361 C C . TYR A 1 796 ? 6.081 -35.697 -31.399 1.00 92.75 796 TYR A C 1
ATOM 6363 O O . TYR A 1 796 ? 5.397 -34.914 -30.738 1.00 92.75 796 TYR A O 1
ATOM 6371 N N . ARG A 1 797 ? 7.418 -35.716 -31.321 1.00 96.12 797 ARG A N 1
ATOM 6372 C CA . ARG A 1 797 ? 8.212 -34.752 -30.546 1.00 96.12 797 ARG A CA 1
ATOM 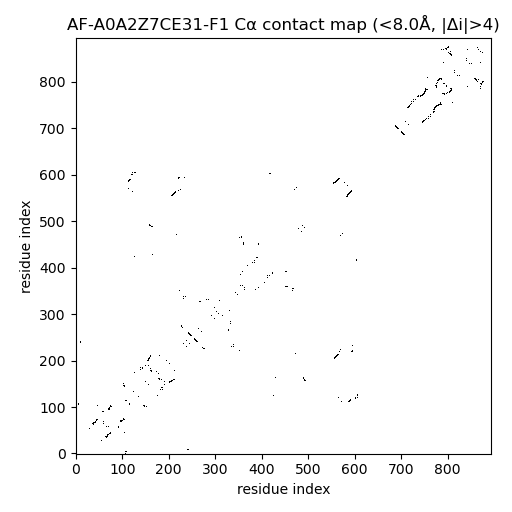6373 C C . ARG A 1 797 ? 8.786 -33.693 -31.480 1.00 96.12 797 ARG A C 1
ATOM 6375 O O . ARG A 1 797 ? 9.583 -33.997 -32.369 1.00 96.12 797 ARG A O 1
ATOM 6382 N N . TYR A 1 798 ? 8.400 -32.445 -31.281 1.00 94.88 798 TYR A N 1
ATOM 6383 C CA . TYR A 1 798 ? 8.676 -31.350 -32.200 1.00 94.88 798 TYR A CA 1
ATOM 6384 C C . TYR A 1 798 ? 9.367 -30.181 -31.506 1.00 94.88 798 TYR A C 1
ATOM 6386 O O . TYR A 1 798 ? 9.144 -29.913 -30.325 1.00 94.88 798 TYR A O 1
ATOM 6394 N N . ALA A 1 799 ? 10.156 -29.421 -32.260 1.00 95.12 799 ALA A N 1
ATOM 6395 C CA . ALA A 1 799 ? 10.632 -28.108 -31.834 1.00 95.12 799 ALA A CA 1
ATOM 6396 C C . ALA A 1 799 ? 10.559 -27.094 -32.975 1.00 95.12 799 ALA A C 1
ATOM 6398 O O . ALA A 1 799 ? 10.643 -27.455 -34.151 1.00 95.12 799 ALA A O 1
ATOM 6399 N N . MET A 1 800 ? 10.437 -25.813 -32.639 1.00 93.12 800 MET A N 1
ATOM 6400 C CA . MET A 1 800 ? 10.619 -24.742 -33.615 1.00 93.12 800 MET A CA 1
ATOM 6401 C C . MET A 1 800 ? 12.110 -24.549 -33.935 1.00 93.12 800 MET A C 1
ATOM 6403 O O . MET A 1 800 ? 12.953 -24.868 -33.107 1.00 93.12 800 MET A O 1
ATOM 6407 N N . PRO A 1 801 ? 12.487 -23.974 -35.095 1.00 90.88 801 PRO A N 1
ATOM 6408 C CA . PRO A 1 801 ? 13.899 -23.865 -35.497 1.00 90.88 801 PRO A CA 1
ATOM 6409 C C . PRO A 1 801 ? 14.811 -23.029 -34.592 1.00 90.88 801 PRO A C 1
ATOM 6411 O O . PRO A 1 801 ? 16.027 -23.100 -34.729 1.00 90.88 801 PRO A O 1
ATOM 6414 N N . LEU A 1 802 ? 14.238 -22.178 -33.738 1.00 91.44 802 LEU A N 1
ATOM 6415 C CA . LEU A 1 802 ? 14.983 -21.332 -32.800 1.00 91.44 802 LEU A CA 1
ATOM 6416 C C . LEU A 1 802 ? 14.797 -21.783 -31.346 1.00 91.44 802 LEU A C 1
ATOM 6418 O O . LEU A 1 802 ? 15.192 -21.063 -30.426 1.00 91.44 802 LEU A O 1
ATOM 6422 N N . SER A 1 803 ? 14.195 -22.956 -31.137 1.00 92.88 803 SER A N 1
ATOM 6423 C CA . SER A 1 803 ? 13.932 -23.477 -29.806 1.00 92.88 803 SER A CA 1
ATOM 6424 C C . SER A 1 803 ? 15.226 -23.845 -29.098 1.00 92.88 803 SER A C 1
ATOM 6426 O O . SER A 1 803 ? 16.085 -24.530 -29.661 1.00 92.88 803 SER A O 1
ATOM 6428 N N . ARG A 1 804 ? 15.347 -23.411 -27.842 1.00 93.81 804 ARG A N 1
ATOM 6429 C CA . ARG A 1 804 ? 16.500 -23.716 -26.988 1.00 93.81 804 ARG A CA 1
ATOM 6430 C C . ARG A 1 804 ? 16.152 -24.843 -26.036 1.00 93.81 804 ARG A C 1
ATOM 6432 O O . ARG A 1 804 ? 15.207 -24.722 -25.260 1.00 93.81 804 ARG A O 1
ATOM 6439 N N . ILE A 1 805 ? 16.933 -25.912 -26.076 1.00 95.75 805 ILE A N 1
ATOM 6440 C CA . ILE A 1 805 ? 16.712 -27.090 -25.247 1.00 95.75 805 ILE A CA 1
ATOM 6441 C C . ILE A 1 805 ? 17.916 -27.269 -24.323 1.00 95.75 805 ILE A C 1
ATOM 6443 O O . ILE A 1 805 ? 19.052 -27.075 -24.742 1.00 95.75 805 ILE A O 1
ATOM 6447 N N . ALA A 1 806 ? 17.703 -27.586 -23.050 1.00 92.62 806 ALA A N 1
ATOM 6448 C CA . ALA A 1 806 ? 18.807 -27.823 -22.120 1.00 92.62 806 ALA A CA 1
ATOM 6449 C C . ALA A 1 806 ? 18.453 -28.881 -21.087 1.00 92.62 806 ALA A C 1
ATOM 6451 O O . ALA A 1 806 ? 17.313 -28.953 -20.634 1.00 92.62 806 ALA A O 1
ATOM 6452 N N . LEU A 1 807 ? 19.428 -29.688 -20.690 1.00 89.19 807 LEU A N 1
ATOM 6453 C CA . LEU A 1 807 ? 19.225 -30.781 -19.748 1.00 89.19 807 LEU A CA 1
ATOM 6454 C C . LEU A 1 807 ? 20.351 -30.774 -18.710 1.00 89.19 807 LEU A C 1
ATOM 6456 O O . LEU A 1 807 ? 21.509 -30.511 -19.036 1.00 89.19 807 LEU A O 1
ATOM 6460 N N . GLN A 1 808 ? 19.994 -31.011 -17.452 1.00 85.06 808 GLN A N 1
ATOM 6461 C CA . GLN A 1 808 ? 20.906 -31.066 -16.313 1.00 85.06 808 GLN A CA 1
ATOM 6462 C C . GLN A 1 808 ? 20.438 -32.166 -15.355 1.00 85.06 808 GLN A C 1
ATOM 6464 O O . GLN A 1 808 ? 19.241 -32.444 -15.279 1.00 85.06 808 GLN A O 1
ATOM 6469 N N . SER A 1 809 ? 21.373 -32.768 -14.613 1.00 82.00 809 SER A N 1
ATOM 6470 C CA . SER A 1 809 ? 21.043 -33.640 -13.481 1.00 82.00 809 SER A CA 1
ATOM 6471 C C . SER A 1 809 ? 20.080 -32.950 -12.499 1.00 82.00 809 SER A C 1
ATOM 6473 O O . SER A 1 809 ? 20.281 -31.766 -12.201 1.00 82.00 809 SER A O 1
ATOM 6475 N N . PRO A 1 810 ? 19.081 -33.670 -11.950 1.00 81.44 810 PRO A N 1
ATOM 6476 C CA . PRO A 1 810 ? 18.268 -33.158 -10.853 1.00 81.44 810 PRO A CA 1
ATOM 6477 C C . PRO A 1 810 ? 19.158 -32.762 -9.670 1.00 81.44 810 PRO A C 1
ATOM 6479 O O . PRO A 1 810 ? 20.212 -33.361 -9.431 1.00 81.44 810 PRO A O 1
ATOM 6482 N N . ALA A 1 811 ? 18.724 -31.733 -8.949 1.00 75.69 811 ALA A N 1
ATOM 6483 C CA . ALA A 1 811 ? 19.376 -31.223 -7.755 1.00 75.69 811 ALA A CA 1
ATOM 6484 C C . ALA A 1 811 ? 18.343 -31.108 -6.631 1.00 75.69 811 ALA A C 1
ATOM 6486 O O . ALA A 1 811 ? 17.195 -30.755 -6.888 1.00 75.69 811 ALA A O 1
ATOM 6487 N N . GLY A 1 812 ? 18.768 -31.383 -5.400 1.00 71.12 812 GLY A N 1
ATOM 6488 C CA . GLY A 1 812 ? 17.947 -31.285 -4.197 1.00 71.12 812 GLY A CA 1
ATOM 6489 C C . GLY A 1 812 ? 18.765 -30.761 -3.019 1.00 71.12 812 GLY A C 1
ATOM 6490 O O . GLY A 1 812 ? 19.999 -30.710 -3.072 1.00 71.12 812 GLY A O 1
ATOM 6491 N N . SER A 1 813 ? 18.074 -30.338 -1.965 1.00 69.56 813 SER A N 1
ATOM 6492 C CA . SER A 1 813 ? 18.679 -29.882 -0.714 1.00 69.56 813 SER A CA 1
ATOM 6493 C C . SER A 1 813 ? 18.107 -30.671 0.455 1.00 69.56 813 SER A C 1
ATOM 6495 O O . SER A 1 813 ? 16.896 -30.676 0.634 1.00 69.56 813 SER A O 1
ATOM 6497 N N . ALA A 1 814 ? 18.977 -31.263 1.271 1.00 72.38 814 ALA A N 1
ATOM 6498 C CA . ALA A 1 814 ? 18.608 -31.955 2.502 1.00 72.38 814 ALA A CA 1
ATOM 6499 C C . ALA A 1 814 ? 19.115 -31.175 3.729 1.00 72.38 814 ALA A C 1
ATOM 6501 O O . ALA A 1 814 ? 20.190 -30.567 3.680 1.00 72.38 814 ALA A O 1
ATOM 6502 N N . ARG A 1 815 ? 18.353 -31.179 4.828 1.00 67.75 815 ARG A N 1
ATOM 6503 C CA . ARG A 1 815 ? 18.727 -30.613 6.139 1.00 67.75 815 ARG A CA 1
ATOM 6504 C C . ARG A 1 815 ? 18.214 -31.552 7.234 1.00 67.75 815 ARG A C 1
ATOM 6506 O O . ARG A 1 815 ? 17.088 -32.015 7.122 1.00 67.75 815 ARG A O 1
ATOM 6513 N N . GLY A 1 816 ? 18.999 -31.807 8.281 1.00 79.88 816 GLY A N 1
ATOM 6514 C CA . GLY A 1 816 ? 18.602 -32.715 9.365 1.00 79.88 816 GLY A CA 1
ATOM 6515 C C . GLY A 1 816 ? 19.785 -33.443 9.998 1.00 79.88 816 GLY A C 1
ATOM 6516 O O . GLY A 1 816 ? 20.930 -33.001 9.862 1.00 79.88 816 GLY A O 1
ATOM 6517 N N . GLN A 1 817 ? 19.509 -34.551 10.689 1.00 66.06 817 GLN A N 1
ATOM 6518 C CA . GLN A 1 817 ? 20.541 -35.449 11.210 1.00 66.06 817 GLN A CA 1
ATOM 6519 C C . GLN A 1 817 ? 21.331 -36.078 10.046 1.00 66.06 817 GLN A C 1
ATOM 6521 O O . GLN A 1 817 ? 20.856 -36.135 8.913 1.00 66.06 817 GLN A O 1
ATOM 6526 N N . ALA A 1 818 ? 22.550 -36.559 10.310 1.00 71.12 818 ALA A N 1
ATOM 6527 C CA . ALA A 1 818 ? 23.395 -37.183 9.287 1.00 71.12 818 ALA A CA 1
ATOM 6528 C C . ALA A 1 818 ? 22.690 -38.336 8.543 1.00 71.12 818 ALA A C 1
ATOM 6530 O O . ALA A 1 818 ? 22.867 -38.474 7.333 1.00 71.12 818 ALA A O 1
ATOM 6531 N N . ASP A 1 819 ? 21.865 -39.117 9.247 1.00 87.38 819 ASP A N 1
ATOM 6532 C CA . ASP A 1 819 ? 21.093 -40.217 8.662 1.00 87.38 819 ASP A CA 1
ATOM 6533 C C . ASP A 1 819 ? 19.988 -39.713 7.720 1.00 87.38 819 ASP A C 1
ATOM 6535 O O . ASP A 1 819 ? 19.827 -40.253 6.628 1.00 87.38 819 ASP A O 1
ATOM 6539 N N . ASP A 1 820 ? 19.294 -38.627 8.075 1.00 77.75 820 ASP A N 1
ATOM 6540 C CA . ASP A 1 820 ? 18.259 -38.016 7.227 1.00 77.75 820 ASP A CA 1
ATOM 6541 C C . ASP A 1 820 ? 18.864 -37.434 5.946 1.00 77.75 820 ASP A C 1
ATOM 6543 O O . ASP A 1 820 ? 18.344 -37.636 4.851 1.00 77.75 820 ASP A O 1
ATOM 6547 N N . ILE A 1 821 ? 20.013 -36.757 6.069 1.00 84.00 821 ILE A N 1
ATOM 6548 C CA . ILE A 1 821 ? 20.751 -36.222 4.917 1.00 84.00 821 ILE A CA 1
ATOM 6549 C C . ILE A 1 821 ? 21.185 -37.358 3.986 1.00 84.00 821 ILE A C 1
ATOM 6551 O O . ILE A 1 821 ? 21.117 -37.206 2.765 1.00 84.00 821 ILE A O 1
ATOM 6555 N N . ARG A 1 822 ? 21.628 -38.492 4.544 1.00 85.75 822 ARG A N 1
ATOM 6556 C CA . ARG A 1 822 ? 22.020 -39.668 3.762 1.00 85.75 822 ARG A CA 1
ATOM 6557 C C . ARG A 1 822 ? 20.827 -40.286 3.036 1.00 85.75 822 ARG A C 1
ATOM 6559 O O . ARG A 1 822 ? 20.933 -40.524 1.838 1.00 85.75 822 ARG A O 1
ATOM 6566 N N . ASN A 1 823 ? 19.708 -40.490 3.728 1.00 87.25 823 ASN A N 1
ATOM 6567 C CA . ASN A 1 823 ? 18.496 -41.062 3.139 1.00 87.25 823 ASN A CA 1
ATOM 6568 C C . ASN A 1 823 ? 17.970 -40.199 1.981 1.00 87.25 823 ASN A C 1
ATOM 6570 O O . ASN A 1 823 ? 17.665 -40.720 0.911 1.00 87.25 823 ASN A O 1
ATOM 6574 N N . GLU A 1 824 ? 17.934 -38.877 2.163 1.00 85.50 824 GLU A N 1
ATOM 6575 C CA . GLU A 1 824 ? 17.483 -37.942 1.128 1.00 85.50 824 GLU A CA 1
ATOM 6576 C C . GLU A 1 824 ? 18.447 -37.901 -0.072 1.00 85.50 824 GLU A C 1
ATOM 6578 O O . GLU A 1 824 ? 18.029 -37.835 -1.230 1.00 85.50 824 GLU A O 1
ATOM 6583 N N . ALA A 1 825 ? 19.758 -37.981 0.182 1.00 86.88 825 ALA A N 1
ATOM 6584 C CA . ALA A 1 825 ? 20.758 -38.069 -0.878 1.00 86.88 825 ALA A CA 1
ATOM 6585 C C . ALA A 1 825 ? 20.631 -39.375 -1.682 1.00 86.88 825 ALA A C 1
ATOM 6587 O O . ALA A 1 825 ? 20.701 -39.335 -2.913 1.00 86.88 825 ALA A O 1
ATOM 6588 N N . ASP A 1 826 ? 20.420 -40.509 -1.010 1.00 89.62 826 ASP A N 1
ATOM 6589 C CA . ASP A 1 826 ? 20.243 -41.816 -1.648 1.00 89.62 826 ASP A CA 1
ATOM 6590 C C . ASP A 1 826 ? 18.967 -41.848 -2.515 1.00 89.62 826 ASP A C 1
ATOM 6592 O O . ASP A 1 826 ? 19.002 -42.350 -3.644 1.00 89.62 826 ASP A O 1
ATOM 6596 N N . GLU A 1 827 ? 17.867 -41.233 -2.066 1.00 87.62 827 GLU A N 1
ATOM 6597 C CA . GLU A 1 827 ? 16.638 -41.129 -2.866 1.00 87.62 827 GLU A CA 1
ATOM 6598 C C . GLU A 1 827 ? 16.810 -40.191 -4.075 1.00 87.62 827 GLU A C 1
ATOM 6600 O O . GLU A 1 827 ? 16.409 -40.529 -5.192 1.00 87.62 827 GLU A O 1
ATOM 6605 N N . LEU A 1 828 ? 17.501 -39.055 -3.921 1.00 87.81 828 LEU A N 1
ATOM 6606 C CA . LEU A 1 828 ? 17.809 -38.174 -5.053 1.00 87.81 828 LEU A CA 1
ATOM 6607 C C . LEU A 1 828 ? 18.673 -38.882 -6.113 1.00 87.81 828 LEU A C 1
ATOM 6609 O O . LEU A 1 828 ? 18.449 -38.714 -7.318 1.00 87.81 828 LEU A O 1
ATOM 6613 N N . LEU A 1 829 ? 19.649 -39.690 -5.683 1.00 89.31 829 LEU A N 1
ATOM 6614 C CA . LEU A 1 829 ? 20.475 -40.511 -6.574 1.00 89.31 829 LEU A CA 1
ATOM 6615 C C . LEU A 1 829 ? 19.637 -41.563 -7.308 1.00 89.31 829 LEU A C 1
ATOM 6617 O O . LEU A 1 829 ? 19.792 -41.730 -8.521 1.00 89.31 829 LEU A O 1
ATOM 6621 N N . ARG A 1 830 ? 18.704 -42.214 -6.607 1.00 90.75 830 ARG A N 1
ATOM 6622 C CA . ARG A 1 830 ? 17.767 -43.170 -7.202 1.00 90.75 830 ARG A CA 1
ATOM 6623 C C . ARG A 1 830 ? 16.908 -42.524 -8.290 1.00 90.75 830 ARG A C 1
ATOM 6625 O O . ARG A 1 830 ? 16.798 -43.083 -9.384 1.00 90.75 830 ARG A O 1
ATOM 6632 N N . ILE A 1 831 ? 16.335 -41.347 -8.027 1.00 89.75 831 ILE A N 1
ATOM 6633 C CA . ILE A 1 831 ? 15.497 -40.634 -9.004 1.00 89.75 831 ILE A CA 1
ATOM 6634 C C . ILE A 1 831 ? 16.332 -40.175 -10.206 1.00 89.75 831 ILE A C 1
ATOM 6636 O O . ILE A 1 831 ? 15.908 -40.329 -11.353 1.00 89.75 831 ILE A O 1
ATOM 6640 N N . ARG A 1 832 ? 17.548 -39.665 -9.974 1.00 90.00 832 ARG A N 1
ATOM 6641 C CA . ARG A 1 832 ? 18.489 -39.314 -11.051 1.00 90.00 832 ARG A CA 1
ATOM 6642 C C . ARG A 1 832 ? 18.751 -40.504 -11.972 1.00 90.00 832 ARG A C 1
ATOM 6644 O O . ARG A 1 832 ? 18.664 -40.363 -13.191 1.00 90.00 832 ARG A O 1
ATOM 6651 N N . ASP A 1 833 ? 19.073 -41.660 -11.402 1.00 91.25 833 ASP A N 1
ATOM 6652 C CA . ASP A 1 833 ? 19.404 -42.856 -12.176 1.00 91.25 833 ASP A CA 1
ATOM 6653 C C . ASP A 1 833 ? 18.197 -43.369 -12.970 1.00 91.25 833 ASP A C 1
ATOM 6655 O O . ASP A 1 833 ? 18.351 -43.831 -14.103 1.00 91.25 833 ASP A O 1
ATOM 6659 N N . TYR A 1 834 ? 16.987 -43.238 -12.418 1.00 91.31 834 TYR A N 1
ATOM 6660 C CA . TYR A 1 834 ? 15.748 -43.515 -13.142 1.00 91.31 834 TYR A CA 1
ATOM 6661 C C . TYR A 1 834 ? 15.565 -42.578 -14.345 1.00 91.31 834 TYR A C 1
ATOM 6663 O O . TYR A 1 834 ? 15.406 -43.046 -15.474 1.00 91.31 834 TYR A O 1
ATOM 6671 N N . LEU A 1 835 ? 15.676 -41.260 -14.136 1.00 91.06 835 LEU A N 1
ATOM 6672 C CA . LEU A 1 835 ? 15.558 -40.263 -15.206 1.00 91.06 835 LEU A CA 1
ATOM 6673 C C . LEU A 1 835 ? 16.572 -40.500 -16.330 1.00 91.06 835 LEU A C 1
ATOM 6675 O O . LEU A 1 835 ? 16.235 -40.377 -17.507 1.00 91.06 835 LEU A O 1
ATOM 6679 N N . PHE A 1 836 ? 17.813 -40.855 -15.992 1.00 92.75 836 PHE A N 1
ATOM 6680 C CA . PHE A 1 836 ? 18.864 -41.079 -16.986 1.00 92.75 836 PHE A CA 1
ATOM 6681 C C . PHE A 1 836 ? 18.629 -42.355 -17.796 1.00 92.75 836 PHE A C 1
ATOM 6683 O O . PHE A 1 836 ? 18.861 -42.351 -19.006 1.00 92.75 836 PHE A O 1
ATOM 6690 N N . LYS A 1 837 ? 18.114 -43.420 -17.169 1.00 94.12 837 LYS A N 1
ATOM 6691 C CA . LYS A 1 837 ? 17.693 -44.642 -17.873 1.00 94.12 837 LYS A CA 1
ATOM 6692 C C . LYS A 1 837 ? 16.555 -44.359 -18.851 1.00 94.12 837 LYS A C 1
ATOM 6694 O O . LYS A 1 837 ? 16.628 -44.780 -20.006 1.00 94.12 837 LYS A O 1
ATOM 6699 N N . GLU A 1 838 ? 15.548 -43.601 -18.424 1.00 93.31 838 GLU A N 1
ATOM 6700 C CA . GLU A 1 838 ? 14.429 -43.233 -19.294 1.00 93.31 838 GLU A CA 1
ATOM 6701 C C . GLU A 1 838 ? 14.875 -42.312 -20.438 1.00 93.31 838 GLU A C 1
ATOM 6703 O O . GLU A 1 838 ? 14.509 -42.539 -21.592 1.00 93.31 838 GLU A O 1
ATOM 6708 N N . LEU A 1 839 ? 15.749 -41.336 -20.176 1.00 93.12 839 LEU A N 1
ATOM 6709 C CA . LEU A 1 839 ? 16.331 -40.499 -21.229 1.00 93.12 839 LEU A CA 1
ATOM 6710 C C . LEU A 1 839 ? 17.154 -41.310 -22.229 1.00 93.12 839 LEU A C 1
ATOM 6712 O O . LEU A 1 839 ? 16.995 -41.110 -23.433 1.00 93.12 839 LEU 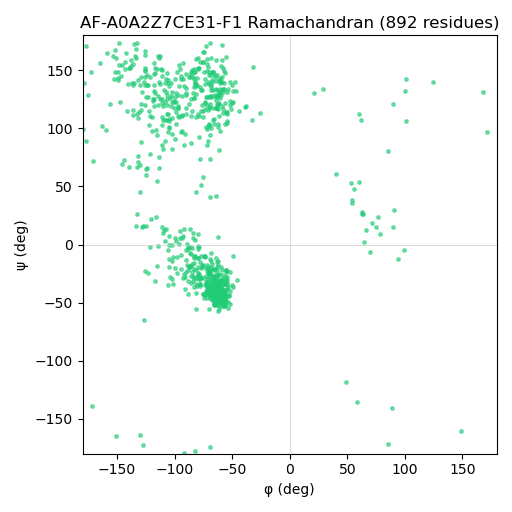A O 1
ATOM 6716 N N . ALA A 1 840 ? 17.995 -42.239 -21.769 1.00 94.88 840 ALA A N 1
ATOM 6717 C CA . ALA A 1 840 ? 18.754 -43.135 -22.642 1.00 94.88 840 ALA A CA 1
ATOM 6718 C C . ALA A 1 840 ? 17.815 -43.937 -23.560 1.00 94.88 840 ALA A C 1
ATOM 6720 O O . ALA A 1 840 ? 18.016 -43.984 -24.773 1.00 94.88 840 ALA A O 1
ATOM 6721 N N . LYS A 1 841 ? 16.720 -44.475 -23.008 1.00 94.12 841 LYS A N 1
ATOM 6722 C CA . LYS A 1 841 ? 15.696 -45.209 -23.764 1.00 94.12 841 LYS A CA 1
ATOM 6723 C C . LYS A 1 841 ? 14.976 -44.334 -24.797 1.00 94.12 841 LYS A C 1
ATOM 6725 O O . LYS A 1 841 ? 14.791 -44.759 -25.936 1.00 94.12 841 LYS A O 1
ATOM 6730 N N . LYS A 1 842 ? 14.568 -43.118 -24.423 1.00 92.44 842 LYS A N 1
ATOM 6731 C CA . LYS A 1 842 ? 13.788 -42.211 -25.290 1.00 92.44 842 LYS A CA 1
ATOM 6732 C C . LYS A 1 842 ? 14.650 -41.521 -26.358 1.00 92.44 842 LYS A C 1
ATOM 6734 O O . LYS A 1 842 ? 14.135 -41.211 -27.434 1.00 92.44 842 LYS A O 1
ATOM 6739 N N . THR A 1 843 ? 15.938 -41.294 -26.090 1.00 92.94 843 THR A N 1
ATOM 6740 C CA . THR A 1 843 ? 16.889 -40.672 -27.038 1.00 92.94 843 THR A CA 1
ATOM 6741 C C . THR A 1 843 ? 17.647 -41.685 -27.895 1.00 92.94 843 THR A C 1
ATOM 6743 O O . THR A 1 843 ? 18.065 -41.357 -29.001 1.00 92.94 843 THR A O 1
ATOM 6746 N N . GLY A 1 844 ? 17.816 -42.922 -27.415 1.00 93.06 844 GLY A N 1
ATOM 6747 C CA . GLY A 1 844 ? 18.658 -43.940 -28.050 1.00 93.06 844 GLY A CA 1
ATOM 6748 C C . GLY A 1 844 ? 20.159 -43.766 -27.785 1.00 93.06 844 GLY A C 1
ATOM 6749 O O . GLY A 1 844 ? 20.966 -44.451 -28.409 1.00 93.06 844 GLY A O 1
ATOM 6750 N N . GLN A 1 845 ? 20.552 -42.859 -26.885 1.00 93.69 845 GLN A N 1
ATOM 6751 C CA . GLN A 1 845 ? 21.952 -42.666 -26.499 1.00 93.69 845 GLN A CA 1
ATOM 6752 C C . GLN A 1 845 ? 22.378 -43.696 -25.438 1.00 93.69 845 GLN A C 1
ATOM 6754 O O . GLN A 1 845 ? 21.564 -44.077 -24.592 1.00 93.69 845 GLN A O 1
ATOM 6759 N N . PRO A 1 846 ? 23.654 -44.123 -25.419 1.00 94.94 846 PRO A N 1
ATOM 6760 C CA . PRO A 1 846 ? 24.158 -44.995 -24.365 1.00 94.94 846 PRO A CA 1
ATOM 6761 C C . PRO A 1 846 ? 24.138 -44.281 -23.009 1.00 94.94 846 PRO A C 1
ATOM 6763 O O . PRO A 1 846 ? 24.417 -43.082 -22.917 1.00 94.94 846 PRO A O 1
ATOM 6766 N N . ILE A 1 847 ? 23.837 -45.030 -21.947 1.00 93.44 847 ILE A N 1
ATOM 6767 C CA . ILE A 1 847 ? 23.633 -44.465 -20.609 1.00 93.44 847 ILE A CA 1
ATOM 6768 C C . ILE A 1 847 ? 24.878 -43.735 -20.082 1.00 93.44 847 ILE A C 1
ATOM 6770 O O . ILE A 1 847 ? 24.756 -42.649 -19.524 1.00 93.44 847 ILE A O 1
ATOM 6774 N N . ASP A 1 848 ? 26.080 -44.247 -20.355 1.00 91.81 848 ASP A N 1
ATOM 6775 C CA . ASP A 1 848 ? 27.341 -43.620 -19.932 1.00 91.81 848 ASP A CA 1
ATOM 6776 C C . ASP A 1 848 ? 27.541 -42.236 -20.565 1.00 91.81 848 ASP A C 1
ATOM 6778 O O . ASP A 1 848 ? 28.039 -41.304 -19.928 1.00 91.81 848 ASP A O 1
ATOM 6782 N N . LYS A 1 849 ? 27.088 -42.072 -21.814 1.00 91.69 849 LYS A N 1
ATOM 6783 C CA . LYS A 1 849 ? 27.112 -40.781 -22.507 1.00 91.69 849 LYS A CA 1
ATOM 6784 C C . LYS A 1 849 ? 26.121 -39.809 -21.879 1.00 91.69 849 LYS A C 1
ATOM 6786 O O . LYS A 1 849 ? 26.474 -38.650 -21.701 1.00 91.69 849 LYS A O 1
ATOM 6791 N N . ILE A 1 850 ? 24.933 -40.280 -21.490 1.00 92.75 850 ILE A N 1
ATOM 6792 C CA . ILE A 1 850 ? 23.949 -39.481 -20.746 1.00 92.75 850 ILE A CA 1
ATOM 6793 C C . ILE A 1 850 ? 24.546 -39.024 -19.403 1.00 92.75 850 ILE A C 1
ATOM 6795 O O . ILE A 1 850 ? 24.510 -37.835 -19.102 1.00 92.75 850 ILE A O 1
ATOM 6799 N N . TYR A 1 851 ? 25.184 -39.913 -18.633 1.00 89.62 851 TYR A N 1
ATOM 6800 C CA . TYR A 1 851 ? 25.852 -39.538 -17.376 1.00 89.62 851 TYR A CA 1
ATOM 6801 C C . TYR A 1 851 ? 26.947 -38.480 -17.572 1.00 89.62 851 TYR A C 1
ATOM 6803 O O . TYR A 1 851 ? 27.008 -37.506 -16.819 1.00 89.62 851 TYR A O 1
ATOM 6811 N N . SER A 1 852 ? 27.801 -38.652 -18.585 1.00 88.12 852 SER A N 1
ATOM 6812 C CA . SER A 1 852 ? 28.880 -37.706 -18.886 1.00 88.12 852 SER A CA 1
ATOM 6813 C C . SER A 1 852 ? 28.334 -36.343 -19.317 1.00 88.12 852 SER A C 1
ATOM 6815 O O . SER A 1 852 ? 28.714 -35.310 -18.759 1.00 88.12 852 SER A O 1
ATOM 6817 N N . ASP A 1 853 ? 27.383 -36.348 -20.251 1.00 86.31 853 ASP A N 1
ATOM 6818 C CA . ASP A 1 853 ? 26.789 -35.147 -20.829 1.00 86.31 853 ASP A CA 1
ATOM 6819 C C . ASP A 1 853 ? 25.973 -34.338 -19.816 1.00 86.31 853 ASP A C 1
ATOM 6821 O O . ASP A 1 853 ? 25.954 -33.112 -19.899 1.00 86.31 853 ASP A O 1
ATOM 6825 N N . LEU A 1 854 ? 25.309 -35.004 -18.864 1.00 86.19 854 LEU A N 1
ATOM 6826 C CA . LEU A 1 854 ? 24.422 -34.374 -17.879 1.00 86.19 854 LEU A CA 1
ATOM 6827 C C . LEU A 1 854 ? 25.088 -34.082 -16.531 1.00 86.19 854 LEU A C 1
ATOM 6829 O O . LEU A 1 854 ? 24.445 -33.517 -15.639 1.00 86.19 854 LEU A O 1
ATOM 6833 N N . SER A 1 855 ? 26.377 -34.416 -16.389 1.00 77.00 855 SER A N 1
ATOM 6834 C CA . SER A 1 855 ? 27.205 -34.031 -15.236 1.00 77.00 855 SER A CA 1
ATOM 6835 C C . SER A 1 855 ? 27.231 -32.511 -15.018 1.00 77.00 855 SER A C 1
ATOM 6837 O O . SER A 1 855 ? 27.387 -32.029 -13.895 1.00 77.00 855 SER A O 1
ATOM 6839 N N . ARG A 1 856 ? 27.031 -31.744 -16.096 1.00 79.06 856 ARG A N 1
ATOM 6840 C CA . ARG A 1 856 ? 26.771 -30.301 -16.107 1.00 79.06 856 ARG A CA 1
ATOM 6841 C C . ARG A 1 856 ? 25.597 -30.013 -17.042 1.00 79.06 856 ARG A C 1
ATOM 6843 O O . ARG A 1 856 ? 25.181 -30.869 -17.811 1.00 79.06 856 ARG A O 1
ATOM 6850 N N . MET A 1 857 ? 25.061 -28.795 -16.990 1.00 84.38 857 MET A N 1
ATOM 6851 C CA . MET A 1 857 ? 23.995 -28.393 -17.909 1.00 84.38 857 MET A CA 1
ATOM 6852 C C . MET A 1 857 ? 24.493 -28.424 -19.362 1.00 84.38 857 MET A C 1
ATOM 6854 O O . MET A 1 857 ? 25.355 -27.623 -19.737 1.00 84.38 857 MET A O 1
ATOM 6858 N N . LYS A 1 858 ? 23.900 -29.291 -20.187 1.00 90.25 858 LYS A N 1
ATOM 6859 C CA . LYS A 1 858 ? 24.136 -29.354 -21.632 1.00 90.25 858 LYS A CA 1
ATOM 6860 C C . LYS A 1 858 ? 23.027 -28.618 -22.369 1.00 90.25 858 LYS A C 1
ATOM 6862 O O . LYS A 1 858 ? 21.848 -28.820 -22.087 1.00 90.25 858 LYS A O 1
ATOM 6867 N N . ARG A 1 859 ? 23.408 -27.734 -23.292 1.00 92.75 859 ARG A N 1
ATOM 6868 C CA . ARG A 1 859 ? 22.487 -26.947 -24.121 1.00 92.75 859 ARG A CA 1
ATOM 6869 C C . ARG A 1 859 ? 22.514 -27.477 -25.547 1.00 92.75 859 ARG A C 1
ATOM 6871 O O . ARG A 1 859 ? 23.579 -27.829 -26.037 1.00 92.75 859 ARG A O 1
ATOM 6878 N N . PHE A 1 860 ? 21.349 -27.490 -26.169 1.00 94.19 860 PHE A N 1
ATOM 6879 C CA . PHE A 1 860 ? 21.102 -27.945 -27.523 1.00 94.19 860 PHE A CA 1
ATOM 6880 C C . PHE A 1 860 ? 20.345 -26.848 -28.269 1.00 94.19 860 PHE A C 1
ATOM 6882 O O . PHE A 1 860 ? 19.330 -26.324 -27.788 1.00 94.19 860 PHE A O 1
ATOM 6889 N N . ASN A 1 861 ? 20.816 -26.507 -29.460 1.00 94.25 861 ASN A N 1
ATOM 6890 C CA . ASN A 1 861 ? 19.949 -25.895 -30.456 1.00 94.25 861 ASN A CA 1
ATOM 6891 C C . ASN A 1 861 ? 18.982 -26.956 -31.029 1.00 94.25 861 ASN A C 1
ATOM 6893 O O . ASN A 1 861 ? 19.101 -28.146 -30.741 1.00 94.25 861 ASN A O 1
ATOM 6897 N N . SER A 1 862 ? 17.994 -26.548 -31.824 1.00 93.50 862 SER A N 1
ATOM 6898 C CA . SER A 1 862 ? 16.964 -27.477 -32.314 1.00 93.50 862 SER A CA 1
ATOM 6899 C C . SER A 1 862 ? 17.527 -28.584 -33.217 1.00 93.50 862 SER A C 1
ATOM 6901 O O . SER A 1 862 ? 17.021 -29.701 -33.187 1.00 93.50 862 SER A O 1
ATOM 6903 N N . GLN A 1 863 ? 18.589 -28.299 -33.977 1.00 94.88 863 GLN A N 1
ATOM 6904 C CA . GLN A 1 863 ? 19.265 -29.281 -34.829 1.00 94.88 863 GLN A CA 1
ATOM 6905 C C . GLN A 1 863 ? 20.058 -30.291 -33.991 1.00 94.88 863 GLN A C 1
ATOM 6907 O O . GLN A 1 863 ? 19.908 -31.495 -34.164 1.00 94.88 863 GLN A O 1
ATOM 6912 N N . GLU A 1 864 ? 20.814 -29.811 -33.007 1.00 95.19 864 GLU A N 1
ATOM 6913 C CA . GLU A 1 864 ? 21.530 -30.660 -32.053 1.00 95.19 864 GLU A CA 1
ATOM 6914 C C . GLU A 1 864 ? 20.564 -31.524 -31.233 1.00 95.19 864 GLU A C 1
ATOM 6916 O O . GLU A 1 864 ? 20.852 -32.684 -30.965 1.00 95.19 864 GLU A O 1
ATOM 6921 N N . ALA A 1 865 ? 19.403 -30.989 -30.845 1.00 95.62 865 ALA A N 1
ATOM 6922 C CA . ALA A 1 865 ? 18.387 -31.741 -30.111 1.00 95.62 865 ALA A CA 1
ATOM 6923 C C . ALA A 1 865 ? 17.765 -32.860 -30.961 1.00 95.62 865 ALA A C 1
ATOM 6925 O O . ALA A 1 865 ? 17.470 -33.934 -30.431 1.00 95.62 865 ALA A O 1
ATOM 6926 N N . LEU A 1 866 ? 17.584 -32.617 -32.264 1.00 95.25 866 LEU A N 1
ATOM 6927 C CA . LEU A 1 866 ? 17.134 -33.618 -33.231 1.00 95.25 866 LEU A CA 1
ATOM 6928 C C . LEU A 1 866 ? 18.175 -34.733 -33.383 1.00 95.25 866 LEU A C 1
ATOM 6930 O O . LEU A 1 866 ? 17.845 -35.908 -33.255 1.00 95.25 866 LEU A O 1
ATOM 6934 N N . GLU A 1 867 ? 19.441 -34.369 -33.584 1.00 95.38 867 GLU A N 1
ATOM 6935 C CA . GLU A 1 867 ? 20.554 -35.319 -33.715 1.00 95.38 867 GLU A CA 1
ATOM 6936 C C . GLU A 1 867 ? 20.803 -36.116 -32.428 1.00 95.38 867 GLU A C 1
ATOM 6938 O O . GLU A 1 867 ? 21.153 -37.295 -32.473 1.00 95.38 867 GLU A O 1
ATOM 6943 N N . TYR A 1 868 ? 20.586 -35.495 -31.267 1.00 93.88 868 TYR A N 1
ATOM 6944 C CA . TYR A 1 868 ? 20.694 -36.165 -29.975 1.00 93.88 868 TYR A CA 1
ATOM 6945 C C . TYR A 1 868 ? 19.528 -37.127 -29.702 1.00 93.88 868 TYR A C 1
ATOM 6947 O O . TYR A 1 868 ? 19.674 -38.023 -28.871 1.00 93.88 868 TYR A O 1
ATOM 6955 N N . GLY A 1 869 ? 18.394 -36.965 -30.395 1.00 94.31 869 GLY A N 1
ATOM 6956 C CA . GLY A 1 869 ? 17.187 -37.781 -30.235 1.00 94.31 869 GLY A CA 1
ATOM 6957 C C . GLY A 1 869 ? 16.192 -37.268 -29.186 1.00 94.31 869 GLY A C 1
ATOM 6958 O O . GLY A 1 869 ? 15.309 -38.021 -28.772 1.00 94.31 869 GLY A O 1
ATOM 6959 N N . LEU A 1 870 ? 16.319 -36.009 -28.739 1.00 94.69 870 LEU A N 1
ATOM 6960 C CA . LEU A 1 870 ? 15.373 -35.363 -27.808 1.00 94.69 870 LEU A CA 1
ATOM 6961 C C . LEU A 1 870 ? 14.056 -34.978 -28.492 1.00 94.69 870 LEU A C 1
ATOM 6963 O O . LEU A 1 870 ? 13.014 -34.926 -27.844 1.00 94.69 870 LEU A O 1
ATOM 6967 N N . ILE A 1 871 ? 14.117 -34.706 -29.794 1.00 96.69 871 ILE A N 1
ATOM 6968 C CA . ILE A 1 871 ? 12.974 -34.401 -30.656 1.00 96.69 871 ILE A CA 1
ATOM 6969 C C . ILE A 1 871 ? 13.081 -35.213 -31.948 1.00 96.69 871 ILE A C 1
ATOM 6971 O O . ILE A 1 871 ? 14.164 -35.670 -32.303 1.00 96.69 871 ILE A O 1
ATOM 6975 N N . ASP A 1 872 ? 11.971 -35.369 -32.666 1.00 95.38 872 ASP A N 1
ATOM 6976 C CA . ASP A 1 872 ? 11.901 -36.139 -33.911 1.00 95.38 872 ASP A CA 1
ATOM 6977 C C . ASP A 1 872 ? 11.880 -35.256 -35.161 1.00 95.38 872 ASP A C 1
ATOM 6979 O O . ASP A 1 872 ? 12.328 -35.691 -36.223 1.00 95.38 872 ASP A O 1
ATOM 6983 N N . ARG A 1 873 ? 11.332 -34.032 -35.080 1.00 93.69 873 ARG A N 1
ATOM 6984 C CA . ARG A 1 873 ? 11.267 -33.100 -36.221 1.00 93.69 873 ARG A CA 1
ATOM 6985 C C . ARG A 1 873 ? 11.330 -31.637 -35.792 1.00 93.69 873 ARG A C 1
ATOM 6987 O O . ARG A 1 873 ? 10.788 -31.244 -34.761 1.00 93.69 873 ARG A O 1
ATOM 6994 N N . ILE A 1 874 ? 11.917 -30.809 -36.651 1.00 92.62 874 ILE A N 1
ATOM 6995 C CA . ILE A 1 874 ? 11.878 -29.352 -36.520 1.00 92.62 874 ILE A CA 1
ATOM 6996 C C . ILE A 1 874 ? 10.749 -28.822 -37.407 1.00 92.62 874 ILE A C 1
ATOM 6998 O O . ILE A 1 874 ? 10.774 -29.012 -38.622 1.00 92.62 874 ILE A O 1
ATOM 7002 N N . VAL A 1 875 ? 9.753 -28.165 -36.813 1.00 87.50 875 VAL A N 1
ATOM 7003 C CA . VAL A 1 875 ? 8.529 -27.740 -37.510 1.00 87.50 875 VAL A CA 1
ATOM 7004 C C . VAL A 1 875 ? 8.320 -26.236 -37.352 1.00 87.50 875 VAL A C 1
ATOM 7006 O O . VAL A 1 875 ? 8.487 -25.671 -36.273 1.00 87.50 875 VAL A O 1
ATOM 7009 N N . ARG A 1 876 ? 7.930 -25.568 -38.444 1.00 75.50 876 ARG A N 1
ATOM 7010 C CA . ARG A 1 876 ? 7.335 -24.226 -38.394 1.00 75.50 876 ARG A CA 1
ATOM 7011 C C . ARG A 1 876 ? 5.831 -24.353 -38.638 1.00 75.50 876 ARG A C 1
ATOM 7013 O O . ARG A 1 876 ? 5.457 -25.061 -39.573 1.00 75.50 876 ARG A O 1
ATOM 7020 N N . PRO A 1 877 ? 4.976 -23.654 -37.873 1.00 61.31 877 PRO A N 1
ATOM 7021 C CA . PRO A 1 877 ? 3.567 -23.562 -38.213 1.00 61.31 877 PRO A CA 1
ATOM 7022 C C . PRO A 1 877 ? 3.447 -22.970 -39.619 1.00 61.31 877 PRO A C 1
ATOM 7024 O O . PRO A 1 877 ? 4.136 -22.006 -39.972 1.00 61.31 877 PRO A O 1
ATOM 7027 N N . SER A 1 878 ? 2.609 -23.594 -40.444 1.00 54.66 878 SER A N 1
ATOM 7028 C CA . SER A 1 878 ? 2.364 -23.130 -41.807 1.00 54.66 878 SER A CA 1
ATOM 7029 C C . SER A 1 878 ? 1.776 -21.720 -41.751 1.00 54.66 878 SER A C 1
ATOM 7031 O O . SER A 1 878 ? 0.826 -21.482 -41.008 1.00 54.66 878 SER A O 1
ATOM 7033 N N . ARG A 1 879 ? 2.323 -20.772 -42.525 1.00 48.62 879 ARG A N 1
ATOM 7034 C CA . ARG A 1 879 ? 1.693 -19.451 -42.671 1.00 48.62 879 ARG A CA 1
ATOM 7035 C C . ARG A 1 879 ? 0.286 -19.667 -43.224 1.00 48.62 879 ARG A C 1
ATOM 7037 O O . ARG A 1 879 ? 0.148 -20.202 -44.324 1.00 48.62 879 ARG A O 1
ATOM 7044 N N . ILE A 1 880 ? -0.735 -19.247 -42.480 1.00 50.31 880 ILE A N 1
ATOM 7045 C CA . ILE A 1 880 ? -2.099 -19.160 -43.004 1.00 50.31 880 ILE A CA 1
ATOM 7046 C C . ILE A 1 880 ? -2.031 -18.157 -44.162 1.00 50.31 880 ILE A C 1
ATOM 7048 O O . ILE A 1 880 ? -1.731 -16.982 -43.949 1.00 50.31 880 ILE A O 1
ATOM 7052 N N . LYS A 1 881 ? -2.197 -18.629 -45.403 1.00 43.28 881 LYS A N 1
ATOM 7053 C CA . LYS A 1 881 ? -2.360 -17.730 -46.552 1.00 43.28 881 LYS A CA 1
ATOM 7054 C C . LYS A 1 881 ? -3.696 -17.013 -46.364 1.00 43.28 881 LYS A C 1
ATOM 7056 O O . LYS A 1 881 ? -4.681 -17.678 -46.061 1.00 43.28 881 LYS A O 1
ATOM 7061 N N . ALA A 1 882 ? -3.715 -15.693 -46.546 1.00 49.28 882 ALA A N 1
ATOM 7062 C CA . ALA A 1 882 ? -4.910 -14.866 -46.359 1.00 49.28 882 ALA A CA 1
ATOM 7063 C C . ALA A 1 882 ? -6.119 -15.341 -47.195 1.00 49.28 882 ALA A C 1
ATOM 7065 O O . ALA A 1 882 ? -7.254 -15.126 -46.788 1.00 49.28 882 ALA A O 1
ATOM 7066 N N . ASP A 1 883 ? -5.864 -16.063 -48.293 1.00 47.09 883 ASP A N 1
ATOM 7067 C CA . ASP A 1 883 ? -6.877 -16.489 -49.266 1.00 47.09 883 ASP A CA 1
ATOM 7068 C C . ASP A 1 883 ? -7.199 -17.996 -49.209 1.00 47.09 883 ASP A C 1
ATOM 7070 O O . ASP A 1 883 ? -7.785 -18.549 -50.140 1.00 47.09 883 ASP A O 1
ATOM 7074 N N . ALA A 1 884 ? -6.770 -18.713 -48.163 1.00 45.59 884 ALA A N 1
ATOM 7075 C CA . ALA A 1 884 ? -7.092 -20.133 -48.038 1.00 45.59 884 ALA A CA 1
ATOM 7076 C C . ALA A 1 884 ? -8.580 -20.309 -47.662 1.00 45.59 884 ALA A C 1
ATOM 7078 O O . ALA A 1 884 ? -9.008 -19.734 -46.657 1.00 45.59 884 ALA A O 1
ATOM 7079 N N . PRO A 1 885 ? -9.372 -21.108 -48.411 1.00 42.03 885 PRO A N 1
ATOM 7080 C CA . PRO A 1 885 ? -10.747 -21.400 -48.023 1.00 42.03 885 PRO A CA 1
ATOM 7081 C C . PRO A 1 885 ? -10.762 -22.062 -46.634 1.00 42.03 885 PRO A C 1
ATOM 7083 O O . PRO A 1 885 ? -9.834 -22.819 -46.316 1.00 42.03 885 PRO A O 1
ATOM 7086 N N . PRO A 1 886 ? -11.776 -21.776 -45.794 1.00 43.94 886 PRO A N 1
ATOM 7087 C CA . PRO A 1 886 ? -11.873 -22.366 -44.467 1.00 43.94 886 PRO A CA 1
ATOM 7088 C C . PRO A 1 886 ? -11.897 -23.885 -44.627 1.00 43.94 886 PRO A C 1
ATOM 7090 O O . PRO A 1 886 ? -12.784 -24.429 -45.281 1.00 43.94 886 PRO A O 1
ATOM 7093 N N . LYS A 1 887 ? -10.878 -24.568 -44.096 1.00 43.44 887 LYS A N 1
ATOM 7094 C CA . LYS A 1 887 ? -10.862 -26.032 -44.078 1.00 43.44 887 LYS A CA 1
ATOM 7095 C C . LYS A 1 887 ? -12.063 -26.512 -43.270 1.00 43.44 887 LYS A C 1
ATOM 7097 O O . LYS A 1 887 ? -12.310 -25.989 -42.183 1.00 43.44 887 LYS A O 1
ATOM 7102 N N . ASP A 1 888 ? -12.771 -27.499 -43.813 1.00 37.66 888 ASP A N 1
ATOM 7103 C CA . ASP A 1 888 ? -13.884 -28.167 -43.146 1.00 37.66 888 ASP A CA 1
ATOM 7104 C C . ASP A 1 888 ? -13.517 -28.555 -41.709 1.00 37.66 888 ASP A C 1
ATOM 7106 O O . ASP A 1 888 ? -12.395 -28.972 -41.405 1.00 37.66 888 ASP A O 1
ATOM 7110 N N . SER A 1 889 ? -14.495 -28.370 -40.828 1.00 40.19 889 SER A N 1
ATOM 7111 C CA . SER A 1 889 ? -14.431 -28.353 -39.365 1.00 40.19 889 SER A CA 1
ATOM 7112 C C . SER A 1 889 ? -14.134 -29.707 -38.702 1.00 40.19 889 SER A C 1
ATOM 7114 O O . SER A 1 889 ? -14.741 -30.049 -37.690 1.00 40.19 889 SER A O 1
ATOM 7116 N N . THR A 1 890 ? -13.228 -30.503 -39.261 1.00 34.06 890 THR A N 1
ATOM 7117 C CA . THR A 1 890 ? -12.837 -31.813 -38.718 1.00 34.06 890 THR A CA 1
ATOM 7118 C C . THR A 1 890 ? -11.353 -31.928 -38.391 1.00 34.06 890 THR A C 1
ATOM 7120 O O . THR A 1 890 ? -10.935 -32.957 -37.867 1.00 34.06 890 THR A O 1
ATOM 7123 N N . VAL A 1 891 ? -10.547 -30.895 -38.654 1.00 36.38 891 VAL A N 1
ATOM 7124 C CA . VAL A 1 891 ? -9.123 -30.887 -38.296 1.00 36.38 891 VAL A CA 1
ATOM 7125 C C . VAL A 1 891 ? -8.860 -29.691 -37.391 1.00 36.38 891 VAL A C 1
ATOM 7127 O O . VAL A 1 891 ? -8.822 -28.551 -37.852 1.00 36.38 891 VAL A O 1
ATOM 7130 N N . GLY A 1 892 ? -8.743 -29.975 -36.095 1.00 35.06 892 GLY A N 1
ATOM 7131 C CA . GLY A 1 892 ? -8.346 -29.012 -35.075 1.00 35.06 892 GLY A CA 1
ATOM 7132 C C . GLY A 1 892 ? -6.969 -28.407 -35.346 1.00 35.06 892 GLY A C 1
ATOM 7133 O O . GLY A 1 892 ? -6.235 -28.854 -36.224 1.00 35.06 892 GLY A O 1
ATOM 7134 N N . LEU A 1 893 ? -6.604 -27.392 -34.565 1.00 37.16 893 LEU A N 1
ATOM 7135 C CA . LEU A 1 893 ? -5.328 -26.653 -34.634 1.00 37.16 893 LEU A CA 1
ATOM 7136 C C . LEU A 1 893 ? -4.056 -27.497 -34.358 1.00 37.16 893 LEU A C 1
ATOM 7138 O O . LEU A 1 893 ? -2.973 -26.917 -34.241 1.00 37.16 893 LEU A O 1
ATOM 7142 N N . GLY A 1 894 ? -4.191 -28.821 -34.223 1.00 28.92 894 GLY A N 1
ATOM 7143 C CA . GLY A 1 894 ? -3.143 -29.777 -33.849 1.00 28.92 894 GLY A CA 1
ATOM 7144 C C . GLY A 1 894 ? -2.364 -30.370 -35.015 1.00 28.92 894 GLY A C 1
ATOM 7145 O O . GLY A 1 894 ? -2.960 -30.605 -36.092 1.00 28.92 894 GLY A O 1
#

Organism: NCBI:txid472368

Foldseek 3Di:
DQLQPQCVVVVDDPVVVVCQPDNPVDDDDLPDDDAQDAAAEEEAEEAQDPVSLVSVCVQQDDDRHSYNAYEYEHLFDHDPVSVVVCVVGPRNVVRYPYHYYLLHQWHALAPFEIANQQLCLCLQQLFPPPPVVSNLVSLLSRLRNVLSVCVNVLFDAFEKEFAQDDDDPPDDRDSNSCSRVSSSVSNVVSSVVCCVPPPSRDPDHQFYEYEAACLQDVQQQQAQDQALQLLLVQQAVADSQKHWDFAQDPVRDGTDTDIDGQGPLQPLSVVRRGPGLVVNLVVLVVVVVVVCVVDPQSVVPDDDDDQDPVSLVVVCVVCVVCVVVSVSSSVSNVSSVVSVVSCVVQVVVVLLLLLLCQQALVDDPVVLLVCLQVCLPHDLSSNLSSLLSNCSQCVVVVVPCVVVVSCVSNVHDPLSVLLSVLSVSSNSDDDPPDPPPDDDDDDDDPDDPRRHNDHQDPPDPPPDSSRRDADPVLVVVVCVLVVNHDCVRIPTPPDPDPPDDDDDDDDDDDDDDDDDDDDDDDDDDDDDDDPDDPPPPDDSVVVVVVVVVLQVQAGHEYEYEYENEDEPSNVSSQVVVCVVSSHRYHYYYNYHRRSVSSSVSSSPSHPPPVVPVVPPPDDDDDDDDDDDDDDDDDDDDDDDDDDDDDDDDDDDDDDPPPVVVVVVVVVVPPDPDDDDNDDDDDDDPPQDWDFDQDPVPRDTDTDGPCVVCLVLQEDEAADAQDPVVLVVLLVSLVVVCVVPLAAAHEYEDHDAYYDDVSLVSSLVSCVVGSHAYAYEDEAEYHASSLLVLLSGDPPRREYAQAYKYKYAQDDDDFDDPPVRRVVVVVVSVVSRLVSLVVSCVSQVPDSVVSCVCRNDMDMDGRVRCCVSRSGVYHDDPDPPDPPDDPPPPPDRPD